Protein AF-A0A8H5TDK0-F1 (afdb_monomer)

Structure (mmCIF, N/CA/C/O backbone):
data_AF-A0A8H5TDK0-F1
#
_entry.id   AF-A0A8H5TDK0-F1
#
loop_
_atom_site.group_PDB
_atom_site.id
_atom_site.type_symbol
_atom_site.label_atom_id
_atom_site.label_alt_id
_atom_site.label_comp_id
_atom_site.label_asym_id
_atom_site.label_entity_id
_atom_site.label_seq_id
_atom_site.pdbx_PDB_ins_code
_atom_site.Cartn_x
_atom_site.Cartn_y
_atom_site.Cartn_z
_atom_site.occupancy
_atom_site.B_iso_or_equiv
_atom_site.auth_seq_id
_atom_site.auth_comp_id
_atom_site.auth_asym_id
_atom_site.auth_atom_id
_atom_site.pdbx_PDB_model_num
ATOM 1 N N . MET A 1 1 ? 32.872 -22.564 45.595 1.00 25.36 1 MET A N 1
ATOM 2 C CA . MET A 1 1 ? 33.708 -23.746 45.904 1.00 25.36 1 MET A CA 1
ATOM 3 C C . MET A 1 1 ? 34.749 -23.842 44.794 1.00 25.36 1 MET A C 1
ATOM 5 O O . MET A 1 1 ? 34.353 -24.053 43.664 1.00 25.36 1 MET A O 1
ATOM 9 N N . ALA A 1 2 ? 35.969 -23.329 44.945 1.00 22.48 2 ALA A N 1
ATOM 10 C CA . ALA A 1 2 ? 37.062 -23.723 45.845 1.00 22.48 2 ALA A CA 1
ATOM 11 C C . ALA A 1 2 ? 38.044 -24.704 45.162 1.00 22.48 2 ALA A C 1
ATOM 13 O O . ALA A 1 2 ? 37.730 -25.871 45.003 1.00 22.48 2 ALA A O 1
ATOM 14 N N . ILE A 1 3 ? 39.240 -24.165 44.868 1.00 23.58 3 ILE A N 1
ATOM 15 C CA . ILE A 1 3 ? 40.573 -24.790 44.992 1.00 23.58 3 ILE A CA 1
ATOM 16 C C . ILE A 1 3 ? 40.997 -25.818 43.913 1.00 23.58 3 ILE A C 1
ATOM 18 O O . ILE A 1 3 ? 40.433 -26.895 43.797 1.00 23.58 3 ILE A O 1
ATOM 22 N N . ARG A 1 4 ? 42.043 -25.412 43.156 1.00 25.09 4 ARG A N 1
ATOM 23 C CA . ARG A 1 4 ? 43.342 -26.087 42.866 1.00 25.09 4 ARG A CA 1
ATOM 24 C C . ARG A 1 4 ? 43.404 -27.603 43.117 1.00 25.09 4 ARG A C 1
ATOM 26 O O . ARG A 1 4 ? 42.925 -28.072 44.130 1.00 25.09 4 ARG A O 1
ATOM 33 N N . ALA A 1 5 ? 44.170 -28.420 42.419 1.00 25.48 5 ALA A N 1
ATOM 34 C CA . ALA A 1 5 ? 45.105 -28.375 41.300 1.00 25.48 5 ALA A CA 1
ATOM 35 C C . ALA A 1 5 ? 45.546 -29.849 41.155 1.00 25.48 5 ALA A C 1
ATOM 37 O O . ALA A 1 5 ? 45.438 -30.583 42.132 1.00 25.48 5 ALA A O 1
ATOM 38 N N . GLU A 1 6 ? 46.083 -30.270 40.008 1.00 26.83 6 GLU A N 1
ATOM 39 C CA . GLU A 1 6 ? 47.443 -30.832 39.977 1.00 26.83 6 GLU A CA 1
ATOM 40 C C . GLU A 1 6 ? 47.893 -31.287 38.577 1.00 26.83 6 GLU A C 1
ATOM 42 O O . GLU A 1 6 ? 47.201 -31.994 37.854 1.00 26.83 6 GLU A O 1
ATOM 47 N N . HIS A 1 7 ? 49.124 -30.860 38.288 1.00 28.44 7 HIS A N 1
ATOM 48 C CA . HIS A 1 7 ? 50.119 -31.356 37.338 1.00 28.44 7 HIS A CA 1
ATOM 49 C C . HIS A 1 7 ? 50.066 -30.978 35.841 1.00 28.44 7 HIS A C 1
ATOM 51 O O . HIS A 1 7 ? 49.405 -31.565 34.993 1.00 28.44 7 HIS A O 1
ATOM 57 N N . HIS A 1 8 ? 50.914 -29.978 35.571 1.00 30.31 8 HIS A N 1
ATOM 58 C CA . HIS A 1 8 ? 51.389 -29.404 34.319 1.00 30.31 8 HIS A CA 1
ATOM 59 C C . HIS A 1 8 ? 52.011 -30.386 33.317 1.00 30.31 8 HIS A C 1
ATOM 61 O O . HIS A 1 8 ? 52.833 -31.214 33.697 1.00 30.31 8 HIS A O 1
ATOM 67 N N . LEU A 1 9 ? 51.815 -30.084 32.027 1.00 25.36 9 LEU A N 1
ATOM 68 C CA . LEU A 1 9 ? 52.889 -29.999 31.031 1.00 25.36 9 LEU A CA 1
ATOM 69 C C . LEU A 1 9 ? 52.641 -28.769 30.140 1.00 25.36 9 LEU A C 1
ATOM 71 O O . LEU A 1 9 ? 51.503 -28.441 29.811 1.00 25.36 9 LEU A O 1
ATOM 75 N N . ALA A 1 10 ? 53.717 -28.044 29.843 1.00 35.12 10 ALA A N 1
ATOM 76 C CA . ALA A 1 10 ? 53.725 -26.752 29.168 1.00 35.12 10 ALA A CA 1
ATOM 77 C C . ALA A 1 10 ? 53.193 -26.831 27.726 1.00 35.12 10 ALA A C 1
ATOM 79 O O . ALA A 1 10 ? 53.657 -27.653 26.939 1.00 35.12 10 ALA A O 1
ATOM 80 N N . ILE A 1 11 ? 52.276 -25.927 27.373 1.00 29.33 11 ILE A N 1
ATOM 81 C CA . ILE A 1 11 ? 51.890 -25.640 25.986 1.00 29.33 11 ILE A CA 1
ATOM 82 C C . ILE A 1 11 ? 52.455 -24.249 25.646 1.00 29.33 11 ILE A C 1
ATOM 84 O O . ILE A 1 11 ? 52.418 -23.372 26.514 1.00 29.33 11 ILE A O 1
ATOM 88 N N . PRO A 1 12 ? 53.034 -24.041 24.448 1.00 31.66 12 PRO A N 1
ATOM 89 C CA . PRO A 1 12 ? 53.736 -22.809 24.099 1.00 31.66 12 PRO A CA 1
ATOM 90 C C . PRO A 1 12 ? 52.807 -21.599 24.177 1.00 31.66 12 PRO A C 1
ATOM 92 O O . PRO A 1 12 ? 51.602 -21.732 23.974 1.00 31.66 12 PRO A O 1
ATOM 95 N N . HIS A 1 13 ? 53.382 -20.418 24.413 1.00 35.81 13 HIS A N 1
ATOM 96 C CA . HIS A 1 13 ? 52.698 -19.143 24.221 1.00 35.81 13 HIS A CA 1
ATOM 97 C C . HIS A 1 13 ? 52.023 -19.116 22.841 1.00 35.81 13 HIS A C 1
ATOM 99 O O . HIS A 1 13 ? 52.691 -18.973 21.819 1.00 35.81 13 HIS A O 1
ATOM 105 N N . LEU A 1 14 ? 50.701 -19.285 22.828 1.00 36.31 14 LEU A N 1
ATOM 106 C CA . LEU A 1 14 ? 49.864 -18.997 21.677 1.00 36.31 14 LEU A CA 1
ATOM 107 C C . LEU A 1 14 ? 49.554 -17.506 21.714 1.00 36.31 14 LEU A C 1
ATOM 109 O O . LEU A 1 14 ? 48.989 -16.984 22.675 1.00 36.31 14 LEU A O 1
ATOM 113 N N . ASP A 1 15 ? 50.025 -16.856 20.663 1.00 39.12 15 ASP A N 1
ATOM 114 C CA . ASP A 1 15 ? 49.788 -15.478 20.279 1.00 39.12 15 ASP A CA 1
ATOM 115 C C . ASP A 1 15 ? 48.319 -15.066 20.507 1.00 39.12 15 ASP A C 1
ATOM 117 O O . ASP A 1 15 ? 47.389 -15.742 20.064 1.00 39.12 15 ASP A O 1
ATOM 121 N N . SER A 1 16 ? 48.099 -13.947 21.202 1.00 39.78 16 SER A N 1
ATOM 122 C CA . SER A 1 16 ? 46.770 -13.396 21.498 1.00 39.78 16 SER A CA 1
ATOM 123 C C . SER A 1 16 ? 46.096 -12.735 20.285 1.00 39.78 16 SER A C 1
ATOM 125 O O . SER A 1 16 ? 45.157 -11.962 20.459 1.00 39.78 16 SER A O 1
ATOM 127 N N . SER A 1 17 ? 46.566 -13.010 19.066 1.00 37.97 17 SER A N 1
ATOM 128 C CA . SER A 1 17 ? 46.072 -12.416 17.818 1.00 37.97 17 SER A CA 1
ATOM 129 C C . SER A 1 17 ? 45.252 -13.357 16.920 1.00 37.97 17 SER A C 1
ATOM 131 O O . SER A 1 17 ? 44.861 -12.958 15.825 1.00 37.97 17 SER A O 1
ATOM 133 N N . VAL A 1 18 ? 44.912 -14.576 17.358 1.00 39.34 18 VAL A N 1
ATOM 134 C CA . VAL A 1 18 ? 44.050 -15.470 16.561 1.00 39.34 18 VAL A CA 1
ATOM 135 C C . VAL A 1 18 ? 42.577 -15.294 16.943 1.00 39.34 18 VAL A C 1
ATOM 137 O O . VAL A 1 18 ? 42.081 -15.903 17.893 1.00 39.34 18 VAL A O 1
ATOM 140 N N . GLU A 1 19 ? 41.848 -14.484 16.173 1.00 44.25 19 GLU A N 1
ATOM 141 C CA . GLU A 1 19 ? 40.384 -14.521 16.173 1.00 44.25 19 GLU A CA 1
ATOM 142 C C . GLU A 1 19 ? 39.901 -15.878 15.648 1.00 44.25 19 GLU A C 1
ATOM 144 O O . GLU A 1 19 ? 40.136 -16.257 14.501 1.00 44.25 19 GLU A O 1
ATOM 149 N N . VAL A 1 20 ? 39.197 -16.626 16.498 1.00 43.12 20 VAL A N 1
ATOM 150 C CA . VAL A 1 20 ? 38.493 -17.842 16.084 1.00 43.12 20 VAL A CA 1
ATOM 151 C C . VAL A 1 20 ? 37.267 -17.423 15.263 1.00 43.12 20 VAL A C 1
ATOM 153 O O . VAL A 1 20 ? 36.401 -16.742 15.822 1.00 43.12 20 VAL A O 1
ATOM 156 N N . PRO A 1 21 ? 37.133 -17.844 13.988 1.00 45.12 21 PRO A N 1
ATOM 157 C CA . PRO A 1 21 ? 36.000 -17.468 13.149 1.00 45.12 21 PRO A CA 1
ATOM 158 C C . PRO A 1 21 ? 34.660 -17.834 13.813 1.00 45.12 21 PRO A C 1
ATOM 160 O O . PRO A 1 21 ? 34.551 -18.931 14.375 1.00 45.12 21 PRO A O 1
ATOM 163 N N . PRO A 1 22 ? 33.612 -16.992 13.718 1.00 46.34 22 PRO A N 1
ATOM 164 C CA . PRO A 1 22 ? 32.303 -17.255 14.331 1.00 46.34 22 PRO A CA 1
ATOM 165 C C . PRO A 1 22 ? 31.718 -18.627 13.957 1.00 46.34 22 PRO A C 1
ATOM 167 O O . PRO A 1 22 ? 31.136 -19.315 14.797 1.00 46.34 22 PRO A O 1
ATOM 170 N N . GLY A 1 23 ? 31.967 -19.078 12.722 1.00 40.06 23 GLY A N 1
ATOM 171 C CA . GLY A 1 23 ? 31.545 -20.391 12.232 1.00 40.06 23 GLY A CA 1
ATOM 172 C C . GLY A 1 23 ? 32.226 -21.574 12.927 1.00 40.06 23 GLY A C 1
ATOM 173 O O . GLY A 1 23 ? 31.613 -22.628 13.051 1.00 40.06 23 GLY A O 1
ATOM 174 N N . LEU A 1 24 ? 33.447 -21.410 13.450 1.00 40.94 24 LEU A N 1
ATOM 175 C CA . LEU A 1 24 ? 34.167 -22.488 14.134 1.00 40.94 24 LEU A CA 1
ATOM 176 C C . LEU A 1 24 ? 33.597 -22.746 15.535 1.00 40.94 24 LEU A C 1
ATOM 178 O O . LEU A 1 24 ? 33.548 -23.890 15.976 1.00 40.94 24 LEU A O 1
ATOM 182 N N . ARG A 1 25 ? 33.108 -21.702 16.221 1.00 46.25 25 ARG A N 1
ATOM 183 C CA . ARG A 1 25 ? 32.413 -21.842 17.514 1.00 46.25 25 ARG A CA 1
ATOM 184 C C . ARG A 1 25 ? 31.059 -22.524 17.348 1.00 46.25 25 ARG A C 1
ATOM 186 O O . ARG A 1 25 ? 30.717 -23.378 18.158 1.00 46.25 25 ARG A O 1
ATOM 193 N N . ILE A 1 26 ? 30.330 -22.190 16.281 1.00 46.06 26 ILE A N 1
ATOM 194 C CA . ILE A 1 26 ? 29.053 -22.830 15.933 1.00 46.06 26 ILE A CA 1
ATOM 195 C C . ILE A 1 26 ? 29.281 -24.290 15.532 1.00 46.06 26 ILE A C 1
ATOM 197 O O . ILE A 1 26 ? 28.613 -25.167 16.069 1.00 46.06 26 ILE A O 1
ATOM 201 N N . ALA A 1 27 ? 30.269 -24.570 14.678 1.00 46.38 27 ALA A N 1
ATOM 202 C CA . ALA A 1 27 ? 30.619 -25.934 14.282 1.00 46.38 27 ALA A CA 1
ATOM 203 C C . ALA A 1 27 ? 31.093 -26.777 15.477 1.00 46.38 27 ALA A C 1
ATOM 205 O O . ALA A 1 27 ? 30.743 -27.949 15.590 1.00 46.38 27 ALA A O 1
ATOM 206 N N . TYR A 1 28 ? 31.839 -26.180 16.411 1.00 47.44 28 TYR A N 1
ATOM 207 C CA . TYR A 1 28 ? 32.264 -26.848 17.640 1.00 47.44 28 TYR A CA 1
ATOM 208 C C . TYR A 1 28 ? 31.094 -27.091 18.605 1.00 47.44 28 TYR A C 1
ATOM 210 O O . TYR A 1 28 ? 30.983 -28.177 19.169 1.00 47.44 28 TYR A O 1
ATOM 218 N N . ALA A 1 29 ? 30.179 -26.129 18.752 1.00 49.91 29 ALA A N 1
ATOM 219 C CA . ALA A 1 29 ? 28.962 -26.296 19.545 1.00 49.91 29 ALA A CA 1
ATOM 220 C C . ALA A 1 29 ? 28.035 -27.370 18.951 1.00 49.91 29 ALA A C 1
ATOM 222 O O . ALA A 1 29 ? 27.535 -28.216 19.690 1.00 49.91 29 ALA A O 1
ATOM 223 N N . GLN A 1 30 ? 27.871 -27.396 17.624 1.00 47.91 30 GLN A N 1
ATOM 224 C CA . GLN A 1 30 ? 27.147 -28.447 16.903 1.00 47.91 30 GLN A CA 1
ATOM 225 C C . GLN A 1 30 ? 27.820 -29.809 17.078 1.00 47.91 30 GLN A C 1
ATOM 227 O O . GLN A 1 30 ? 27.143 -30.786 17.373 1.00 47.91 30 GLN A O 1
ATOM 232 N N . HIS A 1 31 ? 29.150 -29.876 17.002 1.00 55.44 31 HIS A N 1
ATOM 233 C CA . HIS A 1 31 ? 29.892 -31.113 17.237 1.00 55.44 31 HIS A CA 1
ATOM 234 C C . HIS A 1 31 ? 29.716 -31.643 18.671 1.00 55.44 31 HIS A C 1
ATOM 236 O O . HIS A 1 31 ? 29.522 -32.844 18.869 1.00 55.44 31 HIS A O 1
ATOM 242 N N . ILE A 1 32 ? 29.747 -30.763 19.680 1.00 55.72 32 ILE A N 1
ATOM 243 C CA . ILE A 1 32 ? 29.496 -31.143 21.079 1.00 55.72 32 ILE A CA 1
ATOM 244 C C . ILE A 1 32 ? 28.046 -31.594 21.273 1.00 55.72 32 ILE A C 1
ATOM 246 O O . ILE A 1 32 ? 27.816 -32.596 21.952 1.00 55.72 32 ILE A O 1
ATOM 250 N N . LEU A 1 33 ? 27.083 -30.897 20.666 1.00 53.75 33 LEU A N 1
ATOM 251 C CA . LEU A 1 33 ? 25.668 -31.255 20.730 1.00 53.75 33 LEU A CA 1
ATOM 252 C C . LEU A 1 33 ? 25.410 -32.616 20.073 1.00 53.75 33 LEU A C 1
ATOM 254 O O . LEU A 1 33 ? 24.791 -33.476 20.691 1.00 53.75 33 LEU A O 1
ATOM 258 N N . ASP A 1 34 ? 25.959 -32.861 18.885 1.00 55.16 34 ASP A N 1
ATOM 259 C CA . ASP A 1 34 ? 25.848 -34.147 18.192 1.00 55.16 34 ASP A CA 1
ATOM 260 C C . ASP A 1 34 ? 26.482 -35.280 19.002 1.00 55.16 34 ASP A C 1
ATOM 262 O O . ASP A 1 34 ? 25.917 -36.370 19.103 1.00 55.16 34 ASP A O 1
ATOM 266 N N . LYS A 1 35 ? 27.634 -35.029 19.635 1.00 61.34 35 LYS A N 1
ATOM 267 C CA . LYS A 1 35 ? 28.279 -35.996 20.532 1.00 61.34 35 LYS A CA 1
ATOM 268 C C . LYS A 1 35 ? 27.423 -36.280 21.770 1.00 61.34 35 LYS A C 1
ATOM 270 O O . LYS A 1 35 ? 27.313 -37.433 22.183 1.00 61.34 35 LYS A O 1
ATOM 275 N N . HIS A 1 36 ? 26.797 -35.2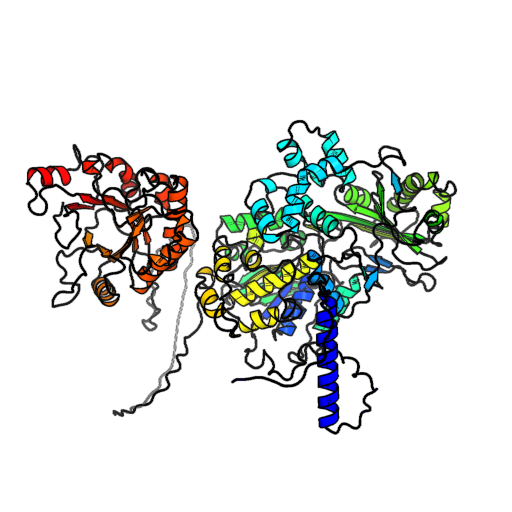55 22.347 1.00 59.97 36 HIS A N 1
ATOM 276 C CA . HIS A 1 36 ? 25.901 -35.397 23.494 1.00 59.97 36 HIS A CA 1
ATOM 277 C C . HIS A 1 36 ? 24.629 -36.176 23.135 1.00 59.97 36 HIS A C 1
ATOM 279 O O . HIS A 1 36 ? 24.257 -37.099 23.855 1.00 59.97 36 HIS A O 1
ATOM 285 N N . LEU A 1 37 ? 24.012 -35.874 21.991 1.00 55.34 37 LEU A N 1
ATOM 286 C CA . LEU A 1 37 ? 22.816 -36.559 21.496 1.00 55.34 37 LEU A CA 1
ATOM 287 C C . LEU A 1 37 ? 23.091 -38.028 21.140 1.00 55.34 37 LEU A C 1
ATOM 289 O O . LEU A 1 37 ? 22.251 -38.888 21.404 1.00 55.34 37 LEU A O 1
ATOM 293 N N . ARG A 1 38 ? 24.280 -38.344 20.608 1.00 61.41 38 ARG A N 1
ATOM 294 C CA . ARG A 1 38 ? 24.715 -39.735 20.382 1.00 61.41 38 ARG A CA 1
ATOM 295 C C . ARG A 1 38 ? 24.938 -40.492 21.691 1.00 61.41 38 ARG A C 1
ATOM 297 O O . ARG A 1 38 ? 24.483 -41.624 21.807 1.00 61.41 38 ARG A O 1
ATOM 304 N N . ASN A 1 39 ? 25.561 -39.860 22.690 1.00 59.44 39 ASN A N 1
ATOM 305 C CA . ASN A 1 39 ? 25.717 -40.456 24.021 1.00 59.44 39 ASN A CA 1
ATOM 306 C C . ASN A 1 39 ? 24.365 -40.685 24.710 1.00 59.44 39 ASN A C 1
ATOM 308 O O . ASN A 1 39 ? 24.170 -41.730 25.318 1.00 59.44 39 ASN A O 1
ATOM 312 N N . LEU A 1 40 ? 23.420 -39.747 24.592 1.00 56.62 40 LEU A N 1
ATOM 313 C CA . LEU A 1 40 ? 22.067 -39.914 25.128 1.00 56.62 40 LEU A CA 1
ATOM 314 C C . LEU A 1 40 ? 21.322 -41.069 24.452 1.00 56.62 40 LEU A C 1
ATOM 316 O O . LEU A 1 40 ? 20.687 -41.851 25.147 1.00 56.62 40 LEU A O 1
ATOM 320 N N . ARG A 1 41 ? 21.445 -41.232 23.129 1.00 57.41 41 ARG A N 1
ATOM 321 C CA . ARG A 1 41 ? 20.884 -42.397 22.421 1.00 57.41 41 ARG A CA 1
ATOM 322 C C . ARG A 1 41 ? 21.511 -43.718 22.862 1.00 57.41 41 ARG A C 1
ATOM 324 O O . ARG A 1 41 ? 20.782 -44.676 23.067 1.00 57.41 41 ARG A O 1
ATOM 331 N N . ALA A 1 42 ? 22.827 -43.748 23.079 1.00 55.25 42 ALA A N 1
ATOM 332 C CA . ALA A 1 42 ? 23.516 -44.932 23.596 1.00 55.25 42 ALA A CA 1
ATOM 333 C C . ALA A 1 42 ? 23.083 -45.303 25.029 1.00 55.25 42 ALA A C 1
ATOM 335 O O . ALA A 1 42 ? 23.098 -46.473 25.390 1.00 55.25 42 ALA A O 1
ATOM 336 N N . ILE A 1 43 ? 22.683 -44.317 25.841 1.00 59.84 43 ILE A N 1
ATOM 337 C CA . ILE A 1 43 ? 22.154 -44.519 27.202 1.00 59.84 43 ILE A CA 1
ATOM 338 C C . ILE A 1 43 ? 20.693 -45.010 27.185 1.00 59.84 43 ILE A C 1
ATOM 340 O O . ILE A 1 43 ? 20.246 -45.614 28.155 1.00 59.84 43 ILE A O 1
ATOM 344 N N . LEU A 1 44 ? 19.952 -44.769 26.100 1.00 56.12 44 LEU A N 1
ATOM 345 C CA . LEU A 1 44 ? 18.525 -45.089 25.976 1.00 56.12 44 LEU A CA 1
ATOM 346 C C . LEU A 1 44 ? 18.237 -46.476 25.358 1.00 56.12 44 LEU A C 1
ATOM 348 O O . LEU A 1 44 ? 17.082 -46.757 25.067 1.00 56.12 44 LEU A O 1
ATOM 352 N N . GLU A 1 45 ? 19.254 -47.334 25.188 1.00 50.88 45 GLU A N 1
ATOM 353 C CA . GLU A 1 45 ? 19.145 -48.715 24.662 1.00 50.88 45 GLU A CA 1
ATOM 354 C C . GLU A 1 45 ? 18.425 -48.859 23.300 1.00 50.88 45 GLU A C 1
ATOM 356 O O . GLU A 1 45 ? 17.917 -49.927 22.964 1.00 50.88 45 GLU A O 1
ATOM 361 N N . ASP A 1 46 ? 18.435 -47.818 22.463 1.00 49.16 46 ASP A N 1
ATOM 362 C CA . ASP A 1 46 ? 18.125 -47.977 21.041 1.00 49.16 46 ASP A CA 1
ATOM 363 C C . ASP A 1 46 ? 19.353 -48.607 20.359 1.00 49.16 46 ASP A C 1
ATOM 365 O O . ASP A 1 46 ? 20.434 -48.016 20.340 1.00 49.16 46 ASP A O 1
ATOM 369 N N . ASP A 1 47 ? 19.190 -49.813 19.814 1.00 50.59 47 ASP A N 1
ATOM 370 C CA . ASP A 1 47 ? 20.219 -50.641 19.163 1.00 50.59 47 ASP A CA 1
ATOM 371 C C . ASP A 1 47 ? 20.739 -49.991 17.857 1.00 50.59 47 ASP A C 1
ATOM 373 O O . ASP A 1 47 ? 20.405 -50.396 16.742 1.00 50.59 47 ASP A O 1
ATOM 377 N N . VAL A 1 48 ? 21.498 -48.897 17.984 1.00 54.47 48 VAL A N 1
ATOM 378 C CA . VAL A 1 48 ? 21.947 -48.048 16.869 1.00 54.47 48 VAL A CA 1
ATOM 379 C C . VAL A 1 48 ? 23.455 -47.817 16.968 1.00 54.47 48 VAL A C 1
ATOM 381 O O . VAL A 1 48 ? 23.979 -47.355 17.987 1.00 54.47 48 VAL A O 1
ATOM 384 N N . SER A 1 49 ? 24.178 -48.130 15.891 1.00 53.84 49 SER A N 1
ATOM 385 C CA . SER A 1 49 ? 25.634 -47.997 15.829 1.00 53.84 49 SER A CA 1
ATO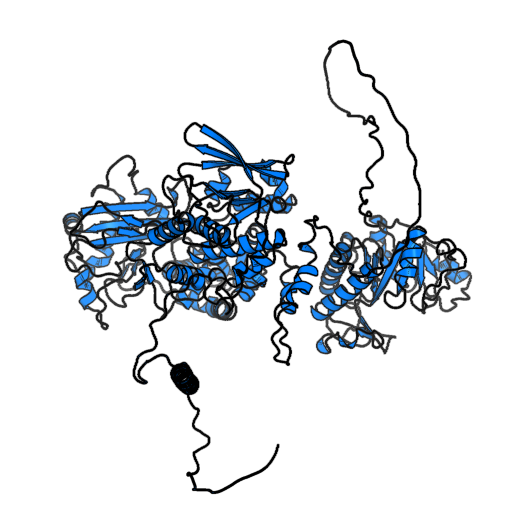M 386 C C . SER A 1 49 ? 26.058 -46.529 15.965 1.00 53.84 49 SER A C 1
ATOM 388 O O . SER A 1 49 ? 25.429 -45.625 15.415 1.00 53.84 49 SER A O 1
ATOM 390 N N . HIS A 1 50 ? 27.194 -46.265 16.627 1.00 49.16 50 HIS A N 1
ATOM 391 C CA . HIS A 1 50 ? 27.772 -44.914 16.767 1.00 49.16 50 HIS A CA 1
ATOM 392 C C . HIS A 1 50 ? 28.092 -44.222 15.421 1.00 49.16 50 HIS A C 1
ATOM 394 O O . HIS A 1 50 ? 28.365 -43.014 15.390 1.00 49.16 50 HIS A O 1
ATOM 400 N N . SER A 1 51 ? 28.072 -44.983 14.323 1.00 50.22 51 SER A N 1
ATOM 401 C CA . SER A 1 51 ? 28.307 -44.530 12.952 1.00 50.22 51 SER A CA 1
ATOM 402 C C . SER A 1 51 ? 27.043 -44.173 12.163 1.00 50.22 51 SER A C 1
ATOM 404 O O . SER A 1 51 ? 27.181 -43.655 11.056 1.00 50.22 51 SER A O 1
ATOM 406 N N . ASP A 1 52 ? 25.840 -44.440 12.678 1.00 49.44 52 ASP A N 1
ATOM 407 C CA . ASP A 1 52 ? 24.620 -44.262 11.887 1.00 49.44 52 ASP A CA 1
ATOM 408 C C . ASP A 1 52 ? 24.204 -42.780 11.802 1.00 49.44 52 ASP A C 1
ATOM 410 O O . ASP A 1 52 ? 24.239 -42.055 12.807 1.00 49.44 52 ASP A O 1
ATOM 414 N N . PRO A 1 53 ? 23.825 -42.282 10.608 1.00 48.62 53 PRO A N 1
ATOM 415 C CA . PRO A 1 53 ? 23.389 -40.903 10.435 1.00 48.62 53 PRO A CA 1
ATOM 416 C C . PRO A 1 53 ? 22.089 -40.643 11.205 1.00 48.62 53 PRO A C 1
ATOM 418 O O . PRO A 1 53 ? 21.183 -41.477 11.246 1.00 48.62 53 PRO A O 1
ATOM 421 N N . LEU A 1 54 ? 21.978 -39.450 11.800 1.00 44.81 54 LEU A N 1
ATOM 422 C CA . LEU A 1 54 ? 20.723 -38.995 12.398 1.00 44.81 54 LEU A CA 1
ATOM 423 C C . LEU A 1 54 ? 19.616 -39.046 11.326 1.00 44.81 54 LEU A C 1
ATOM 425 O O . LEU A 1 54 ? 19.866 -38.634 10.189 1.00 44.81 54 LEU A O 1
ATOM 429 N N . PRO A 1 55 ? 18.411 -39.556 11.647 1.00 39.34 55 PRO A N 1
ATOM 430 C CA . PRO A 1 55 ? 17.353 -39.699 10.657 1.00 39.34 55 PRO A CA 1
ATOM 431 C C . PRO A 1 55 ? 17.035 -38.342 10.008 1.00 39.34 55 PRO A C 1
ATOM 433 O O . PRO A 1 55 ? 16.988 -37.328 10.715 1.00 39.34 55 PRO A O 1
ATOM 436 N N . PRO A 1 56 ? 16.807 -38.301 8.681 1.00 34.56 56 PRO A N 1
ATOM 437 C CA . PRO A 1 56 ? 16.451 -37.072 7.991 1.00 34.56 56 PRO A CA 1
ATOM 438 C C . PRO A 1 56 ? 15.178 -36.492 8.609 1.00 34.56 56 PRO A C 1
ATOM 440 O O . PRO A 1 56 ? 14.205 -37.204 8.869 1.00 34.56 56 PRO A O 1
ATOM 443 N N . LYS A 1 57 ? 15.224 -35.186 8.875 1.00 32.47 57 LYS A N 1
ATOM 444 C CA . LYS A 1 57 ? 14.159 -34.405 9.504 1.00 32.47 57 LYS A CA 1
ATOM 445 C C . LYS A 1 57 ? 12.852 -34.629 8.726 1.00 32.47 57 LYS A C 1
ATOM 447 O O . LYS A 1 57 ? 12.711 -34.143 7.607 1.00 32.47 57 LYS A O 1
ATOM 452 N N . ARG A 1 58 ? 11.907 -35.392 9.292 1.00 29.77 58 ARG A N 1
ATOM 453 C CA . ARG A 1 58 ? 10.537 -35.473 8.760 1.00 29.77 58 ARG A CA 1
ATOM 454 C C . ARG A 1 58 ? 9.911 -34.081 8.857 1.00 29.77 58 ARG A C 1
ATOM 456 O O . ARG A 1 58 ? 9.999 -33.452 9.910 1.00 29.77 58 ARG A O 1
ATOM 463 N N . LEU A 1 59 ? 9.326 -33.617 7.751 1.00 31.97 59 LEU A N 1
ATOM 464 C CA . LEU A 1 59 ? 8.621 -32.340 7.648 1.00 31.97 59 LEU A CA 1
ATOM 465 C C . LEU A 1 59 ? 7.546 -32.238 8.736 1.00 31.97 59 LEU A C 1
ATOM 467 O O . LEU A 1 59 ? 6.686 -33.111 8.857 1.00 31.97 59 LEU A O 1
ATOM 471 N N . GLY A 1 60 ? 7.640 -31.187 9.547 1.00 30.11 60 GLY A N 1
ATOM 472 C CA . GLY A 1 60 ? 6.687 -30.902 10.607 1.00 30.11 60 GLY A CA 1
ATOM 473 C C . GLY A 1 60 ? 5.394 -30.318 10.045 1.00 30.11 60 GLY A C 1
ATOM 474 O O . GLY A 1 60 ? 5.416 -29.391 9.242 1.00 30.11 60 GLY A O 1
ATOM 475 N N . SER A 1 61 ? 4.274 -30.853 10.527 1.00 37.69 61 SER A N 1
ATOM 476 C CA . SER A 1 61 ? 3.020 -30.118 10.731 1.00 37.69 61 SER A CA 1
ATOM 477 C C . SER A 1 61 ? 3.298 -28.760 11.414 1.00 37.69 61 SER A C 1
ATOM 479 O O . SER A 1 61 ? 4.280 -28.676 12.157 1.00 37.69 61 SER A O 1
ATOM 481 N N . PRO A 1 62 ? 2.433 -27.728 11.284 1.00 43.00 62 PRO A N 1
ATOM 482 C CA . PRO A 1 62 ? 2.539 -26.478 12.055 1.00 43.00 62 PRO A CA 1
ATOM 483 C C . PRO A 1 62 ? 2.550 -26.668 13.585 1.00 43.00 62 PRO A C 1
ATOM 485 O O . PRO A 1 62 ? 2.730 -25.708 14.326 1.00 43.00 62 PRO A O 1
ATOM 488 N N . LEU A 1 63 ? 2.368 -27.900 14.063 1.00 44.22 63 LEU A N 1
ATOM 489 C CA . LEU A 1 63 ? 2.568 -28.326 15.439 1.00 44.22 63 LEU A CA 1
ATOM 490 C C . LEU A 1 63 ? 3.492 -29.552 15.423 1.00 44.22 63 LEU A C 1
ATOM 492 O O . LEU A 1 63 ? 3.066 -30.645 15.042 1.00 44.22 63 LEU A O 1
ATOM 496 N N . SER A 1 64 ? 4.768 -29.383 15.780 1.00 37.78 64 SER A N 1
ATOM 497 C CA . SER A 1 64 ? 5.703 -30.511 15.929 1.00 37.78 64 SER A CA 1
ATOM 498 C C . SER A 1 64 ? 6.621 -30.419 17.151 1.00 37.78 64 SER A C 1
ATOM 500 O O . SER A 1 64 ? 7.699 -31.014 17.160 1.00 37.78 64 SER A O 1
ATOM 502 N N . ASP A 1 65 ? 6.205 -29.722 18.200 1.00 32.66 65 ASP A N 1
ATOM 503 C CA . ASP A 1 65 ? 6.559 -30.122 19.557 1.00 32.66 65 ASP A CA 1
ATOM 504 C C . ASP A 1 65 ? 5.247 -30.471 20.267 1.00 32.66 65 ASP A C 1
ATOM 506 O O . ASP A 1 65 ? 4.195 -29.954 19.910 1.00 32.66 65 ASP A O 1
ATOM 510 N N . GLY A 1 66 ? 5.255 -31.423 21.195 1.00 37.59 66 GLY A N 1
ATOM 511 C CA . GLY A 1 66 ? 4.058 -31.829 21.938 1.00 37.59 66 GLY A CA 1
ATOM 512 C C . GLY A 1 66 ? 3.542 -30.758 22.908 1.00 37.59 66 GLY A C 1
ATOM 513 O O . GLY A 1 66 ? 3.126 -31.113 24.008 1.00 37.59 66 GLY A O 1
ATOM 514 N N . SER A 1 67 ? 3.621 -29.473 22.552 1.00 42.03 67 SER A N 1
ATOM 515 C CA . SER A 1 67 ? 2.912 -28.402 23.240 1.00 42.03 67 SER A CA 1
ATOM 516 C C . SER A 1 67 ? 1.414 -28.503 22.949 1.00 42.03 67 SER A C 1
ATOM 518 O O . SER A 1 67 ? 0.991 -28.936 21.875 1.00 42.03 67 SER A O 1
ATOM 520 N N . GLU A 1 68 ? 0.595 -28.171 23.947 1.00 46.34 68 GLU A N 1
ATOM 521 C CA . GLU A 1 68 ? -0.857 -28.078 23.797 1.00 46.34 68 GLU A CA 1
ATOM 522 C C . GLU A 1 68 ? -1.207 -27.231 22.561 1.00 46.34 68 GLU A C 1
ATOM 524 O O . GLU A 1 68 ? -0.575 -26.199 22.335 1.00 46.34 68 GLU A O 1
ATOM 529 N N . ASP A 1 69 ? -2.206 -27.654 21.768 1.00 56.91 69 ASP A N 1
ATOM 530 C CA . ASP A 1 69 ? -2.731 -26.862 20.643 1.00 56.91 69 ASP A CA 1
ATOM 531 C C . ASP A 1 69 ? -2.912 -25.407 21.124 1.00 56.91 69 ASP A C 1
ATOM 533 O O . ASP A 1 69 ? -3.700 -25.186 22.052 1.00 56.91 69 ASP A O 1
ATOM 537 N N . PRO A 1 70 ? -2.206 -24.408 20.552 1.00 55.47 70 PRO A N 1
ATOM 538 C CA . PRO A 1 70 ? -2.286 -23.016 21.002 1.00 55.47 70 PRO A CA 1
ATOM 539 C C . PRO A 1 70 ? -3.703 -22.450 20.849 1.00 55.47 70 PRO A C 1
ATOM 541 O O . PRO A 1 70 ? -4.042 -21.428 21.443 1.00 55.47 70 PRO A O 1
ATOM 544 N N . PHE A 1 71 ? -4.553 -23.140 20.086 1.00 64.25 71 PHE A N 1
ATOM 545 C CA . PHE A 1 71 ? -5.960 -22.840 19.902 1.00 64.25 71 PHE A CA 1
ATOM 546 C C . PHE A 1 71 ? -6.897 -23.742 20.721 1.00 64.25 71 PHE A C 1
ATOM 548 O O . PHE A 1 71 ? -8.104 -23.731 20.473 1.00 64.25 71 PHE A O 1
ATOM 555 N N . SER A 1 72 ? -6.395 -24.545 21.662 1.00 60.94 72 SER A N 1
ATOM 556 C CA . SER A 1 72 ? -7.220 -25.361 22.573 1.00 60.94 72 SER A CA 1
ATOM 557 C C . SER A 1 72 ? -8.053 -24.498 23.527 1.00 60.94 72 SER A C 1
ATOM 559 O O . SER A 1 72 ? -9.159 -24.885 23.899 1.00 60.94 72 SER A O 1
ATOM 561 N N . GLN A 1 73 ? -7.555 -23.303 23.864 1.00 56.56 73 GLN A N 1
ATOM 562 C CA . GLN A 1 73 ? -8.226 -22.316 24.720 1.00 56.56 73 GLN A CA 1
ATOM 563 C C . GLN A 1 73 ? -8.909 -21.181 23.935 1.00 56.56 73 GLN A C 1
ATOM 565 O O . GLN A 1 73 ? -9.567 -20.327 24.526 1.00 56.56 73 GLN A O 1
ATOM 570 N N . VAL A 1 74 ? -8.776 -21.156 22.604 1.00 66.88 74 VAL A N 1
ATOM 571 C CA . VAL A 1 74 ? -9.335 -20.096 21.755 1.00 66.88 74 VAL A CA 1
ATOM 572 C C . VAL A 1 74 ? -10.748 -20.479 21.329 1.00 66.88 74 VAL A C 1
ATOM 574 O O . VAL A 1 74 ? -10.945 -21.443 20.589 1.00 66.88 74 VAL A O 1
ATOM 577 N N . ALA A 1 75 ? -11.741 -19.714 21.786 1.00 70.69 75 ALA A N 1
ATOM 578 C CA . ALA A 1 75 ? -13.136 -19.931 21.416 1.00 70.69 75 ALA A CA 1
ATOM 579 C C . ALA A 1 75 ? -13.338 -19.838 19.893 1.00 70.69 75 ALA A C 1
ATOM 581 O O . ALA A 1 75 ? -12.708 -19.024 19.210 1.00 70.69 75 ALA A O 1
ATOM 582 N N . GLU A 1 76 ? -14.244 -20.658 19.359 1.00 78.56 76 GLU A N 1
ATOM 583 C CA . GLU A 1 76 ? -14.639 -20.613 17.949 1.00 78.56 76 GLU A CA 1
ATOM 584 C C . GLU A 1 76 ? -15.196 -19.227 17.585 1.00 78.56 76 GLU A C 1
ATOM 586 O O . GLU A 1 76 ? -1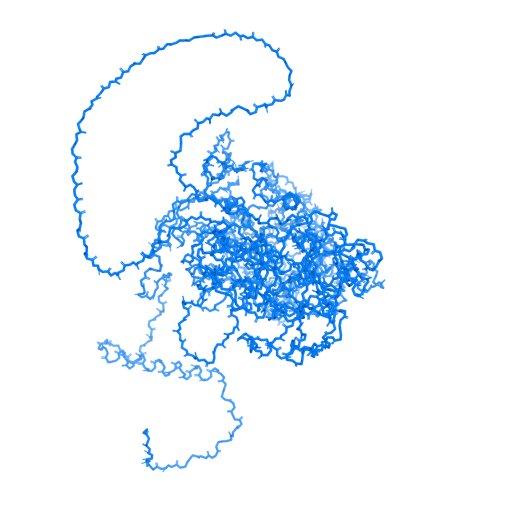6.073 -18.693 18.272 1.00 78.56 76 GLU A O 1
ATOM 591 N N . TYR A 1 77 ? -14.700 -18.645 16.490 1.00 87.81 77 TYR A N 1
ATOM 592 C CA . TYR A 1 77 ? -15.241 -17.397 15.962 1.00 87.81 77 TYR A CA 1
ATOM 593 C C . TYR A 1 77 ? -16.543 -17.681 15.206 1.00 87.81 77 TYR A C 1
ATOM 595 O O . TYR A 1 77 ? -16.543 -18.389 14.201 1.00 87.81 77 TYR A O 1
ATOM 603 N N . LYS A 1 78 ? -17.659 -17.123 15.685 1.00 87.75 78 LYS A N 1
ATOM 604 C CA . LYS A 1 78 ? -19.001 -17.386 15.132 1.00 87.75 78 LYS A CA 1
ATOM 605 C C . LYS A 1 78 ? -19.425 -16.430 14.015 1.00 87.75 78 LYS A C 1
ATOM 607 O O . LYS A 1 78 ? -20.438 -16.685 13.364 1.00 87.75 78 LYS A O 1
ATOM 612 N N . GLY A 1 79 ? -18.701 -15.327 13.829 1.00 94.62 79 GLY A N 1
ATOM 613 C CA . GLY A 1 79 ? -19.018 -14.339 12.802 1.00 94.62 79 GLY A CA 1
ATOM 614 C C . GLY A 1 79 ? -18.813 -14.895 11.394 1.00 94.62 79 GLY A C 1
ATOM 615 O O . GLY A 1 79 ? -18.032 -15.823 11.182 1.00 94.62 79 GLY A O 1
ATOM 616 N N . ARG A 1 80 ? -19.534 -14.326 10.431 1.00 97.69 80 ARG A N 1
ATOM 617 C CA . ARG A 1 80 ? -19.440 -14.660 9.012 1.00 97.69 80 ARG A CA 1
ATOM 618 C C . ARG A 1 80 ? -18.590 -13.629 8.287 1.00 97.69 80 ARG A C 1
ATOM 620 O O . ARG A 1 80 ? -18.814 -12.429 8.441 1.00 97.69 80 ARG A O 1
ATOM 627 N N . ILE A 1 81 ? -17.659 -14.097 7.467 1.00 98.69 81 ILE A N 1
ATOM 628 C CA . ILE A 1 81 ? -16.706 -13.254 6.744 1.00 98.69 81 ILE A CA 1
ATOM 629 C C . I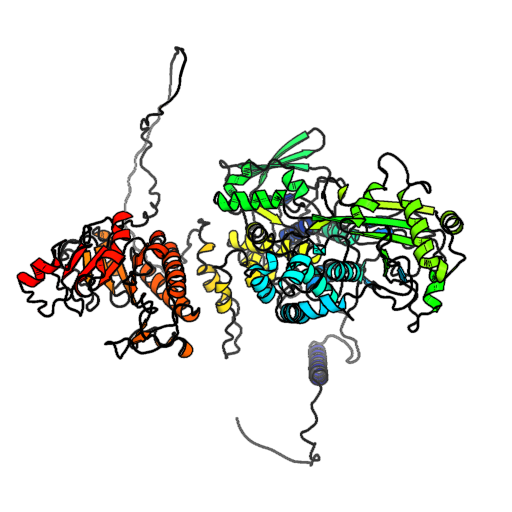LE A 1 81 ? -16.940 -13.377 5.242 1.00 98.69 81 ILE A C 1
ATOM 631 O O . ILE A 1 81 ? -17.121 -14.485 4.741 1.00 98.69 81 ILE A O 1
ATOM 635 N N . ALA A 1 82 ? -16.902 -12.254 4.527 1.00 98.88 82 ALA A N 1
ATOM 636 C CA . ALA A 1 82 ? -16.771 -12.245 3.075 1.00 98.88 82 ALA A CA 1
ATOM 637 C C . ALA A 1 82 ? -15.365 -11.794 2.672 1.00 98.88 82 ALA A C 1
ATOM 639 O O . ALA A 1 82 ? -14.848 -10.802 3.186 1.00 98.88 82 ALA A O 1
ATOM 640 N N . ILE A 1 83 ? -14.777 -12.492 1.708 1.00 98.94 83 ILE A N 1
ATOM 641 C CA . ILE A 1 83 ? -13.595 -12.056 0.970 1.00 98.94 83 ILE A CA 1
ATOM 642 C C . ILE A 1 83 ? -14.041 -11.775 -0.463 1.00 98.94 83 ILE A C 1
ATOM 644 O O . ILE A 1 83 ? -14.566 -12.656 -1.145 1.00 98.94 83 ILE A O 1
ATOM 648 N N . VAL A 1 84 ? -13.846 -10.540 -0.918 1.00 98.81 84 VAL A N 1
ATOM 649 C CA . VAL A 1 84 ? -14.177 -10.113 -2.282 1.00 98.81 84 VAL A CA 1
ATOM 650 C C . VAL A 1 84 ? -12.897 -10.097 -3.114 1.00 98.81 84 VAL A C 1
ATOM 652 O O . VAL A 1 84 ? -12.009 -9.277 -2.875 1.00 98.81 84 VAL A O 1
ATOM 655 N N . GLY A 1 85 ? -12.795 -11.015 -4.074 1.00 98.50 85 GLY A N 1
ATOM 656 C CA . GLY A 1 85 ? -11.619 -11.300 -4.899 1.00 98.50 85 GLY A CA 1
ATOM 657 C C . GLY A 1 85 ? -10.834 -12.529 -4.421 1.00 98.50 85 GLY A C 1
ATOM 658 O O . GLY A 1 85 ? -10.502 -12.649 -3.243 1.00 98.50 85 GLY A O 1
ATOM 659 N N . ALA A 1 86 ? -10.483 -13.423 -5.348 1.00 98.44 86 ALA A N 1
ATOM 660 C CA . ALA A 1 86 ? -9.664 -14.615 -5.105 1.00 98.44 86 ALA A CA 1
ATOM 661 C C . ALA A 1 86 ? -8.272 -14.506 -5.758 1.00 98.44 86 ALA A C 1
ATOM 663 O O . ALA A 1 86 ? -7.734 -15.469 -6.306 1.00 98.44 86 ALA A O 1
ATOM 664 N N . GLY A 1 87 ? -7.682 -13.307 -5.713 1.00 98.25 87 GLY A N 1
ATOM 665 C CA . GLY A 1 87 ? -6.263 -13.094 -6.008 1.00 98.25 87 GLY A CA 1
ATOM 666 C C . GLY A 1 87 ? -5.351 -13.532 -4.855 1.00 98.25 87 GLY A C 1
ATOM 667 O O . GLY A 1 87 ? -5.822 -14.053 -3.843 1.00 98.25 87 GLY A O 1
ATOM 668 N N . ALA A 1 88 ? -4.045 -13.265 -4.973 1.00 98.25 88 ALA A N 1
ATOM 669 C CA . ALA A 1 88 ? -3.056 -13.617 -3.946 1.00 98.25 88 ALA A CA 1
ATOM 670 C C . ALA A 1 88 ? -3.461 -13.145 -2.532 1.00 98.25 88 ALA A C 1
ATOM 672 O O . ALA A 1 88 ? -3.482 -13.954 -1.611 1.00 98.25 88 ALA A O 1
ATOM 673 N N . THR A 1 89 ? -3.879 -11.884 -2.358 1.00 98.38 89 THR A N 1
ATOM 674 C CA . THR A 1 89 ? -4.328 -11.360 -1.052 1.00 98.38 89 THR A CA 1
ATOM 675 C C . THR A 1 89 ? -5.545 -12.105 -0.498 1.00 98.38 89 THR A C 1
ATOM 677 O O . THR A 1 89 ? -5.538 -12.498 0.666 1.00 98.38 89 THR A O 1
ATOM 680 N N . GLY A 1 90 ? -6.583 -12.326 -1.312 1.00 98.75 90 GLY A N 1
ATOM 681 C CA . GLY A 1 90 ? -7.818 -12.985 -0.870 1.00 98.75 90 GLY A CA 1
ATOM 682 C C . GLY A 1 90 ? -7.601 -14.440 -0.462 1.00 98.75 90 GLY A C 1
ATOM 683 O O . GLY A 1 90 ? -8.079 -14.876 0.587 1.00 98.75 90 GLY A O 1
ATOM 684 N N . LEU A 1 91 ? -6.803 -15.179 -1.235 1.00 98.88 91 LEU A N 1
ATOM 685 C CA . LEU A 1 91 ? -6.432 -16.552 -0.891 1.00 98.88 91 LEU A CA 1
ATOM 686 C C . LEU A 1 91 ? -5.534 -16.602 0.353 1.00 98.88 91 LEU A C 1
ATOM 688 O O . LEU A 1 91 ? -5.696 -17.494 1.183 1.00 98.88 91 LEU A O 1
ATOM 692 N N . TYR A 1 92 ? -4.629 -15.634 0.525 1.00 98.56 92 TYR A N 1
ATOM 693 C CA . TYR A 1 92 ? -3.763 -15.567 1.705 1.00 98.56 92 TYR A CA 1
ATOM 694 C C . TYR A 1 92 ? -4.565 -15.273 2.977 1.00 98.56 92 TYR A C 1
ATOM 696 O O . TYR A 1 92 ? -4.364 -15.927 4.000 1.00 98.56 92 TYR A O 1
ATOM 704 N N . LEU A 1 93 ? -5.545 -14.364 2.902 1.00 98.69 93 LEU A N 1
ATOM 705 C CA . LEU A 1 93 ? -6.512 -14.129 3.976 1.00 98.69 93 LEU A CA 1
ATOM 706 C C . LEU A 1 93 ? -7.281 -15.409 4.322 1.00 98.69 93 LEU A C 1
ATOM 708 O O . LEU A 1 93 ? -7.351 -15.773 5.493 1.00 98.69 93 LEU A O 1
ATOM 712 N N . ALA A 1 94 ? -7.800 -16.134 3.329 1.00 98.75 94 ALA A N 1
ATOM 713 C CA . ALA A 1 94 ? -8.508 -17.395 3.559 1.00 98.75 94 ALA A CA 1
ATOM 714 C C . ALA A 1 94 ? -7.619 -18.459 4.233 1.00 98.75 94 ALA A C 1
ATOM 716 O O . ALA A 1 94 ? -8.064 -19.150 5.152 1.00 98.75 94 ALA A O 1
ATOM 717 N N . MET A 1 95 ? -6.349 -18.555 3.827 1.00 98.19 95 MET A N 1
ATOM 718 C CA . MET A 1 95 ? -5.352 -19.422 4.460 1.00 98.19 95 MET A CA 1
ATOM 719 C C . MET A 1 95 ? -5.137 -19.069 5.934 1.00 98.19 95 MET A C 1
ATOM 721 O O . MET A 1 95 ? -5.190 -19.958 6.789 1.00 98.19 95 MET A O 1
ATOM 725 N N . MET A 1 96 ? -4.938 -17.785 6.244 1.00 97.12 96 MET A N 1
ATOM 726 C CA . MET A 1 96 ? -4.743 -17.321 7.618 1.00 97.12 96 MET A CA 1
ATOM 727 C C . MET A 1 96 ? -6.006 -17.506 8.472 1.00 97.12 96 MET A C 1
ATOM 729 O O . MET A 1 96 ? -5.915 -18.008 9.589 1.00 97.12 96 MET A O 1
ATOM 733 N N . LEU A 1 97 ? -7.197 -17.186 7.955 1.00 97.19 97 LEU A N 1
ATOM 734 C CA . LEU A 1 97 ? -8.469 -17.400 8.661 1.00 97.19 97 LEU A CA 1
ATOM 735 C C . LEU A 1 97 ? -8.681 -18.883 8.995 1.00 97.19 97 LEU A C 1
ATOM 737 O O . LEU A 1 97 ? -8.985 -19.224 10.141 1.00 97.19 97 LEU A O 1
ATOM 741 N N . LYS A 1 98 ? -8.425 -19.781 8.033 1.00 94.81 98 LYS A N 1
ATOM 742 C CA . LYS A 1 98 ? -8.484 -21.230 8.260 1.00 94.81 98 LYS A CA 1
ATOM 743 C C . LYS A 1 98 ? -7.480 -21.674 9.325 1.00 94.81 98 LYS A C 1
ATOM 745 O O . LYS A 1 98 ? -7.863 -22.411 10.235 1.00 94.81 98 LYS A O 1
ATOM 750 N N . TYR A 1 99 ? -6.235 -21.198 9.263 1.00 92.62 99 TYR A N 1
ATOM 751 C CA . TYR A 1 99 ? -5.221 -21.459 10.291 1.00 92.62 99 TYR A CA 1
ATOM 752 C C . TYR A 1 99 ? -5.684 -21.010 11.690 1.00 92.62 99 TYR A C 1
ATOM 754 O O . TYR A 1 99 ? -5.473 -21.726 12.667 1.00 92.62 99 TYR A O 1
ATOM 762 N N . LEU A 1 100 ? -6.398 -19.888 11.786 1.00 92.12 100 LEU A N 1
ATOM 763 C CA . LEU A 1 100 ? -6.883 -19.299 13.039 1.00 92.12 100 LEU A CA 1
ATOM 764 C C . LEU A 1 100 ? -8.214 -19.874 13.563 1.00 92.12 100 LEU A C 1
ATOM 766 O O . LEU A 1 100 ? -8.841 -19.265 14.433 1.00 92.12 100 LEU A O 1
ATOM 770 N N . LYS A 1 101 ? -8.682 -21.027 13.067 1.00 91.50 101 LYS A N 1
ATOM 771 C CA . LYS A 1 101 ? -10.006 -21.593 13.415 1.00 91.50 101 LYS A CA 1
ATOM 772 C C . LYS A 1 101 ? -11.172 -20.631 13.121 1.00 91.50 101 LYS A C 1
ATOM 774 O O . LYS A 1 101 ? -12.108 -20.527 13.915 1.00 91.50 101 LYS A O 1
ATOM 779 N N . ILE A 1 102 ? -11.100 -19.893 12.011 1.00 93.88 102 ILE A N 1
ATOM 780 C CA . ILE A 1 102 ? -12.190 -19.053 11.502 1.00 93.88 102 ILE A CA 1
ATOM 781 C C . ILE A 1 102 ? -12.699 -19.664 10.196 1.00 93.88 102 ILE A C 1
ATOM 783 O O . ILE A 1 102 ? -12.012 -19.644 9.176 1.00 93.88 102 ILE A O 1
ATOM 787 N N . SER A 1 103 ? -13.901 -20.237 10.248 1.00 91.38 103 SER A N 1
ATOM 788 C CA . SER A 1 103 ? -14.358 -21.189 9.225 1.00 91.38 103 SER A CA 1
ATOM 789 C C . SER A 1 103 ? -15.586 -20.744 8.437 1.00 91.38 103 SER A C 1
ATOM 791 O O . SER A 1 103 ? -15.852 -21.286 7.368 1.00 91.38 103 SER A O 1
ATOM 793 N N . ASN A 1 104 ? -16.340 -19.761 8.931 1.00 96.50 104 ASN A N 1
ATOM 794 C CA . ASN A 1 104 ? -17.528 -19.248 8.253 1.00 96.50 104 ASN A CA 1
ATOM 795 C C . ASN A 1 104 ? -17.144 -18.132 7.268 1.00 96.50 104 ASN A C 1
ATOM 797 O O . ASN A 1 104 ? -17.374 -16.950 7.527 1.00 96.50 104 ASN A O 1
ATOM 801 N N . VAL A 1 105 ? -16.486 -18.521 6.173 1.00 98.38 105 VAL A N 1
ATOM 802 C CA . VAL A 1 105 ? -15.893 -17.606 5.188 1.00 98.38 105 VAL A CA 1
ATOM 803 C C . VAL A 1 105 ? -16.464 -17.888 3.800 1.00 98.38 105 VAL A C 1
ATOM 805 O O . VAL A 1 105 ? -16.353 -19.006 3.299 1.00 98.38 105 VAL A O 1
ATOM 808 N N . ASP A 1 106 ? -17.032 -16.868 3.160 1.00 98.69 106 ASP A N 1
ATOM 809 C CA . ASP A 1 106 ? -17.359 -16.887 1.735 1.00 98.69 106 ASP A CA 1
ATOM 810 C C . ASP A 1 106 ? -16.297 -16.132 0.939 1.00 98.69 106 ASP A C 1
ATOM 812 O O . ASP A 1 106 ? -15.905 -15.028 1.314 1.00 98.69 106 ASP A O 1
ATOM 816 N N . ILE A 1 107 ? -15.863 -16.704 -0.182 1.00 98.81 107 ILE A N 1
ATOM 817 C CA . ILE A 1 107 ? -14.874 -16.092 -1.073 1.00 98.81 107 ILE A CA 1
ATOM 818 C C . ILE A 1 107 ? -15.522 -15.920 -2.444 1.00 98.81 107 ILE A C 1
ATOM 820 O O . ILE A 1 107 ? -15.922 -16.905 -3.069 1.00 98.81 107 ILE A O 1
ATOM 824 N N . TYR A 1 108 ? -15.645 -14.674 -2.893 1.00 98.75 108 TYR A N 1
ATOM 825 C CA . TYR A 1 108 ? -16.312 -14.301 -4.139 1.00 98.75 108 TYR A CA 1
ATOM 826 C C . TYR A 1 108 ? -15.294 -13.879 -5.191 1.00 98.75 108 TYR A C 1
ATOM 828 O O . TYR A 1 108 ? -14.539 -12.939 -4.969 1.00 98.75 108 TYR A O 1
ATOM 836 N N . GLU A 1 109 ? -15.294 -14.543 -6.343 1.00 98.62 109 GLU A N 1
ATOM 837 C CA . GLU A 1 109 ? -14.468 -14.197 -7.497 1.00 98.62 109 GLU A CA 1
ATOM 838 C C . GLU A 1 109 ? -15.373 -13.862 -8.684 1.00 98.62 109 GLU A C 1
ATOM 840 O O . GLU A 1 109 ? -16.233 -14.652 -9.079 1.00 98.62 109 GLU A O 1
ATOM 845 N N . ALA A 1 110 ? -15.194 -12.663 -9.237 1.00 97.94 110 ALA A N 1
ATOM 846 C CA . ALA A 1 110 ? -16.019 -12.162 -10.329 1.00 97.94 110 ALA A CA 1
ATOM 847 C C . ALA A 1 110 ? -15.675 -12.849 -11.660 1.00 97.94 110 ALA A C 1
ATOM 849 O O . ALA A 1 110 ? -16.562 -13.080 -12.486 1.00 97.94 110 ALA A O 1
ATOM 850 N N . SER A 1 111 ? -14.401 -13.191 -11.851 1.00 96.75 111 SER A N 1
ATOM 851 C CA . SER A 1 111 ? -13.909 -13.960 -12.987 1.00 96.75 111 SER A CA 1
ATOM 852 C C . SER A 1 111 ? -14.296 -15.438 -12.879 1.00 96.75 111 SER A C 1
ATOM 854 O O . SER A 1 111 ? -14.720 -15.939 -11.835 1.00 96.75 111 SER A O 1
ATOM 856 N N . ASP A 1 112 ? -14.144 -16.169 -13.978 1.00 96.00 112 ASP A N 1
ATOM 857 C CA . ASP A 1 112 ? -14.180 -17.629 -13.977 1.00 96.00 112 ASP A CA 1
ATOM 858 C C . ASP A 1 112 ? -12.850 -18.266 -13.547 1.00 96.00 112 ASP A C 1
ATOM 860 O O . ASP A 1 112 ? -12.806 -19.470 -13.284 1.00 96.00 112 ASP A O 1
ATOM 864 N N . ARG A 1 113 ? -11.796 -17.452 -13.409 1.00 96.94 113 ARG A N 1
ATOM 865 C CA . ARG A 1 113 ? -10.446 -17.862 -13.024 1.00 96.94 113 ARG A CA 1
ATOM 866 C C . ARG A 1 113 ? -10.053 -17.328 -11.645 1.00 96.94 113 ARG A C 1
ATOM 868 O O . ARG A 1 113 ? -10.188 -16.143 -11.356 1.00 96.94 113 ARG A O 1
ATOM 875 N N . ILE A 1 114 ? -9.463 -18.202 -10.833 1.00 98.38 114 ILE A N 1
ATOM 876 C CA . ILE A 1 114 ? -8.831 -17.864 -9.550 1.00 98.38 114 ILE A CA 1
ATOM 877 C C . ILE A 1 114 ? -7.401 -17.348 -9.789 1.00 98.38 114 ILE A C 1
ATOM 879 O O . ILE A 1 114 ? -6.715 -17.774 -10.717 1.00 98.38 114 ILE A O 1
ATOM 883 N N . GLY A 1 115 ? -6.938 -16.426 -8.944 1.00 96.94 115 GLY A N 1
ATOM 884 C CA . GLY A 1 115 ? -5.532 -16.018 -8.875 1.00 96.94 115 GLY A CA 1
ATOM 885 C C . GLY A 1 115 ? -5.248 -14.575 -9.283 1.00 96.94 115 GLY A C 1
ATOM 886 O O . GLY A 1 115 ? -4.204 -14.024 -8.923 1.00 96.94 115 GLY A O 1
ATOM 887 N N . GLY A 1 116 ? -6.191 -13.907 -9.955 1.00 97.19 116 GLY A N 1
ATOM 888 C CA . GLY A 1 116 ? -6.067 -12.491 -10.310 1.00 97.19 116 GLY A CA 1
ATOM 889 C C . GLY A 1 116 ? -4.762 -12.205 -11.060 1.00 97.19 116 GLY A C 1
ATOM 890 O O . GLY A 1 116 ? -4.519 -12.757 -12.128 1.00 97.19 116 GLY A O 1
ATOM 891 N N . ARG A 1 117 ? -3.886 -11.369 -10.500 1.00 98.06 117 ARG A N 1
ATOM 892 C CA . ARG A 1 117 ? -2.618 -10.968 -11.141 1.00 98.06 117 ARG A CA 1
ATOM 893 C C . ARG A 1 117 ? -1.470 -11.978 -11.018 1.00 98.06 117 ARG A C 1
ATOM 895 O O . ARG A 1 117 ? -0.401 -11.744 -11.571 1.00 98.06 117 ARG A O 1
ATOM 902 N N . CYS A 1 118 ? -1.681 -13.121 -10.366 1.00 97.94 118 CYS A N 1
ATOM 903 C CA . CYS A 1 118 ? -0.877 -14.317 -10.622 1.00 97.94 118 CYS A CA 1
ATOM 904 C C . CYS A 1 118 ? -1.548 -15.058 -11.780 1.00 97.94 118 CYS A C 1
ATOM 906 O O . CYS A 1 118 ? -2.624 -15.636 -11.614 1.00 97.94 118 CYS A O 1
ATOM 908 N N . TYR A 1 119 ? -0.983 -14.923 -12.981 1.00 98.25 119 TYR A N 1
ATOM 909 C CA . TYR A 1 119 ? -1.595 -15.461 -14.190 1.00 98.25 119 TYR A CA 1
ATOM 910 C C . TYR A 1 119 ? -0.540 -15.896 -15.204 1.00 98.25 119 TYR A C 1
ATOM 912 O O . TYR A 1 119 ? 0.142 -15.067 -15.810 1.00 98.25 119 TYR A O 1
ATOM 920 N N . THR A 1 120 ? -0.457 -17.204 -15.392 1.00 98.31 120 THR A N 1
ATOM 921 C CA . THR A 1 120 ? 0.289 -17.890 -16.441 1.00 98.31 120 THR A CA 1
ATOM 922 C C . THR A 1 120 ? -0.636 -18.239 -17.597 1.00 98.31 120 THR A C 1
ATOM 924 O O . THR A 1 120 ? -1.685 -18.852 -17.394 1.00 98.31 120 THR A O 1
ATOM 927 N N . TYR A 1 121 ? -0.229 -17.886 -18.813 1.00 97.56 121 TYR A N 1
ATOM 928 C CA . TYR A 1 121 ? -0.857 -18.372 -20.033 1.00 97.56 121 TYR A CA 1
ATOM 929 C C . TYR A 1 121 ? -0.066 -19.554 -20.578 1.00 97.56 121 TYR A C 1
ATOM 931 O O . TYR A 1 121 ? 1.120 -19.420 -20.889 1.00 97.56 121 TYR A O 1
ATOM 939 N N . ASN A 1 122 ? -0.742 -20.690 -20.722 1.00 96.12 122 ASN A N 1
ATOM 940 C CA . ASN A 1 122 ? -0.218 -21.855 -21.419 1.00 96.12 122 ASN A CA 1
ATOM 941 C C . ASN A 1 122 ? -0.718 -21.811 -22.862 1.00 96.12 122 ASN A C 1
ATOM 943 O O . ASN A 1 122 ? -1.921 -21.694 -23.102 1.00 96.12 122 ASN A O 1
ATOM 947 N N . PHE A 1 123 ? 0.200 -21.904 -23.820 1.00 94.75 123 PHE A N 1
ATOM 948 C CA . PHE A 1 123 ? -0.177 -22.100 -25.215 1.00 94.75 123 PHE A CA 1
ATOM 949 C C . PHE A 1 123 ? -0.833 -23.482 -25.383 1.00 94.75 123 PHE A C 1
ATOM 951 O O . PHE A 1 123 ? -0.601 -24.362 -24.550 1.00 94.75 123 PHE A O 1
ATOM 958 N N . PRO A 1 124 ? -1.611 -23.709 -26.460 1.00 89.19 124 PRO A N 1
ATOM 959 C CA . PRO A 1 124 ? -2.168 -25.027 -26.751 1.00 89.19 124 PRO A CA 1
ATOM 960 C C . PRO A 1 124 ? -1.102 -26.126 -26.670 1.00 89.19 124 PRO A C 1
ATOM 962 O O . PRO A 1 124 ? 0.025 -25.910 -27.134 1.00 89.19 124 PRO A O 1
ATOM 965 N N . ASP A 1 125 ? -1.472 -27.259 -26.060 1.00 80.19 125 ASP A N 1
ATOM 966 C CA . ASP A 1 125 ? -0.568 -28.359 -25.713 1.00 80.19 125 ASP A CA 1
ATOM 967 C C . ASP A 1 125 ? 0.367 -28.727 -26.867 1.00 80.19 125 ASP A C 1
ATOM 969 O O . ASP A 1 125 ? -0.061 -29.019 -27.985 1.00 80.19 125 ASP A O 1
ATOM 973 N N . ASP A 1 126 ? 1.662 -28.741 -26.564 1.00 80.56 126 ASP A N 1
ATOM 974 C CA . ASP A 1 126 ? 2.711 -29.099 -27.504 1.00 80.56 126 ASP A CA 1
AT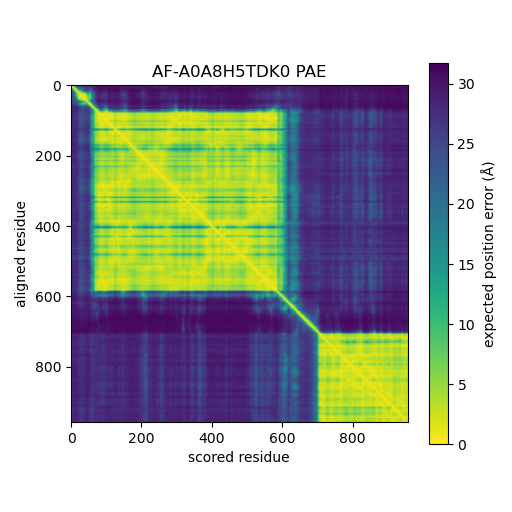OM 975 C C . ASP A 1 126 ? 3.807 -29.878 -26.777 1.00 80.56 126 ASP A C 1
ATOM 977 O O . ASP A 1 126 ? 4.573 -29.319 -25.993 1.00 80.56 126 ASP A O 1
ATOM 981 N N . GLN A 1 127 ? 3.893 -31.179 -27.059 1.00 78.00 127 GLN A N 1
ATOM 982 C CA . GLN A 1 127 ? 4.892 -32.066 -26.457 1.00 78.00 127 GLN A CA 1
ATOM 983 C C . GLN A 1 127 ? 6.326 -31.737 -26.899 1.00 78.00 127 GLN A C 1
ATOM 985 O O . GLN A 1 127 ? 7.286 -32.153 -26.245 1.00 78.00 127 GLN A O 1
ATOM 990 N N . GLU A 1 128 ? 6.490 -30.989 -27.992 1.00 84.56 128 GLU A N 1
ATOM 991 C CA . GLU A 1 128 ? 7.792 -30.550 -28.478 1.00 84.56 128 GLU A CA 1
ATOM 992 C C . GLU A 1 128 ? 8.283 -29.285 -27.767 1.00 84.56 128 GLU A C 1
ATOM 994 O O . GLU A 1 128 ? 9.473 -29.003 -27.844 1.00 84.56 128 GLU A O 1
ATOM 999 N N . CYS A 1 129 ? 7.432 -28.563 -27.025 1.00 87.44 129 CYS A N 1
ATOM 1000 C CA . CYS A 1 129 ? 7.786 -27.350 -26.282 1.00 87.44 129 CYS A CA 1
ATOM 1001 C C . CYS A 1 129 ? 7.644 -27.588 -24.763 1.00 87.44 129 CYS A C 1
ATOM 1003 O O . CYS A 1 129 ? 6.540 -27.482 -24.235 1.00 87.44 129 CYS A O 1
ATOM 1005 N N . PRO A 1 130 ? 8.725 -27.924 -24.030 1.00 85.81 130 PRO A N 1
ATOM 1006 C CA . PRO A 1 130 ? 8.636 -28.252 -22.605 1.00 85.81 130 PRO A CA 1
ATOM 1007 C C . PRO A 1 130 ? 8.090 -27.098 -21.756 1.00 85.81 130 PRO A C 1
ATOM 1009 O O . PRO A 1 130 ? 7.191 -27.309 -20.946 1.00 85.81 130 PRO A O 1
ATOM 1012 N N . HIS A 1 131 ? 8.576 -25.875 -21.982 1.00 94.19 131 HIS A N 1
ATOM 1013 C CA . HIS A 1 131 ? 8.076 -24.668 -21.321 1.00 94.19 131 HIS A CA 1
ATOM 1014 C C . HIS A 1 131 ? 7.190 -23.854 -22.277 1.00 94.19 131 HIS A C 1
ATOM 1016 O O . HIS A 1 131 ? 7.550 -22.774 -22.752 1.00 94.19 131 HIS A O 1
ATOM 1022 N N . ASN A 1 132 ? 6.007 -24.393 -22.576 1.00 95.69 132 ASN A N 1
ATOM 1023 C CA . ASN A 1 132 ? 5.032 -23.826 -23.514 1.00 95.69 132 ASN A CA 1
ATOM 1024 C C . ASN A 1 132 ? 4.135 -22.745 -22.877 1.00 95.69 132 ASN A C 1
ATOM 1026 O O . ASN A 1 132 ? 2.912 -22.770 -23.032 1.00 95.69 132 ASN A O 1
ATOM 1030 N N . TYR A 1 133 ? 4.721 -21.809 -22.130 1.00 97.06 133 TYR A N 1
ATOM 1031 C CA . TYR A 1 133 ? 3.966 -20.812 -21.370 1.00 97.06 133 TYR A CA 1
ATOM 1032 C C . TYR A 1 133 ? 4.717 -19.489 -21.205 1.00 97.06 133 TYR A C 1
ATOM 1034 O O . TYR A 1 133 ? 5.924 -19.394 -21.435 1.00 97.06 133 TYR A O 1
ATOM 1042 N N . TYR A 1 134 ? 3.992 -18.460 -20.767 1.00 98.12 134 TYR A N 1
ATOM 1043 C CA . TYR A 1 134 ? 4.586 -17.262 -20.179 1.00 98.12 134 TYR A CA 1
ATOM 1044 C C . TYR A 1 134 ? 3.680 -16.682 -19.088 1.00 98.12 134 TYR A C 1
ATOM 1046 O O . TYR A 1 134 ? 2.469 -16.907 -19.071 1.00 98.12 134 TYR A O 1
ATOM 1054 N N . ASP A 1 135 ? 4.264 -15.903 -18.183 1.00 98.50 135 ASP A N 1
ATOM 1055 C CA . ASP A 1 135 ? 3.512 -15.208 -17.143 1.00 98.50 135 ASP A CA 1
ATOM 1056 C C . ASP A 1 135 ? 3.010 -13.844 -17.633 1.00 98.50 135 ASP A C 1
ATOM 1058 O O . ASP A 1 135 ? 3.791 -12.917 -17.873 1.00 98.50 135 ASP A O 1
ATOM 1062 N N . ILE A 1 136 ? 1.685 -13.699 -17.723 1.00 98.31 136 ILE A N 1
ATOM 1063 C CA . ILE A 1 136 ? 0.990 -12.429 -17.984 1.00 98.31 136 ILE A CA 1
ATOM 1064 C C . ILE A 1 136 ? 1.185 -11.467 -16.801 1.00 98.31 136 ILE A C 1
ATOM 1066 O O . ILE A 1 136 ? 1.375 -10.262 -16.973 1.00 98.31 136 ILE A O 1
ATOM 1070 N N . GLY A 1 137 ? 1.131 -12.003 -15.584 1.00 97.81 137 GLY A N 1
ATOM 1071 C CA . GLY A 1 137 ? 1.227 -11.243 -14.342 1.00 97.81 137 GLY A CA 1
ATOM 1072 C C . GLY A 1 137 ? 2.624 -11.242 -13.730 1.00 97.81 137 GLY A C 1
ATOM 1073 O O . GLY A 1 137 ? 3.617 -10.992 -14.419 1.00 97.81 137 GLY A O 1
ATOM 1074 N N . ALA A 1 138 ? 2.691 -11.520 -12.427 1.00 98.00 138 ALA A N 1
ATOM 1075 C CA . ALA A 1 138 ? 3.949 -11.721 -11.707 1.00 98.00 138 ALA A CA 1
ATOM 1076 C C . ALA A 1 138 ? 4.770 -12.869 -12.326 1.00 98.00 138 ALA A C 1
ATOM 1078 O O . ALA A 1 138 ? 4.199 -13.868 -12.744 1.00 98.00 138 ALA A O 1
ATOM 1079 N N . MET A 1 139 ? 6.099 -12.723 -12.402 1.00 97.69 139 MET A N 1
ATOM 1080 C CA . MET A 1 139 ? 6.965 -13.675 -13.133 1.00 97.69 139 MET A CA 1
ATOM 1081 C C . MET A 1 139 ? 8.366 -13.888 -12.534 1.00 97.69 139 MET A C 1
ATOM 1083 O O . MET A 1 139 ? 9.062 -14.832 -12.899 1.00 97.69 139 MET A O 1
ATOM 1087 N N . ARG A 1 140 ? 8.814 -12.992 -11.647 1.00 96.62 140 ARG A N 1
ATOM 1088 C CA . ARG A 1 140 ? 10.183 -12.968 -11.113 1.00 96.62 140 ARG A CA 1
ATOM 1089 C C . ARG A 1 140 ? 10.190 -12.472 -9.675 1.00 96.62 140 ARG A C 1
ATOM 1091 O O . ARG A 1 140 ? 9.386 -11.609 -9.334 1.00 96.62 140 ARG A O 1
ATOM 1098 N N . ILE A 1 141 ? 11.073 -13.029 -8.850 1.00 97.69 141 ILE A N 1
ATOM 1099 C CA . ILE A 1 141 ? 11.094 -12.807 -7.399 1.00 97.69 141 ILE A CA 1
ATOM 1100 C C . ILE A 1 141 ? 12.551 -12.659 -6.934 1.00 97.69 141 ILE A C 1
ATOM 1102 O O . ILE A 1 141 ? 13.284 -13.652 -6.947 1.00 97.69 141 ILE A O 1
ATOM 1106 N N . PRO A 1 142 ? 13.007 -11.459 -6.539 1.00 96.81 142 PRO A N 1
ATOM 1107 C CA . PRO A 1 142 ? 14.364 -11.272 -6.036 1.00 96.81 142 PRO A CA 1
ATOM 1108 C C . PRO A 1 142 ? 14.544 -11.822 -4.613 1.00 96.81 142 PRO A C 1
ATOM 1110 O O . PRO A 1 142 ? 13.643 -11.758 -3.777 1.00 96.81 142 PRO A O 1
ATOM 1113 N N . GLN A 1 143 ? 15.737 -12.333 -4.303 1.00 95.06 143 GLN A N 1
ATOM 1114 C CA . GLN A 1 143 ? 16.126 -12.789 -2.964 1.00 95.06 143 GLN A CA 1
ATOM 1115 C C . GLN A 1 143 ? 16.520 -11.600 -2.068 1.00 95.06 143 GLN A C 1
ATOM 1117 O O . GLN A 1 143 ? 17.695 -11.413 -1.740 1.00 95.06 143 GLN A O 1
ATOM 1122 N N . ILE A 1 144 ? 15.534 -10.799 -1.663 1.00 89.50 144 ILE A N 1
ATOM 1123 C CA . ILE A 1 144 ? 15.712 -9.602 -0.822 1.00 89.50 144 ILE A CA 1
ATOM 1124 C C . ILE A 1 144 ? 14.751 -9.597 0.376 1.00 89.50 144 ILE A C 1
ATOM 1126 O O . ILE A 1 144 ? 13.733 -10.292 0.332 1.00 89.50 144 ILE A O 1
ATOM 1130 N N . PRO A 1 145 ? 15.036 -8.818 1.441 1.00 84.69 145 PRO A N 1
ATOM 1131 C CA . PRO A 1 145 ? 14.158 -8.723 2.607 1.00 84.69 145 PRO A CA 1
ATOM 1132 C C . PRO A 1 145 ? 12.712 -8.346 2.264 1.00 84.69 145 PRO A C 1
ATOM 1134 O O . PRO A 1 145 ? 11.808 -9.043 2.714 1.00 84.69 145 PRO A O 1
ATOM 1137 N N . ALA A 1 146 ? 12.490 -7.346 1.402 1.00 83.38 146 ALA A N 1
ATOM 1138 C CA . ALA A 1 146 ? 11.153 -6.929 0.954 1.00 83.38 146 ALA A CA 1
ATOM 1139 C C . ALA A 1 146 ? 10.331 -8.074 0.323 1.00 83.38 146 ALA A C 1
ATOM 1141 O O . ALA A 1 146 ? 9.105 -8.090 0.357 1.00 83.38 146 ALA A O 1
ATOM 1142 N N . MET A 1 147 ? 10.995 -9.113 -0.199 1.00 90.88 147 MET A N 1
ATOM 1143 C CA . MET A 1 147 ? 10.335 -10.272 -0.805 1.00 90.88 147 MET A CA 1
ATOM 1144 C C . MET A 1 147 ? 10.149 -11.461 0.152 1.00 90.88 147 MET A C 1
ATOM 1146 O O . MET A 1 147 ? 9.690 -12.526 -0.270 1.00 90.88 147 MET A O 1
ATOM 1150 N N . LYS A 1 148 ? 10.484 -11.308 1.442 1.00 87.56 148 LYS A N 1
ATOM 1151 C CA . LYS A 1 148 ? 10.502 -12.397 2.439 1.00 87.56 148 LYS A CA 1
ATOM 1152 C C . LYS A 1 148 ? 9.159 -13.120 2.549 1.00 87.56 148 LYS A C 1
ATOM 1154 O O . LYS A 1 148 ? 9.165 -14.346 2.609 1.00 87.56 148 LYS A O 1
ATOM 1159 N N . SER A 1 149 ? 8.030 -12.415 2.502 1.00 88.31 149 SER A N 1
ATOM 1160 C CA . SER A 1 149 ? 6.696 -13.031 2.592 1.00 88.31 149 SER A CA 1
ATOM 1161 C C . SER A 1 149 ? 6.398 -13.955 1.414 1.00 88.31 149 SER A C 1
ATOM 1163 O O . SER A 1 149 ? 5.988 -15.098 1.613 1.00 88.31 149 SER A O 1
ATOM 1165 N N . THR A 1 150 ? 6.714 -13.527 0.189 1.00 94.00 150 THR A N 1
ATOM 1166 C CA . THR A 1 150 ? 6.593 -14.381 -1.004 1.00 94.00 150 THR A CA 1
ATOM 1167 C C . THR A 1 150 ? 7.562 -15.566 -0.954 1.00 94.00 150 THR A C 1
ATOM 1169 O O . THR A 1 150 ? 7.184 -16.695 -1.264 1.00 94.00 150 THR A O 1
ATOM 1172 N N . LEU A 1 151 ? 8.810 -15.344 -0.535 1.00 93.88 151 LEU A N 1
ATOM 1173 C CA . LEU A 1 151 ? 9.826 -16.401 -0.434 1.00 93.88 151 LEU A CA 1
ATOM 1174 C C . LEU A 1 151 ? 9.473 -17.446 0.636 1.00 93.88 151 LEU A C 1
ATOM 1176 O O . LEU A 1 151 ? 9.690 -18.640 0.423 1.00 93.88 151 LEU A O 1
ATOM 1180 N N . ASN A 1 152 ? 8.898 -17.010 1.758 1.00 90.62 152 ASN A N 1
ATOM 1181 C CA . ASN A 1 152 ? 8.362 -17.890 2.789 1.00 90.62 152 ASN A CA 1
ATOM 1182 C C . ASN A 1 152 ? 7.180 -18.689 2.245 1.00 90.62 152 ASN A C 1
ATOM 1184 O O . ASN A 1 152 ? 7.188 -19.905 2.373 1.00 90.62 152 ASN A O 1
ATOM 1188 N N . LEU A 1 153 ? 6.221 -18.047 1.571 1.00 93.56 153 LEU A N 1
ATOM 1189 C CA . LEU A 1 153 ? 5.093 -18.745 0.948 1.00 93.56 153 LEU A CA 1
ATOM 1190 C C . LEU A 1 153 ? 5.569 -19.839 -0.021 1.00 93.56 153 LEU A C 1
ATOM 1192 O O . LEU A 1 153 ? 5.101 -20.971 0.055 1.00 93.56 153 LEU A O 1
ATOM 1196 N N . ILE A 1 154 ? 6.543 -19.527 -0.883 1.00 95.06 154 ILE A N 1
ATOM 1197 C CA . ILE A 1 154 ? 7.158 -20.493 -1.809 1.00 95.06 154 ILE A CA 1
ATOM 1198 C C . ILE A 1 154 ? 7.755 -21.679 -1.060 1.00 95.06 154 ILE A C 1
ATOM 1200 O O . ILE A 1 154 ? 7.543 -22.822 -1.455 1.00 95.06 154 ILE A O 1
ATOM 1204 N N . LYS A 1 155 ? 8.496 -21.413 0.017 1.00 93.75 155 LYS A N 1
ATOM 1205 C CA . LYS A 1 155 ? 9.132 -22.449 0.831 1.00 93.75 155 LYS A CA 1
ATOM 1206 C C . LYS A 1 155 ? 8.107 -23.315 1.565 1.00 93.75 155 LYS A C 1
ATOM 1208 O O . LYS A 1 155 ? 8.227 -24.533 1.541 1.00 93.75 155 LYS A O 1
ATOM 1213 N N . GLU A 1 156 ? 7.127 -22.706 2.223 1.00 91.88 156 GLU A N 1
ATOM 1214 C CA . GLU A 1 156 ? 6.146 -23.410 3.058 1.00 91.88 156 GLU A CA 1
ATOM 1215 C C . GLU A 1 156 ? 5.119 -24.193 2.229 1.00 91.88 156 GLU A C 1
ATOM 1217 O O . GLU A 1 156 ? 4.596 -25.207 2.688 1.00 91.88 156 GLU A O 1
ATOM 1222 N N . LEU A 1 157 ? 4.859 -23.766 0.991 1.00 93.69 157 LEU A N 1
ATOM 1223 C CA . LEU A 1 157 ? 4.000 -24.486 0.048 1.00 93.69 157 LEU A CA 1
ATOM 1224 C C . LEU A 1 157 ? 4.761 -25.439 -0.887 1.00 93.69 157 LEU A C 1
ATOM 1226 O O . LEU A 1 157 ? 4.125 -26.061 -1.741 1.00 93.69 157 LEU A O 1
ATOM 1230 N N . ASP A 1 158 ? 6.081 -25.562 -0.709 1.00 95.19 158 ASP A N 1
ATOM 1231 C CA . ASP A 1 158 ? 6.982 -26.389 -1.523 1.00 95.19 158 ASP A CA 1
ATOM 1232 C C . ASP A 1 158 ? 6.820 -26.123 -3.032 1.00 95.19 158 ASP A C 1
ATOM 1234 O O . ASP A 1 158 ? 6.662 -27.030 -3.850 1.00 95.19 158 ASP A O 1
ATOM 1238 N N . LEU A 1 159 ? 6.784 -24.839 -3.406 1.00 96.62 159 LEU A N 1
ATOM 1239 C CA . LEU A 1 159 ? 6.611 -24.441 -4.800 1.00 96.62 159 LEU A CA 1
ATOM 1240 C C . LEU A 1 159 ? 7.919 -24.654 -5.586 1.00 96.62 159 LEU A C 1
ATOM 1242 O O . LEU A 1 159 ? 9.001 -24.313 -5.091 1.00 96.62 159 LEU A O 1
ATOM 1246 N N . PRO A 1 160 ? 7.846 -25.165 -6.829 1.00 96.38 160 PRO A N 1
ATOM 1247 C CA . PRO A 1 160 ? 9.013 -25.535 -7.622 1.00 96.38 160 PRO A CA 1
ATOM 1248 C C . PRO A 1 160 ? 9.761 -24.297 -8.133 1.00 96.38 160 PRO A C 1
ATOM 1250 O O . PRO A 1 160 ? 9.549 -23.821 -9.246 1.00 96.38 160 PRO A O 1
ATOM 1253 N N . ARG A 1 161 ? 10.653 -23.743 -7.309 1.00 95.69 161 ARG A N 1
ATOM 1254 C CA . ARG A 1 161 ? 11.469 -22.581 -7.683 1.00 95.69 161 ARG A CA 1
ATOM 1255 C C . ARG A 1 161 ? 12.646 -22.963 -8.585 1.00 95.69 161 ARG A C 1
ATOM 1257 O O . ARG A 1 161 ? 13.348 -23.940 -8.330 1.00 95.69 161 ARG A O 1
ATOM 1264 N N . ALA A 1 162 ? 12.928 -22.117 -9.568 1.00 96.12 162 ALA A N 1
ATOM 1265 C CA . ALA A 1 162 ? 14.099 -22.188 -10.438 1.00 96.12 162 ALA A CA 1
ATOM 1266 C C . ALA A 1 162 ? 14.755 -20.804 -10.557 1.00 96.12 162 ALA A C 1
ATOM 1268 O O . ALA A 1 162 ? 14.132 -19.788 -10.240 1.00 96.12 162 ALA A O 1
ATOM 1269 N N . LYS A 1 163 ? 16.019 -20.733 -10.997 1.00 96.06 163 LYS A N 1
ATOM 1270 C CA . LYS A 1 163 ? 16.691 -19.437 -11.177 1.00 96.06 163 LYS A CA 1
ATOM 1271 C C . LYS A 1 163 ? 16.050 -18.634 -12.312 1.00 96.06 163 LYS A C 1
ATOM 1273 O O . LYS A 1 163 ? 15.758 -19.167 -13.379 1.00 96.06 163 LYS A O 1
ATOM 1278 N N . TYR A 1 164 ? 15.873 -17.342 -12.065 1.00 96.88 164 TYR A N 1
ATOM 1279 C CA . TYR A 1 164 ? 15.568 -16.328 -13.067 1.00 96.88 164 TYR A CA 1
ATOM 1280 C C . TYR A 1 164 ? 16.851 -15.540 -13.350 1.00 96.88 164 TYR A C 1
ATOM 1282 O O . TYR A 1 164 ? 17.529 -15.102 -12.423 1.00 96.88 164 TYR A O 1
ATOM 1290 N N . VAL A 1 165 ? 17.201 -15.367 -14.619 1.00 95.00 165 VAL A N 1
ATOM 1291 C CA . VAL A 1 165 ? 18.404 -14.649 -15.051 1.00 95.00 165 VAL A CA 1
ATOM 1292 C C . VAL A 1 165 ? 17.966 -13.296 -15.601 1.00 95.00 165 VAL A C 1
ATOM 1294 O O . VAL A 1 165 ? 17.499 -13.194 -16.735 1.00 95.00 165 VAL A O 1
ATOM 1297 N N . LEU A 1 166 ? 18.068 -12.268 -14.753 1.00 92.56 166 LEU A N 1
ATOM 1298 C CA . LEU A 1 166 ? 17.706 -10.893 -15.101 1.00 92.56 166 LEU A CA 1
ATOM 1299 C C . LEU A 1 166 ? 18.748 -10.243 -16.012 1.00 92.56 166 LEU A C 1
ATOM 1301 O O . LEU A 1 166 ? 18.379 -9.649 -17.017 1.00 92.56 166 LEU A O 1
ATOM 1305 N N . ASP A 1 167 ? 20.022 -10.385 -15.651 1.00 90.75 167 ASP A N 1
ATOM 1306 C CA . ASP A 1 167 ? 21.163 -9.861 -16.395 1.00 90.75 167 ASP A CA 1
ATOM 1307 C C . ASP A 1 167 ? 22.014 -11.037 -16.874 1.00 90.75 167 ASP A C 1
ATOM 1309 O O . ASP A 1 167 ? 22.564 -11.788 -16.065 1.00 90.75 167 ASP A O 1
ATOM 1313 N N . ALA A 1 168 ? 22.074 -11.225 -18.192 1.00 88.69 168 ALA A N 1
ATOM 1314 C CA . ALA A 1 168 ? 22.891 -12.275 -18.797 1.00 88.69 168 ALA A CA 1
ATOM 1315 C C . ALA A 1 168 ? 24.359 -11.848 -18.972 1.00 88.69 168 ALA A C 1
ATOM 1317 O O . ALA A 1 168 ? 25.207 -12.694 -19.261 1.00 88.69 168 ALA A O 1
ATOM 1318 N N . GLY A 1 169 ? 24.667 -10.549 -18.848 1.00 87.69 169 GLY A N 1
ATOM 1319 C CA . GLY A 1 169 ? 26.010 -9.992 -19.035 1.00 87.69 169 GLY A CA 1
ATOM 1320 C C . GLY A 1 169 ? 26.588 -10.143 -20.451 1.00 87.69 169 GLY A C 1
ATOM 1321 O O . GLY A 1 169 ? 27.779 -9.908 -20.658 1.00 87.69 169 GLY A O 1
ATOM 1322 N N . CYS A 1 170 ? 25.778 -10.568 -21.422 1.00 87.69 170 CYS A N 1
ATOM 1323 C CA . CYS A 1 170 ? 26.168 -10.824 -22.807 1.00 87.69 170 CYS A CA 1
ATOM 1324 C C . CYS A 1 170 ? 24.956 -10.730 -23.744 1.00 87.69 170 CYS A C 1
ATOM 1326 O O . CYS A 1 170 ? 23.812 -10.650 -23.288 1.00 87.69 170 CYS A O 1
ATOM 1328 N N . GLU A 1 171 ? 25.195 -10.764 -25.057 1.00 86.62 171 GLU A N 1
ATOM 1329 C CA . GLU A 1 171 ? 24.098 -10.910 -26.017 1.00 86.62 171 GLU A CA 1
ATOM 1330 C C . GLU A 1 171 ? 23.299 -12.193 -25.693 1.00 86.62 171 GLU A C 1
ATOM 1332 O O . GLU A 1 171 ? 23.895 -13.210 -25.329 1.00 86.62 171 GLU A O 1
ATOM 1337 N N . PRO A 1 172 ? 21.957 -12.177 -25.775 1.00 86.56 172 PRO A N 1
ATOM 1338 C CA . PRO A 1 172 ? 21.110 -11.280 -26.561 1.00 86.56 172 PRO A CA 1
ATOM 1339 C C . PRO A 1 172 ? 20.633 -10.014 -25.827 1.00 86.56 172 PRO A C 1
ATOM 1341 O O . PRO A 1 172 ? 19.800 -9.286 -26.363 1.00 86.56 172 PRO A O 1
ATOM 1344 N N . GLN A 1 173 ? 21.138 -9.718 -24.627 1.00 87.56 173 GLN A N 1
ATOM 1345 C CA . GLN A 1 173 ? 20.856 -8.454 -23.943 1.00 87.56 173 GLN A CA 1
ATOM 1346 C C . GLN A 1 173 ? 21.464 -7.283 -24.726 1.00 87.56 173 GLN A C 1
ATOM 1348 O O . GLN A 1 173 ? 22.680 -7.146 -24.827 1.00 87.56 173 GLN A O 1
ATOM 1353 N N . MET A 1 174 ? 20.591 -6.469 -25.316 1.00 88.62 174 MET A N 1
ATOM 1354 C CA . MET A 1 174 ? 20.928 -5.433 -26.297 1.00 88.62 174 MET A CA 1
ATOM 1355 C C . MET A 1 174 ? 20.177 -4.141 -25.994 1.00 88.62 174 MET A C 1
ATOM 1357 O O . MET A 1 174 ? 19.125 -4.163 -25.351 1.00 88.62 174 MET A O 1
ATOM 1361 N N . HIS A 1 175 ? 20.684 -3.036 -26.537 1.00 91.12 175 HIS A N 1
ATOM 1362 C CA . HIS A 1 175 ? 20.046 -1.728 -26.461 1.00 91.12 175 HIS A CA 1
ATOM 1363 C C . HIS A 1 175 ? 19.826 -1.138 -27.852 1.00 91.12 175 HIS A C 1
ATOM 1365 O O . HIS A 1 175 ? 20.628 -1.357 -28.762 1.00 91.12 175 HIS A O 1
ATOM 1371 N N . TYR A 1 176 ? 18.743 -0.378 -28.003 1.00 92.19 176 TYR A N 1
ATOM 1372 C CA . TYR A 1 176 ? 18.489 0.446 -29.182 1.00 92.19 176 TYR A CA 1
ATOM 1373 C C . TYR A 1 176 ? 17.796 1.732 -28.738 1.00 92.19 176 TYR A C 1
ATOM 1375 O O . TYR A 1 176 ? 16.647 1.677 -28.304 1.00 92.19 176 TYR A O 1
ATOM 1383 N N . TYR A 1 177 ? 18.505 2.855 -28.821 1.00 90.88 177 TYR A N 1
ATOM 1384 C CA . TYR A 1 177 ? 18.012 4.172 -28.424 1.00 90.88 177 TYR A CA 1
ATOM 1385 C C . TYR A 1 177 ? 18.446 5.223 -29.438 1.00 90.88 177 TYR A C 1
ATOM 1387 O O . TYR A 1 177 ? 19.568 5.179 -29.944 1.00 90.88 177 TYR A O 1
ATOM 1395 N N . SER A 1 178 ? 17.565 6.170 -29.759 1.00 88.50 178 SER A N 1
ATOM 1396 C CA . SER A 1 178 ? 17.842 7.278 -30.682 1.00 88.50 178 SER A CA 1
ATOM 1397 C C . SER A 1 178 ? 18.448 6.812 -32.013 1.00 88.50 178 SER A C 1
ATOM 1399 O O . SER A 1 178 ? 19.386 7.408 -32.543 1.00 88.50 178 SER A O 1
ATOM 1401 N N . ASN A 1 179 ? 17.905 5.717 -32.561 1.00 85.62 179 ASN A N 1
ATOM 1402 C CA . ASN A 1 179 ? 18.374 5.089 -33.802 1.00 85.62 179 ASN A CA 1
ATOM 1403 C C . ASN A 1 179 ? 19.825 4.556 -33.735 1.00 85.62 179 ASN A C 1
ATOM 1405 O O . ASN A 1 179 ? 20.517 4.487 -34.753 1.00 85.62 179 ASN A O 1
ATOM 1409 N N . SER A 1 180 ? 20.287 4.181 -32.541 1.00 83.38 180 SER A N 1
ATOM 1410 C CA . SER A 1 180 ? 21.633 3.674 -32.282 1.00 83.38 180 SER A CA 1
ATOM 1411 C C . SER A 1 180 ? 21.617 2.441 -31.382 1.00 83.38 180 SER A C 1
ATOM 1413 O O . SER A 1 180 ? 20.893 2.372 -30.398 1.00 83.38 180 SER A O 1
ATOM 1415 N N . THR A 1 181 ? 22.477 1.473 -31.699 1.00 81.00 181 THR A N 1
ATOM 1416 C CA . THR A 1 181 ? 22.719 0.265 -30.885 1.00 81.00 181 THR A CA 1
ATOM 1417 C C . THR A 1 181 ? 23.898 0.409 -29.913 1.00 81.00 181 THR A C 1
ATOM 1419 O O . THR A 1 181 ? 24.230 -0.538 -29.211 1.00 81.00 181 THR A O 1
ATOM 1422 N N . SER A 1 182 ? 24.663 1.507 -29.996 1.00 75.44 182 SER A N 1
ATOM 1423 C CA . SER A 1 182 ? 25.951 1.641 -29.288 1.00 75.44 182 SER A CA 1
ATOM 1424 C C . SER A 1 182 ? 25.876 2.451 -28.001 1.00 75.44 182 SER A C 1
ATOM 1426 O O . SER A 1 182 ? 26.796 2.371 -27.193 1.00 75.44 182 SER A O 1
ATOM 1428 N N . GLU A 1 183 ? 24.822 3.239 -27.825 1.00 77.81 183 GLU A N 1
ATOM 1429 C CA . GLU A 1 183 ? 24.656 4.141 -26.691 1.00 77.81 183 GLU A CA 1
ATOM 1430 C C . GLU A 1 183 ? 23.288 3.877 -26.063 1.00 77.81 183 GLU A C 1
ATOM 1432 O O . GLU A 1 183 ? 22.275 3.858 -26.758 1.00 77.81 183 GLU A O 1
ATOM 1437 N N . ALA A 1 184 ? 23.281 3.621 -24.757 1.00 85.62 184 ALA A N 1
ATOM 1438 C CA . ALA A 1 184 ? 22.077 3.578 -23.939 1.00 85.62 184 ALA A CA 1
ATOM 1439 C C . ALA A 1 184 ? 22.051 4.841 -23.064 1.00 85.62 184 ALA A C 1
ATOM 1441 O O . ALA A 1 184 ? 23.127 5.310 -22.665 1.00 85.62 184 ALA A O 1
ATOM 1442 N N . PRO A 1 185 ? 20.865 5.394 -22.763 1.00 89.19 185 PRO A N 1
ATOM 1443 C CA . PRO A 1 185 ? 20.744 6.544 -21.878 1.00 89.19 185 PRO A CA 1
ATOM 1444 C C . PRO A 1 185 ? 21.348 6.230 -20.503 1.00 89.19 185 PRO A C 1
ATOM 1446 O O . PRO A 1 185 ? 21.335 5.088 -20.035 1.00 89.19 185 PRO A O 1
ATOM 1449 N N . SER A 1 186 ? 21.932 7.241 -19.857 1.00 87.19 186 SER A N 1
ATOM 1450 C CA . SER A 1 186 ? 22.636 7.063 -18.584 1.00 87.19 186 SER A CA 1
ATOM 1451 C C . SER A 1 186 ? 21.834 7.631 -17.417 1.00 87.19 186 SER A C 1
ATOM 1453 O O . SER A 1 186 ? 21.819 8.842 -17.210 1.00 87.19 186 SER A O 1
ATOM 1455 N N . GLY A 1 187 ? 21.338 6.766 -16.536 1.00 86.69 187 GLY A N 1
ATOM 1456 C CA . GLY A 1 187 ? 20.616 7.176 -15.327 1.00 86.69 187 GLY A CA 1
ATOM 1457 C C . GLY A 1 187 ? 21.487 7.694 -14.171 1.00 86.69 187 GLY A C 1
ATOM 1458 O O . GLY A 1 187 ? 20.983 8.276 -13.211 1.00 86.69 187 GLY A O 1
ATOM 1459 N N . LYS A 1 188 ? 22.824 7.625 -14.280 1.00 88.19 188 LYS A N 1
ATOM 1460 C CA . LYS A 1 188 ? 23.781 8.090 -13.245 1.00 88.19 188 LYS A CA 1
ATOM 1461 C C . LYS A 1 188 ? 23.488 9.472 -12.632 1.00 88.19 188 LYS A C 1
ATOM 1463 O O . LYS A 1 188 ? 23.710 9.631 -11.426 1.00 88.19 188 LYS A O 1
ATOM 1468 N N . PRO A 1 189 ? 23.062 10.509 -13.389 1.00 85.75 189 PRO A N 1
ATOM 1469 C CA . PRO A 1 189 ? 22.711 11.799 -12.800 1.00 85.75 189 PRO A CA 1
ATOM 1470 C C . PRO A 1 189 ? 21.544 11.710 -11.810 1.00 85.75 189 PRO A C 1
ATOM 1472 O O . PRO A 1 189 ? 21.577 12.399 -10.789 1.00 85.75 189 PRO A O 1
ATOM 1475 N N . TYR A 1 190 ? 20.549 10.865 -12.092 1.00 90.62 190 TYR A N 1
ATOM 1476 C CA . TYR A 1 190 ? 19.443 10.565 -11.187 1.00 90.62 190 TYR A CA 1
ATOM 1477 C C . TYR A 1 190 ? 19.931 9.761 -9.981 1.00 90.62 190 TYR A C 1
ATOM 1479 O O . TYR A 1 190 ? 19.789 10.236 -8.851 1.00 90.62 190 TYR A O 1
ATOM 1487 N N . GLU A 1 191 ? 20.623 8.636 -10.213 1.00 90.94 191 GLU A N 1
ATOM 1488 C CA . GLU A 1 191 ? 21.163 7.774 -9.149 1.00 90.94 191 GLU A CA 1
ATOM 1489 C C . GLU A 1 191 ? 21.970 8.583 -8.121 1.00 90.94 191 GLU A C 1
ATOM 1491 O O . GLU A 1 191 ? 21.806 8.437 -6.908 1.00 90.94 191 GLU A O 1
ATOM 1496 N N . LYS A 1 192 ? 22.830 9.497 -8.594 1.00 90.56 192 LYS A N 1
ATOM 1497 C CA . LYS A 1 192 ? 23.673 10.344 -7.739 1.00 90.56 192 LYS A CA 1
ATOM 1498 C C . LYS A 1 192 ? 22.857 11.231 -6.793 1.00 90.56 192 LYS A C 1
ATOM 1500 O O . LYS A 1 192 ? 23.332 11.513 -5.696 1.00 90.56 192 LYS A O 1
ATOM 1505 N N . ARG A 1 193 ? 21.676 11.692 -7.209 1.00 91.19 193 ARG A N 1
ATOM 1506 C CA . ARG A 1 193 ? 20.826 12.611 -6.429 1.00 91.19 193 ARG A CA 1
ATOM 1507 C C . ARG A 1 193 ? 19.988 11.893 -5.385 1.00 91.19 193 ARG A C 1
ATOM 1509 O O . ARG A 1 193 ? 19.744 12.466 -4.329 1.00 91.19 193 ARG A O 1
ATOM 1516 N N . ILE A 1 194 ? 19.573 10.661 -5.667 1.00 93.69 194 ILE A N 1
ATOM 1517 C CA . ILE A 1 194 ? 18.772 9.858 -4.734 1.00 93.69 194 ILE A CA 1
ATOM 1518 C C . ILE A 1 194 ? 19.622 8.947 -3.844 1.00 93.69 194 ILE A C 1
ATOM 1520 O O . ILE A 1 194 ? 19.106 8.389 -2.882 1.00 93.69 194 ILE A O 1
ATOM 1524 N N . LYS A 1 195 ? 20.926 8.811 -4.125 1.00 92.81 195 LYS A N 1
ATOM 1525 C CA . LYS A 1 195 ? 21.842 7.887 -3.441 1.00 92.81 195 LYS A CA 1
ATOM 1526 C C . LYS A 1 195 ? 21.727 7.915 -1.917 1.00 92.81 195 LYS A C 1
ATOM 1528 O O . LYS A 1 195 ? 21.663 6.857 -1.300 1.00 92.81 195 LYS A O 1
ATOM 1533 N N . ASP A 1 196 ? 21.717 9.099 -1.310 1.00 93.69 196 ASP A N 1
ATOM 1534 C CA . ASP A 1 196 ? 21.675 9.215 0.151 1.00 93.69 196 ASP A CA 1
ATOM 1535 C C . ASP A 1 196 ? 20.311 8.809 0.723 1.00 93.69 196 ASP A C 1
ATOM 1537 O O . ASP A 1 196 ? 20.269 8.162 1.767 1.00 93.69 196 ASP A O 1
ATOM 1541 N N . ILE A 1 197 ? 19.222 9.085 -0.004 1.00 94.00 197 ILE A N 1
ATOM 1542 C CA . ILE A 1 197 ? 17.862 8.660 0.357 1.00 94.00 197 ILE A CA 1
ATOM 1543 C C . ILE A 1 197 ? 17.762 7.132 0.294 1.00 94.00 197 ILE A C 1
ATOM 1545 O O . ILE A 1 197 ? 17.332 6.497 1.252 1.00 94.00 197 ILE A O 1
ATOM 1549 N N . ILE A 1 198 ? 18.247 6.523 -0.791 1.00 92.56 198 ILE A N 1
ATOM 1550 C CA . ILE A 1 198 ? 18.263 5.062 -0.958 1.00 92.56 198 ILE A CA 1
ATOM 1551 C C . ILE A 1 198 ? 19.140 4.388 0.105 1.00 92.56 198 ILE A C 1
ATOM 1553 O O . ILE A 1 198 ? 18.762 3.360 0.662 1.00 92.56 198 ILE A O 1
ATOM 1557 N N . ASN A 1 199 ? 20.286 4.982 0.450 1.00 89.81 199 ASN A N 1
ATOM 1558 C CA . ASN A 1 199 ? 21.117 4.494 1.552 1.00 89.81 199 ASN A CA 1
ATOM 1559 C C . ASN A 1 199 ? 20.399 4.587 2.910 1.00 89.81 199 ASN A C 1
ATOM 1561 O O . ASN A 1 199 ? 20.647 3.746 3.775 1.00 89.81 199 ASN A O 1
ATOM 1565 N N . GLY A 1 200 ? 19.558 5.605 3.122 1.00 87.56 200 GLY A N 1
ATOM 1566 C CA . GLY A 1 200 ? 18.703 5.742 4.305 1.00 87.56 200 GLY A CA 1
ATOM 1567 C C . GLY A 1 200 ? 17.637 4.649 4.364 1.00 87.56 200 GLY A C 1
ATOM 1568 O O . GLY A 1 200 ? 17.581 3.898 5.340 1.00 87.56 200 GLY A O 1
ATOM 1569 N N . LEU A 1 201 ? 16.890 4.480 3.269 1.00 83.88 201 LEU A N 1
ATOM 1570 C CA . LEU A 1 201 ? 15.879 3.432 3.101 1.00 83.88 201 LEU A CA 1
ATOM 1571 C C . LEU A 1 201 ? 16.466 2.029 3.321 1.00 83.88 201 LEU A C 1
ATOM 1573 O O . LEU A 1 201 ? 15.872 1.206 4.009 1.00 83.88 201 LEU A O 1
ATOM 1577 N N . GLY A 1 202 ? 17.679 1.769 2.825 1.00 81.75 202 GLY A N 1
ATOM 1578 C CA . GLY A 1 202 ? 18.373 0.495 3.037 1.00 81.75 202 GLY A CA 1
ATOM 1579 C C . GLY A 1 202 ? 18.816 0.229 4.484 1.00 81.75 202 GLY A C 1
ATOM 1580 O O . GLY A 1 202 ? 19.101 -0.919 4.824 1.00 81.75 202 GLY A O 1
ATOM 1581 N N . LYS A 1 203 ? 18.894 1.257 5.343 1.00 81.62 203 LYS A N 1
ATOM 1582 C CA . LYS A 1 203 ? 19.232 1.113 6.773 1.00 81.62 203 LYS A CA 1
ATOM 1583 C C . LYS A 1 203 ? 17.997 0.919 7.643 1.00 81.62 203 LYS A C 1
ATOM 1585 O O . LYS A 1 203 ? 18.027 0.083 8.541 1.00 81.62 203 LYS A O 1
ATOM 1590 N N . ASN A 1 204 ? 16.955 1.717 7.418 1.00 77.38 204 ASN A N 1
ATOM 1591 C CA . ASN A 1 204 ? 15.688 1.625 8.137 1.00 77.38 204 ASN A CA 1
ATOM 1592 C C . ASN A 1 204 ? 14.542 2.062 7.219 1.00 77.38 204 ASN A C 1
ATOM 1594 O O . ASN A 1 204 ? 14.170 3.235 7.187 1.00 77.38 204 ASN A O 1
ATOM 1598 N N . TRP A 1 205 ? 14.009 1.091 6.476 1.00 81.31 205 TRP A N 1
ATOM 1599 C CA . TRP A 1 205 ? 12.965 1.294 5.478 1.00 81.31 205 TRP A CA 1
ATOM 1600 C C . TRP A 1 205 ? 11.766 2.055 6.038 1.00 81.31 205 TRP A C 1
ATOM 1602 O O . TRP A 1 205 ? 11.424 3.126 5.543 1.00 81.31 205 TRP A O 1
ATOM 1612 N N . ASN A 1 206 ? 11.172 1.531 7.111 1.00 73.25 206 ASN A N 1
ATOM 1613 C CA . ASN A 1 206 ? 9.910 2.032 7.647 1.00 73.25 206 ASN A CA 1
ATOM 1614 C C . ASN A 1 206 ? 10.046 3.465 8.149 1.00 73.25 206 ASN A C 1
ATOM 1616 O O . ASN A 1 206 ? 9.242 4.320 7.789 1.00 73.25 206 ASN A O 1
ATOM 1620 N N . GLN A 1 207 ? 11.087 3.746 8.937 1.00 75.69 207 GLN A N 1
ATOM 1621 C CA . GLN A 1 207 ? 11.306 5.080 9.493 1.00 75.69 207 GLN A CA 1
ATOM 1622 C C . GLN A 1 207 ? 11.606 6.116 8.403 1.00 75.69 207 GLN A C 1
ATOM 1624 O O . GLN A 1 207 ? 11.091 7.237 8.451 1.00 75.69 207 GLN A O 1
ATOM 1629 N N . GLU A 1 208 ? 12.443 5.765 7.425 1.00 82.00 208 GLU A N 1
ATOM 1630 C CA . GLU A 1 208 ? 12.815 6.687 6.352 1.00 82.00 208 GLU A CA 1
ATOM 1631 C C . GLU A 1 208 ? 11.627 6.938 5.419 1.00 82.00 208 GLU A C 1
ATOM 1633 O O . GLU A 1 208 ? 11.300 8.090 5.135 1.00 82.00 208 GLU A O 1
ATOM 1638 N N . PHE A 1 209 ? 10.902 5.885 5.028 1.00 83.31 209 PHE A N 1
ATOM 1639 C CA . PHE A 1 209 ? 9.668 6.015 4.256 1.00 83.31 209 PHE A CA 1
ATOM 1640 C C . PHE A 1 209 ? 8.640 6.892 4.992 1.00 83.31 209 PHE A C 1
ATOM 1642 O O . PHE A 1 209 ? 8.028 7.764 4.378 1.00 83.31 209 PHE A O 1
ATOM 1649 N N . ALA A 1 210 ? 8.524 6.768 6.322 1.00 78.62 210 ALA A N 1
ATOM 1650 C CA . ALA A 1 210 ? 7.615 7.588 7.139 1.00 78.62 210 ALA A CA 1
ATOM 1651 C C . ALA A 1 210 ? 7.965 9.057 7.048 1.00 78.62 210 ALA A C 1
ATOM 1653 O O . ALA A 1 210 ? 7.106 9.918 6.862 1.00 78.62 210 ALA A O 1
ATOM 1654 N N . THR A 1 211 ? 9.260 9.322 7.165 1.00 84.19 211 THR A N 1
ATOM 1655 C CA . THR A 1 211 ? 9.823 10.662 7.125 1.00 84.19 211 THR A CA 1
ATOM 1656 C C . THR A 1 211 ? 9.587 11.295 5.754 1.00 84.19 211 THR A C 1
ATOM 1658 O O . THR A 1 211 ? 9.188 12.457 5.670 1.00 84.19 211 THR A O 1
ATOM 1661 N N . LEU A 1 212 ? 9.749 10.523 4.676 1.00 86.56 212 LEU A N 1
ATOM 1662 C CA . LEU A 1 212 ? 9.493 10.968 3.305 1.00 86.56 212 LEU A CA 1
ATOM 1663 C C . LEU A 1 212 ? 8.010 11.268 3.047 1.00 86.56 212 LEU A C 1
ATOM 1665 O O . LEU A 1 212 ? 7.709 12.289 2.425 1.00 86.56 212 LEU A O 1
ATOM 1669 N N . VAL A 1 213 ? 7.102 10.421 3.545 1.00 84.62 213 VAL A N 1
ATOM 1670 C CA . VAL A 1 213 ? 5.645 10.613 3.437 1.00 84.62 213 VAL A CA 1
ATOM 1671 C C . VAL A 1 213 ? 5.178 11.818 4.263 1.00 84.62 213 VAL A C 1
ATOM 1673 O O . VAL A 1 213 ? 4.356 12.609 3.801 1.00 84.62 213 VAL A O 1
ATOM 1676 N N . ALA A 1 214 ? 5.701 11.992 5.480 1.00 80.75 214 ALA A N 1
ATOM 1677 C CA . ALA A 1 214 ? 5.357 13.117 6.351 1.00 80.75 214 ALA A CA 1
ATOM 1678 C C . ALA A 1 214 ? 5.901 14.455 5.819 1.00 80.75 214 ALA A C 1
ATOM 1680 O O . ALA A 1 214 ? 5.233 15.491 5.930 1.00 80.75 214 ALA A O 1
ATOM 1681 N N . GLY A 1 215 ? 7.092 14.428 5.215 1.00 87.06 215 GLY A N 1
ATOM 1682 C CA . GLY A 1 215 ? 7.722 15.568 4.558 1.00 87.06 215 GLY A CA 1
ATOM 1683 C C . GLY A 1 215 ? 7.050 15.965 3.241 1.00 87.06 215 GLY A C 1
ATOM 1684 O O . GLY A 1 215 ? 5.960 15.511 2.899 1.00 87.06 215 GLY A O 1
ATOM 1685 N N . ASP A 1 216 ? 7.696 16.844 2.481 1.00 91.94 216 ASP A N 1
ATOM 1686 C CA . ASP A 1 216 ? 7.130 17.364 1.227 1.00 91.94 216 ASP A CA 1
ATOM 1687 C C . ASP A 1 216 ? 7.513 16.553 -0.014 1.00 91.94 216 ASP A C 1
ATOM 1689 O O . ASP A 1 216 ? 7.062 16.879 -1.107 1.00 91.94 216 ASP A O 1
ATOM 1693 N N . SER A 1 217 ? 8.329 15.505 0.127 1.00 91.00 217 SER A N 1
ATOM 1694 C CA . SER A 1 217 ? 8.827 14.713 -1.005 1.00 91.00 217 SER A CA 1
ATOM 1695 C C . SER A 1 217 ? 7.701 14.073 -1.818 1.00 91.00 217 SER A C 1
ATOM 1697 O O . SER A 1 217 ? 7.780 14.073 -3.043 1.00 91.00 217 SER A O 1
ATOM 1699 N N . ASP A 1 218 ? 6.635 13.604 -1.163 1.00 93.56 218 ASP A N 1
ATOM 1700 C CA . ASP A 1 218 ? 5.490 12.995 -1.851 1.00 93.56 218 ASP A CA 1
ATOM 1701 C C . ASP A 1 218 ? 4.671 13.997 -2.671 1.00 93.56 218 ASP A C 1
ATOM 1703 O O . ASP A 1 218 ? 4.009 13.613 -3.626 1.00 93.56 218 ASP A O 1
ATOM 1707 N N . ASN A 1 219 ? 4.748 15.299 -2.376 1.00 95.31 219 ASN A N 1
ATOM 1708 C CA . ASN A 1 219 ? 3.990 16.318 -3.111 1.00 95.31 219 ASN A CA 1
ATOM 1709 C C . ASN A 1 219 ? 4.473 16.506 -4.561 1.00 95.31 219 ASN A C 1
ATOM 1711 O O . ASN A 1 219 ? 3.833 17.223 -5.331 1.00 95.31 219 ASN A O 1
ATOM 1715 N N . TYR A 1 220 ? 5.604 15.902 -4.928 1.00 97.44 220 TYR A N 1
ATOM 1716 C CA . TYR A 1 220 ? 6.236 16.061 -6.229 1.00 97.44 220 TYR A CA 1
ATOM 1717 C C . TYR A 1 220 ? 6.185 14.767 -7.033 1.00 97.44 220 TYR A C 1
ATOM 1719 O O . TYR A 1 220 ? 6.292 13.665 -6.491 1.00 97.44 220 TYR A O 1
ATOM 1727 N N . SER A 1 221 ? 6.110 14.914 -8.355 1.00 98.19 221 SER A N 1
ATOM 1728 C CA . SER A 1 221 ? 6.554 13.839 -9.232 1.00 98.19 221 SER A CA 1
ATOM 1729 C C . SER A 1 221 ? 8.075 13.708 -9.202 1.00 98.19 221 SER A C 1
ATOM 1731 O O . SER A 1 221 ? 8.760 14.660 -8.819 1.00 98.19 221 SER A O 1
ATOM 1733 N N . THR A 1 222 ? 8.634 12.580 -9.642 1.00 97.62 222 THR A N 1
ATOM 1734 C CA . THR A 1 222 ? 10.097 12.403 -9.730 1.00 97.62 222 THR A CA 1
ATOM 1735 C C . THR A 1 222 ? 10.757 13.522 -10.532 1.00 97.62 222 THR A C 1
ATOM 1737 O O . THR A 1 222 ? 11.717 14.141 -10.067 1.00 97.62 222 THR A O 1
ATOM 1740 N N . ARG A 1 223 ? 10.200 13.863 -11.699 1.00 96.31 223 ARG A N 1
ATOM 1741 C CA . ARG A 1 223 ? 10.687 14.955 -12.550 1.00 96.31 223 ARG A CA 1
ATOM 1742 C C . ARG A 1 223 ? 10.624 16.301 -11.836 1.00 96.31 223 ARG A C 1
ATOM 1744 O O . ARG A 1 223 ? 11.619 17.027 -11.798 1.00 96.31 223 ARG A O 1
ATOM 1751 N N . ALA A 1 224 ? 9.473 16.619 -11.240 1.00 97.06 224 ALA A N 1
ATOM 1752 C CA . ALA A 1 224 ? 9.280 17.877 -10.529 1.00 97.06 224 ALA A CA 1
ATOM 1753 C C . ALA A 1 224 ? 10.221 17.989 -9.324 1.00 97.06 224 ALA A C 1
ATOM 1755 O O . ALA A 1 224 ? 10.791 19.053 -9.091 1.00 97.06 224 ALA A O 1
ATOM 1756 N N . TRP A 1 225 ? 10.441 16.893 -8.596 1.00 97.06 225 TRP A N 1
ATOM 1757 C CA . TRP A 1 225 ? 11.356 16.847 -7.462 1.00 97.06 225 TRP A CA 1
ATOM 1758 C C . TRP A 1 225 ? 12.801 17.098 -7.899 1.00 97.06 225 TRP A C 1
ATOM 1760 O O . TRP A 1 225 ? 13.485 17.930 -7.301 1.00 97.06 225 TRP A O 1
ATOM 1770 N N . LEU A 1 226 ? 13.258 16.445 -8.975 1.00 94.94 226 LEU A N 1
ATOM 1771 C CA . LEU A 1 226 ? 14.611 16.630 -9.509 1.00 94.94 226 LEU A CA 1
ATOM 1772 C C . LEU A 1 226 ? 14.863 18.086 -9.908 1.00 94.94 226 LEU A C 1
ATOM 1774 O O . LEU A 1 226 ? 15.864 18.667 -9.487 1.00 94.94 226 LEU A O 1
ATOM 1778 N N . MET A 1 227 ? 13.940 18.685 -10.662 1.00 94.69 227 MET A N 1
ATOM 1779 C CA . MET A 1 227 ? 14.048 20.080 -11.105 1.00 94.69 227 MET A CA 1
ATOM 1780 C C . MET A 1 227 ? 13.872 21.076 -9.951 1.00 94.69 227 MET A C 1
ATOM 1782 O O . MET A 1 227 ? 14.468 22.148 -9.967 1.00 94.69 227 MET A O 1
ATOM 1786 N N . HIS A 1 228 ? 13.096 20.733 -8.920 1.00 94.00 228 HIS A N 1
ATOM 1787 C CA . HIS A 1 228 ? 12.978 21.553 -7.715 1.00 94.00 228 HIS A CA 1
ATOM 1788 C C . HIS A 1 228 ? 14.273 21.538 -6.887 1.00 94.00 228 HIS A C 1
ATOM 1790 O O . HIS A 1 228 ? 14.720 22.583 -6.414 1.00 94.00 228 HIS A O 1
ATOM 1796 N N . LYS A 1 229 ? 14.901 20.365 -6.725 1.00 91.69 229 LYS A N 1
ATOM 1797 C CA . LYS A 1 229 ? 16.165 20.213 -5.984 1.00 91.69 229 LYS A CA 1
ATOM 1798 C C . LYS A 1 229 ? 17.369 20.760 -6.738 1.00 91.69 229 LYS A C 1
ATOM 1800 O O . LYS A 1 229 ? 18.319 21.217 -6.106 1.00 91.69 229 LYS A O 1
ATOM 1805 N N . ASP A 1 230 ? 17.339 20.727 -8.064 1.00 91.94 230 ASP A N 1
ATOM 1806 C CA . ASP A 1 230 ? 18.344 21.364 -8.906 1.00 91.94 230 ASP A CA 1
ATOM 1807 C C . ASP A 1 230 ? 17.690 22.086 -10.088 1.00 91.94 230 ASP A C 1
ATOM 1809 O O . ASP A 1 230 ? 17.504 21.492 -11.154 1.00 91.94 230 ASP A O 1
ATOM 1813 N N . PRO A 1 231 ? 17.397 23.389 -9.925 1.00 91.94 231 PRO A N 1
ATOM 1814 C CA . PRO A 1 231 ? 16.755 24.206 -10.955 1.00 91.94 231 PRO A CA 1
ATOM 1815 C C . PRO A 1 231 ? 17.540 24.346 -12.265 1.00 91.94 231 PRO A C 1
ATOM 1817 O O . PRO A 1 231 ? 17.046 24.969 -13.200 1.00 91.94 231 PRO A O 1
ATOM 1820 N N . LYS A 1 232 ? 18.774 23.826 -12.343 1.00 92.88 232 LYS A N 1
ATOM 1821 C CA . LYS A 1 232 ? 19.573 23.816 -13.576 1.00 92.88 232 LYS A CA 1
ATOM 1822 C C . LYS A 1 232 ? 19.276 22.617 -14.474 1.00 92.88 232 LYS A C 1
ATOM 1824 O O . LYS A 1 232 ? 19.721 22.631 -15.619 1.00 92.88 232 LYS A O 1
ATOM 1829 N N . LEU A 1 233 ? 18.595 21.585 -13.968 1.00 92.19 233 LEU A N 1
ATOM 1830 C CA . LEU A 1 233 ? 18.218 20.429 -14.777 1.00 92.19 233 LEU A CA 1
ATOM 1831 C C . LEU A 1 233 ? 17.205 20.831 -15.849 1.00 92.19 233 LEU A C 1
ATOM 1833 O O . LEU A 1 233 ? 16.209 21.494 -15.554 1.00 92.19 233 LEU A O 1
ATOM 1837 N N . THR A 1 234 ? 17.450 20.403 -17.085 1.00 93.88 234 THR A N 1
ATOM 1838 C CA . THR A 1 234 ? 16.503 20.592 -18.189 1.00 93.88 234 THR A CA 1
ATOM 1839 C C . THR A 1 234 ? 15.528 19.422 -18.288 1.00 93.88 234 THR A C 1
ATOM 1841 O O . THR A 1 234 ? 15.750 18.354 -17.711 1.00 93.88 234 THR A O 1
ATOM 1844 N N . TYR A 1 235 ? 14.446 19.611 -19.047 1.00 94.31 235 TYR A N 1
ATOM 1845 C CA . TYR A 1 235 ? 13.500 18.534 -19.331 1.00 94.31 235 TYR A CA 1
ATOM 1846 C C . TYR A 1 235 ? 14.208 17.343 -19.988 1.00 94.31 235 TYR A C 1
ATOM 1848 O O . TYR A 1 235 ? 14.061 16.222 -19.512 1.00 94.31 235 TYR A O 1
ATOM 1856 N N . GLU A 1 236 ? 15.052 17.597 -20.988 1.00 93.44 236 GLU A N 1
ATOM 1857 C CA . GLU A 1 236 ? 15.791 16.577 -21.741 1.00 93.44 236 GLU A CA 1
ATOM 1858 C C . GLU A 1 236 ? 16.686 15.736 -20.824 1.00 93.44 236 GLU A C 1
ATOM 1860 O O . GLU A 1 236 ? 16.725 14.522 -20.949 1.00 93.44 236 GLU A O 1
ATOM 1865 N N . GLN A 1 237 ? 17.342 16.351 -19.835 1.00 92.81 237 GLN A N 1
ATOM 1866 C CA . GLN A 1 237 ? 18.164 15.611 -18.870 1.00 92.81 237 GLN A CA 1
ATOM 1867 C C . GLN A 1 237 ? 17.329 14.725 -17.940 1.00 92.81 237 GLN A C 1
ATOM 1869 O O . GLN A 1 237 ? 17.779 13.661 -17.519 1.00 92.81 237 GLN A O 1
ATOM 1874 N N . THR A 1 238 ? 16.126 15.171 -17.573 1.00 93.94 238 THR A N 1
ATOM 1875 C CA . THR A 1 238 ? 15.209 14.350 -16.768 1.00 93.94 238 THR A CA 1
ATOM 1876 C C . THR A 1 238 ? 14.516 13.265 -17.589 1.00 93.94 238 THR A C 1
ATOM 1878 O O . THR A 1 238 ? 14.162 12.235 -17.033 1.00 93.94 238 THR A O 1
ATOM 1881 N N . GLU A 1 239 ? 14.313 13.484 -18.888 1.00 93.44 239 GLU A N 1
ATOM 1882 C CA . GLU A 1 239 ? 13.804 12.483 -19.828 1.00 93.44 239 GLU A CA 1
ATOM 1883 C C . GLU A 1 239 ? 14.867 11.417 -20.105 1.00 93.44 239 GLU A C 1
ATOM 1885 O O . GLU A 1 239 ? 14.572 10.239 -19.962 1.00 93.44 239 GLU A O 1
ATOM 1890 N N . GLU A 1 240 ? 16.124 11.798 -20.339 1.00 92.06 240 GLU A N 1
ATOM 1891 C CA . GLU A 1 240 ? 17.221 10.834 -20.485 1.00 92.06 240 GLU A CA 1
ATOM 1892 C C . GLU A 1 240 ? 17.353 9.938 -19.240 1.00 92.06 240 GLU A C 1
ATOM 1894 O O . GLU A 1 240 ? 17.565 8.731 -19.352 1.00 92.06 240 GLU A O 1
ATOM 1899 N N . ALA A 1 241 ? 17.183 10.510 -18.043 1.00 93.00 241 ALA A N 1
ATOM 1900 C CA . ALA A 1 241 ? 17.159 9.742 -16.802 1.00 93.00 241 ALA A CA 1
ATOM 1901 C C . ALA A 1 241 ? 15.949 8.798 -16.710 1.00 93.00 241 ALA A C 1
ATOM 1903 O O . ALA A 1 241 ? 16.109 7.658 -16.289 1.00 93.00 241 ALA A O 1
ATOM 1904 N N . GLU A 1 242 ? 14.760 9.245 -17.115 1.00 94.94 242 GLU A N 1
ATOM 1905 C CA . GLU A 1 242 ? 13.569 8.393 -17.181 1.00 94.94 242 GLU A CA 1
ATOM 1906 C C . GLU A 1 242 ? 13.788 7.217 -18.140 1.00 94.94 242 GLU A C 1
ATOM 1908 O O . GLU A 1 242 ? 13.611 6.074 -17.735 1.00 94.94 242 GLU A O 1
ATOM 1913 N N . SER A 1 243 ? 14.262 7.484 -19.359 1.00 92.00 243 SER A N 1
ATOM 1914 C CA . SER A 1 243 ? 14.542 6.480 -20.393 1.00 92.00 243 SER A CA 1
ATOM 1915 C C . SER A 1 243 ? 15.616 5.456 -19.997 1.00 92.00 243 SER A C 1
ATOM 1917 O O . SER A 1 243 ? 15.645 4.349 -20.540 1.00 92.00 243 SER A O 1
ATOM 1919 N N . ALA A 1 244 ? 16.510 5.808 -19.067 1.00 89.94 244 ALA A N 1
ATOM 1920 C CA . ALA A 1 244 ? 17.514 4.895 -18.525 1.00 89.94 244 ALA A CA 1
ATOM 1921 C C . ALA A 1 244 ? 16.985 3.997 -17.399 1.00 89.94 244 ALA A C 1
ATOM 1923 O O . ALA A 1 244 ? 17.471 2.880 -17.234 1.00 89.94 244 ALA A O 1
ATOM 1924 N N . GLU A 1 245 ? 16.035 4.496 -16.609 1.00 89.81 245 GLU A N 1
ATOM 1925 C CA . GLU A 1 245 ? 15.634 3.875 -15.343 1.00 89.81 245 GLU A CA 1
ATOM 1926 C C . GLU A 1 245 ? 14.262 3.195 -15.421 1.00 89.81 245 GLU A C 1
ATOM 1928 O O . GLU A 1 245 ? 14.013 2.225 -14.708 1.00 89.81 245 GLU A O 1
ATOM 1933 N N . THR A 1 246 ? 13.342 3.690 -16.254 1.00 92.44 246 THR A N 1
ATOM 1934 C CA . THR A 1 246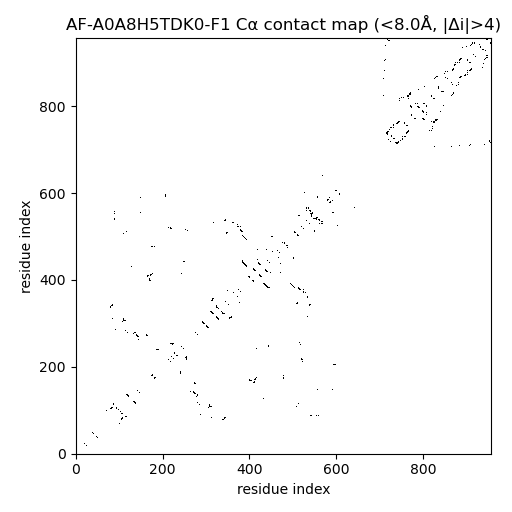 ? 11.939 3.261 -16.239 1.00 92.44 246 THR A CA 1
ATOM 1935 C C . THR A 1 246 ? 11.218 3.498 -17.578 1.00 92.44 246 THR A C 1
ATOM 1937 O O . THR A 1 246 ? 11.843 3.716 -18.612 1.00 92.44 246 THR A O 1
ATOM 1940 N N . SER A 1 247 ? 9.888 3.364 -17.596 1.00 93.69 247 SER A N 1
ATOM 1941 C CA . SER A 1 247 ? 9.051 3.520 -18.797 1.00 93.69 247 SER A CA 1
ATOM 1942 C C . SER A 1 247 ? 8.502 4.935 -18.978 1.00 93.69 247 SER A C 1
ATOM 1944 O O . SER A 1 247 ? 8.375 5.708 -18.027 1.00 93.69 247 SER A O 1
ATOM 1946 N N . THR A 1 248 ? 8.111 5.246 -20.214 1.00 96.06 248 THR A N 1
ATOM 1947 C CA . THR A 1 248 ? 7.673 6.581 -20.636 1.00 96.06 248 THR A CA 1
ATOM 1948 C C . THR A 1 248 ? 6.526 7.129 -19.778 1.00 96.06 248 THR A C 1
ATOM 1950 O O . THR A 1 248 ? 5.409 6.593 -19.792 1.00 96.06 248 THR A O 1
ATOM 1953 N N . GLY A 1 249 ? 6.773 8.254 -19.102 1.00 95.06 249 GLY A N 1
ATOM 1954 C CA . GLY A 1 249 ? 5.803 9.000 -18.297 1.00 95.06 249 GLY A CA 1
ATOM 1955 C C . GLY A 1 249 ? 5.770 8.623 -16.813 1.00 95.06 249 GLY A C 1
ATOM 1956 O O . GLY A 1 249 ? 4.973 9.197 -16.066 1.00 95.06 249 GLY A O 1
ATOM 1957 N N . LEU A 1 250 ? 6.600 7.679 -16.357 1.00 96.12 250 LEU A N 1
ATOM 1958 C CA . LEU A 1 250 ? 6.648 7.288 -14.946 1.00 96.12 250 LEU A CA 1
ATOM 1959 C C . LEU A 1 250 ? 7.401 8.287 -14.065 1.00 96.12 250 LEU A C 1
ATOM 1961 O O . LEU A 1 250 ? 7.104 8.374 -12.876 1.00 96.12 250 LEU A O 1
ATOM 1965 N N . PHE A 1 251 ? 8.274 9.134 -14.619 1.00 96.88 251 PHE A N 1
ATOM 1966 C CA . PHE A 1 251 ? 8.859 10.239 -13.847 1.00 96.88 251 PHE A CA 1
ATOM 1967 C C . PHE A 1 251 ? 7.853 11.357 -13.536 1.00 96.88 251 PHE A C 1
ATOM 1969 O O . PHE A 1 251 ? 8.140 12.227 -12.711 1.00 96.88 251 PHE A O 1
ATOM 1976 N N . ASP A 1 252 ? 6.665 11.332 -14.142 1.00 97.31 252 ASP A N 1
ATOM 1977 C CA . ASP A 1 252 ? 5.572 12.255 -13.825 1.00 97.31 252 ASP A CA 1
ATOM 1978 C C . ASP A 1 252 ? 4.629 11.711 -12.729 1.00 97.31 252 ASP A C 1
ATOM 1980 O O . ASP A 1 252 ? 3.684 12.392 -12.324 1.00 97.31 252 ASP A O 1
ATOM 1984 N N . GLN A 1 253 ? 4.924 10.523 -12.195 1.00 97.31 253 GLN A N 1
ATOM 1985 C CA . GLN A 1 253 ? 4.263 9.916 -11.035 1.00 97.31 253 GLN A CA 1
ATOM 1986 C C . GLN A 1 253 ? 5.015 10.248 -9.742 1.00 97.31 253 GLN A C 1
ATOM 1988 O O . GLN A 1 253 ? 6.057 10.906 -9.793 1.00 97.31 253 GLN A O 1
ATOM 1993 N N . ALA A 1 254 ? 4.470 9.865 -8.581 1.00 96.81 254 ALA A N 1
ATOM 1994 C CA . ALA A 1 254 ? 5.012 10.256 -7.279 1.00 96.81 254 ALA A CA 1
ATOM 1995 C C . ALA A 1 254 ? 6.501 9.919 -7.153 1.00 96.81 254 ALA A C 1
ATOM 1997 O O . ALA A 1 254 ? 6.929 8.805 -7.447 1.00 96.81 254 ALA A O 1
ATOM 1998 N N . PHE A 1 255 ? 7.284 10.864 -6.631 1.00 97.31 255 PHE A N 1
ATOM 1999 C CA . PHE A 1 255 ? 8.707 10.636 -6.388 1.00 97.31 255 PHE A CA 1
ATOM 2000 C C . PHE A 1 255 ? 8.967 9.434 -5.470 1.00 97.31 255 PHE A C 1
ATOM 2002 O O . PHE A 1 255 ? 9.920 8.683 -5.680 1.00 97.31 255 PHE A O 1
ATOM 2009 N N . LEU A 1 256 ? 8.095 9.225 -4.481 1.00 95.00 256 LEU A N 1
ATOM 2010 C CA . LEU A 1 256 ? 8.192 8.094 -3.562 1.00 95.00 256 LEU A CA 1
ATOM 2011 C C . LEU A 1 256 ? 8.022 6.742 -4.263 1.00 95.00 256 LEU A C 1
ATOM 2013 O O . LEU A 1 256 ? 8.691 5.801 -3.857 1.00 95.00 256 LEU A O 1
ATOM 2017 N N . GLU A 1 257 ? 7.230 6.644 -5.335 1.00 94.44 257 GLU A N 1
ATOM 2018 C CA . GLU A 1 257 ? 7.129 5.400 -6.115 1.00 94.44 257 GLU A CA 1
ATOM 2019 C C . GLU A 1 257 ? 8.461 5.045 -6.770 1.00 94.44 257 GLU A C 1
ATOM 2021 O O . GLU A 1 257 ? 8.922 3.910 -6.672 1.00 94.44 257 GLU A O 1
ATOM 2026 N N . SER A 1 258 ? 9.134 6.025 -7.384 1.00 94.31 258 SER A N 1
ATOM 2027 C CA . SER A 1 258 ? 10.454 5.783 -7.974 1.00 94.31 258 SER A CA 1
ATOM 2028 C C . SER A 1 258 ? 11.488 5.387 -6.919 1.00 94.31 258 SER A C 1
ATOM 2030 O O . SER A 1 258 ? 12.352 4.565 -7.203 1.00 94.31 258 SER A O 1
ATOM 2032 N N . LEU A 1 259 ? 11.400 5.928 -5.697 1.00 94.12 259 LEU A N 1
ATOM 2033 C CA . LEU A 1 259 ? 12.254 5.485 -4.592 1.00 94.12 259 LEU A CA 1
ATOM 2034 C C . LEU A 1 259 ? 11.944 4.045 -4.172 1.00 94.12 259 LEU A C 1
ATOM 2036 O O . LEU A 1 259 ? 12.887 3.287 -3.937 1.00 94.12 259 LEU A O 1
ATOM 2040 N N . CYS A 1 260 ? 10.661 3.670 -4.104 1.00 90.25 260 CYS A N 1
ATOM 2041 C CA . CYS A 1 260 ? 10.242 2.308 -3.796 1.00 90.25 260 CYS A CA 1
ATOM 2042 C C . CYS A 1 260 ? 10.809 1.308 -4.803 1.00 90.25 260 CYS A C 1
ATOM 2044 O O . CYS A 1 260 ? 11.583 0.427 -4.425 1.00 90.25 260 CYS A O 1
ATOM 2046 N N . ASP A 1 261 ? 10.528 1.518 -6.087 1.00 88.69 261 ASP A N 1
ATOM 2047 C CA . ASP A 1 261 ? 10.988 0.643 -7.166 1.00 88.69 261 ASP A CA 1
ATOM 2048 C C . ASP A 1 261 ? 12.524 0.555 -7.210 1.00 88.69 261 ASP A C 1
ATOM 2050 O O . ASP A 1 261 ? 13.117 -0.527 -7.145 1.00 88.69 261 ASP A O 1
ATOM 2054 N N . TYR A 1 262 ? 13.201 1.707 -7.196 1.00 90.25 262 TYR A N 1
ATOM 2055 C CA . TYR A 1 262 ? 14.661 1.757 -7.260 1.00 90.25 262 TYR A CA 1
ATOM 2056 C C . TYR A 1 262 ? 15.323 1.050 -6.071 1.00 90.25 262 TYR A C 1
ATOM 2058 O O . TYR A 1 262 ? 16.354 0.389 -6.226 1.00 90.25 262 TYR A O 1
ATOM 2066 N N . SER A 1 263 ? 14.750 1.165 -4.873 1.00 88.62 263 SER A N 1
ATOM 2067 C CA . SER A 1 263 ? 15.298 0.517 -3.684 1.00 88.62 263 SER A CA 1
ATOM 2068 C C . SER A 1 263 ? 15.236 -1.013 -3.746 1.00 88.62 263 SER A C 1
ATOM 2070 O O . SER A 1 263 ? 16.210 -1.666 -3.358 1.00 88.62 263 SER A O 1
ATOM 2072 N N . ASP A 1 264 ? 14.159 -1.583 -4.296 1.00 87.38 264 ASP A N 1
ATOM 2073 C CA . ASP A 1 264 ? 13.985 -3.028 -4.441 1.00 87.38 264 ASP A CA 1
ATOM 2074 C C . ASP A 1 264 ? 15.009 -3.581 -5.442 1.00 87.38 264 ASP A C 1
ATOM 2076 O O . ASP A 1 264 ? 15.718 -4.556 -5.157 1.00 87.38 264 ASP A O 1
ATOM 2080 N N . PHE A 1 265 ? 15.169 -2.912 -6.589 1.00 87.44 265 PHE A N 1
ATOM 2081 C CA . PHE A 1 265 ? 16.161 -3.289 -7.599 1.00 87.44 265 PHE A CA 1
ATOM 2082 C C . PHE A 1 265 ? 17.607 -3.104 -7.116 1.00 87.44 265 PHE A C 1
ATOM 2084 O O . PHE A 1 265 ? 18.455 -3.964 -7.381 1.00 87.44 265 PHE A O 1
ATOM 2091 N N . GLN A 1 266 ? 17.904 -2.047 -6.353 1.00 88.44 266 GLN A N 1
ATOM 2092 C CA . GLN A 1 266 ? 19.218 -1.878 -5.724 1.00 88.44 266 GLN A CA 1
ATOM 2093 C C . GLN A 1 266 ? 19.507 -2.965 -4.691 1.00 88.44 266 GLN A C 1
ATOM 2095 O O . GLN A 1 266 ? 20.591 -3.553 -4.710 1.00 88.44 266 GLN A O 1
ATOM 2100 N N . ALA A 1 267 ? 18.550 -3.279 -3.815 1.00 87.38 267 ALA A N 1
ATOM 2101 C CA . ALA A 1 267 ? 18.699 -4.348 -2.830 1.00 87.38 267 ALA A CA 1
ATOM 2102 C C . ALA A 1 267 ? 18.916 -5.718 -3.499 1.00 87.38 267 ALA A C 1
ATOM 2104 O O . ALA A 1 267 ? 19.614 -6.578 -2.950 1.00 87.38 267 ALA A O 1
ATOM 2105 N N . ALA A 1 268 ? 18.353 -5.912 -4.696 1.00 91.69 268 ALA A N 1
ATOM 2106 C CA . ALA A 1 268 ? 18.483 -7.130 -5.486 1.00 91.69 268 ALA A CA 1
ATOM 2107 C C . ALA A 1 268 ? 19.804 -7.234 -6.267 1.00 91.69 268 ALA A C 1
ATOM 2109 O O . ALA A 1 268 ? 20.103 -8.292 -6.834 1.00 91.69 268 ALA A O 1
ATOM 2110 N N . LYS A 1 269 ? 20.628 -6.179 -6.299 1.00 90.44 269 LYS A N 1
ATOM 2111 C CA . LYS A 1 269 ? 21.902 -6.186 -7.024 1.00 90.44 269 LYS A CA 1
ATOM 2112 C C . LYS A 1 269 ? 22.850 -7.250 -6.464 1.00 90.44 269 LYS A C 1
ATOM 2114 O O . LYS A 1 269 ? 23.185 -7.264 -5.280 1.00 90.44 269 LYS A O 1
ATOM 2119 N N . GLY A 1 270 ? 23.296 -8.157 -7.335 1.00 90.19 270 GLY A N 1
ATOM 2120 C CA . GLY A 1 270 ? 24.152 -9.287 -6.956 1.00 90.19 270 GLY A CA 1
ATOM 2121 C C . GLY A 1 270 ? 23.452 -10.353 -6.103 1.00 90.19 270 GLY A C 1
ATOM 2122 O O . GLY A 1 270 ? 24.128 -11.182 -5.493 1.00 90.19 270 GLY A O 1
ATOM 2123 N N . LYS A 1 271 ? 22.116 -10.329 -6.023 1.00 94.25 271 LYS A N 1
ATOM 2124 C CA . LYS A 1 271 ? 21.304 -11.364 -5.376 1.00 94.25 271 LYS A CA 1
ATOM 2125 C C . LYS A 1 271 ? 20.707 -12.301 -6.416 1.00 94.25 271 LYS A C 1
ATOM 2127 O O . LYS A 1 271 ? 20.558 -11.953 -7.585 1.00 94.25 271 LYS A O 1
ATOM 2132 N N . ASP A 1 272 ? 20.344 -13.492 -5.959 1.00 95.56 272 ASP A N 1
ATOM 2133 C CA . ASP A 1 272 ? 19.621 -14.446 -6.788 1.00 95.56 272 ASP A CA 1
ATOM 2134 C C . ASP A 1 272 ? 18.200 -13.952 -7.076 1.00 95.56 272 ASP A C 1
ATOM 2136 O O . ASP A 1 272 ? 17.542 -13.359 -6.220 1.00 95.56 272 ASP A O 1
ATOM 2140 N N . TRP A 1 273 ? 17.723 -14.245 -8.281 1.00 97.50 273 TRP A N 1
ATOM 2141 C CA . TRP A 1 273 ? 16.335 -14.066 -8.684 1.00 97.50 273 TRP A CA 1
ATOM 2142 C C . TRP A 1 273 ? 15.714 -15.428 -8.967 1.00 97.50 273 TRP A C 1
ATOM 2144 O O . TRP A 1 273 ? 16.379 -16.348 -9.453 1.00 97.50 273 TRP A O 1
ATOM 2154 N N . TRP A 1 274 ? 14.422 -15.547 -8.690 1.00 97.94 274 TRP A N 1
ATOM 2155 C CA . TRP A 1 274 ? 13.678 -16.790 -8.817 1.00 97.94 274 TRP A CA 1
ATOM 2156 C C . TRP A 1 274 ? 12.493 -16.637 -9.762 1.00 97.94 274 TRP A C 1
ATOM 2158 O O . TRP A 1 274 ? 11.837 -15.596 -9.802 1.00 97.94 274 TRP A O 1
ATOM 2168 N N . ARG A 1 275 ? 12.208 -17.714 -10.486 1.00 96.75 275 ARG A N 1
ATOM 2169 C CA . ARG A 1 275 ? 10.943 -17.985 -11.172 1.00 96.75 275 ARG A CA 1
ATOM 2170 C C . ARG A 1 275 ? 10.328 -19.249 -10.584 1.00 96.75 275 ARG A C 1
ATOM 2172 O O . ARG A 1 275 ? 11.000 -19.987 -9.858 1.00 96.75 275 ARG A O 1
ATOM 2179 N N . LEU A 1 276 ? 9.084 -19.523 -10.948 1.00 97.12 276 LEU A N 1
ATOM 2180 C CA . LEU A 1 276 ? 8.434 -20.787 -10.635 1.00 97.12 276 LEU A CA 1
ATOM 2181 C C . LEU A 1 276 ? 8.293 -21.650 -11.891 1.00 97.12 276 LEU A C 1
ATOM 2183 O O . LEU A 1 276 ? 7.921 -21.164 -12.962 1.00 97.12 276 LEU A O 1
ATOM 2187 N N . GLU A 1 277 ? 8.642 -22.923 -11.755 1.00 95.31 277 GLU A N 1
ATOM 2188 C CA . GLU A 1 277 ? 8.514 -23.921 -12.810 1.00 95.31 277 GLU A CA 1
ATOM 2189 C C . GLU A 1 277 ? 7.034 -24.227 -13.058 1.00 95.31 277 GLU A C 1
ATOM 2191 O O . GLU A 1 277 ? 6.286 -24.476 -12.113 1.00 95.31 277 GLU A O 1
ATOM 2196 N N . GLY A 1 278 ? 6.596 -24.156 -14.316 1.00 92.12 278 GLY A N 1
ATOM 2197 C CA . GLY A 1 278 ? 5.172 -24.193 -14.682 1.00 92.12 278 GLY A CA 1
ATOM 2198 C C . GLY A 1 278 ? 4.421 -22.855 -14.554 1.00 92.12 278 GLY A C 1
ATOM 2199 O O . GLY A 1 278 ? 3.235 -22.799 -14.871 1.00 92.12 278 GLY A O 1
ATOM 2200 N N . GLY A 1 279 ? 5.098 -21.776 -14.140 1.00 96.62 279 GLY A N 1
ATOM 2201 C CA . GLY A 1 279 ? 4.564 -20.408 -14.120 1.00 96.62 279 GLY A CA 1
ATOM 2202 C C . GLY A 1 279 ? 3.954 -19.971 -12.787 1.00 96.62 279 GLY A C 1
ATOM 2203 O O . GLY A 1 279 ? 3.791 -20.749 -11.853 1.00 96.62 279 GLY A O 1
ATOM 2204 N N . MET A 1 280 ? 3.646 -18.683 -12.665 1.00 97.06 280 MET A N 1
ATOM 2205 C CA . MET A 1 280 ? 3.227 -18.049 -11.415 1.00 97.06 280 MET A CA 1
ATOM 2206 C C . MET A 1 280 ? 1.784 -18.355 -10.975 1.00 97.06 280 MET A C 1
ATOM 2208 O O . MET A 1 280 ? 1.463 -18.150 -9.803 1.00 97.06 280 MET A O 1
ATOM 2212 N N . SER A 1 281 ? 0.914 -18.882 -11.847 1.00 97.94 281 SER A N 1
ATOM 2213 C CA . SER A 1 281 ? -0.429 -19.355 -11.445 1.00 97.94 281 SER A CA 1
ATOM 2214 C C . SER A 1 281 ? -0.365 -20.402 -10.328 1.00 97.94 281 SER A C 1
ATOM 2216 O O . SER A 1 281 ? -1.246 -20.436 -9.467 1.00 97.94 281 SER A O 1
ATOM 2218 N N . ILE A 1 282 ? 0.718 -21.191 -10.272 1.00 97.69 282 ILE A N 1
ATOM 2219 C CA . ILE A 1 282 ? 0.871 -22.261 -9.281 1.00 97.69 282 ILE A CA 1
ATOM 2220 C C . ILE A 1 282 ? 0.850 -21.745 -7.840 1.00 97.69 282 ILE A C 1
ATOM 2222 O O . ILE A 1 282 ? 0.482 -22.494 -6.936 1.00 97.69 282 ILE A O 1
ATOM 2226 N N . VAL A 1 283 ? 1.222 -20.476 -7.613 1.00 97.81 283 VAL A N 1
ATOM 2227 C CA . VAL A 1 283 ? 1.142 -19.844 -6.290 1.00 97.81 283 VAL A CA 1
ATOM 2228 C C . VAL A 1 283 ? -0.301 -19.888 -5.809 1.00 97.81 283 VAL A C 1
ATOM 2230 O O . VAL A 1 283 ? -0.605 -20.477 -4.775 1.00 97.81 283 VAL A O 1
ATOM 2233 N N . THR A 1 284 ? -1.210 -19.312 -6.592 1.00 98.31 284 THR A N 1
ATOM 2234 C CA . THR A 1 284 ? -2.619 -19.189 -6.222 1.00 98.31 284 THR A CA 1
ATOM 2235 C C . THR A 1 284 ? -3.364 -20.513 -6.333 1.00 98.31 284 THR A C 1
ATOM 2237 O O . THR A 1 284 ? -4.235 -20.779 -5.506 1.00 98.31 284 THR A O 1
ATOM 2240 N N . ASP A 1 285 ? -2.974 -21.391 -7.259 1.00 98.31 285 ASP A N 1
ATOM 2241 C CA . ASP A 1 285 ? -3.536 -22.742 -7.347 1.00 98.31 285 ASP A CA 1
ATOM 2242 C C . ASP A 1 285 ? -3.231 -23.543 -6.080 1.00 98.31 285 ASP A C 1
ATOM 2244 O O . ASP A 1 285 ? -4.122 -24.170 -5.499 1.00 98.31 285 ASP A O 1
ATOM 2248 N N . LYS A 1 286 ? -1.983 -23.482 -5.596 1.00 98.38 286 LYS A N 1
ATOM 2249 C CA . LYS A 1 286 ? -1.581 -24.185 -4.377 1.00 98.38 286 LYS A CA 1
ATOM 2250 C C . LYS A 1 286 ? -2.244 -23.600 -3.133 1.00 98.38 286 LYS A C 1
ATOM 2252 O O . LYS A 1 286 ? -2.687 -24.360 -2.273 1.00 98.38 286 LYS A O 1
ATOM 2257 N N . MET A 1 287 ? -2.377 -22.276 -3.053 1.00 98.69 287 MET A N 1
ATOM 2258 C CA . MET A 1 287 ? -3.124 -21.623 -1.973 1.00 98.69 287 MET A CA 1
ATOM 2259 C C . MET A 1 287 ? -4.598 -22.055 -1.966 1.00 98.69 287 MET A C 1
ATOM 2261 O O . MET A 1 287 ? -5.124 -22.387 -0.903 1.00 98.69 287 MET A O 1
ATOM 2265 N N . ASN A 1 288 ? -5.248 -22.123 -3.137 1.00 98.69 288 ASN A N 1
ATOM 2266 C CA . ASN A 1 288 ? -6.627 -22.605 -3.251 1.00 98.69 288 ASN A CA 1
ATOM 2267 C C . ASN A 1 288 ? -6.755 -24.072 -2.798 1.00 98.69 288 ASN A C 1
ATOM 2269 O O . ASN A 1 288 ? -7.630 -24.410 -2.003 1.00 98.69 288 ASN A O 1
ATOM 2273 N N . GLN A 1 289 ? -5.829 -24.938 -3.223 1.00 98.44 289 GLN A N 1
ATOM 2274 C CA . GLN A 1 289 ? -5.783 -26.335 -2.770 1.00 98.44 289 GLN A CA 1
ATOM 2275 C C . GLN A 1 289 ? -5.662 -26.440 -1.242 1.00 98.44 289 GLN A C 1
ATOM 2277 O O . GLN A 1 289 ? -6.358 -27.242 -0.624 1.00 98.44 289 GLN A O 1
ATOM 2282 N N . CYS A 1 290 ? -4.817 -25.617 -0.615 1.00 98.12 290 CYS A N 1
ATOM 2283 C CA . CYS A 1 290 ? -4.649 -25.586 0.839 1.00 98.12 290 CYS A CA 1
ATOM 2284 C C . CYS A 1 290 ? -5.947 -25.212 1.579 1.00 98.12 290 CYS A C 1
ATOM 2286 O O . CYS A 1 290 ? -6.333 -25.869 2.554 1.00 98.12 290 CYS A O 1
ATOM 2288 N N . ILE A 1 291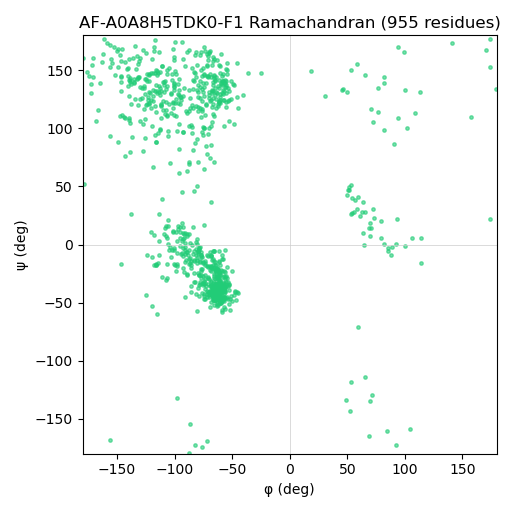 ? -6.657 -24.173 1.130 1.00 98.25 291 ILE A N 1
ATOM 2289 C CA . ILE A 1 291 ? -7.903 -23.748 1.791 1.00 98.25 291 ILE A CA 1
ATOM 2290 C C . ILE A 1 291 ? -9.049 -24.745 1.576 1.00 98.25 291 ILE A C 1
ATOM 2292 O O . ILE A 1 291 ? -9.872 -24.925 2.481 1.00 98.25 291 ILE A O 1
ATOM 2296 N N . GLU A 1 292 ? -9.047 -25.481 0.465 1.00 98.25 292 GLU A N 1
ATOM 2297 C CA . GLU A 1 292 ? -10.022 -26.538 0.203 1.00 98.25 292 GLU A CA 1
ATOM 2298 C C . GLU A 1 292 ? -9.716 -27.839 0.956 1.00 98.25 292 GLU A C 1
ATOM 2300 O O . GLU A 1 292 ? -10.662 -28.503 1.384 1.00 98.25 292 GLU A O 1
ATOM 2305 N N . ASP A 1 293 ? -8.440 -28.191 1.162 1.00 97.38 293 ASP A N 1
ATOM 2306 C CA . ASP A 1 293 ? -8.022 -29.455 1.784 1.00 97.38 293 ASP A CA 1
ATOM 2307 C C . ASP A 1 293 ? -8.274 -29.466 3.307 1.00 97.38 293 ASP A C 1
ATOM 2309 O O . ASP A 1 293 ? -7.578 -28.769 4.056 1.00 97.38 293 ASP A O 1
ATOM 2313 N N . PRO A 1 294 ? -9.212 -30.281 3.827 1.00 94.62 294 PRO A N 1
ATOM 2314 C CA . PRO A 1 294 ? -9.463 -30.396 5.265 1.00 94.62 294 PRO A CA 1
ATOM 2315 C C . PRO A 1 294 ? -8.253 -30.889 6.073 1.00 94.62 294 PRO A C 1
ATOM 2317 O O . PRO A 1 294 ? -8.235 -30.747 7.291 1.00 94.62 294 PRO A O 1
ATOM 2320 N N . LYS A 1 295 ? -7.247 -31.494 5.429 1.00 94.00 295 LYS A N 1
ATOM 2321 C CA . LYS A 1 295 ? -6.054 -32.029 6.099 1.00 94.00 295 LYS A CA 1
ATOM 2322 C C . LYS A 1 295 ? -4.914 -31.023 6.206 1.00 94.00 295 LYS A C 1
ATOM 2324 O O . LYS A 1 295 ? -4.003 -31.259 6.995 1.00 94.00 295 LYS A O 1
ATOM 2329 N N . TRP A 1 296 ? -4.956 -29.920 5.453 1.00 93.31 296 TRP A N 1
ATOM 2330 C CA . TRP A 1 296 ? -3.882 -28.924 5.464 1.00 93.31 296 TRP A CA 1
ATOM 2331 C C . TRP A 1 296 ? -3.703 -28.284 6.850 1.00 93.31 296 TRP A C 1
ATOM 2333 O O . TRP A 1 296 ? -2.575 -28.139 7.313 1.00 93.31 296 TRP A O 1
ATOM 2343 N N . ILE A 1 297 ? -4.810 -27.981 7.541 1.00 91.25 297 ILE A N 1
ATOM 2344 C CA . ILE A 1 297 ? -4.826 -27.505 8.933 1.00 91.25 297 ILE A CA 1
ATOM 2345 C C . ILE A 1 297 ? -5.570 -28.535 9.795 1.00 91.25 297 ILE A C 1
ATOM 2347 O O . ILE A 1 297 ? -6.796 -28.469 9.896 1.00 91.25 297 ILE A O 1
ATOM 2351 N N . PRO A 1 298 ? -4.865 -29.490 10.434 1.00 86.25 298 PRO A N 1
ATOM 2352 C CA . PRO A 1 298 ? -5.504 -30.582 11.171 1.00 86.25 298 PRO A CA 1
ATOM 2353 C C . PRO A 1 298 ? -6.449 -30.123 12.291 1.00 86.25 298 PRO A C 1
ATOM 2355 O O . PRO A 1 298 ? -7.459 -30.773 12.549 1.00 86.25 298 PRO A O 1
ATOM 2358 N N . HIS A 1 299 ? -6.149 -28.992 12.941 1.00 85.69 299 HIS A N 1
ATOM 2359 C CA . HIS A 1 299 ? -6.972 -28.425 14.017 1.00 85.69 299 HIS A CA 1
ATOM 2360 C C . HIS A 1 299 ? -8.177 -27.607 13.527 1.00 85.69 299 HIS A C 1
ATOM 2362 O O . HIS A 1 299 ? -8.970 -27.152 14.349 1.00 85.69 299 HIS A O 1
ATOM 2368 N N . ASN A 1 300 ? -8.329 -27.413 12.214 1.00 90.12 300 ASN A N 1
ATOM 2369 C CA . ASN A 1 300 ? -9.499 -26.788 11.601 1.00 90.12 300 ASN A CA 1
ATOM 2370 C C . ASN A 1 300 ? -9.847 -27.468 10.260 1.00 90.12 300 ASN A C 1
ATOM 2372 O O . ASN A 1 300 ? -9.556 -26.918 9.191 1.00 90.12 300 ASN A O 1
ATOM 2376 N N . PRO A 1 301 ? -10.466 -28.664 10.291 1.00 92.25 301 PRO A N 1
ATOM 2377 C CA . PRO A 1 301 ? -10.669 -29.501 9.112 1.00 92.25 301 PRO A CA 1
ATOM 2378 C C . PRO A 1 301 ? -11.873 -29.059 8.262 1.00 92.25 301 PRO A C 1
ATOM 2380 O O . PRO A 1 301 ? -12.740 -29.859 7.910 1.00 92.25 301 PRO A O 1
ATOM 2383 N N . VAL A 1 302 ? -11.943 -27.768 7.936 1.00 93.00 302 VAL A N 1
ATOM 2384 C CA . VAL A 1 302 ? -12.971 -27.183 7.068 1.00 93.00 302 VAL A CA 1
ATOM 2385 C C . VAL A 1 302 ? -12.446 -26.988 5.651 1.00 93.00 302 VAL A C 1
ATOM 2387 O O . VAL A 1 302 ? -11.260 -26.741 5.432 1.00 93.00 302 VAL A O 1
ATOM 2390 N N . SER A 1 303 ? -13.347 -27.089 4.679 1.00 97.31 303 SER A N 1
ATOM 2391 C CA . SER A 1 303 ? -13.064 -26.795 3.276 1.00 97.31 303 SER A CA 1
ATOM 2392 C C . SER A 1 303 ? -13.647 -25.425 2.943 1.00 97.31 303 SER A C 1
ATOM 2394 O O . SER A 1 303 ? -14.867 -25.259 2.977 1.00 97.31 303 SER A O 1
ATOM 2396 N N . LEU A 1 304 ? -12.787 -24.447 2.657 1.00 98.19 304 LEU A N 1
ATOM 2397 C CA . LEU A 1 304 ? -13.204 -23.132 2.173 1.00 98.19 304 LEU A CA 1
ATOM 2398 C C . LEU A 1 304 ? -13.146 -23.148 0.648 1.00 98.19 304 LEU A C 1
ATOM 2400 O O . LEU A 1 304 ? -12.102 -23.465 0.086 1.00 98.19 304 LEU A O 1
ATOM 2404 N N . LYS A 1 305 ? -14.261 -22.825 -0.009 1.00 98.06 305 LYS A N 1
ATOM 2405 C CA . LYS A 1 305 ? -14.380 -22.874 -1.471 1.00 98.06 305 LYS A CA 1
ATOM 2406 C C . LYS A 1 305 ? -14.566 -21.485 -2.051 1.00 98.06 305 LYS A C 1
ATOM 2408 O O . LYS A 1 305 ? -15.387 -20.710 -1.558 1.00 98.06 305 LYS A O 1
ATOM 2413 N N . VAL A 1 306 ? -13.859 -21.214 -3.141 1.00 98.62 306 VAL A N 1
ATOM 2414 C CA . VAL A 1 306 ? -14.053 -20.000 -3.935 1.00 98.62 306 VAL A CA 1
ATOM 2415 C C . VAL A 1 306 ? -15.272 -20.160 -4.840 1.00 98.62 306 VAL A C 1
ATOM 2417 O O . VAL A 1 306 ? -15.420 -21.162 -5.539 1.00 98.62 306 VAL A O 1
ATOM 2420 N N . LYS A 1 307 ? -16.151 -19.156 -4.839 1.00 98.00 307 LYS A N 1
ATOM 2421 C CA . LYS A 1 307 ? -17.285 -19.050 -5.761 1.00 98.00 307 LYS A CA 1
ATOM 2422 C C . LYS A 1 307 ? -16.869 -18.158 -6.929 1.00 98.00 307 LYS A C 1
ATOM 2424 O O . LYS A 1 307 ? -16.785 -16.945 -6.765 1.00 98.00 307 LYS A O 1
ATOM 2429 N N . THR A 1 308 ? -16.574 -18.758 -8.079 1.00 98.00 308 THR A N 1
ATOM 2430 C CA . THR A 1 308 ? -16.250 -18.034 -9.320 1.00 98.00 308 THR A CA 1
ATOM 2431 C C . THR A 1 308 ? -17.516 -17.586 -10.050 1.00 98.00 308 THR A C 1
ATOM 2433 O O . THR A 1 308 ? -18.610 -18.082 -9.771 1.00 98.00 308 THR A O 1
ATOM 2436 N N . LYS A 1 309 ? -17.385 -16.636 -10.986 1.00 97.00 309 LYS A N 1
ATOM 2437 C CA . LYS A 1 309 ? -18.513 -15.977 -11.677 1.00 97.00 309 LYS A CA 1
ATOM 2438 C C . LYS A 1 309 ? -19.538 -15.365 -10.707 1.00 97.00 309 LYS A C 1
ATOM 2440 O O . LYS A 1 309 ? -20.716 -15.235 -11.045 1.00 97.00 309 LYS A O 1
ATOM 2445 N N . ALA A 1 310 ? -19.084 -14.990 -9.513 1.00 97.44 310 ALA A N 1
ATOM 2446 C CA . ALA A 1 310 ? -19.887 -14.431 -8.437 1.00 97.44 310 ALA A CA 1
ATOM 2447 C C . ALA A 1 310 ? -19.422 -12.995 -8.175 1.00 97.44 310 ALA A C 1
ATOM 2449 O O . ALA A 1 310 ? -18.526 -12.731 -7.373 1.00 97.44 310 ALA A O 1
ATOM 2450 N N . THR A 1 311 ? -20.015 -12.048 -8.899 1.00 97.94 311 THR A N 1
ATOM 2451 C CA . THR A 1 311 ? -19.593 -10.644 -8.873 1.00 97.94 311 THR A CA 1
ATOM 2452 C C . THR A 1 311 ? -20.281 -9.911 -7.732 1.00 97.94 311 THR A C 1
ATOM 2454 O O . THR A 1 311 ? -21.500 -9.770 -7.740 1.00 97.94 311 THR A O 1
ATOM 2457 N N . VAL A 1 312 ? -19.526 -9.395 -6.765 1.00 98.56 312 VAL A N 1
ATOM 2458 C CA . VAL A 1 312 ? -20.074 -8.435 -5.796 1.00 98.56 312 VAL A CA 1
ATOM 2459 C C . VAL A 1 312 ? -20.358 -7.122 -6.521 1.00 98.56 312 VAL A C 1
ATOM 2461 O O . VAL A 1 312 ? -19.461 -6.556 -7.140 1.00 98.56 312 VAL A O 1
ATOM 2464 N N . VAL A 1 313 ? -21.601 -6.645 -6.460 1.00 98.06 313 VAL A N 1
ATOM 2465 C CA . VAL A 1 313 ? -22.029 -5.414 -7.151 1.00 98.06 313 VAL A CA 1
ATOM 2466 C C . VAL A 1 313 ? -22.461 -4.303 -6.203 1.00 98.06 313 VAL A C 1
ATOM 2468 O O . VAL A 1 313 ? -22.538 -3.154 -6.622 1.00 98.06 313 VAL A O 1
ATOM 2471 N N . SER A 1 314 ? -22.756 -4.621 -4.940 1.00 98.50 314 SER A N 1
ATOM 2472 C CA . SER A 1 314 ? -23.120 -3.622 -3.937 1.00 98.50 314 SER A CA 1
ATOM 2473 C C . SER A 1 314 ? -22.744 -4.076 -2.533 1.00 98.50 314 SER A C 1
ATOM 2475 O O . SER A 1 314 ? -22.820 -5.270 -2.224 1.00 98.50 314 SER A O 1
ATOM 2477 N N . MET A 1 315 ? -22.353 -3.113 -1.698 1.00 98.62 315 MET A N 1
ATOM 2478 C CA . MET A 1 315 ? -22.089 -3.301 -0.276 1.00 98.62 315 MET A CA 1
ATOM 2479 C C . MET A 1 315 ? -22.652 -2.129 0.541 1.00 98.62 315 MET A C 1
ATOM 2481 O O . MET A 1 315 ? -22.571 -0.975 0.117 1.00 98.62 315 MET A O 1
ATOM 2485 N N . GLY A 1 316 ? -23.183 -2.399 1.735 1.00 98.19 316 GLY A N 1
ATOM 2486 C CA . GLY A 1 316 ? -23.697 -1.350 2.623 1.00 98.19 316 GLY A CA 1
ATOM 2487 C C . GLY A 1 316 ? -23.884 -1.791 4.072 1.00 98.19 316 GLY A C 1
ATOM 2488 O O . GLY A 1 316 ? -24.020 -2.978 4.349 1.00 98.19 316 GLY A O 1
ATOM 2489 N N . GLU A 1 317 ? -23.887 -0.849 5.016 1.00 96.50 317 GLU A N 1
ATOM 2490 C CA . GLU A 1 317 ? -24.150 -1.159 6.426 1.00 96.50 317 GLU A CA 1
ATOM 2491 C C . GLU A 1 317 ? -25.638 -1.486 6.660 1.00 96.50 317 GLU A C 1
ATOM 2493 O O . GLU A 1 317 ? -26.515 -0.632 6.501 1.00 96.50 317 GLU A O 1
ATOM 2498 N N . ASN A 1 318 ? -25.929 -2.695 7.144 1.00 91.69 318 ASN A N 1
ATOM 2499 C CA . ASN A 1 318 ? -27.218 -3.039 7.736 1.00 91.69 318 ASN A CA 1
ATOM 2500 C C . ASN A 1 318 ? -27.216 -2.643 9.212 1.00 91.69 318 ASN A C 1
ATOM 2502 O O . ASN A 1 318 ? -26.712 -3.356 10.081 1.00 91.69 318 ASN A O 1
ATOM 2506 N N . LYS A 1 319 ? -27.845 -1.502 9.497 1.00 85.38 319 LYS A N 1
ATOM 2507 C CA . LYS A 1 319 ? -27.959 -0.949 10.855 1.00 85.38 319 LYS A CA 1
ATOM 2508 C C . LYS A 1 319 ? -28.851 -1.765 11.790 1.00 85.38 319 LYS A C 1
ATOM 2510 O O . LYS A 1 319 ? -28.782 -1.565 12.998 1.00 85.38 319 LYS A O 1
ATOM 2515 N N . LYS A 1 320 ? -29.725 -2.624 11.259 1.00 87.44 320 LYS A N 1
ATOM 2516 C CA . LYS A 1 320 ? -30.631 -3.446 12.070 1.00 87.44 320 LYS A CA 1
ATOM 2517 C C . LYS A 1 320 ? -29.882 -4.613 12.708 1.00 87.44 320 LYS A C 1
ATOM 2519 O O . LYS A 1 320 ? -30.110 -4.896 13.879 1.00 87.44 320 LYS A O 1
ATOM 2524 N N . ASP A 1 321 ? -29.002 -5.246 11.937 1.00 88.19 321 ASP A N 1
ATOM 2525 C CA . ASP A 1 321 ? -28.282 -6.457 12.342 1.00 88.19 321 ASP A CA 1
ATOM 2526 C C . ASP A 1 321 ? -26.799 -6.192 12.672 1.00 88.19 321 ASP A C 1
ATOM 2528 O O . ASP A 1 321 ? -26.089 -7.126 13.029 1.00 88.19 321 ASP A O 1
ATOM 2532 N N . ASP A 1 322 ? -26.352 -4.931 12.569 1.00 92.81 322 ASP A N 1
ATOM 2533 C CA . ASP A 1 322 ? -24.966 -4.463 12.754 1.00 92.81 322 ASP A CA 1
ATOM 2534 C C . ASP A 1 322 ? -23.948 -5.254 11.914 1.00 92.81 322 ASP A C 1
ATOM 2536 O O . ASP A 1 322 ? -22.933 -5.751 12.395 1.00 92.81 322 ASP A O 1
ATOM 2540 N N . LYS A 1 323 ? -24.254 -5.394 10.621 1.00 97.50 323 LYS A N 1
ATOM 2541 C CA . LYS A 1 323 ? -23.488 -6.177 9.637 1.00 97.50 323 LYS A CA 1
ATOM 2542 C C . LYS A 1 323 ? -23.307 -5.399 8.340 1.00 97.50 323 LYS A C 1
ATOM 2544 O O . LYS A 1 323 ? -23.941 -4.366 8.138 1.00 97.50 323 LYS A O 1
ATOM 2549 N N . ILE A 1 324 ? -22.473 -5.905 7.441 1.00 98.62 324 ILE A N 1
ATOM 2550 C CA . ILE A 1 324 ? -22.417 -5.441 6.052 1.00 98.62 324 ILE A CA 1
ATOM 2551 C C . ILE A 1 324 ? -23.297 -6.339 5.190 1.00 98.62 324 ILE A C 1
ATOM 2553 O O . ILE A 1 324 ? -23.135 -7.558 5.201 1.00 98.62 324 ILE A O 1
ATOM 2557 N N . GLU A 1 325 ? -24.217 -5.751 4.433 1.00 98.38 325 GLU A N 1
ATOM 2558 C CA . GLU A 1 325 ? -24.908 -6.438 3.343 1.00 98.38 325 GLU A CA 1
ATOM 2559 C C . GLU A 1 325 ? -24.009 -6.446 2.118 1.00 98.38 325 GLU A C 1
ATOM 2561 O O . GLU A 1 325 ? -23.456 -5.415 1.742 1.00 98.38 325 GLU A O 1
ATOM 2566 N N . VAL A 1 326 ? -23.883 -7.605 1.487 1.00 98.69 326 VAL A N 1
ATOM 2567 C CA . VAL A 1 326 ? -23.132 -7.809 0.254 1.00 98.69 326 VAL A CA 1
ATOM 2568 C C . VAL A 1 326 ? -24.088 -8.409 -0.761 1.00 98.69 326 VAL A C 1
ATOM 2570 O O . VAL A 1 326 ? -24.653 -9.483 -0.538 1.00 98.69 326 VAL A O 1
ATOM 2573 N N . THR A 1 327 ? -24.273 -7.713 -1.878 1.00 98.56 327 THR A N 1
ATOM 2574 C CA . THR A 1 327 ? -25.096 -8.191 -2.987 1.00 98.56 327 THR A CA 1
ATOM 2575 C C . THR A 1 327 ? -24.209 -8.772 -4.079 1.00 98.56 327 THR A C 1
ATOM 2577 O O . THR A 1 327 ? -23.351 -8.083 -4.634 1.00 98.56 327 THR A O 1
ATOM 2580 N N . VAL A 1 328 ? -24.444 -10.043 -4.394 1.00 98.25 328 VAL A N 1
ATOM 2581 C CA . VAL A 1 328 ? -23.684 -10.839 -5.357 1.00 98.25 328 VAL A CA 1
ATOM 2582 C C . VAL A 1 328 ? -24.556 -11.154 -6.569 1.00 98.25 328 VAL A C 1
ATOM 2584 O O . VAL A 1 328 ? -25.700 -11.591 -6.430 1.00 98.25 328 VAL A O 1
ATOM 2587 N N . SER A 1 329 ? -23.992 -10.939 -7.750 1.00 97.06 329 SER A N 1
ATOM 2588 C CA . SER A 1 329 ? -24.544 -11.266 -9.057 1.00 97.06 329 SER A CA 1
ATOM 2589 C C . SER A 1 329 ? -23.911 -12.550 -9.590 1.00 97.06 329 SER A C 1
ATOM 2591 O O . SER A 1 329 ? -22.690 -12.633 -9.735 1.00 97.06 329 SER A O 1
ATOM 2593 N N . GLU A 1 330 ? -24.741 -13.544 -9.894 1.00 93.00 330 GLU A N 1
ATOM 2594 C CA . GLU A 1 330 ? -24.357 -14.810 -10.524 1.00 93.00 330 GLU A CA 1
ATOM 2595 C C . GLU A 1 330 ? -25.222 -15.013 -11.776 1.00 93.00 330 GLU A C 1
ATOM 2597 O O . GLU A 1 330 ? -26.347 -15.527 -11.728 1.00 93.00 330 GLU A O 1
ATOM 2602 N N . GLY A 1 331 ? -24.720 -14.538 -12.918 1.00 87.06 331 GLY A N 1
ATOM 2603 C CA . GLY A 1 331 ? -25.473 -14.512 -14.171 1.00 87.06 331 GLY A CA 1
ATOM 2604 C C . GLY A 1 331 ? -26.681 -13.576 -14.080 1.00 87.06 331 GLY A C 1
ATOM 2605 O O . GLY A 1 331 ? -26.528 -12.367 -13.952 1.00 87.06 331 GLY A O 1
ATOM 2606 N N . THR A 1 332 ? -27.893 -14.127 -14.156 1.00 85.38 332 THR A N 1
ATOM 2607 C CA . THR A 1 332 ? -29.146 -13.357 -14.042 1.00 85.38 332 THR A CA 1
ATOM 2608 C C . THR A 1 332 ? -29.696 -13.302 -12.616 1.00 85.38 332 THR A C 1
ATOM 2610 O O . THR A 1 332 ? -30.737 -12.688 -12.390 1.00 85.38 332 THR A O 1
ATOM 2613 N N . THR A 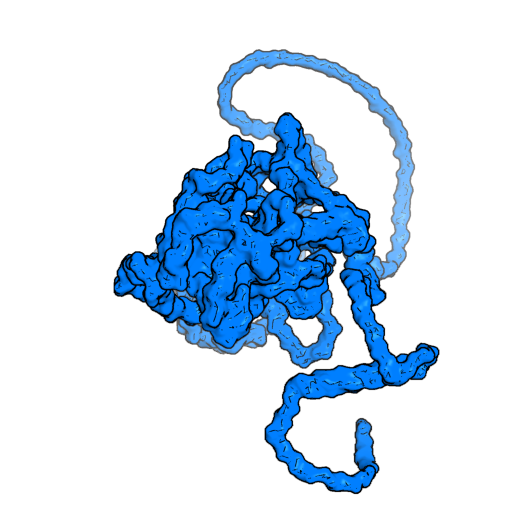1 333 ? -29.049 -13.981 -11.665 1.00 92.50 333 THR A N 1
ATOM 2614 C CA . THR A 1 333 ? -29.525 -14.087 -10.283 1.00 92.50 333 THR A CA 1
ATOM 2615 C C . THR A 1 333 ? -28.771 -13.111 -9.394 1.00 92.50 333 THR A C 1
ATOM 2617 O O . THR A 1 333 ? -27.551 -12.999 -9.477 1.00 92.50 333 THR A O 1
ATOM 2620 N N . MET A 1 334 ? -29.508 -12.433 -8.520 1.00 95.00 334 MET A N 1
ATOM 2621 C CA . MET A 1 334 ? -28.974 -11.533 -7.505 1.00 95.00 334 MET A CA 1
ATOM 2622 C C . MET A 1 334 ? -29.325 -12.079 -6.128 1.00 95.00 334 MET A C 1
ATOM 2624 O O . MET A 1 334 ? -30.484 -12.422 -5.883 1.00 95.00 334 MET A O 1
ATOM 2628 N N . ARG A 1 335 ? -28.350 -12.135 -5.222 1.00 96.69 335 ARG A N 1
ATOM 2629 C CA . ARG A 1 335 ? -28.592 -12.453 -3.810 1.00 96.69 335 ARG A CA 1
ATOM 2630 C C . ARG A 1 335 ? -27.899 -11.450 -2.907 1.00 96.69 335 ARG A C 1
ATOM 2632 O O . ARG A 1 335 ? -26.794 -11.017 -3.215 1.00 96.69 335 ARG A O 1
ATOM 2639 N N . THR A 1 336 ? -28.531 -11.130 -1.788 1.00 97.12 336 THR A N 1
ATOM 2640 C CA . THR A 1 336 ? -27.963 -10.270 -0.749 1.00 97.12 336 THR A CA 1
ATOM 2641 C C . THR A 1 336 ? -27.775 -11.090 0.514 1.00 97.12 336 THR A C 1
ATOM 2643 O O . THR A 1 336 ? -28.687 -11.793 0.947 1.00 97.12 336 THR A O 1
ATOM 2646 N N . GLU A 1 337 ? -26.583 -11.012 1.091 1.00 97.06 337 GLU A N 1
ATOM 2647 C CA . GLU A 1 337 ? -26.209 -11.727 2.307 1.00 97.06 337 GLU A CA 1
ATOM 2648 C C . GLU A 1 337 ? -25.538 -10.772 3.297 1.00 97.06 337 GLU A C 1
ATOM 2650 O O . GLU A 1 337 ? -24.976 -9.758 2.895 1.00 97.06 337 GLU A O 1
ATOM 2655 N N . THR A 1 338 ? -25.591 -11.081 4.593 1.00 98.06 338 THR A N 1
ATOM 2656 C CA . THR A 1 338 ? -25.020 -10.230 5.649 1.00 98.06 338 THR A CA 1
ATOM 2657 C C . THR A 1 338 ? -23.764 -10.842 6.260 1.00 98.06 338 THR A C 1
ATOM 2659 O O . THR A 1 338 ? -23.748 -12.044 6.553 1.00 98.06 338 THR A O 1
ATOM 2662 N N . TYR A 1 339 ? -22.771 -10.005 6.548 1.00 98.62 339 TYR A N 1
ATOM 2663 C CA . TYR A 1 339 ? -21.456 -10.394 7.052 1.00 98.62 339 TYR A CA 1
ATOM 2664 C C . TYR A 1 339 ? -21.027 -9.548 8.248 1.00 98.62 339 TYR A C 1
ATOM 2666 O O . TYR A 1 339 ? -21.279 -8.347 8.292 1.00 98.62 339 TYR A O 1
ATOM 2674 N N . ASP A 1 340 ? -20.359 -10.181 9.208 1.00 98.19 340 ASP A N 1
ATOM 2675 C CA . ASP A 1 340 ? -19.755 -9.512 10.364 1.00 98.19 340 ASP A CA 1
ATOM 2676 C C . ASP A 1 340 ? -18.446 -8.805 9.972 1.00 98.19 340 ASP A C 1
ATOM 2678 O O . ASP A 1 340 ? -18.073 -7.808 10.583 1.00 98.19 340 ASP A O 1
ATOM 2682 N N . MET A 1 341 ? -17.770 -9.294 8.926 1.00 98.12 341 MET A N 1
ATOM 2683 C CA . MET A 1 341 ? -16.594 -8.657 8.336 1.00 98.12 341 MET A CA 1
ATOM 2684 C C . MET A 1 341 ? -16.534 -8.882 6.824 1.00 98.12 341 MET A C 1
ATOM 2686 O O . MET A 1 341 ? -16.789 -9.985 6.341 1.00 98.12 341 MET A O 1
ATOM 2690 N N . VAL A 1 342 ? -16.142 -7.852 6.077 1.00 98.88 342 VAL A N 1
ATOM 2691 C CA . VAL A 1 342 ? -15.889 -7.919 4.635 1.00 98.88 342 VAL A CA 1
ATOM 2692 C C . VAL A 1 342 ? -14.478 -7.416 4.338 1.00 98.88 342 VAL A C 1
ATOM 2694 O O . VAL A 1 342 ? -14.156 -6.259 4.603 1.00 98.88 342 VAL A O 1
ATOM 2697 N N . PHE A 1 343 ? -13.647 -8.276 3.751 1.00 98.81 343 PHE A N 1
ATOM 2698 C CA . PHE A 1 343 ? -12.343 -7.908 3.201 1.00 98.81 343 PHE A CA 1
ATOM 2699 C C . PHE A 1 343 ? -12.470 -7.722 1.689 1.00 98.81 343 PHE A C 1
ATOM 2701 O O . PHE A 1 343 ? -12.667 -8.691 0.950 1.00 98.81 343 PHE A O 1
ATOM 2708 N N . ASN A 1 344 ? -12.351 -6.486 1.210 1.00 98.75 344 ASN A N 1
ATOM 2709 C CA . ASN A 1 344 ? -12.309 -6.203 -0.217 1.00 98.75 344 ASN A CA 1
ATOM 2710 C C . ASN A 1 344 ? -10.866 -6.242 -0.727 1.00 98.75 344 ASN A C 1
ATOM 2712 O O . ASN A 1 344 ? -10.073 -5.368 -0.387 1.00 98.75 344 ASN A O 1
ATOM 2716 N N . THR A 1 345 ? -10.541 -7.219 -1.576 1.00 98.44 345 THR A N 1
ATOM 2717 C CA . THR A 1 345 ? -9.180 -7.433 -2.106 1.00 98.44 345 THR A CA 1
ATOM 2718 C C . THR A 1 345 ? -9.023 -7.038 -3.576 1.00 98.44 345 THR A C 1
ATOM 2720 O O . THR A 1 345 ? -7.988 -7.284 -4.201 1.00 98.44 345 THR A O 1
ATOM 2723 N N . THR A 1 346 ? -10.069 -6.450 -4.160 1.00 97.94 346 THR A N 1
ATOM 2724 C CA . THR A 1 346 ? -10.063 -6.002 -5.553 1.00 97.94 346 THR A CA 1
ATOM 2725 C C . THR A 1 346 ? -9.175 -4.774 -5.738 1.00 97.94 346 THR A C 1
ATOM 2727 O O . THR A 1 346 ? -8.972 -3.989 -4.814 1.00 97.94 346 THR A O 1
ATOM 2730 N N . ALA A 1 347 ? -8.729 -4.533 -6.973 1.00 96.19 347 ALA A N 1
ATOM 2731 C CA . ALA A 1 347 ? -8.193 -3.225 -7.345 1.00 96.19 347 ALA A CA 1
ATOM 2732 C C . ALA A 1 347 ? -9.250 -2.111 -7.162 1.00 96.19 347 ALA A C 1
ATOM 2734 O O . ALA A 1 347 ? -10.456 -2.388 -7.075 1.00 96.19 347 ALA A O 1
ATOM 2735 N N . MET A 1 348 ? -8.804 -0.849 -7.146 1.00 94.69 348 MET A N 1
ATOM 2736 C CA . MET A 1 348 ? -9.702 0.297 -6.944 1.00 94.69 348 MET A CA 1
ATOM 2737 C C . MET A 1 348 ? -10.715 0.475 -8.074 1.00 94.69 348 MET A C 1
ATOM 2739 O O . MET A 1 348 ? -11.863 0.810 -7.807 1.00 94.69 348 MET A O 1
ATOM 2743 N N . GLY A 1 349 ? -10.344 0.161 -9.320 1.00 94.31 349 GLY A N 1
ATOM 2744 C CA . GLY A 1 349 ? -11.260 0.228 -10.462 1.00 94.31 349 GLY A CA 1
ATOM 2745 C C . GLY A 1 349 ? -12.533 -0.617 -10.273 1.00 94.31 349 GLY A C 1
ATOM 2746 O O . GLY A 1 349 ? -13.634 -0.078 -10.383 1.00 94.31 349 GLY A O 1
ATOM 2747 N N . PRO A 1 350 ? -12.429 -1.930 -9.989 1.00 96.31 350 PRO A N 1
ATOM 2748 C CA . PRO A 1 350 ? -13.580 -2.757 -9.632 1.00 96.31 350 PRO A CA 1
ATOM 2749 C C . PRO A 1 350 ? -14.359 -2.245 -8.419 1.00 96.31 350 PRO A C 1
ATOM 2751 O O . PRO A 1 350 ? -15.581 -2.169 -8.498 1.00 96.31 350 PRO A O 1
ATOM 2754 N N . LEU A 1 351 ? -13.678 -1.843 -7.338 1.00 97.19 351 LEU A N 1
ATOM 2755 C CA . LEU A 1 351 ? -14.341 -1.320 -6.137 1.00 97.19 351 LEU A CA 1
ATOM 2756 C C . LEU A 1 351 ? -15.165 -0.061 -6.448 1.00 97.19 351 LEU A C 1
ATOM 2758 O O . LEU A 1 351 ? -16.290 0.072 -5.979 1.00 97.19 351 LEU A O 1
ATOM 2762 N N . GLN A 1 352 ? -14.648 0.829 -7.299 1.00 96.56 352 GLN A N 1
ATOM 2763 C CA . GLN A 1 352 ? -15.348 2.031 -7.752 1.00 96.56 352 GLN A CA 1
ATOM 2764 C C . GLN A 1 352 ? -16.637 1.715 -8.530 1.00 96.56 352 GLN A C 1
ATOM 2766 O O . GLN A 1 352 ? -17.562 2.526 -8.538 1.00 96.56 352 GLN A O 1
ATOM 2771 N N . ARG A 1 353 ? -16.701 0.566 -9.216 1.00 96.88 353 ARG A N 1
ATOM 2772 C CA . ARG A 1 353 ? -17.883 0.146 -9.989 1.00 96.88 353 ARG A CA 1
ATOM 2773 C C . ARG A 1 353 ? -18.979 -0.483 -9.130 1.00 96.88 353 ARG A C 1
ATOM 2775 O O . ARG A 1 353 ? -20.101 -0.610 -9.613 1.00 96.88 353 ARG A O 1
ATOM 2782 N N . MET A 1 354 ? -18.666 -0.889 -7.902 1.00 98.12 354 MET A N 1
ATOM 2783 C CA . MET A 1 354 ? -19.659 -1.398 -6.959 1.00 98.12 354 MET A CA 1
ATOM 2784 C C . MET A 1 354 ? -20.473 -0.236 -6.377 1.00 98.12 354 MET A C 1
ATOM 2786 O O . MET A 1 354 ? -19.933 0.837 -6.107 1.00 98.12 354 MET A O 1
ATOM 2790 N N . ASP A 1 355 ? -21.763 -0.451 -6.119 1.00 98.38 355 ASP A N 1
ATOM 2791 C CA . ASP A 1 355 ? -22.546 0.488 -5.314 1.00 98.38 355 ASP A CA 1
ATOM 2792 C C . ASP A 1 355 ? -22.169 0.342 -3.835 1.00 98.38 355 ASP A C 1
ATOM 2794 O O . ASP A 1 355 ? -22.615 -0.577 -3.143 1.00 98.38 355 ASP A O 1
ATOM 2798 N N . ILE A 1 356 ? -21.326 1.264 -3.373 1.00 98.19 356 ILE A N 1
ATOM 2799 C CA . ILE A 1 356 ? -20.831 1.347 -1.996 1.00 98.19 356 ILE A CA 1
ATOM 2800 C C . ILE A 1 356 ? -21.435 2.522 -1.220 1.00 98.19 356 ILE A C 1
ATOM 2802 O O . ILE A 1 356 ? -20.915 2.885 -0.162 1.00 98.19 356 ILE A O 1
ATOM 2806 N N . GLN A 1 357 ? -22.513 3.150 -1.713 1.00 97.19 357 GLN A N 1
ATOM 2807 C CA . GLN A 1 357 ? -23.111 4.312 -1.043 1.00 97.19 357 GLN A CA 1
ATOM 2808 C C . GLN A 1 357 ? -23.490 3.988 0.411 1.00 97.19 357 GLN A C 1
ATOM 2810 O O . GLN A 1 357 ? -23.311 4.819 1.304 1.00 97.19 357 GLN A O 1
ATOM 2815 N N . GLY A 1 358 ? -23.952 2.758 0.654 1.00 96.56 358 GLY A N 1
ATOM 2816 C CA . GLY A 1 358 ? -24.311 2.265 1.980 1.00 96.56 358 GLY A CA 1
ATOM 2817 C C . GLY A 1 358 ? -23.139 2.093 2.954 1.00 96.56 358 GLY A C 1
ATOM 2818 O O . GLY A 1 358 ? -23.393 1.924 4.142 1.00 96.56 358 GLY A O 1
ATOM 2819 N N . LEU A 1 359 ? -21.881 2.133 2.497 1.00 97.56 359 LEU A N 1
ATOM 2820 C CA . LEU A 1 359 ? -20.689 2.060 3.358 1.00 97.56 359 LEU A CA 1
ATOM 2821 C C . LEU A 1 359 ? -20.157 3.437 3.769 1.00 97.56 359 LEU A C 1
ATOM 2823 O O . LEU A 1 359 ? -19.427 3.547 4.751 1.00 97.56 359 LEU A O 1
ATOM 2827 N N . VAL A 1 360 ? -20.508 4.500 3.035 1.00 96.25 360 VAL A N 1
ATOM 2828 C CA . VAL A 1 360 ? -19.843 5.810 3.151 1.00 96.25 360 VAL A CA 1
ATOM 2829 C C . VAL A 1 360 ? -19.943 6.396 4.556 1.00 96.25 360 VAL A C 1
ATOM 2831 O O . VAL A 1 360 ? -18.975 6.974 5.045 1.00 96.25 360 VAL A O 1
ATOM 2834 N N . SER A 1 361 ? -21.073 6.220 5.248 1.00 91.25 361 SER A N 1
ATOM 2835 C CA . SER A 1 361 ? -21.206 6.674 6.639 1.00 91.25 361 SER A CA 1
ATOM 2836 C C . SER A 1 361 ? -20.221 5.995 7.589 1.00 91.25 361 SER A C 1
ATOM 2838 O O . SER A 1 361 ? -19.775 6.620 8.549 1.00 91.25 361 SER A O 1
ATOM 2840 N N . GLY A 1 362 ? -19.865 4.742 7.305 1.00 89.94 362 GLY A N 1
ATOM 2841 C CA . GLY A 1 362 ? -18.927 3.939 8.077 1.00 89.94 362 GLY A CA 1
ATOM 2842 C C . GLY A 1 362 ? -17.457 4.252 7.793 1.00 89.94 362 GLY A C 1
ATOM 2843 O O . GLY A 1 362 ? -16.585 3.755 8.502 1.00 89.94 362 GLY A O 1
ATOM 2844 N N . PHE A 1 363 ? -17.149 5.097 6.804 1.00 89.62 363 PHE A N 1
ATOM 2845 C CA . PHE A 1 363 ? -15.775 5.517 6.494 1.00 89.62 363 PHE A CA 1
ATOM 2846 C C . PHE A 1 363 ? -15.228 6.593 7.450 1.00 89.62 363 PHE A C 1
ATOM 2848 O O . PHE A 1 363 ? -14.078 6.998 7.320 1.00 89.62 363 PHE A O 1
ATOM 2855 N N . GLY A 1 364 ? -16.029 7.069 8.408 1.00 84.56 364 GLY A N 1
ATOM 2856 C CA . GLY A 1 364 ? -15.625 8.078 9.392 1.00 84.56 364 GLY A CA 1
ATOM 2857 C C . GLY A 1 364 ? -16.197 9.472 9.100 1.00 84.56 364 GLY A C 1
ATOM 2858 O O . GLY A 1 364 ? -17.220 9.584 8.424 1.00 84.56 364 GLY A O 1
ATOM 2859 N N . PRO A 1 365 ? -15.596 10.555 9.629 1.00 83.00 365 PRO A N 1
ATOM 2860 C CA . PRO A 1 365 ? -16.076 11.923 9.422 1.00 83.00 365 PRO A CA 1
ATOM 2861 C C . PRO A 1 365 ? -16.035 12.360 7.945 1.00 83.00 365 PRO A C 1
ATOM 2863 O O . PRO A 1 365 ? -15.217 11.844 7.182 1.00 83.00 365 PRO A O 1
ATOM 2866 N N . PRO A 1 366 ? -16.818 13.377 7.528 1.00 85.75 366 PRO A N 1
ATOM 2867 C CA . PRO A 1 366 ? -16.921 13.792 6.121 1.00 85.75 366 PRO A CA 1
ATOM 2868 C C . PRO A 1 366 ? -15.587 14.079 5.413 1.00 85.75 366 PRO A C 1
ATOM 2870 O O . PRO A 1 366 ? -15.439 13.802 4.223 1.00 85.75 366 PRO A O 1
ATOM 2873 N N . ALA A 1 367 ? -14.593 14.610 6.133 1.00 80.44 367 ALA A N 1
ATOM 2874 C CA . ALA A 1 367 ? -13.259 14.852 5.581 1.00 80.44 367 ALA A CA 1
ATOM 2875 C C . ALA A 1 367 ? -12.541 13.546 5.187 1.00 80.44 367 ALA A C 1
ATOM 2877 O O . ALA A 1 367 ? -11.923 13.487 4.125 1.00 80.44 367 ALA A O 1
ATOM 2878 N N . ILE A 1 368 ? -12.671 12.499 6.006 1.00 84.25 368 ILE A N 1
ATOM 2879 C CA . ILE A 1 368 ? -12.084 11.175 5.766 1.00 84.25 368 ILE A CA 1
ATOM 2880 C C . ILE A 1 368 ? -12.864 10.434 4.679 1.00 84.25 368 ILE A C 1
ATOM 2882 O O . ILE A 1 368 ? -12.262 9.918 3.740 1.00 84.25 368 ILE A O 1
ATOM 2886 N N . GLN A 1 369 ? -14.201 10.501 4.710 1.00 89.56 369 GLN A N 1
ATOM 2887 C CA . GLN A 1 369 ? -15.059 9.973 3.639 1.00 89.56 369 GLN A CA 1
ATOM 2888 C C . GLN A 1 369 ? -14.628 10.511 2.271 1.00 89.56 369 GLN A C 1
ATOM 2890 O O . GLN A 1 369 ? -14.462 9.751 1.318 1.00 89.56 369 GLN A O 1
ATOM 2895 N N . LYS A 1 370 ? -14.393 11.828 2.176 1.00 90.94 370 LYS A N 1
ATOM 2896 C CA . LYS A 1 370 ? -13.939 12.471 0.940 1.00 90.94 370 LYS A CA 1
ATOM 2897 C C . LYS A 1 370 ? -12.585 11.933 0.476 1.00 90.94 370 LYS A C 1
ATOM 2899 O O . LYS A 1 370 ? -12.423 11.720 -0.725 1.00 90.94 370 LYS A O 1
ATOM 2904 N N . LYS A 1 371 ? -11.627 11.724 1.385 1.00 90.69 371 LYS A N 1
ATOM 2905 C CA . LYS A 1 371 ? -10.313 11.153 1.050 1.00 90.69 371 LYS A CA 1
ATOM 2906 C C . LYS A 1 371 ? -10.437 9.714 0.556 1.00 90.69 371 LYS A C 1
ATOM 2908 O O . LYS A 1 371 ? -9.912 9.419 -0.511 1.00 90.69 371 LYS A O 1
ATOM 2913 N N . ILE A 1 372 ? -11.196 8.867 1.255 1.00 92.94 372 ILE A N 1
ATOM 2914 C CA . ILE A 1 372 ? -11.415 7.464 0.869 1.00 92.94 372 ILE A CA 1
ATOM 2915 C C . ILE A 1 372 ? -12.087 7.374 -0.503 1.00 92.94 372 ILE A C 1
ATOM 2917 O O . ILE A 1 372 ? -11.567 6.728 -1.409 1.00 92.94 372 ILE A O 1
ATOM 2921 N N . LEU A 1 373 ? -13.184 8.106 -0.714 1.00 96.00 373 LEU A N 1
ATOM 2922 C CA . LEU A 1 373 ? -13.874 8.144 -2.008 1.00 96.00 373 LEU A CA 1
ATOM 2923 C C . LEU A 1 373 ? -13.000 8.732 -3.125 1.00 96.00 373 LEU A C 1
ATOM 2925 O O . LEU A 1 373 ? -13.072 8.290 -4.272 1.00 96.00 373 LEU A O 1
ATOM 2929 N N . THR A 1 374 ? -12.159 9.720 -2.806 1.00 94.38 374 THR A N 1
ATOM 2930 C CA . THR A 1 374 ? -11.175 10.245 -3.760 1.00 94.38 374 THR A CA 1
ATOM 2931 C C . THR A 1 374 ? -10.149 9.181 -4.106 1.00 94.38 374 THR A C 1
ATOM 2933 O O . THR A 1 374 ? -9.875 9.005 -5.286 1.00 94.38 374 THR A O 1
ATOM 2936 N N . GLY A 1 375 ? -9.637 8.441 -3.126 1.00 94.25 375 GLY A N 1
ATOM 2937 C CA . GLY A 1 375 ? -8.680 7.370 -3.358 1.00 94.25 375 GLY A CA 1
ATOM 2938 C C . GLY A 1 375 ? -9.245 6.238 -4.209 1.00 94.25 375 GLY A C 1
ATOM 2939 O O . GLY A 1 375 ? -8.617 5.856 -5.188 1.00 94.25 375 GLY A O 1
ATOM 2940 N N . ILE A 1 376 ? -10.471 5.781 -3.930 1.00 96.00 376 ILE A N 1
ATOM 2941 C CA . ILE A 1 376 ? -11.127 4.713 -4.706 1.00 96.00 376 ILE A CA 1
ATOM 2942 C C . ILE A 1 376 ? -11.244 5.112 -6.184 1.00 96.00 376 ILE A C 1
ATOM 2944 O O . ILE A 1 376 ? -11.119 4.278 -7.073 1.00 96.00 376 ILE A O 1
ATOM 2948 N N . ARG A 1 377 ? -11.466 6.398 -6.464 1.00 95.81 377 ARG A N 1
ATOM 2949 C CA . ARG A 1 377 ? -11.578 6.914 -7.832 1.00 95.81 377 ARG A CA 1
ATOM 2950 C C . ARG A 1 377 ? -10.234 7.263 -8.477 1.00 95.81 377 ARG A C 1
ATOM 2952 O O . ARG A 1 377 ? -10.133 7.201 -9.697 1.00 95.81 377 ARG A O 1
ATOM 2959 N N . ALA A 1 378 ? -9.277 7.772 -7.705 1.00 93.94 378 ALA A N 1
ATOM 2960 C CA . ALA A 1 378 ? -8.154 8.545 -8.236 1.00 93.94 378 ALA A CA 1
ATOM 2961 C C . ALA A 1 378 ? -6.774 8.008 -7.861 1.00 93.94 378 ALA A C 1
ATOM 2963 O O . ALA A 1 378 ? -5.807 8.529 -8.415 1.00 93.94 378 ALA A O 1
ATOM 2964 N N . LEU A 1 379 ? -6.659 7.018 -6.961 1.00 92.44 379 LEU A N 1
ATOM 2965 C CA . LEU A 1 379 ? -5.388 6.320 -6.758 1.00 92.44 379 LEU A CA 1
ATOM 2966 C C . LEU A 1 379 ? -4.891 5.831 -8.112 1.00 92.44 379 LEU A C 1
ATOM 2968 O O . LEU A 1 379 ? -5.625 5.171 -8.851 1.00 92.44 379 LEU A O 1
ATOM 2972 N N . SER A 1 380 ? -3.674 6.236 -8.452 1.00 93.81 380 SER A N 1
ATOM 2973 C CA . SER A 1 380 ? -3.130 5.979 -9.773 1.00 93.81 380 SER A CA 1
ATOM 2974 C C . SER A 1 380 ? -2.734 4.507 -9.895 1.00 93.81 380 SER A C 1
ATOM 2976 O O . SER A 1 380 ? -2.170 3.909 -8.977 1.00 93.81 380 SER A O 1
ATOM 2978 N N . TYR A 1 381 ? -3.095 3.920 -11.033 1.00 94.62 381 TYR A N 1
ATOM 2979 C CA . TYR A 1 381 ? -2.742 2.564 -11.427 1.00 94.62 381 TYR A CA 1
ATOM 2980 C C . TYR A 1 381 ? -2.006 2.643 -12.751 1.00 94.62 381 TYR A C 1
ATOM 2982 O O . TYR A 1 381 ? -2.501 3.260 -13.701 1.00 94.62 381 TYR A O 1
ATOM 2990 N N . ASP A 1 382 ? -0.864 1.973 -12.835 1.00 96.25 382 ASP A N 1
ATOM 2991 C CA . ASP A 1 382 ? -0.154 1.875 -14.094 1.00 96.25 382 ASP A CA 1
ATOM 2992 C C . ASP A 1 382 ? -0.800 0.839 -15.027 1.00 96.25 382 ASP A C 1
ATOM 2994 O O . ASP A 1 382 ? -1.594 -0.024 -14.623 1.00 96.25 382 ASP A O 1
ATOM 2998 N N . ARG A 1 383 ? -0.456 0.914 -16.312 1.00 95.62 383 ARG A N 1
ATOM 2999 C CA . ARG A 1 383 ? -0.764 -0.120 -17.297 1.00 95.62 383 ARG A CA 1
ATOM 3000 C C . ARG A 1 383 ? 0.480 -0.943 -17.570 1.00 95.62 383 ARG A C 1
ATOM 3002 O O . ARG A 1 383 ? 1.577 -0.418 -17.659 1.00 95.62 383 ARG A O 1
ATOM 3009 N N . ALA A 1 384 ? 0.267 -2.222 -17.842 1.00 97.88 384 ALA A N 1
ATOM 3010 C CA . ALA A 1 384 ? 1.294 -3.105 -18.359 1.00 97.88 384 ALA A CA 1
ATOM 3011 C C . ALA A 1 384 ? 0.724 -3.940 -19.503 1.00 97.88 384 ALA A C 1
ATOM 3013 O O . ALA A 1 384 ? -0.433 -4.376 -19.460 1.00 97.88 384 ALA A O 1
ATOM 3014 N N . CYS A 1 385 ? 1.554 -4.160 -20.514 1.00 98.38 385 CYS A N 1
ATOM 3015 C CA . CYS A 1 385 ? 1.251 -4.973 -21.677 1.00 98.38 385 CYS A CA 1
ATOM 3016 C C . CYS A 1 385 ? 2.387 -5.970 -21.905 1.00 98.38 385 CYS A C 1
ATOM 3018 O O . CYS A 1 385 ? 3.566 -5.610 -21.849 1.00 98.38 385 CYS A O 1
ATOM 3020 N N . LYS A 1 386 ? 2.029 -7.227 -22.176 1.00 98.75 386 LYS A N 1
ATOM 3021 C CA . LYS A 1 386 ? 2.981 -8.283 -22.524 1.00 98.75 386 LYS A CA 1
ATOM 3022 C C . LYS A 1 386 ? 2.564 -8.980 -23.804 1.00 98.75 386 LYS A C 1
ATOM 3024 O O . LYS A 1 386 ? 1.404 -9.367 -23.945 1.00 98.75 386 LYS A O 1
ATOM 3029 N N . VAL A 1 387 ? 3.532 -9.196 -24.685 1.00 98.75 387 VAL A N 1
ATOM 3030 C CA . VAL A 1 387 ? 3.376 -9.945 -25.934 1.00 98.75 387 VAL A CA 1
ATOM 3031 C C . VAL A 1 387 ? 4.367 -11.098 -25.914 1.00 98.75 387 VAL A C 1
ATOM 3033 O O . VAL A 1 387 ? 5.573 -10.880 -25.797 1.00 98.75 387 VAL A O 1
ATOM 3036 N N . ALA A 1 388 ? 3.863 -12.322 -26.030 1.00 98.62 388 ALA A N 1
ATOM 3037 C CA . ALA A 1 388 ? 4.668 -13.529 -26.109 1.00 98.62 388 ALA A CA 1
ATOM 3038 C C . ALA A 1 388 ? 4.419 -14.240 -27.437 1.00 98.62 388 ALA A C 1
ATOM 3040 O O . ALA A 1 388 ? 3.277 -14.525 -27.791 1.00 98.62 388 ALA A O 1
ATOM 3041 N N . ILE A 1 389 ? 5.492 -14.541 -28.164 1.00 98.50 389 ILE A N 1
ATOM 3042 C CA . ILE A 1 389 ? 5.439 -15.268 -29.432 1.00 98.50 389 ILE A CA 1
ATOM 3043 C C . ILE A 1 389 ? 6.119 -16.615 -29.244 1.00 98.50 389 ILE A C 1
ATOM 3045 O O . ILE A 1 389 ? 7.239 -16.699 -28.736 1.00 98.50 389 ILE A O 1
ATOM 3049 N N . LYS A 1 390 ? 5.445 -17.670 -29.692 1.00 97.44 390 LYS A N 1
ATOM 3050 C CA . LYS A 1 390 ? 6.029 -18.996 -29.825 1.00 97.44 390 LYS A CA 1
ATOM 3051 C C . LYS A 1 390 ? 6.705 -19.115 -31.185 1.00 97.44 390 LYS A C 1
ATOM 3053 O O . LYS A 1 390 ? 6.079 -18.905 -32.227 1.00 97.44 390 LYS A O 1
ATOM 3058 N N . PHE A 1 391 ? 7.975 -19.493 -31.164 1.00 97.00 391 PHE A N 1
ATOM 3059 C CA . PHE A 1 391 ? 8.788 -19.736 -32.346 1.00 97.00 391 PHE A CA 1
ATOM 3060 C C . PHE A 1 391 ? 9.118 -21.224 -32.488 1.00 97.00 391 PHE A C 1
ATOM 3062 O O . PHE A 1 391 ? 9.196 -21.947 -31.499 1.00 97.00 391 PHE A O 1
ATOM 3069 N N . LYS A 1 392 ? 9.354 -21.680 -33.723 1.00 95.44 392 LYS A N 1
ATOM 3070 C CA . LYS A 1 392 ? 9.734 -23.066 -34.057 1.00 95.44 392 LYS A CA 1
ATOM 3071 C C . LYS A 1 392 ? 11.074 -23.478 -33.466 1.00 95.44 392 LYS A C 1
ATOM 3073 O O . LYS A 1 392 ? 11.304 -24.660 -33.256 1.00 95.44 392 LYS A O 1
ATOM 3078 N N . THR A 1 393 ? 11.959 -22.513 -33.243 1.00 93.69 393 THR A N 1
ATOM 3079 C CA . THR A 1 393 ? 13.275 -22.735 -32.653 1.00 93.69 393 THR A CA 1
ATOM 3080 C C . THR A 1 393 ? 13.636 -21.580 -31.732 1.00 93.69 393 THR A C 1
ATOM 3082 O O . THR A 1 393 ? 13.168 -20.450 -31.910 1.00 93.69 393 THR A O 1
ATOM 3085 N N . ARG A 1 394 ? 14.541 -21.848 -30.793 1.00 93.19 394 ARG A N 1
ATOM 3086 C CA . ARG A 1 394 ? 15.238 -20.839 -29.993 1.00 93.19 394 ARG A CA 1
ATOM 3087 C C . ARG A 1 394 ? 16.306 -20.119 -30.825 1.00 93.19 394 ARG A C 1
ATOM 3089 O O . ARG A 1 394 ? 17.507 -20.254 -30.590 1.00 93.19 394 ARG A O 1
ATOM 3096 N N . TRP A 1 395 ? 15.880 -19.386 -31.849 1.00 92.62 395 TRP A N 1
ATOM 3097 C CA . TRP A 1 395 ? 16.782 -18.842 -32.869 1.00 92.62 395 TRP A CA 1
ATOM 3098 C C . TRP A 1 395 ? 17.809 -17.827 -32.317 1.00 92.62 395 TRP A C 1
ATOM 3100 O O . TRP A 1 395 ? 18.875 -17.675 -32.903 1.00 92.62 395 TRP A O 1
ATOM 3110 N N . TRP A 1 396 ? 17.564 -17.217 -31.150 1.00 92.19 396 TRP A N 1
ATOM 3111 C CA . TRP A 1 396 ? 18.512 -16.323 -30.462 1.00 92.19 396 TRP A CA 1
ATOM 3112 C C . TRP A 1 396 ? 19.627 -17.048 -29.686 1.00 92.19 396 TRP A C 1
ATOM 3114 O O . TRP A 1 396 ? 20.534 -16.399 -29.172 1.00 92.19 396 TRP A O 1
ATOM 3124 N N . LYS A 1 397 ? 19.616 -18.389 -29.591 1.00 90.25 397 LYS A N 1
ATOM 3125 C CA . LYS A 1 397 ? 20.594 -19.159 -28.790 1.00 90.25 397 LYS A CA 1
ATOM 3126 C C . LYS A 1 397 ? 22.059 -18.875 -29.159 1.00 90.25 397 LYS A C 1
ATOM 3128 O O . LYS A 1 397 ? 22.933 -18.946 -28.303 1.00 90.25 397 LYS A O 1
ATOM 3133 N N . GLY A 1 398 ? 22.330 -18.570 -30.432 1.00 87.31 398 GLY A N 1
ATOM 3134 C CA . GLY A 1 398 ? 23.682 -18.314 -30.933 1.00 87.31 398 GLY A CA 1
ATOM 3135 C C . GLY A 1 398 ? 24.303 -17.030 -30.381 1.00 87.31 398 GLY A C 1
ATOM 3136 O O . GLY A 1 398 ? 25.520 -16.912 -30.356 1.00 87.31 398 GLY A O 1
ATOM 3137 N N . MET A 1 399 ? 23.489 -16.101 -29.882 1.00 88.38 399 MET A N 1
ATOM 3138 C CA . MET A 1 399 ? 23.956 -14.803 -29.388 1.00 88.38 399 MET A CA 1
ATOM 3139 C C . MET A 1 399 ? 24.724 -14.924 -28.063 1.00 88.38 399 MET A C 1
ATOM 3141 O O . MET A 1 399 ? 25.695 -14.207 -27.829 1.00 88.38 399 MET A O 1
ATOM 3145 N N . TYR A 1 400 ? 24.410 -15.939 -27.255 1.00 90.12 400 TYR A N 1
ATOM 3146 C CA . TYR A 1 400 ? 25.131 -16.228 -26.011 1.00 90.12 400 TYR A CA 1
ATOM 3147 C C . TYR A 1 400 ? 26.593 -16.661 -26.218 1.00 90.12 400 TYR A C 1
ATOM 3149 O O . TYR A 1 400 ? 27.332 -16.808 -25.248 1.00 90.12 400 TYR A O 1
ATOM 3157 N N . GLN A 1 401 ? 27.058 -16.858 -27.458 1.00 83.31 401 GLN A N 1
ATOM 3158 C CA . GLN A 1 401 ? 28.446 -17.244 -27.755 1.00 83.31 401 GLN A CA 1
ATOM 3159 C C . GLN A 1 401 ? 29.486 -16.235 -27.244 1.00 83.31 401 GLN A C 1
ATOM 3161 O O . GLN A 1 401 ? 30.637 -16.606 -27.019 1.00 83.31 401 GLN A O 1
ATOM 3166 N N . SER A 1 402 ? 29.092 -14.975 -27.041 1.00 78.81 402 SER A N 1
ATOM 3167 C CA . SER A 1 402 ? 29.945 -13.936 -26.449 1.00 78.81 402 SER A CA 1
ATOM 3168 C C . SER A 1 402 ? 30.041 -14.010 -24.916 1.00 78.81 402 SER A C 1
ATOM 3170 O O . SER A 1 402 ? 30.817 -13.263 -24.313 1.00 78.81 402 SER A O 1
ATOM 3172 N N . SER A 1 403 ? 29.279 -14.906 -24.277 1.00 81.62 403 SER A N 1
ATOM 3173 C CA . SER A 1 403 ? 29.261 -15.069 -22.825 1.00 81.62 403 SER A CA 1
ATOM 3174 C C . SER A 1 403 ? 30.612 -15.537 -22.293 1.00 81.62 403 SER A C 1
ATOM 3176 O O . SER A 1 403 ? 31.137 -16.578 -22.691 1.00 81.62 403 SER A O 1
ATOM 3178 N N . LYS A 1 404 ? 31.159 -14.785 -21.335 1.00 75.56 404 LYS A N 1
ATOM 3179 C CA . LYS A 1 404 ? 32.407 -15.137 -20.638 1.00 75.56 404 LYS A CA 1
ATOM 3180 C C . LYS A 1 404 ? 32.196 -16.174 -19.536 1.00 75.56 404 LYS A C 1
ATOM 3182 O O . LYS A 1 404 ? 33.119 -16.920 -19.232 1.00 75.56 404 LYS A O 1
ATOM 3187 N N . ASP A 1 405 ? 30.980 -16.243 -19.002 1.00 78.25 405 ASP A N 1
ATOM 3188 C CA . ASP A 1 405 ? 30.614 -17.086 -17.859 1.00 78.25 405 ASP A CA 1
ATOM 3189 C C . ASP A 1 405 ? 29.783 -18.311 -18.282 1.00 78.25 405 ASP A C 1
ATOM 3191 O O . ASP A 1 405 ? 29.141 -18.954 -17.454 1.00 78.25 405 ASP A O 1
ATOM 3195 N N . HIS A 1 406 ? 29.781 -18.635 -19.583 1.00 76.31 406 HIS A N 1
ATOM 3196 C CA . HIS A 1 406 ? 28.996 -19.722 -20.180 1.00 76.31 406 HIS A CA 1
ATOM 3197 C C . HIS A 1 406 ? 27.482 -19.625 -19.912 1.00 76.31 406 HIS A C 1
ATOM 3199 O O . HIS A 1 406 ? 26.784 -20.639 -19.896 1.00 76.31 406 HIS A O 1
ATOM 3205 N N . VAL A 1 407 ? 26.957 -18.411 -19.716 1.00 80.19 407 VAL A N 1
ATOM 3206 C CA . VAL A 1 407 ? 25.514 -18.163 -19.606 1.00 80.19 407 VAL A CA 1
ATOM 3207 C C . VAL A 1 407 ? 24.871 -18.464 -20.952 1.00 80.19 407 VAL A C 1
ATOM 3209 O O . VAL A 1 407 ? 25.278 -17.908 -21.966 1.00 80.19 407 VAL A O 1
ATOM 3212 N N . THR A 1 408 ? 23.853 -19.322 -20.960 1.00 88.56 408 THR A N 1
ATOM 3213 C CA . THR A 1 408 ? 23.135 -19.710 -22.181 1.00 88.56 408 THR A CA 1
ATOM 3214 C C . THR A 1 408 ? 21.661 -19.332 -22.159 1.00 88.56 408 THR A C 1
ATOM 3216 O O . THR A 1 408 ? 20.945 -19.776 -23.048 1.00 88.56 408 THR A O 1
ATOM 3219 N N . ILE A 1 409 ? 21.171 -18.570 -21.171 1.00 93.56 409 ILE A N 1
ATOM 3220 C CA . ILE A 1 409 ? 19.742 -18.271 -20.933 1.00 93.56 409 ILE A CA 1
ATOM 3221 C C . ILE A 1 409 ? 19.534 -16.871 -20.335 1.00 93.56 409 ILE A C 1
ATOM 3223 O O . ILE A 1 409 ? 20.461 -16.292 -19.778 1.00 93.56 409 ILE A O 1
ATOM 3227 N N . GLY A 1 410 ? 18.299 -16.365 -20.396 1.00 94.94 410 GLY A N 1
ATOM 3228 C CA . GLY A 1 410 ? 17.869 -15.124 -19.746 1.00 94.94 410 GLY A CA 1
ATOM 3229 C C . GLY A 1 410 ? 18.448 -13.832 -20.315 1.00 94.94 410 GLY A C 1
ATOM 3230 O O . GLY A 1 410 ? 18.969 -13.808 -21.432 1.00 94.94 410 GLY A O 1
ATOM 3231 N N . GLY A 1 411 ? 18.319 -12.759 -19.534 1.00 94.88 411 GLY A N 1
ATOM 3232 C CA . GLY A 1 411 ? 18.624 -11.385 -19.932 1.00 94.88 411 GLY A CA 1
ATOM 3233 C C . GLY A 1 411 ? 17.377 -10.590 -20.328 1.00 94.88 411 GLY A C 1
ATOM 3234 O O . GLY A 1 411 ? 16.301 -11.150 -20.579 1.00 94.88 411 GLY A O 1
ATOM 3235 N N . VAL A 1 412 ? 17.536 -9.270 -20.412 1.00 95.25 412 VAL A N 1
ATOM 3236 C CA . VAL A 1 412 ? 16.494 -8.344 -20.876 1.00 95.25 412 VAL A CA 1
ATOM 3237 C C . VAL A 1 412 ? 17.114 -7.306 -21.797 1.00 95.25 412 VAL A C 1
ATOM 3239 O O . VAL A 1 412 ? 18.001 -6.575 -21.377 1.00 95.25 412 VAL A O 1
ATOM 3242 N N . SER A 1 413 ? 16.644 -7.214 -23.038 1.00 94.88 413 SER A N 1
ATOM 3243 C CA . SER A 1 413 ? 16.970 -6.068 -23.894 1.00 94.88 413 SER A CA 1
ATOM 3244 C C . SER A 1 413 ? 16.030 -4.909 -23.601 1.00 94.88 413 SER A C 1
ATOM 3246 O O . SER A 1 413 ? 14.831 -5.145 -23.459 1.00 94.88 413 SER A O 1
ATOM 3248 N N . SER A 1 414 ? 16.549 -3.682 -23.606 1.00 93.38 414 SER A N 1
ATOM 3249 C CA . SER A 1 414 ? 15.779 -2.452 -23.359 1.00 93.38 414 SER A CA 1
ATOM 3250 C C . SER A 1 414 ? 15.983 -1.452 -24.495 1.00 93.38 414 SER A C 1
ATOM 3252 O O . SER A 1 414 ? 17.102 -1.293 -24.987 1.00 93.38 414 SER A O 1
ATOM 3254 N N . THR A 1 415 ? 14.907 -0.813 -24.950 1.00 94.56 415 THR A N 1
ATOM 3255 C CA . THR A 1 415 ? 14.891 0.048 -26.140 1.00 94.56 415 THR A CA 1
ATOM 3256 C C . THR A 1 415 ? 13.777 1.098 -26.075 1.00 94.56 415 THR A C 1
ATOM 3258 O O . THR A 1 415 ? 12.762 0.884 -25.418 1.00 94.56 415 THR A O 1
ATOM 3261 N N . ASP A 1 416 ? 13.941 2.206 -26.805 1.00 93.62 416 ASP A N 1
ATOM 3262 C CA . ASP A 1 416 ? 12.892 3.210 -27.058 1.00 93.62 416 ASP A CA 1
ATOM 3263 C C . ASP A 1 416 ? 11.916 2.835 -28.200 1.00 93.62 416 ASP A C 1
ATOM 3265 O O . ASP A 1 416 ? 11.007 3.596 -28.540 1.00 93.62 416 ASP A O 1
ATOM 3269 N N . LEU A 1 417 ? 12.079 1.653 -28.805 1.00 95.50 417 LEU A N 1
ATOM 3270 C CA . LEU A 1 417 ? 11.127 1.082 -29.760 1.00 95.50 417 LEU A CA 1
ATOM 3271 C C . LEU A 1 417 ? 9.826 0.646 -29.061 1.00 95.50 417 LEU A C 1
ATOM 3273 O O . LEU A 1 417 ? 9.782 0.463 -27.846 1.00 95.50 417 LEU A O 1
ATOM 3277 N N . CYS A 1 418 ? 8.756 0.398 -29.829 1.00 95.38 418 CYS A N 1
ATOM 3278 C CA . CYS A 1 418 ? 7.431 0.108 -29.258 1.00 95.38 418 CYS A CA 1
ATOM 3279 C C . CYS A 1 418 ? 7.423 -1.144 -28.368 1.00 95.38 418 CYS A C 1
ATOM 3281 O O . CYS A 1 418 ? 6.691 -1.194 -27.382 1.00 95.38 418 CYS A O 1
ATOM 3283 N N . VAL A 1 419 ? 8.255 -2.142 -28.682 1.00 96.25 419 VAL A N 1
ATOM 3284 C CA . VAL A 1 419 ? 8.396 -3.355 -27.859 1.00 96.25 419 VAL A CA 1
ATOM 3285 C C . VAL A 1 419 ? 8.919 -3.084 -26.441 1.00 96.25 419 VAL A C 1
ATOM 3287 O O . VAL A 1 419 ? 8.630 -3.893 -25.555 1.00 96.25 419 VAL A O 1
ATOM 3290 N N . SER A 1 420 ? 9.594 -1.950 -26.210 1.00 96.06 420 SER A N 1
ATOM 3291 C CA . SER A 1 420 ? 10.174 -1.483 -24.941 1.00 96.06 420 SER A CA 1
ATOM 3292 C C . SER A 1 420 ? 11.212 -2.436 -24.339 1.00 96.06 420 SER A C 1
ATOM 3294 O O . SER A 1 420 ? 12.408 -2.159 -24.388 1.00 96.06 420 SER A O 1
ATOM 3296 N N . ASN A 1 421 ? 10.787 -3.595 -23.832 1.00 97.00 421 ASN A N 1
ATOM 3297 C CA . ASN A 1 421 ? 11.682 -4.621 -23.310 1.00 97.00 421 ASN A CA 1
ATOM 3298 C C . ASN A 1 421 ? 11.422 -5.985 -23.952 1.00 97.00 421 ASN A C 1
ATOM 3300 O O . ASN A 1 421 ? 10.279 -6.439 -24.007 1.00 97.00 421 ASN A O 1
ATOM 3304 N N . VAL A 1 422 ? 12.490 -6.676 -24.354 1.00 98.00 422 VAL A N 1
ATOM 3305 C CA . VAL A 1 422 ? 12.446 -8.087 -24.771 1.00 98.00 422 VAL A CA 1
ATOM 3306 C C . VAL A 1 422 ? 13.033 -8.933 -23.652 1.00 98.00 422 VAL A C 1
ATOM 3308 O O . VAL A 1 422 ? 14.185 -8.738 -23.272 1.00 98.00 422 VAL A O 1
ATOM 3311 N N . VAL A 1 423 ? 12.255 -9.874 -23.119 1.00 98.12 423 VAL A N 1
ATOM 3312 C CA . VAL A 1 423 ? 12.668 -10.696 -21.973 1.00 98.12 423 VAL A CA 1
ATOM 3313 C C . VAL A 1 423 ? 12.908 -12.123 -22.434 1.00 98.12 423 VAL A C 1
ATOM 3315 O O . VAL A 1 423 ? 11.981 -12.821 -22.858 1.00 98.12 423 VAL A O 1
ATOM 3318 N N . TYR A 1 424 ? 14.159 -12.566 -22.330 1.00 97.12 424 TYR A N 1
ATOM 3319 C CA . TYR A 1 424 ? 14.544 -13.904 -22.752 1.00 97.12 424 TYR A CA 1
ATOM 3320 C C . TYR A 1 424 ? 14.236 -14.928 -21.650 1.00 97.12 424 TYR A C 1
ATOM 3322 O O . TYR A 1 424 ? 14.451 -14.656 -20.464 1.00 97.12 424 TYR A O 1
ATOM 3330 N N . PRO A 1 425 ? 13.761 -16.131 -22.010 1.00 94.62 425 PRO A N 1
ATOM 3331 C CA . PRO A 1 425 ? 13.465 -17.170 -21.033 1.00 94.62 425 PRO A CA 1
ATOM 3332 C C . PRO A 1 425 ? 14.677 -17.570 -20.192 1.00 94.62 425 PRO A C 1
ATOM 3334 O O . PRO A 1 425 ? 15.790 -17.708 -20.702 1.00 94.62 425 PRO A O 1
ATOM 3337 N N . SER A 1 426 ? 14.446 -17.814 -18.902 1.00 95.75 426 SER A N 1
ATOM 3338 C CA . SER A 1 426 ? 15.463 -18.278 -17.945 1.00 95.75 426 SER A CA 1
ATOM 3339 C C . SER A 1 426 ? 15.486 -19.808 -17.825 1.00 95.75 426 SER A C 1
ATOM 3341 O O . SER A 1 426 ? 15.496 -20.366 -16.726 1.00 95.75 426 SER A O 1
ATOM 3343 N N . TRP A 1 427 ? 15.437 -20.488 -18.967 1.00 93.44 427 TRP A N 1
ATOM 3344 C CA . TRP A 1 427 ? 15.528 -21.941 -19.109 1.00 93.44 427 TRP A CA 1
ATOM 3345 C C . TRP A 1 427 ? 16.037 -22.293 -20.508 1.00 93.44 427 TRP A C 1
ATOM 3347 O O . TRP A 1 427 ? 15.982 -21.466 -21.422 1.00 93.44 427 TRP A O 1
ATOM 3357 N N . ASP A 1 428 ? 16.561 -23.510 -20.657 1.00 90.31 428 ASP A N 1
ATOM 3358 C CA . ASP A 1 428 ? 17.098 -24.011 -21.919 1.00 90.31 428 ASP A CA 1
ATOM 3359 C C . ASP A 1 428 ? 16.438 -25.340 -22.290 1.00 90.31 428 ASP A C 1
ATOM 3361 O O . ASP A 1 428 ? 16.712 -26.374 -21.684 1.00 90.31 428 ASP A O 1
ATOM 3365 N N . ASP A 1 429 ? 15.582 -25.298 -23.308 1.00 89.12 429 ASP A N 1
ATOM 3366 C CA . ASP A 1 429 ? 14.940 -26.482 -23.886 1.00 89.12 429 ASP A CA 1
ATOM 3367 C C . ASP A 1 429 ? 15.705 -27.020 -25.111 1.00 89.12 429 ASP A C 1
ATOM 3369 O O . ASP A 1 429 ? 15.211 -27.889 -25.838 1.00 89.12 429 ASP A O 1
ATOM 3373 N N . GLY A 1 430 ? 16.918 -26.510 -25.358 1.00 87.31 430 GLY A N 1
ATOM 3374 C CA . GLY A 1 430 ? 17.721 -26.834 -26.530 1.00 87.31 430 GLY A CA 1
ATOM 3375 C C . GLY A 1 430 ? 17.124 -26.259 -27.816 1.00 87.31 430 GLY A C 1
ATOM 3376 O O . GLY A 1 430 ? 16.710 -25.102 -27.873 1.00 87.31 430 GLY A O 1
ATOM 3377 N N . ASP A 1 431 ? 17.076 -27.079 -28.868 1.00 86.56 431 ASP A N 1
ATOM 3378 C CA . ASP A 1 431 ? 16.691 -26.657 -30.228 1.00 86.56 431 ASP A CA 1
ATOM 3379 C C . ASP A 1 431 ? 15.185 -26.749 -30.508 1.00 86.56 431 ASP A C 1
ATOM 3381 O O . ASP A 1 431 ? 14.740 -26.594 -31.646 1.00 86.56 431 ASP A O 1
ATOM 3385 N N . LYS A 1 432 ? 14.407 -27.004 -29.460 1.00 89.75 432 LYS A N 1
ATOM 3386 C CA . LYS A 1 432 ? 12.955 -27.138 -29.497 1.00 89.75 432 LYS A CA 1
ATOM 3387 C C . LYS A 1 432 ? 12.253 -25.795 -29.771 1.00 89.75 432 LYS A C 1
ATOM 3389 O O . LYS A 1 432 ? 12.875 -24.731 -29.643 1.00 89.75 432 LYS A O 1
ATOM 3394 N N . PRO A 1 433 ? 10.954 -25.818 -30.128 1.00 94.62 433 PRO A N 1
ATOM 3395 C CA . PRO A 1 433 ? 10.120 -24.627 -30.100 1.00 94.62 433 PRO A CA 1
ATOM 3396 C C . PRO A 1 433 ? 10.214 -23.903 -28.756 1.00 94.62 433 PRO A C 1
ATOM 3398 O O . PRO A 1 433 ? 10.263 -24.535 -27.701 1.00 94.62 433 PRO A O 1
ATOM 3401 N N . ALA A 1 434 ? 10.232 -22.573 -28.798 1.00 95.25 434 ALA A N 1
ATOM 3402 C CA . ALA A 1 434 ? 10.461 -21.737 -27.627 1.00 95.25 434 ALA A CA 1
ATOM 3403 C C . ALA A 1 434 ? 9.532 -20.522 -27.623 1.00 95.25 434 ALA A C 1
ATOM 3405 O O . ALA A 1 434 ? 9.280 -19.905 -28.661 1.00 95.25 434 ALA A O 1
ATOM 3406 N N . VAL A 1 435 ? 9.052 -20.161 -26.437 1.00 97.25 435 VAL A N 1
ATOM 3407 C CA . VAL A 1 435 ? 8.291 -18.932 -26.201 1.00 97.25 435 VAL A CA 1
ATOM 3408 C C . VAL A 1 435 ? 9.262 -17.800 -25.891 1.00 97.25 435 VAL A C 1
ATOM 3410 O O . VAL A 1 435 ? 10.151 -17.958 -25.061 1.00 97.25 435 VAL A O 1
ATOM 3413 N N . LEU A 1 436 ? 9.087 -16.647 -26.531 1.00 97.94 436 LEU A N 1
ATOM 3414 C CA . LEU A 1 436 ? 9.810 -15.418 -26.217 1.00 97.94 436 LEU A CA 1
ATOM 3415 C C . LEU A 1 436 ? 8.818 -14.320 -25.862 1.00 97.94 436 LEU A C 1
ATOM 3417 O O . LEU A 1 436 ? 7.890 -14.058 -26.630 1.00 97.94 436 LEU A O 1
ATOM 3421 N N . MET A 1 437 ? 9.042 -13.636 -24.741 1.00 98.56 437 MET A N 1
ATOM 3422 C CA . MET A 1 437 ? 8.306 -12.414 -24.434 1.00 98.56 437 MET A CA 1
ATOM 3423 C C . MET A 1 437 ? 8.936 -11.256 -25.209 1.00 98.56 437 MET A C 1
ATOM 3425 O O . MET A 1 437 ? 9.895 -10.629 -24.763 1.00 98.56 437 MET A O 1
ATOM 3429 N N . VAL A 1 438 ? 8.408 -11.029 -26.411 1.00 98.38 438 VAL A N 1
ATOM 3430 C CA . VAL A 1 438 ? 8.921 -10.053 -27.383 1.00 98.38 438 VAL A CA 1
ATOM 3431 C C . VAL A 1 438 ? 8.621 -8.611 -27.002 1.00 98.38 438 VAL A C 1
ATOM 3433 O O . VAL A 1 438 ? 9.245 -7.710 -27.542 1.00 98.38 438 VAL A O 1
ATOM 3436 N N . SER A 1 439 ? 7.669 -8.385 -26.098 1.00 98.56 439 SER A N 1
ATOM 3437 C CA . SER A 1 439 ? 7.435 -7.077 -25.502 1.00 98.56 439 SER A CA 1
ATOM 3438 C C . SER A 1 439 ? 6.961 -7.228 -24.066 1.00 98.56 439 SER A C 1
ATOM 3440 O O . SER A 1 439 ? 6.025 -7.985 -23.789 1.00 98.56 439 SER A O 1
ATOM 3442 N N . TYR A 1 440 ? 7.582 -6.466 -23.174 1.00 98.50 440 TYR A N 1
ATOM 3443 C CA . TYR A 1 440 ? 7.068 -6.129 -21.860 1.00 98.50 440 TYR A CA 1
ATOM 3444 C C . TYR A 1 440 ? 7.175 -4.616 -21.665 1.00 98.50 440 TYR A C 1
ATOM 3446 O O . TYR A 1 440 ? 8.266 -4.077 -21.492 1.00 98.50 440 TYR A O 1
ATOM 3454 N N . SER A 1 441 ? 6.034 -3.935 -21.737 1.00 97.75 441 SER A N 1
ATOM 3455 C CA . SER A 1 441 ? 5.937 -2.473 -21.672 1.00 97.75 441 SER A CA 1
ATOM 3456 C C . SER A 1 441 ? 5.032 -2.033 -20.529 1.00 97.75 441 SER A C 1
ATOM 3458 O O . SER A 1 441 ? 4.044 -2.714 -20.228 1.00 97.75 441 SER A O 1
ATOM 3460 N N . TRP A 1 442 ? 5.360 -0.892 -19.921 1.00 97.56 442 TRP A N 1
ATOM 3461 C CA . TRP A 1 442 ? 4.583 -0.214 -18.876 1.00 97.56 442 TRP A CA 1
ATOM 3462 C C . TRP A 1 442 ? 4.105 1.169 -19.340 1.00 97.56 442 TRP A C 1
ATOM 3464 O O . TRP A 1 442 ? 4.418 1.592 -20.457 1.00 97.56 442 TRP A O 1
ATOM 3474 N N . ALA A 1 443 ? 3.321 1.865 -18.514 1.00 96.50 443 ALA A N 1
ATOM 3475 C CA . ALA A 1 443 ? 2.952 3.262 -18.713 1.00 96.50 443 ALA A CA 1
ATOM 3476 C C . ALA A 1 443 ? 2.451 3.578 -20.123 1.00 96.50 443 ALA A C 1
ATOM 3478 O O . ALA A 1 443 ? 1.559 2.888 -20.638 1.00 96.50 443 ALA A O 1
ATOM 3479 N N . GLN A 1 444 ? 2.929 4.661 -20.743 1.00 97.25 444 GLN A N 1
ATOM 3480 C CA . GLN A 1 444 ? 2.488 5.080 -22.073 1.00 97.25 444 GLN A CA 1
ATOM 3481 C C . GLN A 1 444 ? 2.731 4.000 -23.136 1.00 97.25 444 GLN A C 1
ATOM 3483 O O . GLN A 1 444 ? 1.846 3.746 -23.966 1.00 97.25 444 GLN A O 1
ATOM 3488 N N . ASP A 1 445 ? 3.863 3.312 -23.040 1.00 97.56 445 ASP A N 1
ATOM 3489 C CA . ASP A 1 445 ? 4.290 2.269 -23.971 1.00 97.56 445 ASP A CA 1
ATOM 3490 C C . ASP A 1 445 ? 3.318 1.083 -23.945 1.00 97.56 445 ASP A C 1
ATOM 3492 O O . ASP A 1 445 ? 2.854 0.634 -24.997 1.00 97.56 445 ASP A O 1
ATOM 3496 N N . ALA A 1 446 ? 2.860 0.690 -22.751 1.00 98.06 446 ALA A N 1
ATOM 3497 C CA . ALA A 1 446 ? 1.858 -0.359 -22.575 1.00 98.06 446 ALA A CA 1
ATOM 3498 C C . ALA A 1 446 ? 0.533 -0.061 -23.279 1.00 98.06 446 ALA A C 1
ATOM 3500 O O . ALA A 1 446 ? -0.084 -0.972 -23.822 1.00 98.06 446 ALA A O 1
ATOM 3501 N N . THR A 1 447 ? 0.063 1.192 -23.291 1.00 97.50 447 THR A N 1
ATOM 3502 C CA . THR A 1 447 ? -1.186 1.508 -24.017 1.00 97.50 447 THR A CA 1
ATOM 3503 C C . THR A 1 447 ? -0.999 1.549 -25.515 1.00 97.50 447 THR A C 1
ATOM 3505 O O . THR A 1 447 ? -1.905 1.138 -26.234 1.00 97.50 447 THR A O 1
ATOM 3508 N N . ARG A 1 448 ? 0.161 2.010 -25.995 1.00 97.94 448 ARG A N 1
ATOM 3509 C CA . ARG A 1 448 ? 0.454 2.004 -27.428 1.00 97.94 448 ARG A CA 1
ATOM 3510 C C . ARG A 1 448 ? 0.489 0.566 -27.929 1.00 97.94 448 ARG A C 1
ATOM 3512 O O . ARG A 1 448 ? -0.255 0.247 -28.850 1.00 97.94 448 ARG A O 1
ATOM 3519 N N . MET A 1 449 ? 1.229 -0.312 -27.251 1.00 97.75 449 MET A N 1
ATOM 3520 C CA . MET A 1 449 ? 1.255 -1.742 -27.569 1.00 97.75 449 MET A CA 1
ATOM 3521 C C . MET A 1 449 ? -0.106 -2.413 -27.369 1.00 97.75 449 MET A C 1
ATOM 3523 O O . MET A 1 449 ? -0.572 -3.129 -28.252 1.00 97.75 449 MET A O 1
ATOM 3527 N N . GLY A 1 450 ? -0.782 -2.131 -26.255 1.00 97.25 450 GLY A N 1
ATOM 3528 C CA . GLY A 1 450 ? -2.102 -2.676 -25.944 1.00 97.25 450 GLY A CA 1
ATOM 3529 C C . GLY A 1 450 ? -3.155 -2.334 -26.997 1.00 97.25 450 GLY A C 1
ATOM 3530 O O . GLY A 1 450 ? -3.969 -3.185 -27.336 1.00 97.25 450 GLY A O 1
ATOM 3531 N N . SER A 1 451 ? -3.099 -1.136 -27.589 1.00 97.69 451 SER A N 1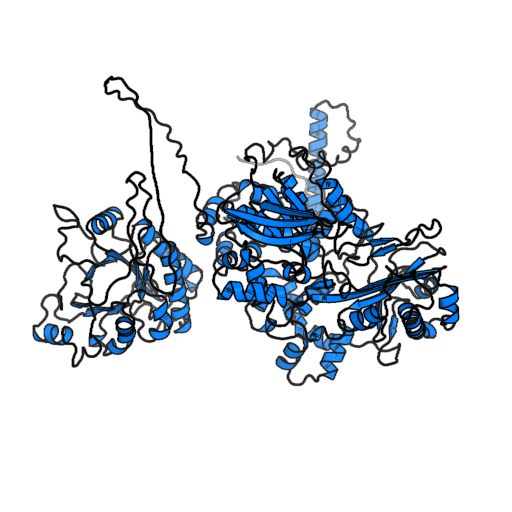
ATOM 3532 C CA . SER A 1 451 ? -4.031 -0.711 -28.646 1.00 97.69 451 SER A CA 1
ATOM 3533 C C . SER A 1 451 ? -3.934 -1.524 -29.942 1.00 97.69 451 SER A C 1
ATOM 3535 O O . SER A 1 451 ? -4.858 -1.493 -30.752 1.00 97.69 451 SER A O 1
ATOM 3537 N N . LEU A 1 452 ? -2.832 -2.257 -30.137 1.00 98.06 452 LEU A N 1
ATOM 3538 C CA . LEU A 1 452 ? -2.614 -3.125 -31.295 1.00 98.06 452 LEU A CA 1
ATOM 3539 C C . LEU A 1 452 ? -3.157 -4.544 -31.080 1.00 98.06 452 LEU A C 1
ATOM 3541 O O . LEU A 1 452 ? -3.150 -5.335 -32.023 1.00 98.06 452 LEU A O 1
ATOM 3545 N N . ILE A 1 453 ? -3.574 -4.878 -29.854 1.00 97.44 453 ILE A N 1
ATOM 3546 C CA . ILE A 1 453 ? -4.067 -6.206 -29.495 1.00 97.44 453 ILE A CA 1
ATOM 3547 C C . ILE A 1 453 ? -5.526 -6.333 -29.952 1.00 97.44 453 ILE A C 1
ATOM 3549 O O . ILE A 1 453 ? -6.379 -5.583 -29.463 1.00 97.44 453 ILE A O 1
ATOM 3553 N N . PRO A 1 454 ? -5.846 -7.268 -30.861 1.00 95.25 454 PRO A N 1
ATOM 3554 C CA . PRO A 1 454 ? -7.227 -7.547 -31.217 1.00 95.25 454 PRO A CA 1
ATOM 3555 C C . PRO A 1 454 ? -7.961 -8.268 -30.079 1.00 95.25 454 PRO A C 1
ATOM 3557 O O . PRO A 1 454 ? -7.368 -8.821 -29.154 1.00 95.25 454 PRO A O 1
ATOM 3560 N N . ASP A 1 455 ? -9.288 -8.284 -30.154 1.00 92.94 455 ASP A N 1
ATOM 3561 C CA . ASP A 1 455 ? -10.111 -9.008 -29.191 1.00 92.94 455 ASP A CA 1
ATOM 3562 C C . ASP A 1 455 ? -10.053 -10.519 -29.465 1.00 92.94 455 ASP A C 1
ATOM 3564 O O . ASP A 1 455 ? -10.829 -11.047 -30.267 1.00 92.94 455 ASP A O 1
ATOM 3568 N N . TYR A 1 456 ? -9.147 -11.222 -28.779 1.00 92.88 456 TYR A N 1
ATOM 3569 C CA . TYR A 1 456 ? -8.988 -12.674 -28.920 1.00 92.88 456 TYR A CA 1
ATOM 3570 C C . TYR A 1 456 ? -10.196 -13.491 -28.432 1.00 92.88 456 TYR A C 1
ATOM 3572 O O . TYR A 1 456 ? -10.237 -14.699 -28.635 1.00 92.88 456 TYR A O 1
ATOM 3580 N N . SER A 1 457 ? -11.218 -12.867 -27.828 1.00 88.81 457 SER A N 1
ATOM 3581 C CA . SER A 1 457 ? -12.498 -13.555 -27.592 1.00 88.81 457 SER A CA 1
ATOM 3582 C C . SER A 1 457 ? -13.346 -13.689 -28.864 1.00 88.81 457 SER A C 1
ATOM 3584 O O . SER A 1 457 ? -14.309 -14.455 -28.892 1.00 88.81 457 SER A O 1
ATOM 3586 N N . LYS A 1 458 ? -13.003 -12.940 -29.919 1.00 94.19 458 LYS A N 1
ATOM 3587 C CA . LYS A 1 458 ? -13.734 -12.884 -31.194 1.00 94.19 458 LYS A CA 1
ATOM 3588 C C . LYS A 1 458 ? -12.947 -13.443 -32.373 1.00 94.19 458 LYS A C 1
ATOM 3590 O O . LYS A 1 458 ? -13.547 -13.691 -33.417 1.00 94.19 458 LYS A O 1
ATOM 3595 N N . GLN A 1 459 ? -11.637 -13.607 -32.230 1.00 94.62 459 GLN A N 1
ATOM 3596 C CA . GLN A 1 459 ? -10.771 -14.150 -33.270 1.00 94.62 459 GLN A CA 1
ATOM 3597 C C . GLN A 1 459 ? -9.590 -14.912 -32.675 1.00 94.62 459 GLN A C 1
ATOM 3599 O O . GLN A 1 459 ? -9.119 -14.589 -31.587 1.00 94.62 459 GLN A O 1
ATOM 3604 N N . ASP A 1 460 ? -9.079 -15.876 -33.431 1.00 94.00 460 ASP A N 1
ATOM 3605 C CA . ASP A 1 460 ? -7.841 -16.569 -33.089 1.00 94.00 460 ASP A CA 1
ATOM 3606 C C . ASP A 1 460 ? -6.613 -15.683 -33.381 1.00 94.00 460 ASP A C 1
ATOM 3608 O O . ASP A 1 460 ? -6.664 -14.842 -34.287 1.00 94.00 460 ASP A O 1
ATOM 3612 N N . PRO A 1 461 ? -5.494 -15.869 -32.654 1.00 95.81 461 PRO A N 1
ATOM 3613 C CA . PRO A 1 461 ? -4.251 -15.154 -32.919 1.00 95.81 461 PRO A CA 1
ATOM 3614 C C . PRO A 1 461 ? -3.718 -15.452 -34.325 1.00 95.81 461 PRO A C 1
ATOM 3616 O O . PRO A 1 461 ? -3.536 -16.609 -34.715 1.00 95.81 461 PRO A O 1
ATOM 3619 N N . SER A 1 462 ? -3.400 -14.397 -35.070 1.00 96.56 462 SER A N 1
ATOM 3620 C CA . SER A 1 462 ? -2.900 -14.470 -36.442 1.00 96.56 462 SER A CA 1
ATOM 3621 C C . SER A 1 462 ? -1.508 -13.857 -36.570 1.00 96.56 462 SER A C 1
ATOM 3623 O O . SER A 1 462 ? -1.168 -12.878 -35.914 1.00 96.56 462 SER A O 1
ATOM 3625 N N . ILE A 1 463 ? -0.691 -14.397 -37.477 1.00 97.69 463 ILE A N 1
ATOM 3626 C CA . ILE A 1 463 ? 0.604 -13.790 -37.825 1.00 97.69 463 ILE A CA 1
ATOM 3627 C C . ILE A 1 463 ? 0.452 -12.377 -38.415 1.00 97.69 463 ILE A C 1
ATOM 3629 O O . ILE A 1 463 ? 1.391 -11.583 -38.370 1.00 97.69 463 ILE A O 1
ATOM 3633 N N . ASP A 1 464 ? -0.723 -12.081 -38.971 1.00 96.81 464 ASP A N 1
ATOM 3634 C CA . ASP A 1 464 ? -1.055 -10.789 -39.567 1.00 96.81 464 ASP A CA 1
ATOM 3635 C C . ASP A 1 464 ? -1.560 -9.769 -38.532 1.00 96.81 464 ASP A C 1
ATOM 3637 O O . ASP A 1 464 ? -1.838 -8.625 -38.895 1.00 96.81 464 ASP A O 1
ATOM 3641 N N . ASP A 1 465 ? -1.659 -10.147 -37.250 1.00 98.25 465 ASP A N 1
ATOM 3642 C CA . ASP A 1 465 ? -2.051 -9.220 -36.192 1.00 98.25 465 ASP A CA 1
ATOM 3643 C C . ASP A 1 465 ? -1.039 -8.072 -36.082 1.00 98.25 465 ASP A C 1
ATOM 3645 O O . ASP A 1 465 ? 0.182 -8.265 -36.069 1.00 98.25 465 ASP A O 1
ATOM 3649 N N . THR A 1 466 ? -1.550 -6.844 -35.969 1.00 98.25 466 THR A N 1
ATOM 3650 C CA . THR A 1 466 ? -0.726 -5.626 -35.975 1.00 98.25 466 THR A CA 1
ATOM 3651 C C . THR A 1 466 ? 0.331 -5.639 -34.870 1.00 98.25 466 THR A C 1
ATOM 3653 O O . THR A 1 466 ? 1.456 -5.189 -35.087 1.00 98.25 466 THR A O 1
ATOM 3656 N N . VAL A 1 467 ? 0.007 -6.207 -33.703 1.00 98.38 467 VAL A N 1
ATOM 3657 C CA . VAL A 1 467 ? 0.949 -6.367 -32.587 1.00 98.38 467 VAL A CA 1
ATOM 3658 C C . VAL A 1 467 ? 2.141 -7.269 -32.947 1.00 98.38 467 VAL A C 1
ATOM 3660 O O . VAL A 1 467 ? 3.271 -6.981 -32.547 1.00 98.38 467 VAL A O 1
ATOM 3663 N N . VAL A 1 468 ? 1.934 -8.314 -33.757 1.00 98.62 468 VAL A N 1
ATOM 3664 C CA . VAL A 1 468 ? 3.000 -9.208 -34.245 1.00 98.62 468 VAL A CA 1
ATOM 3665 C C . VAL A 1 468 ? 3.841 -8.504 -35.300 1.00 98.62 468 VAL A C 1
ATOM 3667 O O . VAL A 1 468 ? 5.070 -8.519 -35.215 1.00 98.62 468 VAL A O 1
ATOM 3670 N N . ALA A 1 469 ? 3.193 -7.845 -36.265 1.00 98.19 469 ALA A N 1
ATOM 3671 C CA . ALA A 1 469 ? 3.882 -7.100 -37.313 1.00 98.19 469 ALA A CA 1
ATOM 3672 C C . ALA A 1 469 ? 4.792 -6.006 -36.728 1.00 98.19 469 ALA A C 1
ATOM 3674 O O . ALA A 1 469 ? 5.960 -5.920 -37.112 1.00 98.19 469 ALA A O 1
ATOM 3675 N N . GLN A 1 470 ? 4.289 -5.228 -35.762 1.00 98.50 470 GLN A N 1
ATOM 3676 C CA . GLN A 1 470 ? 5.074 -4.222 -35.044 1.00 98.50 470 GLN A CA 1
ATOM 3677 C C . GLN A 1 470 ? 6.240 -4.860 -34.279 1.00 98.50 470 GLN A C 1
ATOM 3679 O O . GLN A 1 470 ? 7.377 -4.407 -34.412 1.00 98.50 470 GLN A O 1
ATOM 3684 N N . SER A 1 471 ? 5.984 -5.953 -33.549 1.00 98.38 471 SER A N 1
ATOM 3685 C CA . SER A 1 471 ? 7.033 -6.670 -32.815 1.00 98.38 471 SER A CA 1
ATOM 3686 C C . SER A 1 471 ? 8.153 -7.130 -33.753 1.00 98.38 471 SER A C 1
ATOM 3688 O O . SER A 1 471 ? 9.319 -6.877 -33.482 1.00 98.38 471 SER A O 1
ATOM 3690 N N . PHE A 1 472 ? 7.838 -7.735 -34.902 1.00 98.44 472 PHE A N 1
ATOM 3691 C CA . PHE A 1 472 ? 8.862 -8.185 -35.853 1.00 98.44 472 PHE A CA 1
ATOM 3692 C C . PHE A 1 472 ? 9.716 -7.048 -36.415 1.00 98.44 472 PHE A C 1
ATOM 3694 O O . PHE A 1 472 ? 10.923 -7.229 -36.562 1.00 98.44 472 PHE A O 1
ATOM 3701 N N . GLN A 1 473 ? 9.125 -5.888 -36.708 1.00 97.56 473 GLN A N 1
ATOM 3702 C CA . GLN A 1 473 ? 9.885 -4.726 -37.182 1.00 97.56 473 GLN A CA 1
ATOM 3703 C C . GLN A 1 473 ? 10.898 -4.251 -36.136 1.00 97.56 473 GLN A C 1
ATOM 3705 O O . GLN A 1 473 ? 12.052 -3.976 -36.469 1.00 97.56 473 GLN A O 1
ATOM 3710 N N . ASP A 1 474 ? 10.488 -4.187 -34.872 1.00 97.31 474 ASP A N 1
ATOM 3711 C CA . ASP A 1 474 ? 11.354 -3.707 -33.797 1.00 97.31 474 ASP A CA 1
ATOM 3712 C C . ASP A 1 474 ? 12.437 -4.727 -33.425 1.00 97.31 474 ASP A C 1
ATOM 3714 O O . ASP A 1 474 ? 13.596 -4.355 -33.246 1.00 97.31 474 ASP A O 1
ATOM 3718 N N . LEU A 1 475 ? 12.107 -6.022 -33.421 1.00 95.94 475 LEU A N 1
ATOM 3719 C CA . LEU A 1 475 ? 13.080 -7.099 -33.216 1.00 95.94 475 LEU A CA 1
ATOM 3720 C C . LEU A 1 475 ? 14.182 -7.103 -34.290 1.00 95.94 475 LEU A C 1
ATOM 3722 O O . LEU A 1 475 ? 15.357 -7.291 -33.976 1.00 95.94 475 LEU A O 1
ATOM 3726 N N . VAL A 1 476 ? 13.833 -6.846 -35.556 1.00 95.50 476 VAL A N 1
ATOM 3727 C CA . VAL A 1 476 ? 14.824 -6.718 -36.638 1.00 95.50 476 VAL A CA 1
ATOM 3728 C C . VAL A 1 476 ? 15.750 -5.526 -36.396 1.00 95.50 476 VAL A C 1
ATOM 3730 O O . VAL A 1 476 ? 16.962 -5.662 -36.556 1.00 95.50 476 VAL A O 1
ATOM 3733 N N . LYS A 1 477 ? 15.233 -4.367 -35.969 1.00 93.56 477 LYS A N 1
ATOM 3734 C CA . LYS A 1 477 ? 16.085 -3.205 -35.646 1.00 93.56 477 LYS A CA 1
ATOM 3735 C C . LYS A 1 477 ? 17.037 -3.494 -34.488 1.00 93.56 477 LYS A C 1
ATOM 3737 O O . LYS A 1 477 ? 18.202 -3.114 -34.554 1.00 93.56 477 LYS A O 1
ATOM 3742 N N . LEU A 1 478 ? 16.548 -4.190 -33.464 1.00 91.31 478 LEU A N 1
ATOM 3743 C CA . LEU A 1 478 ? 17.326 -4.524 -32.277 1.00 91.31 478 LEU A CA 1
ATOM 3744 C C . LEU A 1 478 ? 18.463 -5.514 -32.580 1.00 91.31 478 LEU A C 1
ATOM 3746 O O . LEU A 1 478 ? 19.548 -5.379 -32.020 1.00 91.31 478 LEU A O 1
ATOM 3750 N N . TRP A 1 479 ? 18.239 -6.489 -33.471 1.00 88.19 479 TRP A N 1
ATOM 3751 C CA . TRP A 1 479 ? 19.157 -7.627 -33.632 1.00 88.19 479 TRP A CA 1
ATOM 3752 C C . TRP A 1 479 ? 19.859 -7.755 -34.982 1.00 88.19 479 TRP A C 1
ATOM 3754 O O . TRP A 1 479 ? 20.874 -8.445 -35.050 1.00 88.19 479 TRP A O 1
ATOM 3764 N N . SER A 1 480 ? 19.395 -7.091 -36.045 1.00 81.75 480 SER A N 1
ATOM 3765 C CA . SER A 1 480 ? 19.984 -7.238 -37.393 1.00 81.75 480 SER A CA 1
ATOM 3766 C C . SER A 1 480 ? 21.464 -6.854 -37.474 1.00 81.75 480 SER A C 1
ATOM 3768 O O . SER A 1 480 ? 22.172 -7.305 -38.374 1.00 81.75 480 SER A O 1
ATOM 3770 N N . LYS A 1 481 ? 21.957 -6.041 -36.530 1.00 82.50 481 LYS A N 1
ATOM 3771 C CA . LYS A 1 481 ? 23.382 -5.716 -36.419 1.00 82.50 481 LYS A CA 1
ATOM 3772 C C . LYS A 1 481 ? 24.218 -6.893 -35.901 1.00 82.50 481 LYS A C 1
ATOM 3774 O O . LYS A 1 481 ? 25.329 -7.081 -36.392 1.00 82.50 481 LYS A O 1
ATOM 3779 N N . SER A 1 482 ? 23.706 -7.647 -34.928 1.00 83.38 482 SER A N 1
ATOM 3780 C CA . SER A 1 482 ? 24.395 -8.820 -34.368 1.00 83.38 482 SER A CA 1
ATOM 3781 C C . SER A 1 482 ? 24.235 -10.040 -35.275 1.00 83.38 482 SER A C 1
ATOM 3783 O O . SER A 1 482 ? 25.192 -10.784 -35.470 1.00 83.38 482 SER A O 1
ATOM 3785 N N . ASP A 1 483 ? 23.062 -10.209 -35.894 1.00 88.50 483 ASP A N 1
ATOM 3786 C CA . ASP A 1 483 ? 22.825 -11.241 -36.904 1.00 88.50 483 ASP A CA 1
ATOM 3787 C C . ASP A 1 483 ? 21.982 -10.701 -38.080 1.00 88.50 483 ASP A C 1
ATOM 3789 O O . ASP A 1 483 ? 20.757 -10.573 -37.965 1.00 88.50 483 ASP A O 1
ATOM 3793 N N . PRO A 1 484 ? 22.600 -10.423 -39.247 1.00 90.12 484 PRO A N 1
ATOM 3794 C CA . PRO A 1 484 ? 21.894 -9.897 -40.414 1.00 90.12 484 PRO A CA 1
ATOM 3795 C C . PRO A 1 484 ? 20.931 -10.907 -41.058 1.00 90.12 484 PRO A C 1
ATOM 3797 O O . PRO A 1 484 ? 20.147 -10.523 -41.928 1.00 90.12 484 PRO A O 1
ATOM 3800 N N . ALA A 1 485 ? 20.958 -12.188 -40.667 1.00 92.62 485 ALA A N 1
ATOM 3801 C CA . ALA A 1 485 ? 19.978 -13.171 -41.127 1.00 92.62 485 ALA A CA 1
ATOM 3802 C C . ALA A 1 485 ? 18.586 -12.949 -40.505 1.00 92.62 485 ALA A C 1
ATOM 3804 O O . ALA A 1 485 ? 17.580 -13.422 -41.052 1.00 92.62 485 ALA A O 1
ATOM 3805 N N . ILE A 1 486 ? 18.505 -12.207 -39.394 1.00 93.44 486 ILE A N 1
ATOM 3806 C CA . ILE A 1 486 ? 17.249 -11.872 -38.722 1.00 93.44 486 ILE A CA 1
ATOM 3807 C C . ILE A 1 486 ? 16.528 -10.779 -39.515 1.00 93.44 486 ILE A C 1
ATOM 3809 O O . ILE A 1 486 ? 16.780 -9.584 -39.387 1.00 93.44 486 ILE A O 1
ATOM 3813 N N . THR A 1 487 ? 15.590 -11.227 -40.342 1.00 97.31 487 THR A N 1
ATOM 3814 C CA . THR A 1 487 ? 14.684 -10.411 -41.163 1.00 97.31 487 THR A CA 1
ATOM 3815 C C . THR A 1 487 ? 13.232 -10.656 -40.756 1.00 97.31 487 THR A C 1
ATOM 3817 O O . THR A 1 487 ? 12.921 -11.642 -40.083 1.00 97.31 487 THR A O 1
ATOM 3820 N N . VAL A 1 488 ? 12.305 -9.804 -41.202 1.00 97.75 488 VAL A N 1
ATOM 3821 C CA . VAL A 1 488 ? 10.867 -10.033 -40.975 1.00 97.75 488 VAL A CA 1
ATOM 3822 C C . VAL A 1 488 ? 10.433 -11.359 -41.606 1.00 97.75 488 VAL A C 1
ATOM 3824 O O . VAL A 1 488 ? 9.694 -12.123 -40.992 1.00 97.75 488 VAL A O 1
ATOM 3827 N N . GLU A 1 489 ? 10.932 -11.687 -42.798 1.00 97.94 489 GLU A N 1
ATOM 3828 C CA . GLU A 1 489 ? 10.669 -12.957 -43.481 1.00 97.94 489 GLU A CA 1
ATOM 3829 C C . GLU A 1 489 ? 11.202 -14.153 -42.689 1.00 97.94 489 GLU A C 1
ATOM 3831 O O . GLU A 1 489 ? 10.551 -15.200 -42.639 1.00 97.94 489 GLU A O 1
ATOM 3836 N N . PHE A 1 490 ? 12.371 -14.015 -42.061 1.00 97.81 490 PHE A N 1
ATOM 3837 C CA . PHE A 1 490 ? 12.906 -15.029 -41.159 1.00 97.81 490 PHE A CA 1
ATOM 3838 C C . PHE A 1 490 ? 11.996 -15.226 -39.940 1.00 97.81 490 PHE A C 1
ATOM 3840 O O . PHE A 1 490 ? 11.574 -16.353 -39.678 1.00 97.81 490 PHE A O 1
ATOM 3847 N N . LEU A 1 491 ? 11.628 -14.147 -39.242 1.00 98.06 491 LEU A N 1
ATOM 3848 C CA . LEU A 1 491 ? 10.752 -14.213 -38.067 1.00 98.06 491 LEU A CA 1
ATOM 3849 C C . LEU A 1 491 ? 9.375 -14.791 -38.420 1.00 98.06 491 LEU A C 1
ATOM 3851 O O . LEU A 1 491 ? 8.871 -15.653 -37.702 1.00 98.06 491 LEU A O 1
ATOM 3855 N N . LYS A 1 492 ? 8.816 -14.428 -39.582 1.00 98.25 492 LYS A N 1
ATOM 3856 C CA . LYS A 1 492 ? 7.576 -15.021 -40.103 1.00 98.25 492 LYS A CA 1
ATOM 3857 C C . LYS A 1 492 ? 7.695 -16.526 -40.338 1.00 98.25 492 LYS A C 1
ATOM 3859 O O . LYS A 1 492 ? 6.762 -17.267 -40.048 1.00 98.25 492 LYS A O 1
ATOM 3864 N N . LYS A 1 493 ? 8.839 -17.009 -40.835 1.00 98.00 493 LYS A N 1
ATOM 3865 C CA . LYS A 1 493 ? 9.089 -18.454 -40.994 1.00 98.00 493 LYS A CA 1
ATOM 3866 C C . LYS A 1 493 ? 9.227 -19.173 -39.653 1.00 98.00 493 LYS A C 1
ATOM 3868 O O . LYS A 1 493 ? 8.866 -20.351 -39.581 1.00 98.00 493 LYS A O 1
ATOM 3873 N N . GLN A 1 494 ? 9.753 -18.493 -38.633 1.00 97.62 494 GLN A N 1
ATOM 3874 C CA . GLN A 1 494 ? 9.898 -19.022 -37.275 1.00 97.62 494 GLN A CA 1
ATOM 3875 C C . GLN A 1 494 ? 8.592 -18.987 -36.476 1.00 97.62 494 GLN A C 1
ATOM 3877 O O . GLN A 1 494 ? 8.444 -19.794 -35.569 1.00 97.62 494 GLN A O 1
ATOM 3882 N N . TYR A 1 495 ? 7.662 -18.085 -36.786 1.00 98.19 495 TYR A N 1
ATOM 3883 C CA . TYR A 1 495 ? 6.394 -17.937 -36.074 1.00 98.19 495 TYR A CA 1
ATOM 3884 C C . TYR A 1 495 ? 5.584 -19.243 -36.031 1.00 98.19 495 TYR A C 1
ATOM 3886 O O . TYR A 1 495 ? 5.471 -19.958 -37.033 1.00 98.19 495 TYR A O 1
ATOM 3894 N N . VAL A 1 496 ? 5.003 -19.529 -34.864 1.00 96.38 496 VAL A N 1
ATOM 3895 C CA . VAL A 1 496 ? 4.024 -20.605 -34.653 1.00 96.38 496 VAL A CA 1
ATOM 3896 C C . VAL A 1 496 ? 2.680 -20.006 -34.256 1.00 96.38 496 VAL A C 1
ATOM 3898 O O . VAL A 1 496 ? 1.685 -20.202 -34.944 1.00 96.38 496 VAL A O 1
ATOM 3901 N N . THR A 1 497 ? 2.660 -19.275 -33.144 1.00 97.12 497 THR A N 1
ATOM 3902 C CA . THR A 1 497 ? 1.482 -18.592 -32.601 1.00 97.12 497 THR A CA 1
ATOM 3903 C C . THR A 1 497 ? 1.941 -17.515 -31.615 1.00 97.12 497 THR A C 1
ATOM 3905 O O . THR A 1 497 ? 3.139 -17.395 -31.337 1.00 97.12 497 THR A O 1
ATOM 3908 N N . HIS A 1 498 ? 1.018 -16.741 -31.061 1.00 98.19 498 HIS A N 1
ATOM 3909 C CA . HIS A 1 498 ? 1.317 -15.763 -30.028 1.00 98.19 498 HIS A CA 1
ATOM 3910 C C . HIS A 1 498 ? 0.139 -15.566 -29.073 1.00 98.19 498 HIS A C 1
ATOM 3912 O O . HIS A 1 498 ? -0.975 -16.019 -29.320 1.00 98.19 498 HIS A O 1
ATOM 3918 N N . HIS A 1 499 ? 0.419 -14.882 -27.971 1.00 98.25 499 HIS A N 1
ATOM 3919 C CA . HIS A 1 499 ? -0.580 -14.347 -27.065 1.00 98.25 499 HIS A CA 1
ATOM 3920 C C . HIS A 1 499 ? -0.132 -12.956 -26.615 1.00 98.25 499 HIS A C 1
ATOM 3922 O O . HIS A 1 499 ? 1.057 -12.713 -26.387 1.00 98.25 499 HIS A O 1
ATOM 3928 N N . ALA A 1 500 ? -1.080 -12.032 -26.498 1.00 98.38 500 ALA A N 1
ATOM 3929 C CA . ALA A 1 500 ? -0.825 -10.681 -26.028 1.00 98.38 500 ALA A CA 1
ATOM 3930 C C . ALA A 1 500 ? -1.891 -10.276 -25.015 1.00 98.38 500 ALA A C 1
ATOM 3932 O O . ALA A 1 500 ? -3.072 -10.556 -25.206 1.00 98.38 500 ALA A O 1
ATOM 3933 N N . TYR A 1 501 ? -1.475 -9.605 -23.944 1.00 98.19 501 TYR A N 1
ATOM 3934 C CA . TYR A 1 501 ? -2.372 -9.186 -22.874 1.00 98.19 501 TYR A CA 1
ATOM 3935 C C . TYR A 1 501 ? -2.015 -7.788 -22.388 1.00 98.19 501 TYR A C 1
ATOM 3937 O O . TYR A 1 501 ? -0.869 -7.535 -22.009 1.00 98.19 501 TYR A O 1
ATOM 3945 N N . ALA A 1 502 ? -3.008 -6.902 -22.355 1.00 98.00 502 ALA A N 1
ATOM 3946 C CA . ALA A 1 502 ? -2.912 -5.592 -21.729 1.00 98.00 502 ALA A CA 1
ATOM 3947 C C . ALA A 1 502 ? -3.814 -5.564 -20.494 1.00 98.00 502 ALA A C 1
ATOM 3949 O O . ALA A 1 502 ? -5.032 -5.694 -20.606 1.00 98.00 502 ALA A O 1
ATOM 3950 N N . TRP A 1 503 ? -3.232 -5.347 -19.314 1.00 97.81 503 TRP A N 1
ATOM 3951 C CA . TRP A 1 503 ? -3.980 -5.327 -18.050 1.00 97.81 503 TRP A CA 1
ATOM 3952 C C . TRP A 1 503 ? -5.040 -4.218 -17.983 1.00 97.81 503 TRP A C 1
ATOM 3954 O O . TRP A 1 503 ? -5.998 -4.321 -17.226 1.00 97.81 503 TRP A O 1
ATOM 3964 N N . SER A 1 504 ? -4.914 -3.173 -18.803 1.00 94.25 504 SER A N 1
ATOM 3965 C CA . SER A 1 504 ? -5.939 -2.133 -18.950 1.00 94.25 504 SER A CA 1
ATOM 3966 C C . SER A 1 504 ? -7.210 -2.606 -19.662 1.00 94.25 504 SER A C 1
ATOM 3968 O O . SER A 1 504 ? -8.231 -1.934 -19.565 1.00 94.25 504 SER A O 1
ATOM 3970 N N . HIS A 1 505 ? -7.162 -3.723 -20.396 1.00 95.00 505 HIS A N 1
ATOM 3971 C CA . HIS A 1 505 ? -8.338 -4.319 -21.042 1.00 95.00 505 HIS A CA 1
ATOM 3972 C C . HIS A 1 505 ? -9.084 -5.289 -20.115 1.00 95.00 505 HIS A C 1
ATOM 3974 O O . HIS A 1 505 ? -10.209 -5.675 -20.422 1.00 95.00 505 HIS A O 1
ATOM 3980 N N . ASP A 1 506 ? -8.480 -5.677 -18.988 1.00 95.31 506 ASP A N 1
ATOM 3981 C CA . ASP A 1 506 ? -9.075 -6.609 -18.035 1.00 95.31 506 ASP A CA 1
ATOM 3982 C C . ASP A 1 506 ? -10.159 -5.907 -17.190 1.00 95.31 506 ASP A C 1
ATOM 3984 O O . ASP A 1 506 ? -9.844 -5.012 -16.392 1.00 95.31 506 ASP A O 1
ATOM 3988 N N . PRO A 1 507 ? -11.444 -6.299 -17.306 1.00 94.25 507 PRO A N 1
ATOM 3989 C CA . PRO A 1 507 ? -12.529 -5.673 -16.559 1.00 94.25 507 PRO A CA 1
ATOM 3990 C C . PRO A 1 507 ? -12.508 -6.014 -15.062 1.00 94.25 507 PRO A C 1
ATOM 3992 O O . PRO A 1 507 ? -13.271 -5.416 -14.303 1.00 94.25 507 PRO A O 1
ATOM 3995 N N . TYR A 1 508 ? -11.668 -6.944 -14.608 1.00 95.38 508 TYR A N 1
ATOM 3996 C CA . TYR A 1 508 ? -11.565 -7.357 -13.207 1.00 95.38 508 TYR A CA 1
ATOM 3997 C C . TYR A 1 508 ? -10.411 -6.681 -12.461 1.00 95.38 508 TYR A C 1
ATOM 3999 O O . TYR A 1 508 ? -10.339 -6.776 -11.236 1.00 95.38 508 TYR A O 1
ATOM 4007 N N . THR A 1 509 ? -9.554 -5.931 -13.159 1.00 92.50 509 THR A N 1
ATOM 4008 C CA . THR A 1 509 ? -8.517 -5.094 -12.533 1.00 92.50 509 THR A CA 1
ATOM 4009 C C . THR A 1 509 ? -8.606 -3.634 -12.974 1.00 92.50 509 THR A C 1
ATOM 4011 O O . THR A 1 509 ? -8.548 -2.746 -12.125 1.00 92.50 509 THR A O 1
ATOM 4014 N N . GLY A 1 510 ? -8.823 -3.366 -14.268 1.00 89.06 510 GLY A N 1
ATOM 4015 C CA . GLY A 1 510 ? -8.848 -2.014 -14.844 1.00 89.06 510 GLY A CA 1
ATOM 4016 C C . GLY A 1 510 ? -7.477 -1.325 -14.914 1.00 89.06 510 GLY A C 1
ATOM 4017 O O . GLY A 1 510 ? -7.415 -0.114 -15.097 1.00 89.06 510 GLY A O 1
ATOM 4018 N N . GLY A 1 511 ? -6.395 -2.085 -14.745 1.00 93.56 511 GLY A N 1
ATOM 4019 C CA . GLY A 1 511 ? -5.013 -1.620 -14.619 1.00 93.56 511 GLY A CA 1
ATOM 4020 C C . GLY A 1 511 ? -4.094 -2.771 -14.199 1.00 93.56 511 GLY A C 1
ATOM 4021 O O . GLY A 1 511 ? -4.573 -3.845 -13.821 1.00 93.56 511 GLY A O 1
ATOM 4022 N N . ALA A 1 512 ? -2.779 -2.574 -14.286 1.00 96.56 512 ALA A N 1
ATOM 4023 C CA . ALA A 1 512 ? -1.801 -3.593 -13.903 1.00 96.56 512 ALA A CA 1
ATOM 4024 C C . ALA A 1 512 ? -1.586 -3.623 -12.387 1.00 96.56 512 ALA A C 1
ATOM 4026 O O . ALA A 1 512 ? -1.801 -4.653 -11.749 1.00 96.56 512 ALA A O 1
ATOM 4027 N N . PHE A 1 513 ? -1.199 -2.499 -11.795 1.00 96.81 513 PHE A N 1
ATOM 4028 C CA . PHE A 1 513 ? -0.899 -2.370 -10.367 1.00 96.81 513 PHE A CA 1
ATOM 4029 C C . PHE A 1 513 ? -0.905 -0.907 -9.944 1.00 96.81 513 PHE A C 1
ATOM 4031 O O . PHE A 1 513 ? -0.912 -0.025 -10.805 1.00 96.81 513 PHE A O 1
ATOM 4038 N N . ALA A 1 514 ? -0.975 -0.664 -8.636 1.00 95.06 514 ALA A N 1
ATOM 4039 C CA . ALA A 1 514 ? -0.844 0.679 -8.099 1.00 95.06 514 ALA A CA 1
ATOM 4040 C C . ALA A 1 514 ? 0.506 1.280 -8.495 1.00 95.06 514 ALA A C 1
ATOM 4042 O O . ALA A 1 514 ? 1.530 0.603 -8.486 1.00 95.06 514 ALA A O 1
ATOM 4043 N N . LEU A 1 515 ? 0.469 2.546 -8.888 1.00 95.31 515 LEU A N 1
ATOM 4044 C CA . LEU A 1 515 ? 1.645 3.378 -9.087 1.00 95.31 515 LEU A CA 1
ATOM 4045 C C . LEU A 1 515 ? 1.162 4.813 -8.923 1.00 95.31 515 LEU A C 1
ATOM 4047 O O . LEU A 1 515 ? 0.579 5.413 -9.829 1.00 95.31 515 LEU A O 1
ATOM 4051 N N . PHE A 1 516 ? 1.286 5.293 -7.698 1.00 95.81 516 PHE A N 1
ATOM 4052 C CA . PHE A 1 516 ? 0.657 6.481 -7.171 1.00 95.81 516 PHE A CA 1
ATOM 4053 C C . PHE A 1 516 ? 1.150 7.765 -7.827 1.00 95.81 516 PHE A C 1
ATOM 4055 O O . PHE A 1 516 ? 2.320 7.949 -8.160 1.00 95.81 516 PHE A O 1
ATOM 4062 N N . GLY A 1 517 ? 0.212 8.697 -7.961 1.00 96.56 517 GLY A N 1
ATOM 4063 C CA . GLY A 1 517 ? 0.504 10.068 -8.341 1.00 96.56 517 GLY A CA 1
ATOM 4064 C C . GLY A 1 517 ? 0.977 10.897 -7.141 1.00 96.56 517 GLY A C 1
ATOM 4065 O O . GLY A 1 517 ? 0.768 10.496 -5.991 1.00 96.56 517 GLY A O 1
ATOM 4066 N N . PRO A 1 518 ? 1.565 12.081 -7.381 1.00 97.12 518 PRO A N 1
ATOM 4067 C CA . PRO A 1 518 ? 2.061 12.949 -6.315 1.00 97.12 518 PRO A CA 1
ATOM 4068 C C . PRO A 1 518 ? 1.004 13.239 -5.235 1.00 97.12 518 PRO A C 1
ATOM 4070 O O . PRO A 1 518 ? -0.139 13.598 -5.534 1.00 97.12 518 PRO A O 1
ATOM 4073 N N . GLY A 1 519 ? 1.393 13.086 -3.971 1.00 93.94 519 GLY A N 1
ATOM 4074 C CA . GLY A 1 519 ? 0.598 13.342 -2.772 1.00 93.94 519 GLY A CA 1
ATOM 4075 C C . GLY A 1 519 ? -0.282 12.168 -2.333 1.00 93.94 519 GLY A C 1
ATOM 4076 O O . GLY A 1 519 ? -0.951 12.252 -1.300 1.00 93.94 519 GLY A O 1
ATOM 4077 N N . GLN A 1 520 ? -0.355 11.081 -3.103 1.00 94.56 520 GLN A N 1
ATOM 4078 C CA . GLN A 1 520 ? -1.270 9.984 -2.787 1.00 94.56 520 GLN A CA 1
ATOM 4079 C C . GLN A 1 520 ? -0.780 9.118 -1.622 1.00 94.56 520 GLN A C 1
ATOM 4081 O O . GLN A 1 520 ? -1.619 8.705 -0.814 1.00 94.56 520 GLN A O 1
ATOM 4086 N N . PHE A 1 521 ? 0.534 8.922 -1.448 1.00 89.62 521 PHE A N 1
ATOM 4087 C CA . PHE A 1 521 ? 1.058 8.264 -0.246 1.00 89.62 521 PHE A CA 1
ATOM 4088 C C . PHE A 1 521 ? 0.820 9.100 1.016 1.00 89.62 521 PHE A C 1
ATOM 4090 O O . PHE A 1 521 ? 0.550 8.549 2.079 1.00 89.62 521 PHE A O 1
ATOM 4097 N N . LYS A 1 522 ? 0.869 10.430 0.916 1.00 88.25 522 LYS A N 1
ATOM 4098 C CA . LYS A 1 522 ? 0.676 11.340 2.052 1.00 88.25 522 LYS A CA 1
ATOM 4099 C C . LYS A 1 522 ? -0.786 11.526 2.437 1.00 88.25 522 LYS A C 1
ATOM 4101 O O . LYS A 1 522 ? -1.122 11.524 3.620 1.00 88.25 522 LYS A O 1
ATOM 4106 N N . TYR A 1 523 ? -1.667 11.719 1.458 1.00 85.69 523 TYR A N 1
ATOM 4107 C CA . TYR A 1 523 ? -3.031 12.194 1.720 1.00 85.69 523 TYR A CA 1
ATOM 4108 C C . TYR A 1 523 ? -4.122 11.130 1.578 1.00 85.69 523 TYR A C 1
ATOM 4110 O O . TYR A 1 523 ? -5.236 11.362 2.056 1.00 85.69 523 TYR A O 1
ATOM 4118 N N . VAL A 1 524 ? -3.836 10.003 0.918 1.00 87.75 524 VAL A N 1
ATOM 4119 C CA . VAL A 1 524 ? -4.831 8.961 0.616 1.00 87.75 524 VAL A CA 1
ATOM 4120 C C . VAL A 1 524 ? -4.460 7.629 1.254 1.00 87.75 524 VAL A C 1
ATOM 4122 O O . VAL A 1 524 ? -5.270 7.077 1.994 1.00 87.75 524 VAL A O 1
ATOM 4125 N N . TYR A 1 525 ? -3.243 7.142 1.010 1.00 85.88 525 TYR A N 1
ATOM 4126 C CA . TYR A 1 525 ? -2.759 5.846 1.490 1.00 85.88 525 TYR A CA 1
ATOM 4127 C C . TYR A 1 525 ? -3.009 5.582 2.984 1.00 85.88 525 TYR A C 1
ATOM 4129 O O . TYR A 1 525 ? -3.495 4.492 3.285 1.00 85.88 525 TYR A O 1
ATOM 4137 N N . PRO A 1 526 ? -2.786 6.528 3.926 1.00 83.94 526 PRO A N 1
ATOM 4138 C CA . PRO A 1 526 ? -2.998 6.257 5.347 1.00 83.94 526 PRO A CA 1
ATOM 4139 C C . PRO A 1 526 ? -4.461 5.922 5.658 1.00 83.94 526 PRO A C 1
ATOM 4141 O O . PRO A 1 526 ? -4.741 5.003 6.419 1.00 83.94 526 PRO A O 1
ATOM 4144 N N . GLU A 1 527 ? -5.414 6.577 4.993 1.00 83.81 527 GLU A N 1
ATOM 4145 C CA . GLU A 1 527 ? -6.841 6.354 5.254 1.00 83.81 527 GLU A CA 1
ATOM 4146 C C . GLU A 1 527 ? -7.290 4.932 4.863 1.00 83.81 527 GLU A C 1
ATOM 4148 O O . GLU A 1 527 ? -8.248 4.393 5.414 1.00 83.81 527 GLU A O 1
ATOM 4153 N N . PHE A 1 528 ? -6.583 4.306 3.916 1.00 85.81 528 PHE A N 1
ATOM 4154 C CA . PHE A 1 528 ? -6.885 2.969 3.396 1.00 85.81 528 PHE A CA 1
ATOM 4155 C C . PHE A 1 528 ? -6.367 1.860 4.314 1.00 85.81 528 PHE A C 1
ATOM 4157 O O . PHE A 1 528 ? -6.771 0.709 4.176 1.00 85.81 528 PHE A O 1
ATOM 4164 N N . GLN A 1 529 ? -5.499 2.203 5.268 1.00 83.19 529 GLN A N 1
ATOM 4165 C CA . GLN A 1 529 ? -4.905 1.266 6.218 1.00 83.19 529 GLN A CA 1
ATOM 4166 C C . GLN A 1 529 ? -5.849 0.928 7.392 1.00 83.19 529 GLN A C 1
ATOM 4168 O O . GLN A 1 529 ? -5.571 -0.005 8.153 1.00 83.19 529 GLN A O 1
ATOM 4173 N N . HIS A 1 530 ? -6.953 1.667 7.562 1.00 81.56 530 HIS A N 1
ATOM 4174 C CA . HIS A 1 530 ? -7.898 1.493 8.669 1.00 81.56 530 HIS A CA 1
ATOM 4175 C C . HIS A 1 530 ? -8.900 0.347 8.461 1.00 81.56 530 HIS A C 1
ATOM 4177 O O . HIS A 1 530 ? -9.295 0.025 7.341 1.00 81.56 530 HIS A O 1
ATOM 4183 N N . ILE A 1 531 ? -9.400 -0.198 9.578 1.00 86.75 531 ILE A N 1
ATOM 4184 C CA . ILE A 1 531 ? -10.622 -1.009 9.583 1.00 86.75 531 ILE A CA 1
ATOM 4185 C C . ILE A 1 531 ? -11.825 -0.064 9.686 1.00 86.75 531 ILE A C 1
ATOM 4187 O O . ILE A 1 531 ? -11.962 0.699 10.641 1.00 86.75 531 ILE A O 1
ATOM 4191 N N . LEU A 1 532 ? -12.694 -0.107 8.684 1.00 90.12 532 LEU A N 1
ATOM 4192 C CA . LEU A 1 532 ? -13.808 0.811 8.478 1.00 90.12 532 LEU A CA 1
ATOM 4193 C C . LEU A 1 532 ? -15.133 0.201 8.964 1.00 90.12 532 LEU A C 1
ATOM 4195 O O . LEU A 1 532 ? -15.220 -0.968 9.355 1.00 90.12 532 LEU A O 1
ATOM 4199 N N . CYS A 1 533 ? -16.194 1.010 8.936 1.00 92.56 533 CYS A N 1
ATOM 4200 C CA . CYS A 1 533 ? -17.562 0.621 9.299 1.00 92.56 533 CYS A CA 1
ATOM 4201 C C . CYS A 1 533 ? -17.651 0.002 10.705 1.00 92.56 533 CYS A C 1
ATOM 4203 O O . CYS A 1 533 ? -18.338 -0.995 10.926 1.00 92.56 533 CYS A O 1
ATOM 4205 N N . GLY A 1 534 ? -16.897 0.563 11.657 1.00 83.94 534 GLY A N 1
ATOM 4206 C CA . GLY A 1 534 ? -16.853 0.088 13.042 1.00 83.94 534 GLY A CA 1
ATOM 4207 C C . GLY A 1 534 ? -16.253 -1.312 13.214 1.00 83.94 534 GLY A C 1
ATOM 4208 O O . GLY A 1 534 ? -16.637 -2.014 14.145 1.00 83.94 534 GLY A O 1
ATOM 4209 N N . GLY A 1 535 ? -15.349 -1.739 12.326 1.00 89.25 535 GLY A N 1
ATOM 4210 C CA . GLY A 1 535 ? -14.724 -3.065 12.408 1.00 89.25 535 GLY A CA 1
ATOM 4211 C C . GLY A 1 535 ? -15.209 -4.091 11.392 1.00 89.25 535 GLY A C 1
ATOM 4212 O O . GLY A 1 535 ? -14.850 -5.260 11.517 1.00 89.25 535 GLY A O 1
ATOM 4213 N N . LYS A 1 536 ? -16.060 -3.681 10.445 1.00 97.19 536 LYS A N 1
ATOM 4214 C CA . LYS A 1 536 ? -16.840 -4.597 9.596 1.00 97.19 536 LYS A CA 1
ATOM 4215 C C . LYS A 1 536 ? -16.448 -4.570 8.119 1.00 97.19 536 LYS A C 1
ATOM 4217 O O . LYS A 1 536 ? -16.921 -5.402 7.348 1.00 97.19 536 LYS A O 1
ATOM 4222 N N . PHE A 1 537 ? -15.605 -3.627 7.706 1.00 98.25 537 PHE A N 1
ATOM 4223 C CA . PHE A 1 537 ? -15.127 -3.519 6.329 1.00 98.25 537 PHE A CA 1
ATOM 4224 C C . PHE A 1 537 ? -13.647 -3.142 6.304 1.00 98.25 537 PHE A C 1
ATOM 4226 O O . PHE A 1 537 ? -13.229 -2.243 7.029 1.00 98.25 537 PHE A O 1
ATOM 4233 N N . ALA A 1 538 ? -12.859 -3.782 5.449 1.00 97.00 538 ALA A N 1
ATOM 4234 C CA . ALA A 1 538 ? -11.492 -3.364 5.171 1.00 97.00 538 ALA A CA 1
ATOM 4235 C C . ALA A 1 538 ? -11.162 -3.517 3.689 1.00 97.00 538 ALA A C 1
ATOM 4237 O O . ALA A 1 538 ? -11.708 -4.375 2.993 1.00 97.00 538 ALA A O 1
ATOM 4238 N N . ILE A 1 539 ? -10.239 -2.681 3.228 1.00 95.81 539 ILE A N 1
ATOM 4239 C CA . ILE A 1 539 ? -9.642 -2.765 1.900 1.00 95.81 539 ILE A CA 1
ATOM 4240 C C . ILE A 1 539 ? -8.275 -3.435 2.072 1.00 95.81 539 ILE A C 1
ATOM 4242 O O . ILE A 1 539 ? -7.572 -3.159 3.040 1.00 95.81 539 ILE A O 1
ATOM 4246 N N . CYS A 1 540 ? -7.908 -4.337 1.164 1.00 91.88 540 CYS A N 1
ATOM 4247 C CA . CYS A 1 540 ? -6.615 -5.022 1.158 1.00 91.88 540 CYS A CA 1
ATOM 4248 C C . CYS A 1 540 ? -6.089 -5.139 -0.274 1.00 91.88 540 CYS A C 1
ATOM 4250 O O . CYS A 1 540 ? -6.861 -5.137 -1.233 1.00 91.88 540 CYS A O 1
ATOM 4252 N N . GLY A 1 541 ? -4.784 -5.339 -0.424 1.00 93.69 541 GLY A N 1
ATOM 4253 C CA . GLY A 1 541 ? -4.159 -5.623 -1.714 1.00 93.69 541 GLY A CA 1
ATOM 4254 C C . GLY A 1 541 ? -2.825 -4.913 -1.857 1.00 93.69 541 GLY A C 1
ATOM 4255 O O . GLY A 1 541 ? -2.469 -4.096 -1.020 1.00 93.69 541 GLY A O 1
ATOM 4256 N N . GLU A 1 542 ? -2.095 -5.201 -2.934 1.00 93.75 542 GLU A N 1
ATOM 4257 C CA . GLU A 1 542 ? -0.758 -4.616 -3.141 1.00 93.75 542 GLU A CA 1
ATOM 4258 C C . GLU A 1 542 ? -0.739 -3.088 -3.065 1.00 93.75 542 GLU A C 1
ATOM 4260 O O . GLU A 1 542 ? 0.160 -2.561 -2.439 1.00 93.75 542 GLU A O 1
ATOM 4265 N N . ALA A 1 543 ? -1.791 -2.402 -3.531 1.00 93.06 543 ALA A N 1
ATOM 4266 C CA . ALA A 1 543 ? -1.950 -0.944 -3.434 1.00 93.06 543 ALA A CA 1
ATOM 4267 C C . ALA A 1 543 ? -1.946 -0.377 -1.995 1.00 93.06 543 ALA A C 1
ATOM 4269 O O . ALA A 1 543 ? -2.030 0.832 -1.794 1.00 93.06 543 ALA A O 1
ATOM 4270 N N . LEU A 1 544 ? -1.987 -1.246 -0.985 1.00 90.19 544 LEU A N 1
ATOM 4271 C CA . LEU A 1 544 ? -1.997 -0.909 0.436 1.00 90.19 544 LEU A CA 1
ATOM 4272 C C . LEU A 1 544 ? -0.702 -1.384 1.127 1.00 90.19 544 LEU A C 1
ATOM 4274 O O . LEU A 1 544 ? -0.710 -1.632 2.333 1.00 90.19 544 LEU A O 1
ATOM 4278 N N . SER A 1 545 ? 0.387 -1.496 0.367 1.00 86.31 545 SER A N 1
ATOM 4279 C CA . SER A 1 545 ? 1.768 -1.712 0.815 1.00 86.31 545 SER A CA 1
ATOM 4280 C C . SER A 1 545 ? 2.691 -0.736 0.064 1.00 86.31 545 SER A C 1
ATOM 4282 O O . SER A 1 545 ? 2.378 -0.381 -1.065 1.00 86.31 545 SER A O 1
ATOM 4284 N N . PRO A 1 546 ? 3.828 -0.289 0.629 1.00 79.31 546 PRO A N 1
ATOM 4285 C CA . PRO A 1 546 ? 4.839 0.475 -0.111 1.00 79.31 546 PRO A CA 1
ATOM 4286 C C . PRO A 1 546 ? 5.528 -0.320 -1.238 1.00 79.31 546 PRO A C 1
ATOM 4288 O O . PRO A 1 546 ? 6.164 0.288 -2.095 1.00 79.31 546 PRO A O 1
ATOM 4291 N N . HIS A 1 547 ? 5.409 -1.652 -1.256 1.00 85.06 547 HIS A N 1
ATOM 4292 C CA . HIS A 1 547 ? 5.937 -2.534 -2.301 1.00 85.06 547 HIS A CA 1
ATOM 4293 C C . HIS A 1 547 ? 4.853 -2.863 -3.339 1.00 85.06 547 HIS A C 1
ATOM 4295 O O . HIS A 1 547 ? 4.463 -4.025 -3.530 1.00 85.06 547 HIS A O 1
ATOM 4301 N N . HIS A 1 548 ? 4.362 -1.822 -4.015 1.00 93.12 548 HIS A N 1
ATOM 4302 C CA . HIS A 1 548 ? 3.450 -1.947 -5.150 1.00 93.12 548 HIS A CA 1
ATOM 4303 C C . HIS A 1 548 ? 4.012 -2.870 -6.242 1.00 93.12 548 HIS A C 1
ATOM 4305 O O . HIS A 1 548 ? 5.217 -3.088 -6.348 1.00 93.12 548 HIS A O 1
ATOM 4311 N N . ALA A 1 549 ? 3.127 -3.441 -7.063 1.00 95.06 549 ALA A N 1
ATOM 4312 C CA . ALA A 1 549 ? 3.466 -4.348 -8.172 1.00 95.06 549 ALA A CA 1
ATOM 4313 C C . ALA A 1 549 ? 4.119 -5.700 -7.789 1.00 95.06 549 ALA A C 1
ATOM 4315 O O . ALA A 1 549 ? 4.348 -6.537 -8.670 1.00 95.06 549 ALA A O 1
ATOM 4316 N N . TRP A 1 550 ? 4.341 -5.977 -6.499 1.00 95.62 550 TRP A N 1
ATOM 4317 C CA . TRP A 1 550 ? 4.910 -7.238 -6.011 1.00 95.62 550 TRP A CA 1
ATOM 4318 C C . TRP A 1 550 ? 3.875 -8.145 -5.333 1.00 95.62 550 TRP A C 1
ATOM 4320 O O . TRP A 1 550 ? 2.930 -7.690 -4.687 1.00 95.62 550 TRP A O 1
ATOM 4330 N N . ILE A 1 551 ? 4.088 -9.469 -5.414 1.00 97.00 551 ILE A N 1
ATOM 4331 C CA . ILE A 1 551 ? 3.291 -10.440 -4.639 1.00 97.00 551 ILE A CA 1
ATOM 4332 C C . ILE A 1 551 ? 3.449 -10.160 -3.140 1.00 97.00 551 ILE A C 1
ATOM 4334 O O . ILE A 1 551 ? 2.459 -10.216 -2.418 1.00 97.00 551 ILE A O 1
ATOM 4338 N N . SER A 1 552 ? 4.649 -9.802 -2.672 1.00 92.88 552 SER A N 1
ATOM 4339 C CA . SER A 1 552 ? 4.866 -9.521 -1.249 1.00 92.88 552 SER A CA 1
ATOM 4340 C C . SER A 1 552 ? 3.998 -8.382 -0.744 1.00 92.88 552 SER A C 1
ATOM 4342 O O . SER A 1 552 ? 3.318 -8.599 0.248 1.00 92.88 552 SER A O 1
ATOM 4344 N N . GLY A 1 553 ? 3.881 -7.262 -1.466 1.00 89.75 553 GLY A N 1
ATOM 4345 C CA . GLY A 1 553 ? 2.986 -6.181 -1.046 1.00 89.75 553 GLY A CA 1
ATOM 4346 C C . GLY A 1 553 ? 1.524 -6.631 -0.923 1.00 89.75 553 GLY A C 1
ATOM 4347 O O . GLY A 1 553 ? 0.812 -6.245 0.004 1.00 89.75 553 GLY A O 1
ATOM 4348 N N . ALA A 1 554 ? 1.073 -7.542 -1.795 1.00 95.62 554 ALA A N 1
ATOM 4349 C CA . ALA A 1 554 ? -0.249 -8.161 -1.686 1.00 95.62 554 ALA A CA 1
ATOM 4350 C C . ALA A 1 554 ? -0.406 -9.062 -0.442 1.00 95.62 554 ALA A C 1
ATOM 4352 O O . ALA A 1 554 ? -1.489 -9.081 0.156 1.00 95.62 554 ALA A O 1
ATOM 4353 N N . LEU A 1 555 ? 0.629 -9.824 -0.073 1.00 94.81 555 LEU A N 1
ATOM 4354 C CA . LEU A 1 555 ? 0.625 -10.705 1.102 1.00 94.81 555 LEU A CA 1
ATOM 4355 C C . LEU A 1 555 ? 0.752 -9.907 2.406 1.00 94.81 555 LEU A C 1
ATOM 4357 O O . LEU A 1 555 ? -0.004 -10.162 3.344 1.00 94.81 555 LEU A O 1
ATOM 4361 N N . ASP A 1 556 ? 1.651 -8.925 2.438 1.00 89.19 556 ASP A N 1
ATOM 4362 C CA . ASP A 1 556 ? 1.945 -8.076 3.593 1.00 89.19 556 ASP A CA 1
ATOM 4363 C C . ASP A 1 556 ? 0.742 -7.196 3.942 1.00 89.19 556 ASP A C 1
ATOM 4365 O O . ASP A 1 556 ? 0.295 -7.197 5.091 1.00 89.19 556 ASP A O 1
ATOM 4369 N N . SER A 1 557 ? 0.097 -6.581 2.941 1.00 90.19 557 SER A N 1
ATOM 4370 C CA . SER A 1 557 ? -1.176 -5.872 3.129 1.00 90.19 557 SER A CA 1
ATOM 4371 C C . SER A 1 557 ? -2.266 -6.777 3.722 1.00 90.19 557 SER A C 1
ATOM 4373 O O . SER A 1 557 ? -2.967 -6.386 4.662 1.00 90.19 557 SER A O 1
ATOM 4375 N N . GLY A 1 558 ? -2.407 -8.009 3.215 1.00 93.31 558 GLY A N 1
ATOM 4376 C CA . GLY A 1 558 ? -3.386 -8.972 3.729 1.00 93.31 558 GLY A CA 1
ATOM 4377 C C . GLY A 1 558 ? -3.101 -9.382 5.175 1.00 93.31 558 GLY A C 1
ATOM 4378 O O . GLY A 1 558 ? -4.009 -9.411 6.007 1.00 93.31 558 GLY A O 1
ATOM 4379 N N . TYR A 1 559 ? -1.835 -9.656 5.488 1.00 91.75 559 TYR A N 1
ATOM 4380 C CA . TYR A 1 559 ? -1.381 -10.004 6.831 1.00 91.75 559 TYR A CA 1
ATOM 4381 C C . TYR A 1 559 ? -1.620 -8.860 7.824 1.00 91.75 559 TYR A C 1
ATOM 4383 O O . TYR A 1 559 ? -2.276 -9.063 8.848 1.00 91.75 559 TYR A O 1
ATOM 4391 N N . LEU A 1 560 ? -1.159 -7.646 7.504 1.00 85.19 560 LEU A N 1
ATOM 4392 C CA . LEU A 1 560 ? -1.311 -6.470 8.364 1.00 85.19 560 LEU A CA 1
ATOM 4393 C C . LEU A 1 560 ? -2.782 -6.131 8.600 1.00 85.19 560 LEU A C 1
ATOM 4395 O O . LEU A 1 560 ? -3.176 -5.857 9.735 1.00 85.19 560 LEU A O 1
ATOM 4399 N N . THR A 1 561 ? -3.617 -6.212 7.562 1.00 90.19 561 THR A N 1
ATOM 4400 C CA . THR A 1 561 ? -5.055 -5.956 7.707 1.00 90.19 561 THR A CA 1
ATOM 4401 C C . THR A 1 561 ? -5.725 -6.982 8.619 1.00 90.19 561 THR A C 1
ATOM 4403 O O . THR A 1 561 ? -6.530 -6.610 9.475 1.00 90.19 561 THR A O 1
ATOM 4406 N N . LEU A 1 562 ? -5.373 -8.267 8.492 1.00 93.25 562 LEU A N 1
ATOM 4407 C CA . LEU A 1 562 ? -5.910 -9.304 9.369 1.00 93.25 562 LEU A CA 1
ATOM 4408 C C . LEU A 1 562 ? -5.474 -9.094 10.823 1.00 93.25 562 LEU A C 1
ATOM 4410 O O . LEU A 1 562 ? -6.302 -9.199 11.726 1.00 93.25 562 LEU A O 1
ATOM 4414 N N . VAL A 1 563 ? -4.206 -8.742 11.057 1.00 86.00 563 VAL A N 1
ATOM 4415 C CA . VAL A 1 563 ? -3.708 -8.407 12.400 1.00 86.00 563 VAL A CA 1
ATOM 4416 C C . VAL A 1 563 ? -4.479 -7.221 12.984 1.00 86.00 563 VAL A C 1
ATOM 4418 O O . VAL A 1 563 ? -4.982 -7.329 14.101 1.00 86.00 563 VAL A O 1
ATOM 4421 N N . ARG A 1 564 ? -4.642 -6.119 12.238 1.00 81.81 564 ARG A N 1
ATOM 4422 C CA . ARG A 1 564 ? -5.407 -4.940 12.690 1.00 81.81 564 ARG A CA 1
ATOM 4423 C C . ARG A 1 564 ? -6.856 -5.287 13.024 1.00 81.81 564 ARG A C 1
ATOM 4425 O O . ARG A 1 564 ? -7.375 -4.824 14.036 1.00 81.81 564 ARG A O 1
ATOM 4432 N N . TRP A 1 565 ? -7.498 -6.128 12.219 1.00 92.06 565 TRP A N 1
ATOM 4433 C CA . TRP A 1 565 ? -8.862 -6.578 12.486 1.00 92.06 565 TRP A CA 1
ATOM 4434 C C . TRP A 1 565 ? -8.961 -7.452 13.744 1.00 92.06 565 TRP A C 1
ATOM 4436 O O . TRP A 1 565 ? -9.835 -7.229 14.576 1.00 92.06 565 TRP A O 1
ATOM 4446 N N . LEU A 1 566 ? -8.041 -8.399 13.948 1.00 86.25 566 LEU A N 1
ATOM 4447 C CA . LEU A 1 566 ? -8.013 -9.211 15.171 1.00 86.25 566 LEU A CA 1
ATOM 4448 C C . LEU A 1 566 ? -7.747 -8.358 16.422 1.00 86.25 566 LEU A C 1
ATOM 4450 O O . LEU A 1 566 ? -8.352 -8.598 17.466 1.00 86.25 566 LEU A O 1
ATOM 4454 N N . VAL A 1 567 ? -6.894 -7.333 16.311 1.00 80.44 567 VAL A N 1
ATOM 4455 C CA . VAL A 1 567 ? -6.679 -6.335 17.373 1.00 80.44 567 VAL A CA 1
ATOM 4456 C C . VAL A 1 567 ? -7.957 -5.542 17.645 1.00 80.44 567 VAL A C 1
ATOM 4458 O O . VAL A 1 567 ? -8.316 -5.373 18.808 1.00 80.44 567 VAL A O 1
ATOM 4461 N N . HIS A 1 568 ? -8.682 -5.120 16.603 1.00 80.00 568 HIS A N 1
ATOM 4462 C CA . HIS A 1 568 ? -9.986 -4.454 16.737 1.00 80.00 568 HIS A CA 1
ATOM 4463 C C . HIS A 1 568 ? -11.016 -5.326 17.472 1.00 80.00 568 HIS A C 1
ATOM 4465 O O . HIS A 1 568 ? -11.814 -4.818 18.255 1.00 80.00 568 HIS A O 1
ATOM 4471 N N . LEU A 1 569 ? -10.975 -6.646 17.273 1.00 83.12 569 LEU A N 1
ATOM 4472 C CA . LEU A 1 569 ? -11.818 -7.603 17.999 1.00 83.12 569 LEU A CA 1
ATOM 4473 C C . LEU A 1 569 ? -11.361 -7.872 19.445 1.00 83.12 569 LEU A C 1
ATOM 4475 O O . LEU A 1 569 ? -12.081 -8.540 20.188 1.00 83.12 569 LEU A O 1
ATOM 4479 N N . GLY A 1 570 ? -10.171 -7.412 19.845 1.00 76.75 570 GLY A N 1
ATOM 4480 C CA . GLY A 1 570 ? -9.544 -7.782 21.117 1.00 76.75 570 GLY A CA 1
ATOM 4481 C C . GLY A 1 570 ? -9.074 -9.244 21.179 1.00 76.75 570 GLY A C 1
ATOM 4482 O O . GLY A 1 570 ? -8.858 -9.777 22.268 1.00 76.75 570 GLY A O 1
ATOM 4483 N N . ASP A 1 571 ? -8.915 -9.920 20.034 1.00 82.69 571 ASP A N 1
ATOM 4484 C CA . ASP A 1 571 ? -8.544 -11.340 19.963 1.00 82.69 571 ASP A CA 1
ATOM 4485 C C . ASP A 1 571 ? -7.021 -11.537 19.973 1.00 82.69 571 ASP A C 1
ATOM 4487 O O . ASP A 1 571 ? -6.382 -11.937 18.993 1.00 82.69 571 ASP A O 1
ATOM 4491 N N . HIS A 1 572 ? -6.417 -11.240 21.122 1.00 80.25 572 HIS A N 1
ATOM 4492 C CA . HIS A 1 572 ? -4.967 -11.308 21.302 1.00 80.25 572 HIS A CA 1
ATOM 4493 C C . HIS A 1 572 ? -4.395 -12.718 21.112 1.00 80.25 572 HIS A C 1
ATOM 4495 O O . HIS A 1 572 ? -3.256 -12.862 20.672 1.00 80.25 572 HIS A O 1
ATOM 4501 N N . HIS A 1 573 ? -5.172 -13.767 21.394 1.00 82.69 573 HIS A N 1
ATOM 4502 C CA . HIS A 1 573 ? -4.712 -15.140 21.199 1.00 82.69 573 HIS A CA 1
ATOM 4503 C C . HIS A 1 573 ? -4.503 -15.456 19.717 1.00 82.69 573 HIS A C 1
ATOM 4505 O O . HIS A 1 573 ? -3.465 -16.013 19.352 1.00 82.69 573 HIS A O 1
ATOM 4511 N N . ARG A 1 574 ? -5.450 -15.067 18.850 1.00 86.56 574 ARG A N 1
ATOM 4512 C CA . ARG A 1 574 ? -5.292 -15.233 17.400 1.00 86.56 574 ARG A CA 1
ATOM 4513 C C . ARG A 1 574 ? -4.201 -14.334 16.828 1.00 86.56 574 ARG A C 1
ATOM 4515 O O . ARG A 1 574 ? -3.475 -14.795 15.952 1.00 86.56 574 ARG A O 1
ATOM 4522 N N . VAL A 1 575 ? -4.033 -13.111 17.343 1.00 80.94 575 VAL A N 1
ATOM 4523 C CA . VAL A 1 575 ? -2.902 -12.239 16.968 1.00 80.94 575 VAL A CA 1
ATOM 4524 C C . VAL A 1 575 ? -1.572 -12.936 17.250 1.00 80.94 575 VAL A C 1
ATOM 4526 O O . VAL A 1 575 ? -0.761 -13.097 16.342 1.00 80.94 575 VAL A O 1
ATOM 4529 N N . GLU A 1 576 ? -1.359 -13.413 18.476 1.00 78.50 576 GLU A N 1
ATOM 4530 C CA . GLU A 1 576 ? -0.111 -14.078 18.865 1.00 78.50 576 GLU A CA 1
ATOM 4531 C C . GLU A 1 576 ? 0.128 -15.381 18.098 1.00 78.50 576 GLU A C 1
ATOM 4533 O O . GLU A 1 576 ? 1.257 -15.679 17.700 1.00 78.50 576 GLU A O 1
ATOM 4538 N N . ALA A 1 577 ? -0.930 -16.154 17.850 1.00 82.38 577 ALA A N 1
ATOM 4539 C CA . ALA A 1 577 ? -0.833 -17.376 17.066 1.00 82.38 577 ALA A CA 1
ATOM 4540 C C . ALA A 1 577 ? -0.481 -17.098 15.598 1.00 82.38 577 ALA A C 1
ATOM 4542 O O . ALA A 1 577 ? 0.304 -17.846 15.009 1.00 82.38 577 ALA A O 1
ATOM 4543 N N . LEU A 1 578 ? -1.026 -16.024 15.013 1.00 83.75 578 LEU A N 1
ATOM 4544 C CA . LEU A 1 578 ? -0.677 -15.582 13.666 1.00 83.75 578 LEU A CA 1
ATOM 4545 C C . LEU A 1 578 ? 0.770 -15.081 13.617 1.00 83.75 578 LEU A C 1
ATOM 4547 O O . LEU A 1 578 ? 1.515 -15.487 12.724 1.00 83.75 578 LEU A O 1
ATOM 4551 N N . LYS A 1 579 ? 1.204 -14.289 14.606 1.00 78.38 579 LYS A N 1
ATOM 4552 C CA . LYS A 1 579 ? 2.572 -13.761 14.651 1.00 78.38 579 LYS A CA 1
ATOM 4553 C C . LYS A 1 579 ? 3.632 -14.860 14.733 1.00 78.38 579 LYS A C 1
ATOM 4555 O O . LYS A 1 579 ? 4.606 -14.838 13.990 1.00 78.38 579 LYS A O 1
ATOM 4560 N N . LYS A 1 580 ? 3.406 -15.856 15.597 1.00 77.69 580 LYS A N 1
ATOM 4561 C CA . LYS A 1 580 ? 4.313 -17.003 15.797 1.00 77.69 580 LYS A CA 1
ATOM 4562 C C . LYS A 1 580 ? 4.288 -18.009 14.649 1.00 77.69 580 LYS A C 1
ATOM 4564 O O . LYS A 1 580 ? 5.159 -18.875 14.584 1.00 77.69 580 LYS A O 1
ATOM 4569 N N . SER A 1 581 ? 3.290 -17.930 13.772 1.00 82.62 581 SER A N 1
ATOM 4570 C CA . SER A 1 581 ? 3.206 -18.787 12.594 1.00 82.62 581 SER A CA 1
ATOM 4571 C C . SER A 1 581 ? 4.207 -18.362 11.516 1.00 82.62 581 SER A C 1
ATOM 4573 O O . SER A 1 581 ? 4.798 -17.281 11.562 1.00 82.62 581 SER A O 1
ATOM 4575 N N . TRP A 1 582 ? 4.359 -19.191 10.486 1.00 83.94 582 TRP A N 1
ATOM 4576 C CA . TRP A 1 582 ? 5.174 -18.847 9.323 1.00 83.94 582 TRP A CA 1
ATOM 4577 C C . TRP A 1 582 ? 4.605 -17.667 8.514 1.00 83.94 582 TRP A C 1
ATOM 4579 O O . TRP A 1 582 ? 5.376 -17.010 7.818 1.00 83.94 582 TRP A O 1
ATOM 4589 N N . PHE A 1 583 ? 3.307 -17.347 8.654 1.00 85.31 583 PHE A N 1
ATOM 4590 C CA . PHE A 1 583 ? 2.709 -16.138 8.073 1.00 85.31 583 PHE A CA 1
ATOM 4591 C C . PHE A 1 583 ? 3.339 -14.868 8.659 1.00 85.31 583 PHE A C 1
ATOM 4593 O O . PHE A 1 583 ? 3.585 -13.914 7.930 1.00 85.31 583 PHE A O 1
ATOM 4600 N N . GLY A 1 584 ? 3.627 -14.872 9.967 1.00 71.06 584 GLY A N 1
ATOM 4601 C CA . GLY A 1 584 ? 4.335 -13.791 10.649 1.00 71.06 584 GLY A CA 1
ATOM 4602 C C . GLY A 1 584 ? 5.859 -13.889 10.528 1.00 71.06 584 GLY A C 1
ATOM 4603 O O . GLY A 1 584 ? 6.536 -12.871 10.568 1.00 71.06 584 GLY A O 1
ATOM 4604 N N . GLY A 1 585 ? 6.423 -15.077 10.305 1.00 63.88 585 GLY A N 1
ATOM 4605 C CA . GLY A 1 585 ? 7.874 -15.282 10.189 1.00 63.88 585 GLY A CA 1
ATOM 4606 C C . GLY A 1 585 ? 8.494 -16.131 11.305 1.00 63.88 585 GLY A C 1
ATOM 4607 O O . GLY A 1 585 ? 9.709 -16.318 11.306 1.00 63.88 585 GLY A O 1
ATOM 4608 N N . GLY A 1 586 ? 7.684 -16.704 12.204 1.00 55.78 586 GLY A N 1
ATOM 4609 C CA . GLY A 1 586 ? 8.140 -17.609 13.265 1.00 55.78 586 GLY A CA 1
ATOM 4610 C C . GLY A 1 586 ? 8.643 -16.900 14.532 1.00 55.78 586 GLY A C 1
ATOM 4611 O O . GLY A 1 586 ? 8.325 -15.743 14.779 1.00 55.78 586 GLY A O 1
ATOM 4612 N N . LYS A 1 587 ? 9.431 -17.607 15.362 1.00 40.62 587 LYS A N 1
ATOM 4613 C CA . LYS A 1 587 ? 10.019 -17.081 16.618 1.00 40.62 587 LYS A CA 1
ATOM 4614 C C . LYS A 1 587 ? 11.108 -16.008 16.411 1.00 40.62 587 LYS A C 1
ATOM 4616 O O . LYS A 1 587 ? 11.548 -15.436 17.400 1.00 40.62 587 LYS A O 1
ATOM 4621 N N . ASP A 1 588 ? 11.519 -15.746 15.171 1.00 41.31 588 ASP A N 1
ATOM 4622 C CA . ASP A 1 588 ? 12.699 -14.933 14.835 1.00 41.31 588 ASP A CA 1
ATOM 4623 C C . ASP A 1 588 ? 12.368 -13.521 14.297 1.00 41.31 588 ASP A C 1
ATOM 4625 O O . ASP A 1 588 ? 13.212 -12.908 13.649 1.00 41.31 588 ASP A O 1
ATOM 4629 N N . GLU A 1 589 ? 11.168 -12.995 14.578 1.00 43.50 589 GLU A N 1
ATOM 4630 C CA . GLU A 1 589 ? 10.699 -11.648 14.190 1.00 43.50 589 GLU A CA 1
ATOM 4631 C C . GLU A 1 589 ? 10.709 -11.358 12.656 1.00 43.50 589 GLU A C 1
ATOM 4633 O O . GLU A 1 589 ? 11.303 -12.036 11.811 1.00 43.50 589 GLU A O 1
ATOM 4638 N N . HIS A 1 590 ? 9.855 -10.425 12.247 1.00 47.94 590 HIS A N 1
ATOM 4639 C CA . HIS A 1 590 ? 8.895 -10.651 11.166 1.00 47.94 590 HIS A CA 1
ATOM 4640 C C . HIS A 1 590 ? 9.342 -10.378 9.699 1.00 47.94 590 HIS A C 1
ATOM 4642 O O . HIS A 1 590 ? 10.499 -10.087 9.381 1.00 47.94 590 HIS A O 1
ATOM 4648 N N . ALA A 1 591 ? 8.392 -10.598 8.772 1.00 46.59 591 ALA A N 1
ATOM 4649 C CA . ALA A 1 591 ? 8.301 -10.045 7.413 1.00 46.59 591 ALA A CA 1
ATOM 4650 C C . ALA A 1 591 ? 8.795 -8.587 7.324 1.00 46.59 591 ALA A C 1
ATOM 4652 O O . ALA A 1 591 ? 8.646 -7.836 8.281 1.00 46.59 591 ALA A O 1
ATOM 4653 N N . ALA A 1 592 ? 9.373 -8.182 6.189 1.00 39.56 592 ALA A N 1
ATOM 4654 C CA . ALA A 1 592 ? 10.058 -6.890 6.052 1.00 39.56 592 ALA A CA 1
ATOM 4655 C C . ALA A 1 592 ? 9.204 -5.647 6.383 1.00 39.56 592 ALA A C 1
ATOM 4657 O O . ALA A 1 592 ? 9.774 -4.627 6.755 1.00 39.56 592 ALA A O 1
ATOM 4658 N N . GLU A 1 593 ? 7.872 -5.748 6.317 1.00 46.59 593 GLU A N 1
ATOM 4659 C CA . GLU A 1 593 ? 6.933 -4.671 6.672 1.00 46.59 593 GLU A CA 1
ATOM 4660 C C . GLU A 1 593 ? 6.263 -4.820 8.043 1.00 46.59 593 GLU A C 1
ATOM 4662 O O . GLU A 1 593 ? 5.508 -3.944 8.469 1.00 46.59 593 GLU A O 1
ATOM 4667 N N . PHE A 1 594 ? 6.486 -5.916 8.766 1.00 45.03 594 PHE A N 1
ATOM 4668 C CA . PHE A 1 594 ? 5.990 -5.980 10.132 1.00 45.03 594 PHE A CA 1
ATOM 4669 C C . PHE A 1 594 ? 6.976 -5.253 11.031 1.00 45.03 594 PHE A C 1
ATOM 4671 O O . PHE A 1 594 ? 7.902 -5.803 11.625 1.00 45.03 594 PHE A O 1
ATOM 4678 N N . ASP A 1 595 ? 6.724 -3.968 11.103 1.00 50.72 595 ASP A N 1
ATOM 4679 C CA . ASP A 1 595 ? 7.092 -3.142 12.216 1.00 50.72 595 ASP A CA 1
ATOM 4680 C C . ASP A 1 595 ? 5.788 -2.803 12.924 1.00 50.72 595 ASP A C 1
ATOM 4682 O O . ASP A 1 595 ? 4.762 -2.536 12.284 1.00 50.72 595 ASP A O 1
ATOM 4686 N N . GLU A 1 596 ? 5.807 -2.803 14.252 1.00 44.09 596 GLU A N 1
ATOM 4687 C CA . GLU A 1 596 ? 4.681 -2.266 15.005 1.00 44.09 596 GLU A CA 1
ATOM 4688 C C . GLU A 1 596 ? 4.376 -0.810 14.548 1.00 44.09 596 GLU A C 1
ATOM 4690 O O . GLU A 1 596 ? 3.236 -0.376 14.676 1.00 44.09 596 GLU A O 1
ATOM 4695 N N . VAL A 1 597 ? 5.329 -0.113 13.887 1.00 39.81 597 VAL A N 1
ATOM 4696 C CA . VAL A 1 597 ? 5.214 1.267 13.365 1.00 39.81 597 VAL A CA 1
ATOM 4697 C C . VAL A 1 597 ? 4.259 1.261 12.202 1.00 39.81 597 VAL A C 1
ATOM 4699 O O . VAL A 1 597 ? 3.366 2.101 12.126 1.00 39.81 597 VAL A O 1
ATOM 4702 N N . LEU A 1 598 ? 4.387 0.273 11.319 1.00 40.44 598 LEU A N 1
ATOM 4703 C CA . LEU A 1 598 ? 3.515 0.141 10.166 1.00 40.44 598 LEU A CA 1
ATOM 4704 C C . LEU A 1 598 ? 2.120 -0.348 10.555 1.00 40.44 598 LEU A C 1
ATOM 4706 O O . LEU A 1 598 ? 1.128 0.107 9.984 1.00 40.44 598 LEU A O 1
ATOM 4710 N N . MET A 1 599 ? 2.004 -1.195 11.583 1.00 41.69 599 MET A N 1
ATOM 4711 C CA . MET A 1 599 ? 0.706 -1.578 12.161 1.00 41.69 599 MET A CA 1
ATOM 4712 C C . MET A 1 599 ? -0.134 -0.357 12.565 1.00 41.69 599 MET A C 1
ATOM 4714 O O . MET A 1 599 ? -1.361 -0.384 12.438 1.00 41.69 599 MET A O 1
ATOM 4718 N N . TYR A 1 600 ? 0.543 0.711 12.978 1.00 43.56 600 TYR A N 1
ATOM 4719 C CA . TYR A 1 600 ? -0.019 1.929 13.541 1.00 43.56 600 TYR A CA 1
ATOM 4720 C C . TYR A 1 600 ? 0.166 3.176 12.671 1.00 43.56 600 TYR A C 1
ATOM 4722 O O . TYR A 1 600 ? -0.288 4.253 13.042 1.00 43.56 600 TYR A O 1
ATOM 4730 N N . TRP A 1 601 ? 0.750 3.011 11.485 1.00 38.94 601 TRP A N 1
ATOM 4731 C CA . TRP A 1 601 ? 1.088 4.063 10.529 1.00 38.94 601 TRP A CA 1
ATOM 4732 C C . TRP A 1 601 ? 0.023 5.131 10.269 1.00 38.94 601 TRP A C 1
ATOM 4734 O O . TRP A 1 601 ? 0.387 6.301 10.158 1.00 38.94 601 TRP A O 1
ATOM 4744 N N . PRO A 1 602 ? -1.279 4.801 10.145 1.00 40.69 602 PRO A N 1
ATOM 4745 C CA . PRO A 1 602 ? -2.269 5.831 9.862 1.00 40.69 602 PRO A CA 1
ATOM 4746 C C . PRO A 1 602 ? -2.744 6.576 11.117 1.00 40.69 602 PRO A C 1
ATOM 4748 O O . PRO A 1 602 ? -3.486 7.549 11.005 1.00 40.69 602 PRO A O 1
ATOM 4751 N N . ASP A 1 603 ? -2.318 6.149 12.308 1.00 38.81 603 ASP A N 1
ATOM 4752 C CA . ASP A 1 603 ? -2.582 6.840 13.561 1.00 38.81 603 ASP A CA 1
ATOM 4753 C C . ASP A 1 603 ? -1.263 7.396 14.128 1.00 38.81 603 ASP A C 1
ATOM 4755 O O . ASP A 1 603 ? -0.509 6.677 14.793 1.00 38.81 603 ASP A O 1
ATOM 4759 N N . PRO A 1 604 ? -0.967 8.692 13.920 1.00 36.06 604 PRO A N 1
ATOM 4760 C CA . PRO A 1 604 ? 0.225 9.320 14.487 1.00 36.06 604 PRO A CA 1
ATOM 4761 C C . PRO A 1 604 ? 0.290 9.224 16.025 1.00 36.06 604 PRO A C 1
ATOM 4763 O O . PRO A 1 604 ? 1.351 9.460 16.601 1.00 36.06 604 PRO A O 1
ATOM 4766 N N . ASN A 1 605 ? -0.802 8.837 16.702 1.00 34.84 605 ASN A N 1
ATOM 4767 C CA . ASN A 1 605 ? -0.825 8.578 18.141 1.00 34.84 605 ASN A CA 1
ATOM 4768 C C . ASN A 1 605 ? -0.428 7.144 18.541 1.00 34.84 605 ASN A C 1
ATOM 4770 O O . ASN A 1 605 ? -0.161 6.915 19.719 1.00 34.84 605 ASN A O 1
ATOM 4774 N N . LEU A 1 606 ? -0.403 6.180 17.614 1.00 35.84 606 LEU A N 1
ATOM 4775 C CA . LEU A 1 606 ? -0.040 4.785 17.894 1.00 35.84 606 LEU A CA 1
ATOM 4776 C C . LEU A 1 606 ? 1.423 4.463 17.522 1.00 35.84 606 LEU A C 1
ATOM 4778 O O . LEU A 1 606 ? 2.020 3.590 18.149 1.00 35.84 606 LEU A O 1
ATOM 4782 N N . ALA A 1 607 ? 2.052 5.225 16.619 1.00 35.16 607 ALA A N 1
ATOM 4783 C CA . ALA A 1 607 ? 3.507 5.169 16.394 1.00 35.16 607 ALA A CA 1
ATOM 4784 C C . ALA A 1 607 ? 4.323 5.531 17.663 1.00 35.16 607 ALA A C 1
ATOM 4786 O O . ALA A 1 607 ? 5.446 5.072 17.851 1.00 35.16 607 ALA A O 1
ATOM 4787 N N . GLN A 1 608 ? 3.736 6.290 18.600 1.00 35.97 608 GLN A N 1
ATOM 4788 C CA . GLN A 1 608 ? 4.329 6.575 19.917 1.00 35.97 608 GLN A CA 1
ATOM 4789 C C . GLN A 1 608 ? 4.300 5.386 20.892 1.00 35.97 608 GLN A C 1
ATOM 4791 O O . GLN A 1 608 ? 5.025 5.395 21.886 1.00 35.97 608 GLN A O 1
ATOM 4796 N N . CYS A 1 609 ? 3.494 4.350 20.641 1.00 32.50 609 CYS A N 1
ATOM 4797 C CA . CYS A 1 609 ? 3.393 3.198 21.541 1.00 32.50 609 CYS A CA 1
ATOM 4798 C C . CYS A 1 609 ? 4.578 2.227 21.421 1.00 32.50 609 CYS A C 1
ATOM 4800 O O . CYS A 1 609 ? 4.745 1.362 22.278 1.00 32.50 609 CYS A O 1
ATOM 4802 N N . GLN A 1 610 ? 5.428 2.383 20.408 1.00 34.38 610 GLN A N 1
ATOM 4803 C CA . GLN A 1 610 ? 6.525 1.457 20.137 1.00 34.38 610 GLN A CA 1
ATOM 4804 C C . GLN A 1 610 ? 7.853 1.795 20.789 1.00 34.38 610 GLN A C 1
ATOM 4806 O O . GLN A 1 610 ? 8.638 0.887 21.063 1.00 34.38 610 GLN A O 1
ATOM 4811 N N . GLU A 1 611 ? 8.103 3.059 21.134 1.00 33.78 611 GLU A N 1
ATOM 4812 C CA . GLU A 1 611 ? 9.272 3.378 21.961 1.00 33.78 611 GLU A CA 1
ATOM 4813 C C . GLU A 1 611 ? 9.164 2.734 23.360 1.00 33.78 611 GLU A C 1
ATOM 4815 O O . GLU A 1 611 ? 10.174 2.536 24.035 1.00 33.78 611 GLU A O 1
ATOM 4820 N N . TRP A 1 612 ? 7.963 2.311 23.786 1.00 31.86 612 TRP A N 1
ATOM 4821 C CA . TRP A 1 612 ? 7.758 1.538 25.018 1.00 31.86 612 TRP A CA 1
ATOM 4822 C C . TRP A 1 612 ? 8.162 0.060 24.913 1.00 31.86 612 TRP A C 1
ATOM 4824 O O . TRP A 1 612 ? 8.435 -0.554 25.947 1.00 31.86 612 TRP A O 1
ATOM 4834 N N . ALA A 1 613 ? 8.247 -0.513 23.709 1.00 34.34 613 ALA A N 1
ATOM 4835 C CA . ALA A 1 613 ? 8.616 -1.918 23.513 1.00 34.34 613 ALA A CA 1
ATOM 4836 C C . ALA A 1 613 ? 10.143 -2.143 23.450 1.00 34.34 613 ALA A C 1
ATOM 4838 O O . ALA A 1 613 ? 10.618 -3.245 23.720 1.00 34.34 613 ALA A O 1
ATOM 4839 N N . GLY A 1 614 ? 10.926 -1.095 23.158 1.00 29.52 614 GLY A N 1
ATOM 4840 C CA . GLY A 1 614 ? 12.356 -1.187 22.830 1.00 29.52 614 GLY A CA 1
ATOM 4841 C C . GLY A 1 614 ? 13.371 -1.083 23.978 1.00 29.52 614 GLY A C 1
ATOM 4842 O O . GLY A 1 614 ? 14.563 -0.963 23.701 1.00 29.52 614 GLY A O 1
ATOM 4843 N N . THR A 1 615 ? 12.978 -1.116 25.259 1.00 31.33 615 THR A N 1
ATOM 4844 C CA . THR A 1 615 ? 13.959 -1.094 26.369 1.00 31.33 615 THR A CA 1
ATOM 4845 C C . THR A 1 615 ? 14.241 -2.496 26.911 1.00 31.33 615 THR A C 1
ATOM 4847 O O . THR A 1 615 ? 13.519 -3.047 27.746 1.00 31.33 615 THR A O 1
ATOM 4850 N N . SER A 1 616 ? 15.342 -3.084 26.440 1.00 28.25 616 SER A N 1
ATOM 4851 C CA . SER A 1 616 ? 15.946 -4.285 27.017 1.00 28.25 616 SER A CA 1
ATOM 4852 C C . SER A 1 616 ? 16.401 -4.020 28.459 1.00 28.25 616 SER A C 1
ATOM 4854 O O . SER A 1 616 ? 17.234 -3.147 28.703 1.00 28.25 616 SER A O 1
ATOM 4856 N N . SER A 1 617 ? 15.864 -4.790 29.409 1.00 28.97 617 SER A N 1
ATOM 4857 C CA . SER A 1 617 ? 16.375 -4.880 30.785 1.00 28.97 617 SER A CA 1
ATOM 4858 C C . SER A 1 617 ? 17.722 -5.628 30.805 1.00 28.97 617 SER A C 1
ATOM 4860 O O . SER A 1 617 ? 17.857 -6.589 30.046 1.00 28.97 617 SER A O 1
ATOM 4862 N N . PRO A 1 618 ? 18.687 -5.275 31.679 1.00 29.88 618 PRO A N 1
ATOM 4863 C CA . PRO A 1 618 ? 19.976 -5.971 31.806 1.00 29.88 618 PRO A CA 1
ATOM 4864 C C . PRO A 1 618 ? 19.895 -7.414 32.336 1.00 29.88 618 PRO A C 1
ATOM 4866 O O . PRO A 1 618 ? 20.909 -8.109 32.366 1.00 29.88 618 PRO A O 1
ATOM 4869 N N . ASP A 1 619 ? 18.715 -7.885 32.738 1.00 28.86 619 ASP A N 1
ATOM 4870 C CA . ASP A 1 619 ? 18.585 -9.118 33.511 1.00 28.86 619 ASP A CA 1
ATOM 4871 C C . ASP A 1 619 ? 17.884 -10.201 32.679 1.00 28.86 619 ASP A C 1
ATOM 4873 O O . ASP A 1 619 ? 16.661 -10.218 32.527 1.00 28.86 619 ASP A O 1
ATOM 4877 N N . GLY A 1 620 ? 18.687 -11.099 32.103 1.00 32.12 620 GLY A N 1
ATOM 4878 C CA . GLY A 1 620 ? 18.262 -12.185 31.218 1.00 32.12 620 GLY A CA 1
ATOM 4879 C C . GLY A 1 620 ? 17.467 -13.299 31.905 1.00 32.12 620 GLY A C 1
ATOM 4880 O O . GLY A 1 620 ? 17.978 -14.404 32.062 1.00 32.12 620 GLY A O 1
ATOM 4881 N N . ASN A 1 621 ? 16.201 -13.038 32.241 1.00 27.58 621 ASN A N 1
ATOM 4882 C CA . ASN A 1 621 ? 15.218 -14.074 32.558 1.00 27.58 621 ASN A CA 1
ATOM 4883 C C . ASN A 1 621 ? 13.984 -13.967 31.649 1.00 27.58 621 ASN A C 1
ATOM 4885 O O . ASN A 1 621 ? 13.359 -12.916 31.515 1.00 27.58 621 ASN A O 1
ATOM 4889 N N . GLN A 1 622 ? 13.654 -15.093 31.014 1.00 34.06 622 GLN A N 1
ATOM 4890 C CA . GLN A 1 622 ? 12.517 -15.284 30.118 1.00 34.06 622 GLN A CA 1
ATOM 4891 C C . GLN A 1 622 ? 11.183 -15.266 30.887 1.00 34.06 622 GLN A C 1
ATOM 4893 O O . GLN A 1 622 ? 10.766 -16.284 31.423 1.00 34.06 622 GLN A O 1
ATOM 4898 N N . GLU A 1 623 ? 10.471 -14.141 30.858 1.00 28.14 623 GLU A N 1
ATOM 4899 C CA . GLU A 1 623 ? 9.005 -14.087 30.998 1.00 28.14 623 GLU A CA 1
ATOM 4900 C C . GLU A 1 623 ? 8.454 -13.068 29.986 1.00 28.14 623 GLU A C 1
ATOM 4902 O O . GLU A 1 623 ? 8.186 -11.906 30.286 1.00 28.14 623 GLU A O 1
ATOM 4907 N N . PHE A 1 624 ? 8.333 -13.501 28.729 1.00 29.73 624 PHE A N 1
ATOM 4908 C CA . PHE A 1 624 ? 7.931 -12.653 27.599 1.00 29.73 624 PHE A CA 1
ATOM 4909 C C . PHE A 1 624 ? 6.404 -12.561 27.389 1.00 29.73 624 PHE A C 1
ATOM 4911 O O . PHE A 1 624 ? 5.955 -12.010 26.390 1.00 29.73 624 PHE A O 1
ATOM 4918 N N . SER A 1 625 ? 5.579 -13.070 28.313 1.00 31.12 625 SER A N 1
ATOM 4919 C CA . SER A 1 625 ? 4.117 -13.142 28.139 1.00 31.12 625 SER A CA 1
ATOM 4920 C C . SER A 1 625 ? 3.303 -12.101 28.916 1.00 31.12 625 SER A C 1
ATOM 4922 O O . SER A 1 625 ? 2.094 -12.075 28.747 1.00 31.12 625 SER A O 1
ATOM 4924 N N . LEU A 1 626 ? 3.900 -11.218 29.730 1.00 29.92 626 LEU A N 1
ATOM 4925 C CA . LEU A 1 626 ? 3.139 -10.282 30.589 1.00 29.92 626 LEU A CA 1
ATOM 4926 C C . LEU A 1 626 ? 3.329 -8.786 30.271 1.00 29.92 626 LEU A C 1
ATOM 4928 O O . LEU A 1 626 ? 2.473 -7.982 30.635 1.00 29.92 626 LEU A O 1
ATOM 4932 N N . ARG A 1 627 ? 4.382 -8.389 29.540 1.00 31.77 627 ARG A N 1
ATOM 4933 C CA . ARG A 1 627 ? 4.638 -6.968 29.203 1.00 31.77 627 ARG A CA 1
ATOM 4934 C C . ARG A 1 627 ? 3.781 -6.425 28.053 1.00 31.77 627 ARG A C 1
ATOM 4936 O O . ARG A 1 627 ? 3.457 -5.242 28.056 1.00 31.77 627 ARG A O 1
ATOM 4943 N N . PHE A 1 628 ? 3.320 -7.282 27.142 1.00 33.00 628 PHE A N 1
ATOM 4944 C CA . PHE A 1 628 ? 2.390 -6.892 26.072 1.00 33.00 628 PHE A CA 1
ATOM 4945 C C . PHE A 1 628 ? 0.993 -6.517 26.590 1.00 33.00 628 PHE A C 1
ATOM 4947 O O . PHE A 1 628 ? 0.333 -5.635 26.040 1.00 33.00 628 PHE A O 1
ATOM 4954 N N . PHE A 1 629 ? 0.558 -7.137 27.691 1.00 34.62 629 PHE A N 1
ATOM 4955 C CA . PHE A 1 629 ? -0.783 -6.937 28.247 1.00 34.62 629 PHE A CA 1
ATOM 4956 C C . PHE A 1 629 ? -0.987 -5.563 28.894 1.00 34.62 629 PHE A C 1
ATOM 4958 O O . PHE A 1 629 ? -2.126 -5.125 29.031 1.00 34.62 629 PHE A O 1
ATOM 4965 N N . GLN A 1 630 ? 0.082 -4.846 29.252 1.00 31.94 630 GLN A N 1
ATOM 4966 C CA . GLN A 1 630 ? -0.036 -3.486 29.786 1.00 31.94 630 GLN A CA 1
ATOM 4967 C C . GLN A 1 630 ? -0.004 -2.407 28.698 1.00 31.94 630 GLN A C 1
ATOM 4969 O O . GLN A 1 630 ? -0.608 -1.360 28.899 1.00 31.94 630 GLN A O 1
ATOM 4974 N N . VAL A 1 631 ? 0.619 -2.664 27.542 1.00 33.34 631 VAL A N 1
ATOM 4975 C CA . VAL A 1 631 ? 0.685 -1.699 26.429 1.00 33.34 631 VAL A CA 1
ATOM 4976 C C . VAL A 1 631 ? -0.600 -1.734 25.596 1.00 33.34 631 VAL A C 1
ATOM 4978 O O . VAL A 1 631 ? -1.181 -0.684 25.337 1.00 33.34 631 VAL A O 1
ATOM 4981 N N . ALA A 1 632 ? -1.140 -2.923 25.294 1.00 31.92 632 ALA A N 1
ATOM 4982 C CA . ALA A 1 632 ? -2.416 -3.049 24.578 1.00 31.92 632 ALA A CA 1
ATOM 4983 C C . ALA A 1 632 ? -3.620 -2.546 25.404 1.00 31.92 632 ALA A C 1
ATOM 4985 O O . ALA A 1 632 ? -4.541 -1.951 24.852 1.00 31.92 632 ALA A O 1
ATOM 4986 N N . ALA A 1 633 ? -3.586 -2.703 26.734 1.00 32.06 633 ALA A N 1
ATOM 4987 C CA . ALA A 1 633 ? -4.600 -2.145 27.635 1.00 32.06 633 ALA A CA 1
ATOM 4988 C C . ALA A 1 633 ? -4.423 -0.634 27.911 1.00 32.06 633 ALA A C 1
ATOM 4990 O O . ALA A 1 633 ? -5.344 0.002 28.427 1.00 32.06 633 ALA A O 1
ATOM 4991 N N . ALA A 1 634 ? -3.261 -0.056 27.581 1.00 30.78 634 ALA A N 1
ATOM 4992 C CA . ALA A 1 634 ? -2.956 1.369 27.741 1.00 30.78 634 ALA A CA 1
ATOM 4993 C C . ALA A 1 634 ? -3.079 2.178 26.435 1.00 30.78 634 ALA A C 1
ATOM 4995 O O . ALA A 1 634 ? -2.984 3.402 26.489 1.00 30.78 634 ALA A O 1
ATOM 4996 N N . CYS A 1 635 ? -3.340 1.529 25.291 1.00 30.89 635 CYS A N 1
ATOM 4997 C CA . CYS A 1 635 ? -3.686 2.174 24.022 1.00 30.89 635 CYS A CA 1
ATOM 4998 C C . CYS A 1 635 ? -5.156 2.640 24.033 1.00 30.89 635 CYS A C 1
ATOM 5000 O O . CYS A 1 635 ? -6.071 1.819 23.950 1.00 30.89 635 CYS A O 1
ATOM 5002 N N . PRO A 1 636 ? -5.434 3.952 24.087 1.00 31.81 636 PRO A N 1
ATOM 5003 C CA . PRO A 1 636 ? -6.791 4.466 24.262 1.00 31.81 636 PRO A CA 1
ATOM 5004 C C . PRO A 1 636 ? -7.647 4.403 22.983 1.00 31.81 636 PRO A C 1
ATOM 5006 O O . PRO A 1 636 ? -8.855 4.596 23.067 1.00 31.81 636 PRO A O 1
ATOM 5009 N N . TYR A 1 637 ? -7.063 4.074 21.825 1.00 32.12 637 TYR A N 1
ATOM 5010 C CA . TYR A 1 637 ? -7.761 4.032 20.531 1.00 32.12 637 TYR A CA 1
ATOM 5011 C C . TYR A 1 637 ? -8.364 2.663 20.170 1.00 32.12 637 TYR A C 1
ATOM 5013 O O . TYR A 1 637 ? -9.152 2.577 19.235 1.00 32.12 637 TYR A O 1
ATOM 5021 N N . ILE A 1 638 ? -8.079 1.609 20.946 1.00 32.75 638 ILE A N 1
ATOM 5022 C CA . ILE A 1 638 ? -8.730 0.288 20.803 1.00 32.75 638 ILE A CA 1
ATOM 5023 C C . ILE A 1 638 ? -10.053 0.226 21.607 1.00 32.75 638 ILE A C 1
ATOM 5025 O O . ILE A 1 638 ? -10.879 -0.662 21.419 1.00 32.75 638 ILE A O 1
ATOM 5029 N N . ASN A 1 639 ? -10.324 1.207 22.478 1.00 28.12 639 ASN A N 1
ATOM 5030 C CA . ASN A 1 639 ? -11.395 1.121 23.479 1.00 28.12 639 ASN A CA 1
ATOM 5031 C C . ASN A 1 639 ? -12.794 1.611 23.052 1.00 28.12 639 ASN A C 1
ATOM 5033 O O . ASN A 1 639 ? -13.689 1.639 23.904 1.00 28.12 639 ASN A O 1
ATOM 5037 N N . ASP A 1 640 ? -13.035 1.954 21.781 1.00 26.31 640 ASP A N 1
ATOM 5038 C CA . ASP A 1 640 ? -14.396 2.316 21.335 1.00 26.31 640 ASP A CA 1
ATOM 5039 C C . ASP A 1 640 ? -15.257 1.107 20.901 1.00 26.31 640 ASP A C 1
ATOM 5041 O O . ASP A 1 640 ? -16.443 1.252 20.608 1.00 26.31 640 ASP A O 1
ATOM 5045 N N . ALA A 1 641 ? -14.723 -0.118 20.986 1.00 28.97 641 ALA A N 1
ATOM 5046 C CA . ALA A 1 641 ? -15.496 -1.359 20.900 1.00 28.97 641 ALA A CA 1
ATOM 5047 C C . ALA A 1 641 ? -15.845 -1.881 22.311 1.00 28.97 641 ALA A C 1
ATOM 5049 O O . ALA A 1 641 ? -15.170 -2.738 22.878 1.00 28.97 641 ALA A O 1
ATOM 5050 N N . ARG A 1 642 ? -16.903 -1.351 22.944 1.00 28.97 642 ARG A N 1
ATOM 5051 C CA . ARG A 1 642 ? -17.354 -1.859 24.255 1.00 28.97 642 ARG A CA 1
ATOM 5052 C C . ARG A 1 642 ? -18.223 -3.104 24.126 1.00 28.97 642 ARG A C 1
ATOM 5054 O O . ARG A 1 642 ? -19.360 -3.021 23.673 1.00 28.97 642 ARG A O 1
ATOM 5061 N N . GLY A 1 643 ? -17.748 -4.197 24.722 1.00 26.98 643 GLY A N 1
ATOM 5062 C CA . GLY A 1 643 ? -18.584 -5.349 25.043 1.00 26.98 643 GLY A CA 1
ATOM 5063 C C . GLY A 1 643 ? -17.876 -6.506 25.746 1.00 26.98 643 GLY A C 1
ATOM 5064 O O . GLY A 1 643 ? -18.027 -7.629 25.290 1.00 26.98 643 GLY A O 1
ATOM 5065 N N . MET A 1 644 ? -17.150 -6.296 26.855 1.00 24.52 644 MET A N 1
ATOM 5066 C CA . MET A 1 644 ? -16.766 -7.426 27.717 1.00 24.52 644 MET A CA 1
ATOM 5067 C C . MET A 1 644 ? -16.979 -7.177 29.211 1.00 24.52 644 MET A C 1
ATOM 5069 O O . MET A 1 644 ? -16.511 -6.214 29.815 1.00 24.52 644 MET A O 1
ATOM 5073 N N . ILE A 1 645 ? -17.734 -8.118 29.770 1.00 24.52 645 ILE A N 1
ATOM 5074 C CA . ILE A 1 645 ? -18.036 -8.356 31.173 1.00 24.52 645 ILE A CA 1
ATOM 5075 C C . ILE A 1 645 ? -16.739 -8.776 31.874 1.00 24.52 645 ILE A C 1
ATOM 5077 O O . ILE A 1 645 ? -16.134 -9.785 31.519 1.00 24.52 645 ILE A O 1
ATOM 5081 N N . LEU A 1 646 ? -16.329 -8.022 32.893 1.00 23.83 646 LEU A N 1
ATOM 5082 C CA . LEU A 1 646 ? -15.306 -8.453 33.844 1.00 23.83 646 LEU A CA 1
ATOM 5083 C C . LEU A 1 646 ? -15.872 -9.600 34.693 1.00 23.83 646 LEU A C 1
ATOM 5085 O O . LEU A 1 646 ? -16.619 -9.365 35.643 1.00 23.83 646 LEU A O 1
ATOM 5089 N N . ILE A 1 647 ? -15.493 -10.839 34.378 1.00 22.58 647 ILE A N 1
ATOM 5090 C CA . ILE A 1 647 ? -15.538 -11.938 35.347 1.00 22.58 647 ILE A CA 1
ATOM 5091 C C . ILE A 1 647 ? -14.364 -11.708 36.302 1.00 22.58 647 ILE A C 1
ATOM 5093 O O . ILE A 1 647 ? -13.213 -11.989 35.976 1.00 22.58 647 ILE A O 1
ATOM 5097 N N . ARG A 1 648 ? -14.647 -11.154 37.484 1.00 23.61 648 ARG A N 1
ATOM 5098 C CA . ARG A 1 648 ? -13.725 -11.237 38.619 1.00 23.61 648 ARG A CA 1
ATOM 5099 C C . ARG A 1 648 ? -13.826 -12.636 39.214 1.00 23.61 648 ARG A C 1
ATOM 5101 O O . ARG A 1 648 ? -14.901 -13.050 39.638 1.00 23.61 648 ARG A O 1
ATOM 5108 N N . SER A 1 649 ? -12.696 -13.330 39.287 1.00 24.56 649 SER A N 1
ATOM 5109 C CA . SER A 1 649 ? -12.512 -14.447 40.205 1.00 24.56 649 SER A CA 1
ATOM 5110 C C . SER A 1 649 ? -12.505 -13.906 41.639 1.00 24.56 649 SER A C 1
ATOM 5112 O O . SER A 1 649 ? -11.527 -13.294 42.070 1.00 24.56 649 SER A O 1
ATOM 5114 N N . GLU A 1 650 ? -13.586 -14.119 42.381 1.00 24.39 650 GLU A N 1
ATOM 5115 C CA . GLU A 1 650 ? -13.580 -14.020 43.840 1.00 24.39 650 GLU A CA 1
ATOM 5116 C C . GLU A 1 650 ? -13.622 -15.436 44.414 1.00 24.39 650 GLU A C 1
ATOM 5118 O O . GLU A 1 650 ? -14.673 -16.043 44.597 1.00 24.39 650 GLU A O 1
ATOM 5123 N N . THR A 1 651 ? -12.440 -15.982 44.691 1.00 28.06 651 THR A N 1
ATOM 5124 C CA . THR A 1 651 ? -12.277 -17.003 45.722 1.00 28.06 651 THR A CA 1
ATOM 5125 C C . THR A 1 651 ? -12.091 -16.285 47.053 1.00 28.06 651 THR A C 1
ATOM 5127 O O . THR A 1 651 ? -11.015 -15.749 47.308 1.00 28.06 651 THR A O 1
ATOM 5130 N N . ASN A 1 652 ? -13.135 -16.241 47.882 1.00 25.84 652 ASN A N 1
ATOM 5131 C CA . ASN A 1 652 ? -13.040 -16.598 49.300 1.00 25.84 652 ASN A CA 1
ATOM 5132 C C . ASN A 1 652 ? -14.423 -16.627 49.964 1.00 25.84 652 ASN A C 1
ATOM 5134 O O . ASN A 1 652 ? -15.226 -15.707 49.847 1.00 25.84 652 ASN A O 1
ATOM 5138 N N . GLN A 1 653 ? -14.660 -17.737 50.656 1.00 25.91 653 GLN A N 1
ATOM 5139 C CA . GLN A 1 653 ? -15.832 -18.060 51.458 1.00 25.91 653 GLN A CA 1
ATOM 5140 C C . GLN A 1 653 ? -16.018 -17.078 52.626 1.00 25.91 653 GLN A C 1
ATOM 5142 O O . GLN A 1 653 ? -15.050 -16.756 53.309 1.00 25.91 653 GLN A O 1
ATOM 5147 N N . HIS A 1 654 ? -17.266 -16.711 52.926 1.00 25.91 654 HIS A N 1
ATOM 5148 C CA . HIS A 1 654 ? -17.868 -16.981 54.237 1.00 25.91 654 HIS A CA 1
ATOM 5149 C C . HIS A 1 654 ? -19.394 -16.806 54.204 1.00 25.91 654 HIS A C 1
ATOM 5151 O O . HIS A 1 654 ? -19.928 -15.907 53.560 1.00 25.91 654 HIS A O 1
ATOM 5157 N N . GLU A 1 655 ? -20.060 -17.735 54.887 1.00 24.53 655 GLU A N 1
ATOM 5158 C CA . GLU A 1 655 ? -21.498 -17.836 55.131 1.00 24.53 655 GLU A CA 1
ATOM 5159 C C . GLU A 1 655 ? -22.087 -16.576 55.775 1.00 24.53 655 GLU A C 1
ATOM 5161 O O . GLU A 1 655 ? -21.424 -15.926 56.579 1.00 24.53 655 GLU A O 1
ATOM 5166 N N . LEU A 1 656 ? -23.368 -16.313 55.494 1.00 22.38 656 LEU A N 1
ATOM 5167 C CA . LEU A 1 656 ? -24.380 -15.967 56.499 1.00 22.38 656 LEU A CA 1
ATOM 5168 C C . LEU A 1 656 ? -25.780 -16.058 55.865 1.00 22.38 656 LEU A C 1
ATOM 5170 O O . LEU A 1 656 ? -26.119 -15.330 54.933 1.00 22.38 656 LEU A O 1
ATOM 5174 N N . GLU A 1 657 ? -26.572 -16.999 56.382 1.00 22.33 657 GLU A N 1
ATOM 5175 C CA . GLU A 1 657 ? -28.025 -17.091 56.224 1.00 22.33 657 GLU A CA 1
ATOM 5176 C C . GLU A 1 657 ? -28.720 -15.789 56.659 1.00 22.33 657 GLU A C 1
ATOM 5178 O O . GLU A 1 657 ? -28.243 -15.135 57.580 1.00 22.33 657 GLU A O 1
ATOM 5183 N N . ILE A 1 658 ? -29.875 -15.468 56.054 1.00 23.81 658 ILE A N 1
ATOM 5184 C CA . ILE A 1 658 ? -31.087 -14.931 56.713 1.00 23.81 658 ILE A CA 1
ATOM 5185 C C . ILE A 1 658 ? -32.268 -14.976 55.711 1.00 23.81 658 ILE A C 1
ATOM 5187 O O . ILE A 1 658 ? -32.330 -14.244 54.730 1.00 23.81 658 ILE A O 1
ATOM 5191 N N . GLU A 1 659 ? -33.160 -15.933 55.981 1.00 22.47 659 GLU A N 1
ATOM 5192 C CA . GLU A 1 659 ? -34.633 -15.889 56.013 1.00 22.47 659 GLU A CA 1
ATOM 5193 C C . GLU A 1 659 ? -35.533 -15.238 54.922 1.00 22.47 659 GLU A C 1
ATOM 5195 O O . GLU A 1 659 ? -35.495 -14.046 54.637 1.00 22.47 659 GLU A O 1
ATOM 5200 N N . ARG A 1 660 ? -36.562 -16.051 54.592 1.00 23.08 660 ARG A N 1
ATOM 5201 C CA . ARG A 1 660 ? -38.025 -15.771 54.532 1.00 23.08 660 ARG A CA 1
ATOM 5202 C C . ARG A 1 660 ? -38.730 -15.535 53.188 1.00 23.08 660 ARG A C 1
ATOM 5204 O O . ARG A 1 660 ? -38.837 -14.437 52.666 1.00 23.08 660 ARG A O 1
ATOM 5211 N N . SER A 1 661 ? -39.376 -16.624 52.758 1.00 22.22 661 SER A N 1
ATOM 5212 C CA . SER A 1 661 ? -40.828 -16.806 52.549 1.00 22.22 661 SER A CA 1
ATOM 5213 C C . SER A 1 661 ? -41.688 -15.599 52.136 1.00 22.22 661 SER A C 1
ATOM 5215 O O . SER A 1 661 ? -41.838 -14.650 52.900 1.00 22.22 661 SER A O 1
ATOM 5217 N N . THR A 1 662 ? -42.472 -15.748 51.064 1.00 25.23 662 THR A N 1
ATOM 5218 C CA . THR A 1 662 ? -43.943 -15.905 51.156 1.00 25.23 662 THR A CA 1
ATOM 5219 C C . THR A 1 662 ? -44.587 -16.193 49.793 1.00 25.23 662 THR A C 1
ATOM 5221 O O . THR A 1 662 ? -44.160 -15.745 48.737 1.00 25.23 662 THR A O 1
ATOM 5224 N N . THR A 1 663 ? -45.624 -17.016 49.877 1.00 24.66 663 THR A N 1
ATOM 5225 C CA . THR A 1 663 ? -46.561 -17.564 48.886 1.00 24.66 663 THR A CA 1
ATOM 5226 C C . THR A 1 663 ? -47.651 -16.590 48.411 1.00 24.66 663 THR A C 1
ATOM 5228 O O . THR A 1 663 ? -48.140 -15.832 49.240 1.00 24.66 663 THR A O 1
ATOM 5231 N N . ALA A 1 664 ? -48.133 -16.744 47.159 1.00 25.09 664 ALA A N 1
ATOM 5232 C CA . ALA A 1 664 ? -49.555 -16.771 46.697 1.00 25.09 664 ALA A CA 1
ATOM 5233 C C . ALA A 1 664 ? -49.643 -16.409 45.186 1.00 25.09 664 ALA A C 1
ATOM 5235 O O . ALA A 1 664 ? -49.189 -15.347 44.787 1.00 25.09 664 ALA A O 1
ATOM 5236 N N . LYS A 1 665 ? -49.963 -17.334 44.264 1.00 25.06 665 LYS A N 1
ATOM 5237 C CA . LYS A 1 665 ? -51.284 -17.810 43.759 1.00 25.06 665 LYS A CA 1
ATOM 5238 C C . LYS A 1 665 ? -52.108 -16.833 42.879 1.00 25.06 665 LYS A C 1
ATOM 5240 O O . LYS A 1 665 ? -52.673 -15.884 43.399 1.00 25.06 665 LYS A O 1
ATOM 5245 N N . SER A 1 666 ? -52.303 -17.268 41.614 1.00 22.88 666 SER A N 1
ATOM 5246 C CA . SER A 1 666 ? -53.506 -17.184 40.728 1.00 22.88 666 SER A CA 1
ATOM 5247 C C . SER A 1 666 ? -53.994 -15.789 40.264 1.00 22.88 666 SER A C 1
ATOM 5249 O O . SER A 1 666 ? -53.923 -14.850 41.032 1.00 22.88 666 SER A O 1
ATOM 5251 N N . THR A 1 667 ? -54.552 -15.521 39.070 1.00 25.58 667 THR A N 1
ATOM 5252 C CA . THR A 1 667 ? -55.190 -16.331 38.005 1.00 25.58 667 THR A CA 1
ATOM 5253 C C . THR A 1 667 ? -55.438 -15.460 36.748 1.00 25.58 667 THR A C 1
ATOM 5255 O O . THR A 1 667 ? -55.514 -14.242 36.846 1.00 25.58 667 THR A O 1
ATOM 5258 N N . ASN A 1 668 ? -55.616 -16.130 35.601 1.00 25.23 668 ASN A N 1
ATOM 5259 C CA . ASN A 1 668 ? -56.133 -15.721 34.275 1.00 25.23 668 ASN A CA 1
ATOM 5260 C C . ASN A 1 668 ? -57.103 -14.519 34.159 1.00 25.23 668 ASN A C 1
ATOM 5262 O O . ASN A 1 668 ? -58.058 -14.454 34.922 1.00 25.23 668 ASN A O 1
ATOM 5266 N N . MET A 1 669 ? -57.027 -13.767 33.040 1.00 23.70 669 MET A N 1
ATOM 5267 C CA . MET A 1 669 ? -58.084 -13.740 31.995 1.00 23.70 669 MET A CA 1
ATOM 5268 C C . MET A 1 669 ? -57.668 -12.988 30.710 1.00 23.70 669 MET A C 1
ATOM 5270 O O . MET A 1 669 ? -56.946 -11.999 30.755 1.00 23.70 669 MET A O 1
ATOM 5274 N N . LYS A 1 670 ? -58.137 -13.496 29.559 1.00 24.55 670 LYS A N 1
ATOM 5275 C CA . LYS A 1 670 ? -57.939 -13.005 28.180 1.00 24.55 670 LYS A CA 1
ATOM 5276 C C . LYS A 1 670 ? -59.171 -12.237 27.658 1.00 24.55 670 LYS A C 1
ATOM 5278 O O . LYS A 1 670 ? -60.277 -12.456 28.142 1.00 24.55 670 LYS A O 1
ATOM 5283 N N . SER A 1 671 ? -58.946 -11.559 26.521 1.00 24.52 671 SER A N 1
ATOM 5284 C CA . SER A 1 671 ? -59.852 -11.308 25.369 1.00 24.52 671 SER A CA 1
ATOM 5285 C C . SER A 1 671 ? -60.366 -9.857 25.229 1.00 24.52 671 SER A C 1
ATOM 5287 O O . SER A 1 671 ? -60.891 -9.303 26.184 1.00 24.52 671 SER A O 1
ATOM 5289 N N . THR A 1 672 ? -59.948 -9.149 24.156 1.00 26.48 672 THR A N 1
ATOM 5290 C CA . THR A 1 672 ? -60.674 -8.836 22.877 1.00 26.48 672 THR A CA 1
ATOM 5291 C C . THR A 1 672 ? -61.622 -7.631 23.024 1.00 26.48 672 THR A C 1
ATOM 5293 O O . THR A 1 672 ? -62.302 -7.555 24.031 1.00 26.48 672 THR A O 1
ATOM 5296 N N . SER A 1 673 ? -61.804 -6.659 22.118 1.00 25.17 673 SER A N 1
ATOM 5297 C CA . SER A 1 673 ? -61.422 -6.411 20.712 1.00 25.17 673 SER A CA 1
ATOM 5298 C C . SER A 1 673 ? -62.123 -5.109 20.223 1.00 25.17 673 SER A C 1
ATOM 5300 O O . SER A 1 673 ? -63.020 -4.645 20.920 1.00 25.17 673 SER A O 1
ATOM 5302 N N . LEU A 1 674 ? -61.845 -4.675 18.972 1.00 24.80 674 LEU A N 1
ATOM 5303 C CA . LEU A 1 674 ? -62.668 -3.804 18.076 1.00 24.80 674 LEU A CA 1
ATOM 5304 C C . LEU A 1 674 ? -62.559 -2.275 18.354 1.00 24.80 674 LEU A C 1
ATOM 5306 O O . LEU A 1 674 ? -62.474 -1.880 19.505 1.00 24.80 674 LEU A O 1
ATOM 5310 N N . LEU A 1 675 ? -62.584 -1.321 17.407 1.00 23.59 675 LEU A N 1
ATOM 5311 C CA . LEU A 1 675 ? -62.732 -1.266 15.940 1.00 23.59 675 LEU A CA 1
ATOM 5312 C C . LEU A 1 675 ? -62.451 0.192 15.464 1.00 23.59 675 LEU A C 1
ATOM 5314 O O . LEU A 1 675 ? -62.768 1.100 16.222 1.00 23.59 675 LEU A O 1
ATOM 5318 N N . ASN A 1 676 ? -62.012 0.365 14.200 1.00 24.89 676 ASN A N 1
ATOM 5319 C CA . ASN A 1 676 ? -62.437 1.359 13.169 1.00 24.89 676 ASN A CA 1
ATOM 5320 C C . ASN A 1 676 ? -62.462 2.889 13.463 1.00 24.89 676 ASN A C 1
ATOM 5322 O O . ASN A 1 676 ? -62.800 3.315 14.551 1.00 24.89 676 ASN A O 1
ATOM 5326 N N . SER A 1 677 ? -62.269 3.835 12.529 1.00 25.56 677 SER A N 1
ATOM 5327 C CA . SER A 1 677 ? -61.983 3.872 11.080 1.00 25.56 677 SER A CA 1
ATOM 5328 C C . SER A 1 677 ? -61.781 5.343 10.639 1.00 25.56 677 SER A C 1
ATOM 5330 O O . SER A 1 677 ? -62.467 6.211 11.162 1.00 25.56 677 SER A O 1
ATOM 5332 N N . LEU A 1 678 ? -60.917 5.556 9.630 1.00 23.39 678 LEU A N 1
ATOM 5333 C CA . LEU A 1 678 ? -60.967 6.514 8.491 1.00 23.39 678 LEU A CA 1
ATOM 5334 C C . LEU A 1 678 ? -61.354 8.007 8.667 1.00 23.39 678 LEU A C 1
ATOM 5336 O O . LEU A 1 678 ? -62.448 8.311 9.121 1.00 23.39 678 LEU A O 1
ATOM 5340 N N . VAL A 1 679 ? -60.549 8.909 8.064 1.00 25.98 679 VAL A N 1
ATOM 5341 C CA . VAL A 1 679 ? -60.902 9.778 6.899 1.00 25.98 679 VAL A CA 1
ATOM 5342 C C . VAL A 1 679 ? -59.658 10.544 6.380 1.00 25.98 679 VAL A C 1
ATOM 5344 O O . VAL A 1 679 ? -58.833 11.017 7.155 1.00 25.98 679 VAL A O 1
ATOM 5347 N N . LEU A 1 680 ? -59.539 10.618 5.045 1.00 23.19 680 LEU A N 1
ATOM 5348 C CA . LEU A 1 680 ? -58.536 11.322 4.228 1.00 23.19 680 LEU A CA 1
ATOM 5349 C C . LEU A 1 680 ? -58.702 12.862 4.238 1.00 23.19 680 LEU A C 1
ATOM 5351 O O . LEU A 1 680 ? -59.832 13.337 4.286 1.00 23.19 680 LEU A O 1
ATOM 5355 N N . ILE A 1 681 ? -57.618 13.623 3.998 1.00 25.08 681 ILE A N 1
ATOM 5356 C CA . ILE A 1 681 ? -57.365 14.474 2.798 1.00 25.08 681 ILE A CA 1
ATOM 5357 C C . ILE A 1 681 ? -56.064 15.293 2.985 1.00 25.08 681 ILE A C 1
ATOM 5359 O O . ILE A 1 681 ? -55.602 15.536 4.092 1.00 25.08 681 ILE A O 1
ATOM 5363 N N . ALA A 1 682 ? -55.448 15.608 1.848 1.00 24.16 682 ALA A N 1
ATOM 5364 C CA . ALA A 1 682 ? -54.063 15.956 1.577 1.00 24.16 682 ALA A CA 1
ATOM 5365 C C . ALA A 1 682 ? -53.568 17.379 1.929 1.00 24.16 682 ALA A C 1
ATOM 5367 O O . ALA A 1 682 ? -54.341 18.327 1.990 1.00 24.16 682 ALA A O 1
ATOM 5368 N N . ALA A 1 683 ? -52.227 17.469 1.927 1.00 23.80 683 ALA A N 1
ATOM 5369 C CA . ALA A 1 683 ? -51.365 18.523 1.368 1.00 23.80 683 ALA A CA 1
ATOM 5370 C C . ALA A 1 683 ? -50.536 19.400 2.338 1.00 23.80 683 ALA A C 1
ATOM 5372 O O . ALA A 1 683 ? -51.039 20.007 3.273 1.00 23.80 683 ALA A O 1
ATOM 5373 N N . SER A 1 684 ? -49.249 19.489 1.964 1.00 24.45 684 SER A N 1
ATOM 5374 C CA . SER A 1 684 ? -48.193 20.473 2.273 1.00 24.45 684 SER A CA 1
ATOM 5375 C C . SER A 1 684 ? -47.548 20.533 3.670 1.00 24.45 684 SER A C 1
ATOM 5377 O O . SER A 1 684 ? -48.097 21.095 4.602 1.00 24.45 684 SER A O 1
ATOM 5379 N N . LEU A 1 685 ? -46.307 20.021 3.692 1.00 24.73 685 LEU A N 1
ATOM 5380 C CA . LEU A 1 685 ? -45.047 20.611 4.185 1.00 24.73 685 LEU A CA 1
ATOM 5381 C C . LEU A 1 685 ? -44.962 21.251 5.590 1.00 24.73 685 LEU A C 1
ATOM 5383 O O . LEU A 1 685 ? -45.643 22.215 5.916 1.00 24.73 685 LEU A O 1
ATOM 5387 N N . SER A 1 686 ? -43.896 20.808 6.275 1.00 27.17 686 SER A N 1
ATOM 5388 C CA . SER A 1 686 ? -43.182 21.367 7.441 1.00 27.17 686 SER A CA 1
ATOM 5389 C C . SER A 1 686 ? -43.805 21.228 8.839 1.00 27.17 686 SER A C 1
ATOM 5391 O O . SER A 1 686 ? -44.970 21.514 9.057 1.00 27.17 686 SER A O 1
ATOM 5393 N N . GLU A 1 687 ? -42.925 20.841 9.777 1.00 27.41 687 GLU A N 1
ATOM 5394 C CA . GLU A 1 687 ? -43.056 20.764 11.245 1.00 27.41 687 GLU A CA 1
ATOM 5395 C C . GLU A 1 687 ? -43.567 19.440 11.849 1.00 27.41 687 GLU A C 1
ATOM 5397 O O . GLU A 1 687 ? -44.730 19.263 12.199 1.00 27.41 687 GLU A O 1
ATOM 5402 N N . ILE A 1 688 ? -42.626 18.510 12.079 1.00 25.72 688 ILE A N 1
ATOM 5403 C CA . ILE A 1 688 ? -42.787 17.442 13.076 1.00 25.72 688 ILE A CA 1
ATOM 5404 C C . ILE A 1 688 ? -42.595 18.077 14.457 1.00 25.72 688 ILE A C 1
ATOM 5406 O O . ILE A 1 688 ? -41.475 18.326 14.901 1.00 25.72 688 ILE A O 1
ATOM 5410 N N . THR A 1 689 ? -43.708 18.335 15.134 1.00 27.39 689 THR A N 1
ATOM 5411 C CA . THR A 1 689 ? -43.758 18.559 16.578 1.00 27.39 689 THR A CA 1
ATOM 5412 C C . THR A 1 689 ? -43.667 17.211 17.293 1.00 27.39 689 THR A C 1
ATOM 5414 O O . THR A 1 689 ? -44.417 16.276 17.012 1.00 27.39 689 THR A O 1
ATOM 5417 N N . LEU A 1 690 ? -42.710 17.100 18.219 1.00 27.53 690 LEU A N 1
ATOM 5418 C CA . LEU A 1 690 ? -42.586 15.971 19.137 1.00 27.53 690 LEU A CA 1
ATOM 5419 C C . LEU A 1 690 ? -43.839 15.868 20.017 1.00 27.53 690 LEU A C 1
ATOM 5421 O O . LEU A 1 690 ? -44.123 16.776 20.797 1.00 27.53 690 LEU A O 1
ATOM 5425 N N . VAL A 1 691 ? -44.518 14.720 19.978 1.00 28.11 691 VAL A N 1
ATOM 5426 C CA . VAL A 1 691 ? -45.417 14.292 21.056 1.00 28.11 691 VAL A CA 1
ATOM 5427 C C . VAL A 1 691 ? -44.873 13.005 21.664 1.00 28.11 691 VAL A C 1
ATOM 5429 O O . VAL A 1 691 ? -44.708 11.983 21.003 1.00 28.11 691 VAL A O 1
ATOM 5432 N N . ASN A 1 692 ? -44.573 13.123 22.955 1.00 29.45 692 ASN A N 1
ATOM 5433 C CA . ASN A 1 692 ? -44.102 12.098 23.872 1.00 29.45 692 ASN A CA 1
ATOM 5434 C C . ASN A 1 692 ? -44.970 10.832 23.849 1.00 29.45 692 ASN A C 1
ATOM 5436 O O . ASN A 1 692 ? -46.156 10.885 24.171 1.00 29.45 692 ASN A O 1
ATOM 5440 N N . ALA A 1 693 ? -44.338 9.681 23.612 1.00 28.64 693 ALA A N 1
ATOM 5441 C CA . ALA A 1 693 ? -44.853 8.382 24.026 1.00 28.64 693 ALA A CA 1
ATOM 5442 C C . ALA A 1 693 ? -44.014 7.873 25.207 1.00 28.64 693 ALA A C 1
ATOM 5444 O O . ALA A 1 693 ? -42.833 7.552 25.084 1.00 28.64 693 ALA A O 1
ATOM 5445 N N . SER A 1 694 ? -44.639 7.844 26.379 1.00 30.70 694 SER A N 1
ATOM 5446 C CA . SER A 1 694 ? -44.115 7.289 27.624 1.00 30.70 694 SER A CA 1
ATOM 5447 C C . SER A 1 694 ? -43.950 5.769 27.528 1.00 30.70 694 SER A C 1
ATOM 5449 O O . SER A 1 694 ? -44.940 5.040 27.488 1.00 30.70 694 SER A O 1
ATOM 5451 N N . ILE A 1 695 ? -42.698 5.304 27.543 1.00 30.59 695 ILE A N 1
ATOM 5452 C CA . ILE A 1 695 ? -42.309 3.888 27.653 1.00 30.59 695 ILE A CA 1
ATOM 5453 C C . ILE A 1 695 ? -41.853 3.604 29.104 1.00 30.59 695 ILE A C 1
ATOM 5455 O O . ILE A 1 695 ? -41.237 4.478 29.723 1.00 30.59 695 ILE A O 1
ATOM 5459 N N . PRO A 1 696 ? -42.171 2.431 29.694 1.00 29.16 696 PRO A N 1
ATOM 5460 C CA . PRO A 1 696 ? -42.017 2.181 31.127 1.00 29.16 696 PRO A CA 1
ATOM 5461 C C . PRO A 1 696 ? -40.556 2.162 31.593 1.00 29.16 696 PRO A C 1
ATOM 5463 O O . PRO A 1 696 ? -39.680 1.585 30.952 1.00 29.16 696 PRO A O 1
ATOM 5466 N N . ARG A 1 697 ? -40.318 2.759 32.768 1.00 36.12 697 ARG A N 1
ATOM 5467 C CA . ARG A 1 697 ? -39.054 2.713 33.518 1.00 36.12 697 ARG A CA 1
ATOM 5468 C C . ARG A 1 697 ? -38.707 1.271 33.884 1.00 36.12 697 ARG A C 1
ATOM 5470 O O . ARG A 1 697 ? -39.503 0.612 34.548 1.00 36.12 697 ARG A O 1
ATOM 5477 N N . GLY A 1 698 ? -37.500 0.824 33.537 1.00 37.44 698 GLY A N 1
ATOM 5478 C CA . GLY A 1 698 ? -37.033 -0.483 33.992 1.00 37.44 698 GLY A CA 1
ATOM 5479 C C . GLY A 1 698 ? -35.709 -1.014 33.450 1.00 37.44 698 GLY A C 1
ATOM 5480 O O . GLY A 1 698 ? -35.524 -2.217 33.510 1.00 37.44 698 GLY A O 1
ATOM 5481 N N . LEU A 1 699 ? -34.786 -0.188 32.948 1.00 27.20 699 LEU A N 1
ATOM 5482 C CA . LEU A 1 699 ? -33.382 -0.587 32.786 1.00 27.20 699 LEU A CA 1
ATOM 5483 C C . LEU A 1 699 ? -32.493 0.634 33.040 1.00 27.20 699 LEU A C 1
ATOM 5485 O O . LEU A 1 699 ? -32.513 1.597 32.275 1.00 27.20 699 LEU A O 1
ATOM 5489 N N . ASN A 1 700 ? -31.732 0.611 34.137 1.00 30.70 700 ASN A N 1
ATOM 5490 C CA . ASN A 1 700 ? -30.668 1.581 34.393 1.00 30.70 700 ASN A CA 1
ATOM 5491 C C . ASN A 1 700 ? -29.534 1.342 33.385 1.00 30.70 700 ASN A C 1
ATOM 5493 O O . ASN A 1 700 ? -28.573 0.629 33.660 1.00 30.70 700 ASN A O 1
ATOM 5497 N N . LEU A 1 701 ? -29.662 1.948 32.206 1.00 30.19 701 LEU A N 1
ATOM 5498 C CA . LEU A 1 701 ? -28.538 2.255 31.333 1.00 30.19 701 LEU A CA 1
ATOM 5499 C C . LEU A 1 701 ? -27.623 3.219 32.096 1.00 30.19 701 LEU A C 1
ATOM 5501 O O . LEU A 1 701 ? -28.052 4.307 32.482 1.00 30.19 701 LEU A O 1
ATOM 5505 N N . PHE A 1 702 ? -26.372 2.827 32.336 1.00 30.86 702 PHE A N 1
ATOM 5506 C CA . PHE A 1 702 ? -25.345 3.745 32.822 1.00 30.86 702 PHE A CA 1
ATOM 5507 C C . PHE A 1 702 ? -25.225 4.906 31.821 1.00 30.86 702 PHE A C 1
ATOM 5509 O O . PHE A 1 702 ? -24.645 4.748 30.748 1.00 30.86 702 PHE A O 1
ATOM 5516 N N . LYS A 1 703 ? -25.810 6.068 32.146 1.00 30.16 703 LYS A N 1
ATOM 5517 C CA . LYS A 1 703 ? -25.603 7.312 31.394 1.00 30.16 703 LYS A CA 1
ATOM 5518 C C . LYS A 1 703 ? -24.098 7.590 31.347 1.00 30.16 703 LYS A C 1
ATOM 5520 O O . LYS A 1 703 ? -23.472 7.699 32.401 1.00 30.16 703 LYS A O 1
ATOM 5525 N N . ARG A 1 704 ? -23.517 7.705 30.145 1.00 40.16 704 ARG A N 1
ATOM 5526 C CA . ARG A 1 704 ? -22.190 8.324 29.980 1.00 40.16 704 ARG A CA 1
ATOM 5527 C C . ARG A 1 704 ? -22.279 9.730 30.605 1.00 40.16 704 ARG A C 1
ATOM 5529 O O . ARG A 1 704 ? -23.258 10.429 30.361 1.00 40.16 704 ARG A O 1
ATOM 5536 N N . LYS A 1 705 ? -21.331 10.097 31.475 1.00 58.38 705 LYS A N 1
ATOM 5537 C CA . LYS A 1 705 ? -21.259 11.441 32.074 1.00 58.38 705 LYS A CA 1
ATOM 5538 C C . LYS A 1 705 ? -20.918 12.414 30.942 1.00 58.38 705 LYS A C 1
ATOM 5540 O O . LYS A 1 705 ? -19.875 12.240 30.319 1.00 58.38 705 LYS A O 1
ATOM 5545 N N . ASP A 1 706 ? -21.792 13.374 30.650 1.00 75.94 706 ASP A N 1
ATOM 5546 C CA . ASP A 1 706 ? -21.527 14.388 29.623 1.00 75.94 706 ASP A CA 1
ATOM 5547 C C . ASP A 1 706 ? -20.215 15.131 29.937 1.00 75.94 706 ASP A C 1
ATOM 5549 O O . ASP A 1 706 ? -19.902 15.378 31.107 1.00 75.94 706 ASP A O 1
ATOM 5553 N N . VAL A 1 707 ? -19.429 15.451 28.902 1.00 85.50 707 VAL A N 1
ATOM 5554 C CA . VAL A 1 707 ? -18.192 16.241 29.038 1.00 85.50 707 VAL A CA 1
ATOM 5555 C C . VAL A 1 707 ? -18.534 17.587 29.679 1.00 85.50 707 VAL A C 1
ATOM 5557 O O . VAL A 1 707 ? -19.450 18.276 29.224 1.00 85.50 707 VAL A O 1
ATOM 5560 N N . TRP A 1 708 ? -17.801 17.963 30.730 1.00 94.31 708 TRP A N 1
ATOM 5561 C CA . TRP A 1 708 ? -18.031 19.221 31.434 1.00 94.31 708 TRP A CA 1
ATOM 5562 C C . TRP A 1 708 ? -17.733 20.421 30.528 1.00 94.31 708 TRP A C 1
ATOM 5564 O O . TRP A 1 708 ? -16.668 20.509 29.921 1.00 94.31 708 TRP A O 1
ATOM 5574 N N . LYS A 1 709 ? -18.686 21.352 30.445 1.00 93.00 709 LYS A N 1
ATOM 5575 C CA . LYS A 1 709 ? -18.552 22.619 29.723 1.00 93.00 709 LYS A CA 1
ATOM 5576 C C . LYS A 1 709 ? -18.727 23.755 30.732 1.00 93.00 709 LYS A C 1
ATOM 5578 O O . LYS A 1 709 ? -19.859 23.985 31.154 1.00 93.00 709 LYS A O 1
ATOM 5583 N N . PRO A 1 710 ? -17.641 24.400 31.185 1.00 93.69 710 PRO A N 1
ATOM 5584 C CA . PRO A 1 710 ? -17.742 25.484 32.152 1.00 93.69 710 PRO A CA 1
ATOM 5585 C C . PRO A 1 710 ? -18.335 26.740 31.502 1.00 93.69 710 PRO A C 1
ATOM 5587 O O . PRO A 1 710 ? -18.075 27.018 30.334 1.00 93.69 710 PRO A O 1
ATOM 5590 N N . GLU A 1 711 ? -19.126 27.501 32.257 1.00 94.75 711 GLU A N 1
ATOM 5591 C CA . GLU A 1 711 ? -19.805 28.705 31.764 1.00 94.75 711 GLU A CA 1
ATOM 5592 C C . GLU A 1 711 ? -19.037 29.980 32.143 1.00 94.75 711 GLU A C 1
ATOM 5594 O O . GLU A 1 711 ? -18.428 30.063 33.216 1.00 94.75 711 GLU A O 1
ATOM 5599 N N . VAL A 1 712 ? -19.091 31.001 31.284 1.00 97.31 712 VAL A N 1
ATOM 5600 C CA . VAL A 1 712 ? -18.539 32.337 31.570 1.00 97.31 712 VAL A CA 1
ATOM 5601 C C . VAL A 1 712 ? -19.129 32.899 32.870 1.00 97.31 712 VAL A C 1
ATOM 5603 O O . VAL A 1 712 ? -20.330 32.806 33.108 1.00 97.31 712 VAL A O 1
ATOM 5606 N N . GLY A 1 713 ? -18.280 33.483 33.722 1.00 94.50 713 GLY A N 1
ATOM 5607 C CA . GLY A 1 713 ? -18.686 34.051 35.012 1.00 94.50 713 GLY A CA 1
ATOM 5608 C C . GLY A 1 713 ? -18.897 33.031 36.140 1.00 94.50 713 GLY A C 1
ATOM 5609 O O . GLY A 1 713 ? -19.319 33.413 37.232 1.00 94.50 713 GLY A O 1
ATOM 5610 N N . THR A 1 714 ? -18.595 31.744 35.919 1.00 95.75 714 THR A N 1
ATOM 5611 C CA . THR A 1 714 ? -18.700 30.711 36.963 1.00 95.75 714 THR A CA 1
ATOM 5612 C C . THR A 1 714 ? -17.782 31.037 38.156 1.00 95.75 714 THR A C 1
ATOM 5614 O O . THR A 1 714 ? -16.572 31.181 37.960 1.00 95.75 714 THR A O 1
ATOM 5617 N N . PRO A 1 715 ? -18.296 31.130 39.401 1.00 96.19 715 PRO A N 1
ATOM 5618 C CA . PRO A 1 715 ? -17.460 31.318 40.584 1.00 96.19 715 PRO A CA 1
ATOM 5619 C C . PRO A 1 715 ? -16.571 30.101 40.839 1.00 96.19 715 PRO A C 1
ATOM 5621 O O . PRO A 1 715 ? -16.984 28.957 40.633 1.00 96.19 715 PRO A O 1
ATOM 5624 N N . TRP A 1 716 ? -15.364 30.334 41.342 1.00 98.12 716 TRP A N 1
ATOM 5625 C CA . TRP A 1 716 ? -14.367 29.278 41.479 1.00 98.12 716 TRP A CA 1
ATOM 5626 C C . TRP A 1 716 ? -13.478 29.460 42.708 1.00 98.12 716 TRP A C 1
ATOM 5628 O O . TRP A 1 716 ? -13.506 30.491 43.384 1.00 98.12 716 TRP A O 1
ATOM 5638 N N . GLN A 1 717 ? -12.715 28.430 43.039 1.00 97.56 717 GLN A N 1
ATOM 5639 C CA . GLN A 1 717 ? -11.702 28.455 44.084 1.00 97.56 717 GLN A CA 1
ATOM 5640 C C . GLN A 1 717 ? -10.484 27.668 43.613 1.00 97.56 717 GLN A C 1
ATOM 5642 O O . GLN A 1 717 ? -10.640 26.634 42.977 1.00 97.56 717 GLN A O 1
ATOM 5647 N N . ILE A 1 718 ? -9.297 28.121 44.006 1.00 97.62 718 ILE A N 1
ATOM 5648 C CA . ILE A 1 718 ? -8.028 27.435 43.772 1.00 97.62 718 ILE A CA 1
ATOM 5649 C C . ILE A 1 718 ? -7.284 27.237 45.097 1.00 97.62 718 ILE A C 1
ATOM 5651 O O . ILE A 1 718 ? -7.145 28.180 45.886 1.00 97.62 718 ILE A O 1
ATOM 5655 N N . ILE A 1 719 ? -6.844 26.006 45.370 1.00 96.81 719 ILE A N 1
ATOM 5656 C CA . ILE A 1 719 ? -6.072 25.644 46.567 1.00 96.81 719 ILE A CA 1
ATOM 5657 C C . ILE A 1 719 ? -4.970 24.659 46.175 1.00 96.81 719 ILE A C 1
ATOM 5659 O O . ILE A 1 719 ? -5.241 23.481 45.936 1.00 96.81 719 ILE A O 1
ATOM 5663 N N . LEU A 1 720 ? -3.725 25.137 46.161 1.00 94.81 720 LEU A N 1
ATOM 5664 C CA . LEU A 1 720 ? -2.564 24.338 45.756 1.00 94.81 720 LEU A CA 1
ATOM 5665 C C . LEU A 1 720 ? -1.612 24.017 46.917 1.00 94.81 720 LEU A C 1
ATOM 5667 O O . LEU A 1 720 ? -0.979 22.968 46.909 1.00 94.81 720 LEU A O 1
ATOM 5671 N N . SER A 1 721 ? -1.537 24.863 47.952 1.00 91.62 721 SER A N 1
ATOM 5672 C CA . SER A 1 721 ? -0.593 24.657 49.070 1.00 91.62 721 SER A CA 1
ATOM 5673 C C . SER A 1 721 ? -1.116 23.818 50.235 1.00 91.62 721 SER A C 1
ATOM 5675 O O . SER A 1 721 ? -0.355 23.516 51.156 1.00 91.62 721 SER A O 1
ATOM 5677 N N . GLU A 1 722 ? -2.397 23.440 50.245 1.00 92.62 722 GLU A N 1
ATOM 5678 C CA . GLU A 1 722 ? -2.961 22.581 51.290 1.00 92.62 722 GLU A CA 1
ATOM 5679 C C . GLU A 1 722 ? -3.972 21.568 50.739 1.00 92.62 722 GLU A C 1
ATOM 5681 O O . GLU A 1 722 ? -4.659 21.804 49.746 1.00 92.62 722 GLU A O 1
ATOM 5686 N N . VAL A 1 723 ? -4.085 20.422 51.415 1.00 92.25 723 VAL A N 1
ATOM 5687 C CA . VAL A 1 723 ? -5.075 19.386 51.089 1.00 92.25 723 VAL A CA 1
ATOM 5688 C C . VAL A 1 723 ? -6.457 19.825 51.562 1.00 92.25 723 VAL A C 1
ATOM 5690 O O . VAL A 1 723 ? -6.646 20.169 52.733 1.00 92.25 723 VAL A O 1
ATOM 5693 N N . VAL A 1 724 ? -7.461 19.727 50.688 1.00 92.25 724 VAL A N 1
ATOM 5694 C CA . VAL A 1 724 ? -8.844 20.048 51.058 1.00 92.25 724 VAL A CA 1
ATOM 5695 C C . VAL A 1 724 ? -9.386 19.011 52.041 1.00 92.25 724 VAL A C 1
ATOM 5697 O O . VAL A 1 724 ? -9.431 17.807 51.769 1.00 92.25 724 VAL A O 1
ATOM 5700 N N . THR A 1 725 ? -9.846 19.492 53.196 1.00 89.25 725 THR A N 1
ATOM 5701 C CA . THR A 1 725 ? -10.497 18.677 54.227 1.00 89.25 725 THR A CA 1
ATOM 5702 C C . THR A 1 725 ? -12.006 18.887 54.191 1.00 89.25 725 THR A C 1
ATOM 5704 O O . THR A 1 725 ? -12.496 20.014 54.180 1.00 89.25 725 THR A O 1
ATOM 5707 N N . LEU A 1 726 ? -12.763 17.788 54.154 1.00 89.56 726 LEU A N 1
ATOM 5708 C CA . LEU A 1 726 ? -14.222 17.859 54.120 1.00 89.56 726 LEU A CA 1
ATOM 5709 C C . LEU A 1 726 ? -14.764 18.238 55.510 1.00 89.56 726 LEU A C 1
ATOM 5711 O O . LEU A 1 726 ? -14.420 17.574 56.493 1.00 89.56 726 LEU A O 1
ATOM 5715 N N . PRO A 1 727 ? -15.623 19.264 55.620 1.00 88.94 727 PRO A N 1
ATOM 5716 C CA . PRO A 1 727 ? -16.228 19.651 56.888 1.00 88.94 727 PRO A CA 1
ATOM 5717 C C . PRO A 1 727 ? -17.235 18.601 57.380 1.00 88.94 727 PRO A C 1
ATOM 5719 O O . PRO A 1 727 ? -17.680 17.715 56.641 1.00 88.94 727 PRO A O 1
ATOM 5722 N N . LYS A 1 728 ? -17.645 18.715 58.651 1.00 80.25 728 LYS A N 1
ATOM 5723 C CA . LYS A 1 728 ? -18.755 17.910 59.186 1.00 80.25 728 LYS A CA 1
ATOM 5724 C C . LYS A 1 728 ? -20.008 18.148 58.327 1.00 80.25 728 LYS A C 1
ATOM 5726 O O . LYS A 1 728 ? -20.434 19.287 58.149 1.00 80.25 728 LYS A O 1
ATOM 5731 N N . GLY A 1 729 ? -20.578 17.066 57.795 1.00 79.94 729 GLY A N 1
ATOM 5732 C CA . GLY A 1 729 ? -21.703 17.107 56.850 1.00 79.94 729 GLY A CA 1
ATOM 5733 C C . GLY A 1 729 ? -21.327 16.923 55.372 1.00 79.94 729 GLY A C 1
ATOM 5734 O O . GLY A 1 729 ? -22.222 16.839 54.541 1.00 79.94 729 GLY A O 1
ATOM 5735 N N . GLY A 1 730 ? -20.039 16.769 55.040 1.00 87.50 730 GLY A N 1
ATOM 5736 C CA . GLY A 1 730 ? -19.582 16.409 53.692 1.00 87.50 730 GLY A CA 1
ATOM 5737 C C . GLY A 1 730 ? -19.257 17.609 52.797 1.00 87.50 730 GLY A C 1
ATOM 5738 O O . GLY A 1 730 ? -19.218 18.751 53.249 1.00 87.50 730 GLY A O 1
ATOM 5739 N N . ALA A 1 731 ? -18.988 17.344 51.515 1.00 87.62 731 ALA A N 1
ATOM 5740 C CA . ALA A 1 731 ? -18.478 18.351 50.582 1.00 87.62 731 ALA A CA 1
ATOM 5741 C C . ALA A 1 731 ? -19.482 19.466 50.230 1.00 87.62 731 ALA A C 1
ATOM 5743 O O . ALA A 1 731 ? -19.064 20.547 49.830 1.00 87.62 731 ALA A O 1
ATOM 5744 N N . GLY A 1 732 ? -20.785 19.247 50.437 1.00 87.19 732 GLY A N 1
ATOM 5745 C CA . GLY A 1 732 ? -21.813 20.283 50.274 1.00 87.19 732 GLY A CA 1
ATOM 5746 C C . GLY A 1 732 ? -21.718 21.432 51.286 1.00 87.19 732 GLY A C 1
ATOM 5747 O O . GLY A 1 732 ? -22.312 22.476 51.064 1.00 87.19 732 GLY A O 1
ATOM 5748 N N . ASN A 1 733 ? -20.947 21.264 52.367 1.00 89.56 733 ASN A N 1
ATOM 5749 C CA . ASN A 1 733 ? -20.720 22.296 53.384 1.00 89.56 733 ASN A CA 1
ATOM 5750 C C . ASN A 1 733 ? -19.357 22.996 53.228 1.00 89.56 733 ASN A C 1
ATOM 5752 O O . ASN A 1 733 ? -18.904 23.667 54.160 1.00 89.56 733 ASN A O 1
ATOM 5756 N N . LEU A 1 734 ? -18.657 22.793 52.104 1.00 91.25 734 LEU A N 1
ATOM 5757 C CA . LEU A 1 734 ? -17.404 23.497 51.833 1.00 91.25 734 LEU A CA 1
ATOM 5758 C C . LEU A 1 734 ? -17.642 25.010 51.809 1.00 91.25 734 LEU A C 1
ATOM 5760 O O . LEU A 1 734 ? -18.639 25.493 51.281 1.00 91.25 734 LEU A O 1
ATOM 5764 N N . SER A 1 735 ? -16.708 25.749 52.403 1.00 88.81 735 SER A N 1
ATOM 5765 C CA . SER A 1 735 ? -16.721 27.207 52.422 1.00 88.81 735 SER A CA 1
ATOM 5766 C C . SER A 1 735 ? -15.436 27.711 51.766 1.00 88.81 735 SER A C 1
ATOM 5768 O O . SER A 1 735 ? -14.354 27.315 52.212 1.00 88.81 735 SER A O 1
ATOM 5770 N N . PRO A 1 736 ? -15.520 28.555 50.725 1.00 92.25 736 PRO A N 1
ATOM 5771 C CA . PRO A 1 736 ? -16.740 29.104 50.114 1.00 92.25 736 PRO A CA 1
ATOM 5772 C C . PRO A 1 736 ? -17.538 28.065 49.304 1.00 92.25 736 PRO A C 1
ATOM 5774 O O . PRO A 1 736 ? -16.971 27.110 48.785 1.00 92.25 736 PRO A O 1
ATOM 5777 N N . ASP A 1 737 ? -18.849 28.269 49.167 1.00 93.12 737 ASP A N 1
ATOM 5778 C CA . ASP A 1 737 ? -19.723 27.390 48.380 1.00 93.12 737 ASP A CA 1
ATOM 5779 C C . ASP A 1 737 ? -19.686 27.768 46.888 1.00 93.12 737 ASP A C 1
ATOM 5781 O O . ASP A 1 737 ? -20.539 28.497 46.388 1.00 93.12 737 ASP A O 1
ATOM 5785 N N . VAL A 1 738 ? -18.659 27.305 46.170 1.00 96.25 738 VAL A N 1
ATOM 5786 C CA . VAL A 1 738 ? -18.475 27.562 44.727 1.00 96.25 738 VAL A CA 1
ATOM 5787 C C . VAL A 1 738 ? -18.550 26.272 43.913 1.00 96.25 738 VAL A C 1
ATOM 5789 O O . VAL A 1 738 ? -18.239 25.211 44.461 1.00 96.25 738 VAL A O 1
ATOM 5792 N N . PRO A 1 739 ? -19.001 26.306 42.646 1.00 95.88 739 PRO A N 1
ATOM 5793 C CA . PRO A 1 739 ? -19.144 25.111 41.812 1.00 95.88 739 PRO A CA 1
ATOM 5794 C C . PRO A 1 739 ? -17.817 24.559 41.277 1.00 95.88 739 PRO A C 1
ATOM 5796 O O . PRO A 1 739 ? -17.749 23.357 41.045 1.00 95.88 739 PRO A O 1
ATOM 5799 N N . VAL A 1 740 ? -16.776 25.381 41.107 1.00 98.12 740 VAL A N 1
ATOM 5800 C CA . VAL A 1 740 ? -15.498 24.973 40.490 1.00 98.12 740 VAL A CA 1
ATOM 5801 C C . VAL A 1 740 ? -14.353 25.059 41.490 1.00 98.12 740 VAL A C 1
ATOM 5803 O O . VAL A 1 740 ? -14.204 26.070 42.176 1.00 98.12 740 VAL A O 1
ATOM 5806 N N . TRP A 1 741 ? -13.551 23.999 41.564 1.00 98.00 741 TRP A N 1
ATOM 5807 C CA . TRP A 1 741 ? -12.413 23.884 42.472 1.00 98.00 741 TRP A CA 1
ATOM 5808 C C . TRP A 1 741 ? -11.176 23.401 41.731 1.00 98.00 741 TRP A C 1
ATOM 5810 O O . TRP A 1 741 ? -11.191 22.297 41.201 1.00 98.00 741 TRP A O 1
ATOM 5820 N N . ASP A 1 742 ? -10.115 24.192 41.743 1.00 98.19 742 ASP A N 1
ATOM 5821 C CA . ASP A 1 742 ? -8.812 23.845 41.194 1.00 98.19 742 ASP A CA 1
ATOM 5822 C C . ASP A 1 742 ? -7.844 23.440 42.311 1.00 98.19 742 ASP A C 1
ATOM 5824 O O . ASP A 1 742 ? -7.598 24.205 43.249 1.00 98.19 742 ASP A O 1
ATOM 5828 N N . LEU A 1 743 ? -7.388 22.190 42.268 1.00 98.00 743 LEU A N 1
ATOM 5829 C CA . LEU A 1 743 ? -6.713 21.513 43.372 1.00 98.00 743 LEU A CA 1
ATOM 5830 C C . LEU A 1 743 ? -5.436 20.824 42.898 1.00 98.00 743 LEU A C 1
ATOM 5832 O O . LEU A 1 743 ? -5.431 20.187 41.846 1.00 98.00 743 LEU A O 1
ATOM 5836 N N . ASP A 1 744 ? -4.392 20.834 43.733 1.00 97.00 744 ASP A N 1
ATOM 5837 C CA . ASP A 1 744 ? -3.155 20.103 43.431 1.00 97.00 744 ASP A CA 1
ATOM 5838 C C . ASP A 1 744 ? -3.433 18.604 43.217 1.00 97.00 744 ASP A C 1
ATOM 5840 O O . ASP A 1 744 ? -4.007 17.912 44.079 1.00 97.00 744 ASP A O 1
ATOM 5844 N N . LEU A 1 745 ? -3.006 18.115 42.048 1.00 96.94 745 LEU A N 1
ATOM 5845 C CA . LEU A 1 745 ? -3.204 16.750 41.584 1.00 96.94 745 LEU A CA 1
ATOM 5846 C C . LEU A 1 745 ? -2.569 15.717 42.507 1.00 96.94 745 LEU A C 1
ATOM 5848 O O . LEU A 1 745 ? -3.090 14.608 42.611 1.00 96.94 745 LEU A O 1
ATOM 5852 N N . PHE A 1 746 ? -1.427 15.990 43.124 1.00 94.75 746 PHE A N 1
ATOM 5853 C CA . PHE A 1 746 ? -0.654 14.993 43.859 1.00 94.75 746 PHE A CA 1
ATOM 5854 C C . PHE A 1 746 ? -1.139 14.865 45.300 1.00 94.75 746 PHE A C 1
ATOM 5856 O O . PHE A 1 746 ? -1.327 13.738 45.774 1.00 94.75 746 PHE A O 1
ATOM 5863 N N . GLU A 1 747 ? -1.450 15.988 45.940 1.00 92.19 747 GLU A N 1
ATOM 5864 C CA . GLU A 1 747 ? -1.782 16.057 47.364 1.00 92.19 747 GLU A CA 1
ATOM 5865 C C . GLU A 1 747 ? -3.224 15.608 47.674 1.00 92.19 747 GLU A C 1
ATOM 5867 O O . GLU A 1 747 ? -3.493 14.944 48.683 1.00 92.19 747 GLU A O 1
ATOM 5872 N N . ASN A 1 748 ? -4.182 15.893 46.785 1.00 93.62 748 ASN A N 1
ATOM 5873 C CA . ASN A 1 748 ? -5.598 15.615 47.046 1.00 93.62 748 ASN A CA 1
ATOM 5874 C C . ASN A 1 748 ? -5.991 14.165 46.717 1.00 93.62 748 ASN A C 1
ATOM 5876 O O . ASN A 1 748 ? -5.654 13.610 45.671 1.00 93.62 748 ASN A O 1
ATOM 5880 N N . LYS A 1 749 ? -6.731 13.504 47.615 1.00 93.88 749 LYS A N 1
ATOM 5881 C CA . LYS A 1 749 ? -7.126 12.091 47.456 1.00 93.88 749 LYS A CA 1
ATOM 5882 C C . LYS A 1 749 ? -8.375 11.942 46.584 1.00 93.88 749 LYS A C 1
ATOM 5884 O O . LYS A 1 749 ? -9.313 12.729 46.691 1.00 93.88 749 LYS A O 1
ATOM 5889 N N . LYS A 1 750 ? -8.457 10.824 45.849 1.00 95.19 750 LYS A N 1
ATOM 5890 C CA . LYS A 1 750 ? -9.649 10.400 45.082 1.00 95.19 750 LYS A CA 1
ATOM 5891 C C . LYS A 1 750 ? -10.947 10.478 45.894 1.00 95.19 750 LYS A C 1
ATOM 5893 O O . LYS A 1 750 ? -11.978 10.885 45.372 1.00 95.19 750 LYS A O 1
ATOM 5898 N N . SER A 1 751 ? -10.906 10.102 47.175 1.00 94.06 751 SER A N 1
ATOM 5899 C CA . SER A 1 751 ? -12.071 10.138 48.068 1.00 94.06 751 SER A CA 1
ATOM 5900 C C . SER A 1 751 ? -12.623 11.550 48.278 1.00 94.06 751 SER A C 1
ATOM 5902 O O . SER A 1 751 ? -13.838 11.718 48.331 1.00 94.06 751 SER A O 1
ATOM 5904 N N . THR A 1 752 ? -11.747 12.555 48.375 1.00 94.69 752 THR A N 1
ATOM 5905 C CA . THR A 1 752 ? -12.137 13.963 48.528 1.00 94.69 752 THR A CA 1
ATOM 5906 C C . THR A 1 752 ? -12.789 14.464 47.244 1.00 94.69 752 THR A C 1
ATOM 5908 O O . THR A 1 752 ? -13.913 14.955 47.286 1.00 94.69 752 THR A O 1
ATOM 5911 N N . ILE A 1 753 ? -12.139 14.229 46.100 1.00 95.94 753 ILE A N 1
ATOM 5912 C CA . ILE A 1 753 ? -12.630 14.627 44.771 1.00 95.94 753 ILE A CA 1
ATOM 5913 C C . ILE A 1 753 ? -13.991 13.981 44.482 1.00 95.94 753 ILE A C 1
ATOM 5915 O O . ILE A 1 753 ? -14.957 14.664 44.150 1.00 95.94 753 ILE A O 1
ATOM 5919 N N . SER A 1 754 ? -14.116 12.677 44.739 1.00 93.00 754 SER A N 1
ATOM 5920 C CA . SER A 1 754 ? -15.378 11.946 44.574 1.00 93.00 754 SER A CA 1
ATOM 5921 C C . SER A 1 754 ? -16.501 12.491 45.465 1.00 93.00 754 SER A C 1
ATOM 5923 O O . SER A 1 754 ? -17.663 12.487 45.063 1.00 93.00 754 SER A O 1
ATOM 5925 N N . ALA A 1 755 ? -16.190 12.935 46.688 1.00 93.31 755 ALA A N 1
ATOM 5926 C CA . ALA A 1 755 ? -17.182 13.536 47.576 1.00 93.31 755 ALA A CA 1
ATOM 5927 C C . ALA A 1 755 ? -17.636 14.912 47.068 1.00 93.31 755 ALA A C 1
ATOM 5929 O O . ALA A 1 755 ? -18.832 15.192 47.086 1.00 93.31 755 ALA A O 1
ATOM 5930 N N . MET A 1 756 ? -16.706 15.732 46.569 1.00 94.88 756 MET A N 1
ATOM 5931 C CA . MET A 1 756 ? -16.998 17.038 45.968 1.00 94.88 756 MET A CA 1
ATOM 5932 C C . MET A 1 756 ? -17.896 16.903 44.737 1.00 94.88 756 MET A C 1
ATOM 5934 O O . MET A 1 756 ? -18.942 17.549 44.669 1.00 94.88 756 MET A O 1
ATOM 5938 N N . GLN A 1 757 ? -17.578 15.977 43.833 1.00 93.06 757 GLN A N 1
ATOM 5939 C CA . GLN A 1 757 ? -18.399 15.716 42.647 1.00 93.06 757 GLN A CA 1
ATOM 5940 C C . GLN A 1 757 ? -19.805 15.220 42.979 1.00 93.06 757 GLN A C 1
ATOM 5942 O O . GLN A 1 757 ? -20.780 15.654 42.368 1.00 93.06 757 GLN A O 1
ATOM 5947 N N . LYS A 1 758 ? -19.947 14.361 43.997 1.00 92.31 758 LYS A N 1
ATOM 5948 C CA . LYS A 1 758 ? -21.268 13.927 44.487 1.00 92.31 758 LYS A CA 1
ATOM 5949 C C . LYS A 1 758 ? -22.096 15.071 45.075 1.00 92.31 758 LYS A C 1
ATOM 5951 O O . LYS A 1 758 ? -23.316 14.961 45.118 1.00 92.31 758 LYS A O 1
ATOM 5956 N N . SER A 1 759 ? -21.454 16.150 45.519 1.00 92.12 759 SER A N 1
ATOM 5957 C CA . SER A 1 759 ? -22.106 17.379 45.982 1.00 92.12 759 SER A CA 1
ATOM 5958 C C . SER A 1 759 ? -22.272 18.431 44.877 1.00 92.12 759 SER A C 1
ATOM 5960 O O . SER A 1 759 ? -22.547 19.586 45.185 1.00 92.12 759 SER A O 1
ATOM 5962 N N . GLY A 1 760 ? -22.122 18.051 43.603 1.00 92.38 760 GLY A N 1
ATOM 5963 C CA . GLY A 1 760 ? -22.346 18.940 42.459 1.00 92.38 760 GLY A CA 1
ATOM 5964 C C . GLY A 1 760 ? -21.194 19.905 42.171 1.00 92.38 760 GLY A C 1
ATOM 5965 O O . GLY A 1 760 ? -21.416 20.936 41.545 1.00 92.38 760 GLY A O 1
ATOM 5966 N N . LYS A 1 761 ? -19.980 19.610 42.654 1.00 94.94 761 LYS A N 1
ATOM 5967 C CA . LYS A 1 761 ? -18.776 20.408 42.378 1.00 94.94 761 LYS A CA 1
ATOM 5968 C C . LYS A 1 761 ? -17.982 19.819 41.218 1.00 94.94 761 LYS A C 1
ATOM 5970 O O . LYS A 1 761 ? -17.841 18.602 41.137 1.00 94.94 761 LYS A O 1
ATOM 5975 N N . HIS A 1 762 ? -17.412 20.674 40.382 1.00 96.81 762 HIS A N 1
ATOM 5976 C CA . HIS A 1 762 ? -16.437 20.296 39.367 1.00 96.81 762 HIS A CA 1
ATOM 5977 C C . HIS A 1 762 ? -15.023 20.514 39.894 1.00 96.81 762 HIS A C 1
ATOM 5979 O O . HIS A 1 762 ? -14.734 21.558 40.484 1.00 96.81 762 HIS A O 1
ATOM 5985 N N . VAL A 1 763 ? -14.157 19.520 39.701 1.00 97.94 763 VAL A N 1
ATOM 5986 C CA . VAL A 1 763 ? -12.768 19.563 40.169 1.00 97.94 763 VAL A CA 1
ATOM 5987 C C . VAL A 1 763 ? -11.809 19.632 38.986 1.00 97.94 763 VAL A C 1
ATOM 5989 O O . VAL A 1 763 ? -11.773 18.720 38.161 1.00 97.94 763 VAL A O 1
ATOM 5992 N N . ILE A 1 764 ? -11.017 20.698 38.939 1.00 98.62 764 ILE A N 1
ATOM 5993 C CA . ILE A 1 764 ? -9.860 20.872 38.065 1.00 98.62 764 ILE A CA 1
ATOM 5994 C C . ILE A 1 764 ? -8.631 20.368 38.833 1.00 98.62 764 ILE A C 1
ATOM 5996 O O . ILE A 1 764 ? -8.496 20.625 40.030 1.00 98.62 764 ILE A O 1
ATOM 6000 N N . CYS A 1 765 ? -7.781 19.583 38.178 1.00 98.44 765 CYS A N 1
ATOM 6001 C CA . CYS A 1 765 ? -6.574 19.038 38.787 1.00 98.44 765 CYS A CA 1
ATOM 6002 C C . CYS A 1 765 ? -5.325 19.707 38.222 1.00 98.44 765 CYS A C 1
ATOM 6004 O O . CYS A 1 765 ? -4.977 19.504 37.057 1.00 98.44 765 CYS A O 1
ATOM 6006 N N . TYR A 1 766 ? -4.663 20.463 39.091 1.00 98.25 766 TYR A N 1
ATOM 6007 C CA . TYR A 1 766 ? -3.457 21.230 38.823 1.00 98.25 766 TYR A CA 1
ATOM 6008 C C . TYR A 1 766 ? -2.198 20.368 38.842 1.00 98.25 766 TYR A C 1
ATOM 6010 O O . TYR A 1 766 ? -2.000 19.559 39.756 1.00 98.25 766 TYR A O 1
ATOM 6018 N N . PHE A 1 767 ? -1.308 20.600 37.882 1.00 97.94 767 PHE A N 1
ATOM 6019 C CA . PHE A 1 767 ? 0.089 20.174 37.932 1.00 97.94 767 PHE A CA 1
ATOM 6020 C C . PHE A 1 767 ? 0.939 21.057 37.017 1.00 97.94 767 PHE A C 1
ATOM 6022 O O . PHE A 1 767 ? 0.453 21.525 35.992 1.00 97.94 767 PHE A O 1
ATOM 6029 N N . SER A 1 768 ? 2.231 21.215 37.314 1.00 96.50 768 SER A N 1
ATOM 6030 C CA . SER A 1 768 ? 3.128 21.864 36.357 1.00 96.50 768 SER A CA 1
ATOM 6031 C C . SER A 1 768 ? 3.373 20.981 35.135 1.00 96.50 768 SER A C 1
ATOM 6033 O O . SER A 1 768 ? 3.764 19.817 35.272 1.00 96.50 768 SER A O 1
ATOM 6035 N N . ALA A 1 769 ? 3.128 21.517 33.940 1.00 97.31 769 ALA A N 1
ATOM 6036 C CA . ALA A 1 769 ? 3.363 20.816 32.683 1.00 97.31 769 ALA A CA 1
ATOM 6037 C C . ALA A 1 769 ? 4.583 21.346 31.925 1.00 97.31 769 ALA A C 1
ATOM 6039 O O . ALA A 1 769 ? 5.217 20.581 31.195 1.00 97.31 769 ALA A O 1
ATOM 6040 N N . GLY A 1 770 ? 4.912 22.629 32.089 1.00 96.88 770 GLY A N 1
ATOM 6041 C CA . GLY A 1 770 ? 6.089 23.259 31.488 1.00 96.88 770 GLY A CA 1
ATOM 6042 C C . GLY A 1 770 ? 7.325 23.322 32.388 1.00 96.88 770 GLY A C 1
ATOM 6043 O O . GLY A 1 770 ? 8.383 23.749 31.922 1.00 96.88 770 GLY A O 1
ATOM 6044 N N . SER A 1 771 ? 7.246 22.841 33.635 1.00 97.44 771 SER A N 1
ATOM 6045 C CA . SER A 1 771 ? 8.406 22.734 34.529 1.00 97.44 771 SER A CA 1
ATOM 6046 C C . SER A 1 771 ? 8.550 21.364 35.206 1.00 97.44 771 SER A C 1
ATOM 6048 O O . SER A 1 771 ? 7.617 20.568 35.334 1.00 97.44 771 SER A O 1
ATOM 6050 N N . TRP A 1 772 ? 9.779 21.098 35.628 1.00 97.69 772 TRP A N 1
ATOM 6051 C CA . TRP A 1 772 ? 10.206 20.024 36.506 1.00 97.69 772 TRP A CA 1
ATOM 6052 C C . TRP A 1 772 ? 10.306 20.559 37.931 1.00 97.69 772 TRP A C 1
ATOM 6054 O O . TRP A 1 772 ? 10.856 21.637 38.132 1.00 97.69 772 TRP A O 1
ATOM 6064 N N . GLU A 1 773 ? 9.850 19.782 38.913 1.00 95.44 773 GLU A N 1
ATOM 6065 C CA . GLU A 1 773 ? 9.798 20.159 40.331 1.00 95.44 773 GLU A CA 1
ATOM 6066 C C . GLU A 1 773 ? 10.604 19.148 41.171 1.00 95.44 773 GLU A C 1
ATOM 6068 O O . GLU A 1 773 ? 10.280 17.952 41.193 1.00 95.44 773 GLU A O 1
ATOM 6073 N N . ASN A 1 774 ? 11.631 19.598 41.903 1.00 94.88 774 ASN A N 1
ATOM 6074 C CA . ASN A 1 774 ? 12.581 18.698 42.581 1.00 94.88 774 ASN A CA 1
ATOM 6075 C C . ASN A 1 774 ? 12.002 17.886 43.758 1.00 94.88 774 ASN A C 1
ATOM 6077 O O . ASN A 1 774 ? 12.671 16.994 44.287 1.00 94.88 774 ASN A O 1
ATOM 6081 N N . TRP A 1 775 ? 10.774 18.183 44.179 1.00 93.94 775 TRP A N 1
ATOM 6082 C CA . TRP A 1 775 ? 10.084 17.509 45.280 1.00 93.94 775 TRP A CA 1
ATOM 6083 C C . TRP A 1 775 ? 9.017 16.518 44.802 1.00 93.94 775 TRP A C 1
ATOM 6085 O O . TRP A 1 775 ? 8.497 15.740 45.610 1.00 93.94 775 TRP A O 1
ATOM 6095 N N . ARG A 1 776 ? 8.667 16.510 43.507 1.00 93.50 776 ARG A N 1
ATOM 6096 C CA . ARG A 1 776 ? 7.671 15.570 42.977 1.00 93.50 776 ARG A CA 1
ATOM 6097 C C . ARG A 1 776 ? 8.262 14.171 42.870 1.00 93.50 776 ARG A C 1
ATOM 6099 O O . ARG A 1 776 ? 9.436 13.970 42.572 1.00 93.50 776 ARG A O 1
ATOM 6106 N N . LYS A 1 777 ? 7.422 13.161 43.102 1.00 92.06 777 LYS A N 1
ATOM 6107 C CA . LYS A 1 777 ? 7.848 11.749 43.086 1.00 92.06 777 LYS A CA 1
ATOM 6108 C C . LYS A 1 777 ? 8.331 11.280 41.714 1.00 92.06 777 LYS A C 1
ATOM 6110 O O . LYS A 1 777 ? 9.084 10.317 41.644 1.00 92.06 777 LYS A O 1
ATOM 6115 N N . ASP A 1 778 ? 7.880 11.929 40.647 1.00 93.81 778 ASP A N 1
ATOM 6116 C CA . ASP A 1 778 ? 8.259 11.636 39.268 1.00 93.81 778 ASP A CA 1
ATOM 6117 C C . ASP A 1 778 ? 9.461 12.463 38.782 1.00 93.81 778 ASP A C 1
ATOM 6119 O O . ASP A 1 778 ? 9.840 12.327 37.621 1.00 93.81 778 ASP A O 1
ATOM 6123 N N . LYS A 1 779 ? 10.116 13.254 39.650 1.00 94.62 779 LYS A N 1
ATOM 6124 C CA . LYS A 1 779 ? 11.274 14.090 39.286 1.00 94.62 779 LYS A CA 1
ATOM 6125 C C . LYS A 1 779 ? 12.385 13.309 38.578 1.00 94.62 779 LYS A C 1
ATOM 6127 O O . LYS A 1 779 ? 12.959 13.802 37.617 1.00 94.62 779 LYS A O 1
ATOM 6132 N N . ASP A 1 780 ? 12.647 12.075 39.014 1.00 95.25 780 ASP A N 1
ATOM 6133 C CA . ASP A 1 780 ? 13.726 11.232 38.483 1.00 95.25 780 ASP A CA 1
ATOM 6134 C C . ASP A 1 780 ? 13.340 10.573 37.143 1.00 95.25 780 ASP A C 1
ATOM 6136 O O . ASP A 1 780 ? 14.142 9.864 36.542 1.00 95.25 780 ASP A O 1
ATOM 6140 N N . SER A 1 781 ? 12.105 10.789 36.668 1.00 92.25 781 SER A N 1
ATOM 6141 C CA . SER A 1 781 ? 11.646 10.330 35.350 1.00 92.25 781 SER A CA 1
ATOM 6142 C C . SER A 1 781 ? 11.986 11.308 34.224 1.00 92.25 781 SER A C 1
ATOM 6144 O O . SER A 1 781 ? 11.932 10.913 33.061 1.00 92.25 781 SER A O 1
ATOM 6146 N N . PHE A 1 782 ? 12.309 12.566 34.540 1.00 95.44 782 PHE A N 1
ATOM 6147 C CA . PHE A 1 782 ? 12.661 13.567 33.535 1.00 95.44 782 PHE A CA 1
ATOM 6148 C C . PHE A 1 782 ? 14.118 13.382 33.093 1.00 95.44 782 PHE A C 1
ATOM 6150 O O . PHE A 1 782 ? 15.009 13.357 33.946 1.00 95.44 782 PHE A O 1
ATOM 6157 N N . PRO A 1 783 ? 14.402 13.261 31.783 1.00 92.56 783 PRO A N 1
ATOM 6158 C CA . PRO A 1 783 ? 15.776 13.197 31.305 1.00 92.56 783 PRO A CA 1
ATOM 6159 C C . PRO A 1 783 ? 16.515 14.506 31.582 1.00 92.56 783 PRO A C 1
ATOM 6161 O O . PRO A 1 783 ? 16.016 15.575 31.248 1.00 92.56 783 PRO A O 1
ATOM 6164 N N . GLU A 1 784 ? 17.746 14.423 32.089 1.00 94.31 784 GLU A N 1
ATOM 6165 C CA . GLU A 1 784 ? 18.557 15.615 32.395 1.00 94.31 784 GLU A CA 1
ATOM 6166 C C . GLU A 1 784 ? 18.742 16.534 31.174 1.00 94.31 784 GLU A C 1
ATOM 6168 O O . GLU A 1 784 ? 18.738 17.753 31.305 1.00 94.31 784 GLU A O 1
ATOM 6173 N N . LYS A 1 785 ? 18.836 15.954 29.967 1.00 93.44 785 LYS A N 1
ATOM 6174 C CA . LYS A 1 785 ? 18.949 16.696 28.697 1.00 93.44 785 LYS A CA 1
ATOM 6175 C C . LYS A 1 785 ? 17.724 17.557 28.362 1.00 93.44 785 LYS A C 1
ATOM 6177 O O . LYS A 1 785 ? 17.831 18.450 27.532 1.00 93.44 785 LYS A O 1
ATOM 6182 N N . ASP A 1 786 ? 16.576 17.244 28.956 1.00 96.62 786 ASP A N 1
ATOM 6183 C CA . ASP A 1 786 ? 15.311 17.938 28.723 1.00 96.62 786 ASP A CA 1
ATOM 6184 C C . ASP A 1 786 ? 15.036 18.987 29.807 1.00 96.62 786 ASP A C 1
ATOM 6186 O O . ASP A 1 786 ? 13.984 19.620 29.776 1.00 96.62 786 ASP A O 1
ATOM 6190 N N . LEU A 1 787 ? 15.959 19.178 30.759 1.00 97.31 787 LEU A N 1
ATOM 6191 C CA . LEU A 1 787 ? 15.860 20.191 31.801 1.00 97.31 787 LEU A CA 1
ATOM 6192 C C . LEU A 1 787 ? 16.611 21.459 31.388 1.00 97.31 787 LEU A C 1
ATOM 6194 O O . LEU A 1 787 ? 17.824 21.457 31.178 1.00 97.31 787 LEU A O 1
ATOM 6198 N N . GLY A 1 788 ? 15.881 22.561 31.326 1.00 97.00 788 GLY A N 1
ATOM 6199 C CA . GLY A 1 788 ? 16.377 23.887 31.003 1.00 97.00 788 GLY A CA 1
ATOM 6200 C C . GLY A 1 788 ? 16.899 24.653 32.213 1.00 97.00 788 GLY A C 1
ATOM 6201 O O . GLY A 1 788 ? 17.325 24.080 33.225 1.00 97.00 788 GLY A O 1
ATOM 6202 N N . ASN A 1 789 ? 16.849 25.974 32.093 1.00 97.38 789 ASN A N 1
ATOM 6203 C CA . ASN A 1 789 ? 17.173 26.911 33.157 1.00 97.38 789 ASN A CA 1
ATOM 6204 C C . ASN A 1 789 ? 16.162 26.821 34.308 1.00 97.38 789 ASN A C 1
ATOM 6206 O O . ASN A 1 789 ? 15.025 26.371 34.149 1.00 97.38 789 ASN A O 1
ATOM 6210 N N . THR A 1 790 ? 16.591 27.269 35.482 1.00 96.31 790 THR A N 1
ATOM 6211 C CA . THR A 1 790 ? 15.738 27.410 36.663 1.00 96.31 790 THR A CA 1
ATOM 6212 C C . THR A 1 790 ? 14.658 28.470 36.438 1.00 96.31 790 THR A C 1
ATOM 6214 O O . THR A 1 790 ? 14.940 29.526 35.867 1.00 96.31 790 THR A O 1
ATOM 6217 N N . LEU A 1 791 ? 13.436 28.218 36.915 1.00 93.94 791 LEU A N 1
ATOM 6218 C CA . LEU A 1 791 ? 12.344 29.193 36.839 1.00 93.94 791 LEU A CA 1
ATOM 6219 C C . LEU A 1 791 ? 12.649 30.396 37.741 1.00 93.94 791 LEU A C 1
ATOM 6221 O O . LEU A 1 791 ? 13.033 30.256 38.905 1.00 93.94 791 LEU A O 1
ATOM 6225 N N . SER A 1 792 ? 12.466 31.609 37.217 1.00 88.62 792 SER A N 1
ATOM 6226 C CA . SER A 1 792 ? 12.727 32.830 37.984 1.00 88.62 792 SER A CA 1
ATOM 6227 C C . SER A 1 792 ? 11.818 32.899 39.216 1.00 88.62 792 SER A C 1
ATOM 6229 O O . SER A 1 792 ? 10.597 32.857 39.104 1.00 88.62 792 SER A O 1
ATOM 6231 N N . GLY A 1 793 ? 12.419 32.997 40.405 1.00 84.88 793 GLY A N 1
ATOM 6232 C CA . GLY A 1 793 ? 11.699 32.996 41.685 1.00 84.88 793 GLY A CA 1
ATOM 6233 C C . GLY A 1 793 ? 11.438 31.611 42.290 1.00 84.88 793 GLY A C 1
ATOM 6234 O O . GLY A 1 793 ? 11.088 31.548 43.468 1.00 84.88 793 GLY A O 1
ATOM 6235 N N . TRP A 1 794 ? 11.697 30.528 41.551 1.00 88.44 794 TRP A N 1
ATOM 6236 C CA . TRP A 1 794 ? 11.457 29.142 41.967 1.00 88.44 794 TRP A CA 1
ATOM 6237 C C . TRP A 1 794 ? 12.734 28.302 41.786 1.00 88.44 794 TRP A C 1
ATOM 6239 O O . TRP A 1 794 ? 12.884 27.596 40.791 1.00 88.44 794 TRP A O 1
ATOM 6249 N N . PRO A 1 795 ? 13.695 28.378 42.732 1.00 89.88 795 PRO A N 1
ATOM 6250 C CA . PRO A 1 795 ? 15.019 27.758 42.586 1.00 89.88 795 PRO A CA 1
ATOM 6251 C C . PRO A 1 795 ? 14.986 26.228 42.483 1.00 89.88 795 PRO A C 1
ATOM 6253 O O . PRO A 1 795 ? 15.928 25.615 41.983 1.00 89.88 795 PRO A O 1
ATOM 6256 N N . ASP A 1 796 ? 13.901 25.630 42.964 1.00 92.81 796 ASP A N 1
ATOM 6257 C CA . ASP A 1 796 ? 13.666 24.193 43.004 1.00 92.81 796 ASP A CA 1
ATOM 6258 C C . ASP A 1 796 ? 12.911 23.672 41.761 1.00 92.81 796 ASP A C 1
ATOM 6260 O O . ASP A 1 796 ? 12.606 22.477 41.685 1.00 92.81 796 ASP A O 1
ATOM 6264 N N . GLU A 1 797 ? 12.648 24.546 40.777 1.00 96.50 797 GLU A N 1
ATOM 6265 C CA . GLU A 1 797 ? 12.010 24.214 39.502 1.00 96.50 797 GLU A CA 1
ATOM 6266 C C . GLU A 1 797 ? 12.891 24.540 38.292 1.00 96.50 797 GLU A C 1
ATOM 6268 O O . GLU A 1 797 ? 13.644 25.515 38.287 1.00 96.50 797 GLU A O 1
ATOM 6273 N N . ARG A 1 798 ? 12.777 23.742 37.227 1.00 97.69 798 ARG A N 1
ATOM 6274 C CA . ARG A 1 798 ? 13.473 23.965 35.947 1.00 97.69 798 ARG A CA 1
ATOM 6275 C C . ARG A 1 798 ? 12.507 23.839 34.782 1.00 97.69 798 ARG A C 1
ATOM 6277 O O . ARG A 1 798 ? 11.630 22.984 34.820 1.00 97.69 798 ARG A O 1
ATOM 6284 N N . TRP A 1 799 ? 12.680 24.647 33.741 1.00 98.12 799 TRP A N 1
ATOM 6285 C CA . TRP A 1 799 ? 11.886 24.520 32.517 1.00 98.12 799 TRP A CA 1
ATOM 6286 C C . TRP A 1 799 ? 12.112 23.146 31.893 1.00 98.12 799 TRP A C 1
ATOM 6288 O O . TRP A 1 799 ? 13.208 22.595 32.007 1.00 98.12 799 TRP A O 1
ATOM 6298 N N . VAL A 1 800 ? 11.099 22.584 31.237 1.00 97.94 800 VAL A N 1
ATOM 6299 C CA . VAL A 1 800 ? 11.242 21.295 30.545 1.00 97.94 800 VAL A CA 1
ATOM 6300 C C . VAL A 1 800 ? 11.068 21.440 29.045 1.00 97.94 800 VAL A C 1
ATOM 6302 O O . VAL A 1 800 ? 10.317 22.286 28.566 1.00 97.94 800 VAL A O 1
ATOM 6305 N N . ASN A 1 801 ? 11.750 20.585 28.287 1.00 97.25 801 ASN A N 1
ATOM 6306 C CA . ASN A 1 801 ? 11.592 20.523 26.843 1.00 97.25 801 ASN A CA 1
ATOM 6307 C C . ASN A 1 801 ? 10.223 19.922 26.498 1.00 97.25 801 ASN A C 1
ATOM 6309 O O . ASN A 1 801 ? 10.066 18.705 26.426 1.00 97.25 801 ASN A O 1
ATOM 6313 N N . ILE A 1 802 ? 9.226 20.774 26.270 1.00 95.81 802 ILE A N 1
ATOM 6314 C CA . ILE A 1 802 ? 7.838 20.368 25.993 1.00 95.81 802 ILE A CA 1
ATOM 6315 C C . ILE A 1 802 ? 7.654 19.637 24.650 1.00 95.81 802 ILE A C 1
ATOM 6317 O O . ILE A 1 802 ? 6.623 19.000 24.415 1.00 95.81 802 ILE A O 1
ATOM 6321 N N . SER A 1 803 ? 8.658 19.665 23.774 1.00 88.06 803 SER A N 1
ATOM 6322 C CA . SER A 1 803 ? 8.700 18.868 22.540 1.00 88.06 803 SER A CA 1
ATOM 6323 C C . SER A 1 803 ? 9.353 17.494 22.745 1.00 88.06 803 SER A C 1
ATOM 6325 O O . SER A 1 803 ? 9.281 16.644 21.859 1.00 88.06 803 SER A O 1
ATOM 6327 N N . SER A 1 804 ? 9.916 17.222 23.931 1.00 91.00 804 SER A N 1
ATOM 6328 C CA . SER A 1 804 ? 10.448 15.905 24.290 1.00 91.00 804 SER A CA 1
ATOM 6329 C C . SER A 1 804 ? 9.338 14.874 24.483 1.00 91.00 804 SER A C 1
ATOM 6331 O O . SER A 1 804 ? 8.388 15.065 25.250 1.00 91.00 804 SER A O 1
ATOM 6333 N N . VAL A 1 805 ? 9.515 13.718 23.844 1.00 76.12 805 VAL A N 1
ATOM 6334 C CA . VAL A 1 805 ? 8.649 12.544 24.014 1.00 76.12 805 VAL A CA 1
ATOM 6335 C C . VAL A 1 805 ? 8.630 12.079 25.474 1.00 76.12 805 VAL A C 1
ATOM 6337 O O . VAL A 1 805 ? 7.573 11.724 25.994 1.00 76.12 805 VAL A O 1
ATOM 6340 N N . ALA A 1 806 ? 9.768 12.147 26.174 1.00 82.69 806 ALA A N 1
ATOM 6341 C CA . ALA A 1 806 ? 9.854 11.741 27.575 1.00 82.69 806 ALA A CA 1
ATOM 6342 C C . ALA A 1 806 ? 9.020 12.658 28.481 1.00 82.69 806 ALA A C 1
ATOM 6344 O O . ALA A 1 806 ? 8.255 12.171 29.315 1.00 82.69 806 ALA A O 1
ATOM 6345 N N . VAL A 1 807 ? 9.103 13.975 28.270 1.00 90.00 807 VAL A N 1
ATOM 6346 C CA . VAL A 1 807 ? 8.308 14.970 29.009 1.00 90.00 807 VAL A CA 1
ATOM 6347 C C . VAL A 1 807 ? 6.813 14.779 28.736 1.00 90.00 807 VAL A C 1
ATOM 6349 O O . VAL A 1 807 ? 6.020 14.700 29.677 1.00 90.00 807 VAL A O 1
ATOM 6352 N N . ARG A 1 808 ? 6.419 14.591 27.468 1.00 96.06 808 ARG A N 1
ATOM 6353 C CA . ARG A 1 808 ? 5.023 14.308 27.084 1.00 96.06 808 ARG A CA 1
ATOM 6354 C C . ARG A 1 808 ? 4.495 13.022 27.727 1.00 96.06 808 ARG A C 1
ATOM 6356 O O . ARG A 1 808 ? 3.383 13.014 28.249 1.00 96.06 808 ARG A O 1
ATOM 6363 N N . ALA A 1 809 ? 5.299 11.961 27.795 1.00 80.94 809 ALA A N 1
ATOM 6364 C CA . ALA A 1 809 ? 4.915 10.721 28.470 1.00 80.94 809 ALA A CA 1
ATOM 6365 C C . ALA A 1 809 ? 4.717 10.898 29.989 1.00 80.94 809 ALA A C 1
ATOM 6367 O O . ALA A 1 809 ? 3.823 10.279 30.574 1.00 80.94 809 ALA A O 1
ATOM 6368 N N . ILE A 1 810 ? 5.519 11.747 30.640 1.00 92.94 810 ILE A N 1
ATOM 6369 C CA . ILE A 1 810 ? 5.332 12.089 32.059 1.00 92.94 810 ILE A CA 1
ATOM 6370 C C . ILE A 1 810 ? 4.015 12.847 32.248 1.00 92.94 810 ILE A C 1
ATOM 6372 O O . ILE A 1 810 ? 3.236 12.501 33.138 1.00 92.94 810 ILE A O 1
ATOM 6376 N N . MET A 1 811 ? 3.700 13.797 31.364 1.00 98.25 811 MET A N 1
ATOM 6377 C CA . MET A 1 811 ? 2.420 14.503 31.425 1.00 98.25 811 MET A CA 1
ATOM 6378 C C . MET A 1 811 ? 1.220 13.601 31.177 1.00 98.25 811 MET A C 1
ATOM 6380 O O . MET A 1 811 ? 0.241 13.702 31.911 1.00 98.25 811 MET A O 1
ATOM 6384 N N . ALA A 1 812 ? 1.297 12.657 30.239 1.00 89.56 812 ALA A N 1
ATOM 6385 C CA . ALA A 1 812 ? 0.233 11.672 30.053 1.00 89.56 812 ALA A CA 1
ATOM 6386 C C . ALA A 1 812 ? -0.035 10.865 31.337 1.00 89.56 812 ALA A C 1
ATOM 6388 O O . ALA A 1 812 ? -1.189 10.626 31.697 1.00 89.56 812 ALA A O 1
ATOM 6389 N N . LYS A 1 813 ? 1.013 10.518 32.102 1.00 96.19 813 LYS A N 1
ATOM 6390 C CA . LYS A 1 813 ? 0.860 9.869 33.418 1.00 96.19 813 LYS A CA 1
ATOM 6391 C C . LYS A 1 813 ? 0.195 10.789 34.443 1.00 96.19 813 LYS A C 1
ATOM 6393 O O . LYS A 1 813 ? -0.680 10.323 35.175 1.00 96.19 813 LYS A O 1
ATOM 6398 N N . ARG A 1 814 ? 0.557 12.078 34.485 1.00 98.00 814 ARG A N 1
ATOM 6399 C CA . ARG A 1 814 ? -0.095 13.076 35.356 1.00 98.00 814 ARG A CA 1
ATOM 6400 C C . ARG A 1 814 ? -1.580 13.246 34.990 1.00 98.00 814 ARG A C 1
ATOM 6402 O O . ARG A 1 814 ? -2.439 13.179 35.867 1.00 98.00 814 ARG A O 1
ATOM 6409 N N . ILE A 1 815 ? -1.915 13.323 33.703 1.00 98.19 815 ILE A N 1
ATOM 6410 C CA . ILE A 1 815 ? -3.302 13.412 33.212 1.00 98.19 815 ILE A CA 1
ATOM 6411 C C . ILE A 1 815 ? -4.093 12.145 33.550 1.00 98.19 815 ILE A C 1
ATOM 6413 O O . ILE A 1 815 ? -5.203 12.226 34.079 1.00 98.19 815 ILE A O 1
ATOM 6417 N N . LYS A 1 816 ? -3.514 10.958 33.345 1.00 96.50 816 LYS A N 1
ATOM 6418 C CA . LYS A 1 816 ? -4.144 9.704 33.771 1.00 96.50 816 LYS A CA 1
ATOM 6419 C C . LYS A 1 816 ? -4.367 9.677 35.287 1.00 96.50 816 LYS A C 1
ATOM 6421 O O . LYS A 1 816 ? -5.416 9.231 35.743 1.00 96.50 816 LYS A O 1
ATOM 6426 N N . GLN A 1 817 ? -3.419 10.173 36.081 1.00 97.06 817 GLN A N 1
ATOM 6427 C CA . GLN A 1 817 ? -3.585 10.273 37.530 1.00 97.06 817 GLN A CA 1
ATOM 6428 C C . GLN A 1 817 ? -4.758 11.196 37.900 1.00 97.06 817 GLN A C 1
ATOM 6430 O O . GLN A 1 817 ? -5.497 10.882 38.837 1.00 97.06 817 GLN A O 1
ATOM 6435 N N . ALA A 1 818 ? -4.965 12.296 37.168 1.00 98.00 818 ALA A N 1
ATOM 6436 C CA . ALA A 1 818 ? -6.127 13.169 37.346 1.00 98.00 818 ALA A CA 1
ATOM 6437 C C . ALA A 1 818 ? -7.432 12.407 37.053 1.00 98.00 818 ALA A C 1
ATOM 6439 O O . ALA A 1 818 ? -8.344 12.375 37.885 1.00 98.00 818 ALA A O 1
ATOM 6440 N N . ALA A 1 819 ? -7.479 11.676 35.939 1.00 96.81 819 ALA A N 1
ATOM 6441 C CA . ALA A 1 819 ? -8.614 10.825 35.589 1.00 96.81 819 ALA A CA 1
ATOM 6442 C C . ALA A 1 819 ? -8.897 9.744 36.648 1.00 96.81 819 ALA A C 1
ATOM 6444 O O . ALA A 1 819 ? -10.035 9.571 37.087 1.00 96.81 819 ALA A O 1
ATOM 6445 N N . ASP A 1 820 ? -7.860 9.051 37.126 1.00 94.19 820 ASP A N 1
ATOM 6446 C CA . ASP A 1 820 ? -7.975 7.999 38.140 1.00 94.19 820 ASP A CA 1
ATOM 6447 C C . ASP A 1 820 ? -8.512 8.550 39.470 1.00 94.19 820 ASP A C 1
ATOM 6449 O O . ASP A 1 820 ? -9.244 7.852 40.188 1.00 94.19 820 ASP A O 1
ATOM 6453 N N . LYS A 1 821 ? -8.174 9.804 39.797 1.00 94.94 821 LYS A N 1
ATOM 6454 C CA . LYS A 1 821 ? -8.700 10.547 40.951 1.00 94.94 821 LYS A CA 1
ATOM 6455 C C . LYS A 1 821 ? -10.110 11.102 40.723 1.00 94.94 821 LYS A C 1
ATOM 6457 O O . LYS A 1 821 ? -10.793 11.395 41.706 1.00 94.94 821 LYS A O 1
ATOM 6462 N N . GLY A 1 822 ? -10.565 11.131 39.473 1.00 94.88 822 GLY A N 1
ATOM 6463 C CA . GLY A 1 822 ? -11.914 11.496 39.061 1.00 94.88 822 GLY A CA 1
ATOM 6464 C C . GLY A 1 822 ? -12.080 12.967 38.705 1.00 94.88 822 GLY A C 1
ATOM 6465 O O . GLY A 1 822 ? -13.196 13.448 38.797 1.00 94.88 822 GLY A O 1
ATOM 6466 N N . CYS A 1 823 ? -11.024 13.697 38.350 1.00 97.44 823 CYS A N 1
ATOM 6467 C CA . CYS A 1 823 ? -11.135 15.120 38.013 1.00 97.44 823 CYS A CA 1
ATOM 6468 C C . CYS A 1 823 ? -12.046 15.347 36.785 1.00 97.44 823 CYS A C 1
ATOM 6470 O O . CYS A 1 823 ? -12.234 14.454 35.960 1.00 97.44 823 CYS A O 1
ATOM 6472 N N . ASP A 1 824 ? -12.655 16.529 36.685 1.00 97.62 824 ASP A N 1
ATOM 6473 C CA . ASP A 1 824 ? -13.455 16.960 35.527 1.00 97.62 824 ASP A CA 1
ATOM 6474 C C . ASP A 1 824 ? -12.590 17.655 34.466 1.00 97.62 824 ASP A C 1
ATOM 6476 O O . ASP A 1 824 ? -12.937 17.663 33.283 1.00 97.62 824 ASP A O 1
ATOM 6480 N N . ALA A 1 825 ? -11.468 18.239 34.889 1.00 98.31 825 ALA A N 1
ATOM 6481 C CA . ALA A 1 825 ? -10.529 18.928 34.021 1.00 98.31 825 ALA A CA 1
ATOM 6482 C C . ALA A 1 825 ? -9.097 18.915 34.568 1.00 98.31 825 ALA A C 1
ATOM 6484 O O . ALA A 1 825 ? -8.868 18.560 35.726 1.00 98.31 825 ALA A O 1
ATOM 6485 N N . ILE A 1 826 ? -8.150 19.347 33.736 1.00 98.62 826 ILE A N 1
ATOM 6486 C CA . ILE A 1 826 ? -6.751 19.582 34.113 1.00 98.62 826 ILE A CA 1
ATOM 6487 C C . ILE A 1 826 ? -6.382 21.069 34.001 1.00 98.62 826 ILE A C 1
ATOM 6489 O O . ILE A 1 826 ? -6.868 21.751 33.094 1.00 98.62 826 ILE A O 1
ATOM 6493 N N . ASP A 1 827 ? -5.511 21.528 34.904 1.00 98.31 827 ASP A N 1
ATOM 6494 C CA . ASP A 1 827 ? -4.824 22.829 34.856 1.00 98.31 827 ASP A CA 1
ATOM 6495 C C . ASP A 1 827 ? -3.304 22.600 34.720 1.00 98.31 827 ASP A C 1
ATOM 6497 O O . ASP A 1 827 ? -2.618 22.417 35.730 1.00 98.31 827 ASP A O 1
ATOM 6501 N N . PRO A 1 828 ? -2.783 22.480 33.484 1.00 97.56 828 PRO A N 1
ATOM 6502 C CA . PRO A 1 828 ? -1.355 22.330 33.239 1.00 97.56 828 PRO A CA 1
ATOM 6503 C C . PRO A 1 828 ? -0.655 23.693 33.318 1.00 97.56 828 PRO A C 1
ATOM 6505 O O . PRO A 1 828 ? -0.896 24.565 32.487 1.00 97.56 828 PRO A O 1
ATOM 6508 N N . ASP A 1 829 ? 0.222 23.864 34.305 1.00 96.69 829 ASP A N 1
ATOM 6509 C CA . ASP A 1 829 ? 0.912 25.132 34.572 1.00 96.69 829 ASP A CA 1
ATOM 6510 C C . ASP A 1 829 ? 2.215 25.301 33.773 1.00 96.69 829 ASP A C 1
ATOM 6512 O O . ASP A 1 829 ? 2.763 24.330 33.233 1.00 96.69 829 ASP A O 1
ATOM 6516 N N . ASN A 1 830 ? 2.740 26.531 33.767 1.00 96.31 830 ASN A N 1
ATOM 6517 C CA . ASN A 1 830 ? 4.002 26.939 33.139 1.00 96.31 830 ASN A CA 1
ATOM 6518 C C . ASN A 1 830 ? 4.012 26.771 31.603 1.00 96.31 830 ASN A C 1
ATOM 6520 O O . ASN A 1 830 ? 5.016 26.398 30.997 1.00 96.31 830 ASN A O 1
ATOM 6524 N N . MET A 1 831 ? 2.878 27.028 30.946 1.00 96.25 831 MET A N 1
ATOM 6525 C CA . MET A 1 831 ? 2.704 26.834 29.494 1.00 96.25 831 MET A CA 1
ATOM 6526 C C . MET A 1 831 ? 3.341 27.938 28.628 1.00 96.25 831 MET A C 1
ATOM 6528 O O . MET A 1 831 ? 3.442 27.795 27.407 1.00 96.25 831 MET A O 1
ATOM 6532 N N . ASP A 1 832 ? 3.808 29.016 29.252 1.00 93.81 832 ASP A N 1
ATOM 6533 C CA . ASP A 1 832 ? 4.423 30.216 28.674 1.00 93.81 832 ASP A CA 1
ATOM 6534 C C . ASP A 1 832 ? 5.961 30.149 28.612 1.00 93.81 832 ASP A C 1
ATOM 6536 O O . ASP A 1 832 ? 6.639 31.164 28.440 1.00 93.81 832 ASP A O 1
ATOM 6540 N N . GLY A 1 833 ? 6.541 28.948 28.713 1.00 94.06 833 GLY A N 1
ATOM 6541 C CA . GLY A 1 833 ? 7.995 28.752 28.710 1.00 94.06 833 GLY A CA 1
ATOM 6542 C C . GLY A 1 833 ? 8.721 29.356 27.500 1.00 94.06 833 GLY A C 1
ATOM 6543 O O . GLY A 1 833 ? 9.866 29.781 27.639 1.00 94.06 833 GLY A O 1
ATOM 6544 N N . TYR A 1 834 ? 8.061 29.469 26.340 1.00 94.75 834 TYR A N 1
ATOM 6545 C CA . TYR A 1 834 ? 8.613 30.110 25.134 1.00 94.75 834 TYR A CA 1
ATOM 6546 C C . TYR A 1 834 ? 8.923 31.604 25.313 1.00 94.75 834 TYR A C 1
ATOM 6548 O O . TYR A 1 834 ? 9.836 32.113 24.669 1.00 94.75 834 TYR A O 1
ATOM 6556 N N . ASN A 1 835 ? 8.206 32.300 26.202 1.00 92.00 835 ASN A N 1
ATOM 6557 C CA . ASN A 1 835 ? 8.405 33.726 26.487 1.00 92.00 835 ASN A CA 1
ATOM 6558 C C . ASN A 1 835 ? 9.294 33.963 27.728 1.00 92.00 835 ASN A C 1
ATOM 6560 O O . ASN A 1 835 ? 9.368 35.062 28.273 1.00 92.00 835 ASN A O 1
ATOM 6564 N N . ASN A 1 836 ? 9.978 32.917 28.197 1.00 92.62 836 ASN A N 1
ATOM 6565 C CA . ASN A 1 836 ? 10.854 32.947 29.363 1.00 92.62 836 ASN A CA 1
ATOM 6566 C C . ASN A 1 836 ? 12.294 32.562 28.983 1.00 92.62 836 ASN A C 1
ATOM 6568 O O . ASN A 1 836 ? 12.530 31.891 27.977 1.00 92.62 836 ASN A O 1
ATOM 6572 N N . ASP A 1 837 ? 13.273 32.935 29.816 1.00 92.00 837 ASP A N 1
ATOM 6573 C CA . ASP A 1 837 ? 14.657 32.447 29.694 1.00 92.00 837 ASP A CA 1
ATOM 6574 C C . ASP A 1 837 ? 14.737 30.972 30.118 1.00 92.00 837 ASP A C 1
ATOM 6576 O O . ASP A 1 837 ? 15.107 30.627 31.241 1.00 92.00 837 ASP A O 1
ATOM 6580 N N . ASN A 1 838 ? 14.309 30.096 29.209 1.00 93.75 838 ASN A N 1
ATOM 6581 C CA . ASN A 1 838 ? 14.137 28.674 29.473 1.00 93.75 838 ASN A CA 1
ATOM 6582 C C . ASN A 1 838 ? 15.400 27.834 29.238 1.00 93.75 838 ASN A C 1
ATOM 6584 O O . ASN A 1 838 ? 15.474 26.713 29.730 1.00 93.75 838 ASN A O 1
ATOM 6588 N N . GLY A 1 839 ? 16.402 28.341 28.514 1.00 94.56 839 GLY A N 1
ATOM 6589 C CA . GLY A 1 839 ? 17.638 27.605 28.207 1.00 94.56 839 GLY A CA 1
ATOM 6590 C C . GLY A 1 839 ? 17.489 26.419 27.237 1.00 94.56 839 GLY A C 1
ATOM 6591 O O . GLY A 1 839 ? 18.447 25.678 27.038 1.00 94.56 839 GLY A O 1
ATOM 6592 N N . LEU A 1 840 ? 16.313 26.237 26.630 1.00 93.75 840 LEU A N 1
ATOM 6593 C CA . LEU A 1 840 ? 15.957 25.132 25.728 1.00 93.75 840 LEU A CA 1
ATOM 6594 C C . LEU A 1 840 ? 15.559 25.601 24.320 1.00 93.75 840 LEU A C 1
ATOM 6596 O O . LEU A 1 840 ? 15.434 24.779 23.418 1.00 93.75 840 LEU A O 1
ATOM 6600 N N . GLY A 1 841 ? 15.370 26.909 24.123 1.00 94.19 841 GLY A N 1
ATOM 6601 C CA . GLY A 1 841 ? 14.965 27.478 22.837 1.00 94.19 841 GLY A CA 1
ATOM 6602 C C . GLY A 1 841 ? 13.506 27.194 22.473 1.00 94.19 841 GLY A C 1
ATOM 6603 O O . GLY A 1 841 ? 13.206 27.073 21.290 1.00 94.19 841 GLY A O 1
ATOM 6604 N N . LEU A 1 842 ? 12.620 27.068 23.471 1.00 94.56 842 LEU A N 1
ATOM 6605 C CA . LEU A 1 842 ? 11.191 26.821 23.245 1.00 94.56 842 LEU A CA 1
ATOM 6606 C C . LEU A 1 842 ? 10.540 27.942 22.426 1.00 94.56 842 LEU A C 1
ATOM 6608 O O . LEU A 1 842 ? 10.783 29.121 22.681 1.00 94.56 842 LEU A O 1
ATOM 6612 N N . THR A 1 843 ? 9.677 27.560 21.486 1.00 94.94 843 THR A N 1
ATOM 6613 C CA . THR A 1 843 ? 8.935 28.468 20.601 1.00 94.94 843 THR A CA 1
ATOM 6614 C C . THR A 1 843 ? 7.426 28.438 20.871 1.00 94.94 843 THR A C 1
ATOM 6616 O O . THR A 1 843 ? 6.909 27.521 21.511 1.00 94.94 843 THR A O 1
ATOM 6619 N N . GLU A 1 844 ? 6.686 29.418 20.344 1.00 93.69 844 GLU A N 1
ATOM 6620 C CA . GLU A 1 844 ? 5.213 29.410 20.369 1.00 93.69 844 GLU A CA 1
ATOM 6621 C C . GLU A 1 844 ? 4.632 28.147 19.707 1.00 93.69 844 GLU A C 1
ATOM 6623 O O . GLU A 1 844 ? 3.664 27.569 20.204 1.00 93.69 844 GLU A O 1
ATOM 6628 N N . GLU A 1 845 ? 5.244 27.677 18.613 1.00 91.50 845 GLU A N 1
ATOM 6629 C CA . GLU A 1 845 ? 4.823 26.461 17.908 1.00 91.50 845 GLU A CA 1
ATOM 6630 C C . GLU A 1 845 ? 4.964 25.209 18.785 1.00 91.50 845 GLU A C 1
ATOM 6632 O O . GLU A 1 845 ? 4.076 24.347 18.770 1.00 91.50 845 GLU A O 1
ATOM 6637 N N . ASP A 1 846 ? 6.022 25.135 19.603 1.00 92.56 846 ASP A N 1
ATOM 6638 C CA . ASP A 1 846 ? 6.206 24.059 20.581 1.00 92.56 846 ASP A CA 1
ATOM 6639 C C . ASP A 1 846 ? 5.066 24.054 21.607 1.00 92.56 846 ASP A C 1
ATOM 6641 O O . ASP A 1 846 ? 4.466 23.002 21.854 1.00 92.56 846 ASP A O 1
ATOM 6645 N N . THR A 1 847 ? 4.698 25.223 22.146 1.00 96.50 847 THR A N 1
ATOM 6646 C CA . THR A 1 847 ? 3.569 25.352 23.083 1.00 96.50 847 THR A CA 1
ATOM 6647 C C . THR A 1 847 ? 2.238 25.008 22.421 1.00 96.50 847 THR A C 1
ATOM 6649 O O . THR A 1 847 ? 1.458 24.249 22.996 1.00 96.50 847 THR A O 1
ATOM 6652 N N . ILE A 1 848 ? 1.972 25.467 21.196 1.00 95.31 848 ILE A N 1
ATOM 6653 C CA . ILE A 1 848 ? 0.736 25.133 20.467 1.00 95.31 848 ILE A CA 1
ATOM 6654 C C . ILE A 1 848 ? 0.638 23.616 20.236 1.00 95.31 848 ILE A C 1
ATOM 6656 O O . ILE A 1 848 ? -0.419 23.011 20.447 1.00 95.31 848 ILE A O 1
ATOM 6660 N N . SER A 1 849 ? 1.740 22.981 19.827 1.00 93.19 849 SER A N 1
ATOM 6661 C CA . SER A 1 849 ? 1.839 21.524 19.676 1.00 93.19 849 SER A CA 1
ATOM 6662 C C . SER A 1 849 ? 1.607 20.796 21.003 1.00 93.19 849 SER A C 1
ATOM 6664 O O . SER A 1 849 ? 0.939 19.758 21.053 1.00 93.19 849 SER A O 1
ATOM 6666 N N . TYR A 1 850 ? 2.147 21.334 22.093 1.00 97.06 850 TYR A N 1
ATOM 6667 C CA . TYR A 1 850 ? 2.025 20.749 23.419 1.00 97.06 850 TYR A CA 1
ATOM 6668 C C . TYR A 1 850 ? 0.606 20.869 23.985 1.00 97.06 850 TYR A C 1
ATOM 6670 O O . TYR A 1 850 ? 0.074 19.885 24.492 1.00 97.06 850 TYR A O 1
ATOM 6678 N N . VAL A 1 851 ? -0.067 22.007 23.796 1.00 97.00 851 VAL A N 1
ATOM 6679 C CA . VAL A 1 851 ? -1.471 22.203 24.196 1.00 97.00 851 VAL A CA 1
ATOM 6680 C C . VAL A 1 851 ? -2.405 21.248 23.453 1.00 97.00 851 VAL A C 1
ATOM 6682 O O . VAL A 1 851 ? -3.266 20.625 24.076 1.00 97.00 851 VAL A O 1
ATOM 6685 N N . LYS A 1 852 ? -2.216 21.060 22.139 1.00 94.62 852 LYS A N 1
ATOM 6686 C CA . LYS A 1 852 ? -2.991 20.072 21.364 1.00 94.62 852 LYS A CA 1
ATOM 6687 C C . LYS A 1 852 ? -2.820 18.661 21.923 1.00 94.62 852 LYS A C 1
ATOM 6689 O O . LYS A 1 852 ? -3.801 17.932 22.045 1.00 94.62 852 LYS A O 1
ATOM 6694 N N . PHE A 1 853 ? -1.592 18.301 22.294 1.00 97.25 853 PHE A N 1
ATOM 6695 C CA . PHE A 1 853 ? -1.287 17.021 22.926 1.00 97.25 853 PHE A CA 1
ATOM 6696 C C . PHE A 1 853 ? -1.969 16.868 24.293 1.00 97.25 853 PHE A C 1
ATOM 6698 O O . PHE A 1 853 ? -2.689 15.894 24.494 1.00 97.25 853 PHE A O 1
ATOM 6705 N N . LEU A 1 854 ? -1.797 17.825 25.210 1.00 96.56 854 LEU A N 1
ATOM 6706 C CA . LEU A 1 854 ? -2.371 17.754 26.560 1.00 96.56 854 LEU A CA 1
ATOM 6707 C C . LEU A 1 854 ? -3.908 17.721 26.523 1.00 96.56 854 LEU A C 1
ATOM 6709 O O . LEU A 1 854 ? -4.527 16.951 27.258 1.00 96.56 854 LEU A O 1
ATOM 6713 N N . SER A 1 855 ? -4.523 18.501 25.629 1.00 96.12 855 SER A N 1
ATOM 6714 C CA . SER A 1 855 ? -5.974 18.514 25.431 1.00 96.12 855 SER A CA 1
ATOM 6715 C C . SER A 1 855 ? -6.488 17.177 24.893 1.00 96.12 855 SER A C 1
ATOM 6717 O O . SER A 1 855 ? -7.424 16.601 25.455 1.00 96.12 855 SER A O 1
ATOM 6719 N N . ALA A 1 856 ? -5.842 16.635 23.855 1.00 77.06 856 ALA A N 1
ATOM 6720 C CA . ALA A 1 856 ? -6.187 15.323 23.315 1.00 77.06 856 ALA A CA 1
ATOM 6721 C C . ALA A 1 856 ? -6.003 14.212 24.362 1.00 77.06 856 ALA A C 1
ATOM 6723 O O . ALA A 1 856 ? -6.830 13.304 24.453 1.00 77.06 856 ALA A O 1
ATOM 6724 N N . GLU A 1 857 ? -4.960 14.301 25.191 1.00 92.38 857 GLU A N 1
ATOM 6725 C CA . GLU A 1 857 ? -4.701 13.343 26.263 1.00 92.38 857 GLU A CA 1
ATOM 6726 C C . GLU A 1 857 ? -5.771 13.404 27.363 1.00 92.38 857 GLU A C 1
ATOM 6728 O O . GLU A 1 857 ? -6.265 12.366 27.798 1.00 92.38 857 GLU A O 1
ATOM 6733 N N . ALA A 1 858 ? -6.200 14.601 27.773 1.00 91.31 858 ALA A N 1
ATOM 6734 C CA . ALA A 1 858 ? -7.294 14.776 28.732 1.00 91.31 858 ALA A CA 1
ATOM 6735 C C . ALA A 1 858 ? -8.635 14.249 28.189 1.00 91.31 858 ALA A C 1
ATOM 6737 O O . ALA A 1 858 ? -9.388 13.584 28.913 1.00 91.31 858 ALA A O 1
ATOM 6738 N N . ALA A 1 859 ? -8.906 14.480 26.900 1.00 89.38 859 ALA A N 1
ATOM 6739 C CA . ALA A 1 859 ? -10.143 14.068 26.243 1.00 89.38 859 ALA A CA 1
ATOM 6740 C C . ALA A 1 859 ? -10.352 12.542 26.259 1.00 89.38 859 ALA A C 1
ATOM 6742 O O . ALA A 1 859 ? -11.491 12.089 26.403 1.00 89.38 859 ALA A O 1
ATOM 6743 N N . LYS A 1 860 ? -9.271 11.741 26.223 1.00 87.88 860 LYS A N 1
ATOM 6744 C CA . LYS A 1 860 ? -9.316 10.266 26.361 1.00 87.88 860 LYS A CA 1
ATOM 6745 C C . LYS A 1 860 ? -10.017 9.805 27.641 1.00 87.88 860 LYS A C 1
ATOM 6747 O O . LYS A 1 860 ? -10.583 8.714 27.685 1.00 87.88 860 LYS A O 1
ATOM 6752 N N . TYR A 1 861 ? -10.001 10.642 28.676 1.00 93.06 861 TYR A N 1
ATOM 6753 C CA . TYR A 1 861 ? -10.586 10.359 29.982 1.00 93.06 861 TYR A CA 1
ATOM 6754 C C . TYR A 1 861 ? -11.876 11.146 30.255 1.00 93.06 861 TYR A C 1
ATOM 6756 O O . TYR A 1 861 ? -12.320 11.208 31.401 1.00 93.06 861 TYR A O 1
ATOM 6764 N N . ASN A 1 862 ? -12.498 11.731 29.220 1.00 93.25 862 ASN A N 1
ATOM 6765 C CA . ASN A 1 862 ? -13.692 12.577 29.343 1.00 93.25 862 ASN A CA 1
ATOM 6766 C C . ASN A 1 862 ? -13.466 13.798 30.261 1.00 93.25 862 ASN A C 1
ATOM 6768 O O . ASN A 1 862 ? -14.397 14.261 30.926 1.00 93.25 862 ASN A O 1
ATOM 6772 N N . MET A 1 863 ? -12.224 14.293 30.301 1.00 97.06 863 MET A N 1
ATOM 6773 C CA . MET A 1 863 ? -11.834 15.537 30.961 1.00 97.06 863 MET A CA 1
ATOM 6774 C C . MET A 1 863 ? -11.593 16.623 29.916 1.00 97.06 863 MET A C 1
ATOM 6776 O O . MET A 1 863 ? -11.194 16.335 28.788 1.00 97.06 863 MET A O 1
ATOM 6780 N N . VAL A 1 864 ? -11.806 17.877 30.303 1.00 97.44 864 VAL A N 1
ATOM 6781 C CA . VAL A 1 864 ? -11.407 19.036 29.492 1.00 97.44 864 VAL A CA 1
ATOM 6782 C C . VAL A 1 864 ? -10.100 19.641 30.003 1.00 97.44 864 VAL A C 1
ATOM 6784 O O . VAL A 1 864 ? -9.692 19.401 31.136 1.00 97.44 864 VAL A O 1
ATOM 6787 N N . MET A 1 865 ? -9.427 20.431 29.174 1.00 97.69 865 MET A N 1
ATOM 6788 C CA . MET A 1 865 ? -8.195 21.130 29.546 1.00 97.69 865 MET A CA 1
ATOM 6789 C C . MET A 1 865 ? -8.441 22.637 29.645 1.00 97.69 865 MET A C 1
ATOM 6791 O O . MET A 1 865 ? -9.145 23.201 28.802 1.00 97.69 865 MET A O 1
ATOM 6795 N N . GLY A 1 866 ? -7.845 23.276 30.651 1.00 97.38 866 GLY A N 1
ATOM 6796 C CA . GLY A 1 866 ? -7.658 24.725 30.697 1.00 97.38 866 GLY A CA 1
ATOM 6797 C C . GLY A 1 866 ? -6.325 25.154 30.090 1.00 97.38 866 GLY A C 1
ATOM 6798 O O . GLY A 1 866 ? -5.368 24.382 30.100 1.00 97.38 866 GLY A O 1
ATOM 6799 N N . MET A 1 867 ? -6.251 26.380 29.575 1.00 96.69 867 MET A N 1
ATOM 6800 C CA . MET A 1 867 ? -4.969 27.028 29.280 1.00 96.69 867 MET A CA 1
ATOM 6801 C C . MET A 1 867 ? -4.526 27.859 30.481 1.00 96.69 867 MET A C 1
ATOM 6803 O O . MET A 1 867 ? -5.308 28.699 30.930 1.00 96.69 867 MET A O 1
ATOM 6807 N N . LYS A 1 868 ? -3.299 27.660 30.970 1.00 95.62 868 LYS A N 1
ATOM 6808 C CA . LYS A 1 868 ? -2.725 28.498 32.023 1.00 95.62 868 LYS A CA 1
ATOM 6809 C C . LYS A 1 868 ? -1.749 29.520 31.454 1.00 95.62 868 LYS A C 1
ATOM 6811 O O . LYS A 1 868 ? -0.766 29.129 30.831 1.00 95.62 868 LYS A O 1
ATOM 6816 N N . ASN A 1 869 ? -2.003 30.805 31.696 1.00 93.44 869 ASN A N 1
ATOM 6817 C CA . ASN A 1 869 ? -1.189 31.915 31.179 1.00 93.44 869 ASN A CA 1
ATOM 6818 C C . ASN A 1 869 ? -1.005 31.818 29.643 1.00 93.44 869 ASN A C 1
ATOM 6820 O O . ASN A 1 869 ? -1.948 31.420 28.954 1.00 93.44 869 ASN A O 1
ATOM 6824 N N . ALA A 1 870 ? 0.169 32.189 29.106 1.00 93.31 870 ALA A N 1
ATOM 6825 C CA . ALA A 1 870 ? 0.518 32.084 27.678 1.00 93.31 870 ALA A CA 1
ATOM 6826 C C . ALA A 1 870 ? -0.506 32.758 26.741 1.00 93.31 870 ALA A C 1
ATOM 6828 O O . ALA A 1 870 ? -1.027 32.160 25.795 1.00 93.31 870 ALA A O 1
ATOM 6829 N N . GLY A 1 871 ? -0.822 34.022 27.037 1.00 92.12 871 GLY A N 1
ATOM 6830 C CA . GLY A 1 871 ? -1.843 34.788 26.326 1.00 92.12 871 GLY A CA 1
ATOM 6831 C C . GLY A 1 871 ? -1.545 35.005 24.838 1.00 92.12 871 GLY A C 1
ATOM 6832 O O . GLY A 1 871 ? -2.486 35.115 24.052 1.00 92.12 871 GLY A O 1
ATOM 6833 N N . GLU A 1 872 ? -0.275 35.021 24.425 1.00 93.69 872 GLU A N 1
ATOM 6834 C CA . GLU A 1 872 ? 0.132 35.311 23.042 1.00 93.69 872 GLU A CA 1
ATOM 6835 C C . GLU A 1 872 ? -0.266 34.215 22.041 1.00 93.69 872 GLU A C 1
ATOM 6837 O O . GLU A 1 872 ? -0.446 34.510 20.862 1.00 93.69 872 GLU A O 1
ATOM 6842 N N . VAL A 1 873 ? -0.477 32.974 22.500 1.00 95.75 873 VAL A N 1
ATOM 6843 C CA . VAL A 1 873 ? -0.909 31.844 21.650 1.00 95.75 873 VAL A CA 1
ATOM 6844 C C . VAL A 1 873 ? -2.417 31.564 21.719 1.00 95.75 873 VAL A C 1
ATOM 6846 O O . VAL A 1 873 ? -2.881 30.518 21.251 1.00 95.75 873 VAL A O 1
ATOM 6849 N N . THR A 1 874 ? -3.195 32.470 22.326 1.00 95.56 874 THR A N 1
ATOM 6850 C CA . THR A 1 874 ? -4.631 32.282 22.596 1.00 95.56 874 THR A CA 1
ATOM 6851 C C . THR A 1 874 ? -5.412 31.888 21.348 1.00 95.56 874 THR A C 1
ATOM 6853 O O . THR A 1 874 ? -6.099 30.867 21.372 1.00 95.56 874 THR A O 1
ATOM 6856 N N . ASP A 1 875 ? -5.282 32.620 20.242 1.00 92.00 875 ASP A N 1
ATOM 6857 C CA . ASP A 1 875 ? -6.072 32.375 19.026 1.00 92.00 875 ASP A CA 1
ATOM 6858 C C . ASP A 1 875 ? -5.834 30.972 18.442 1.00 92.00 875 ASP A C 1
ATOM 6860 O O . ASP A 1 875 ? -6.755 30.315 17.946 1.00 92.00 875 ASP A O 1
ATOM 6864 N N . GLN A 1 876 ? -4.598 30.479 18.534 1.00 96.62 876 GLN A N 1
ATOM 6865 C CA . GLN A 1 876 ? -4.177 29.190 17.994 1.00 96.62 876 GLN A CA 1
ATOM 6866 C C . GLN A 1 876 ? -4.624 28.023 18.880 1.00 96.62 876 GLN A C 1
ATOM 6868 O O . GLN A 1 876 ? -4.895 26.932 18.363 1.00 96.62 876 GLN A O 1
ATOM 6873 N N . VAL A 1 877 ? -4.699 28.227 20.201 1.00 96.62 877 VAL A N 1
ATOM 6874 C CA . VAL A 1 877 ? -5.052 27.169 21.163 1.00 96.62 877 VAL A CA 1
ATOM 6875 C C . VAL A 1 877 ? -6.523 27.177 21.576 1.00 96.62 877 VAL A C 1
ATOM 6877 O O . VAL A 1 877 ? -7.028 26.154 22.048 1.00 96.62 877 VAL A O 1
ATOM 6880 N N . LEU A 1 878 ? -7.236 28.282 21.338 1.00 96.62 878 LEU A N 1
ATOM 6881 C CA . LEU A 1 878 ? -8.636 28.483 21.707 1.00 96.62 878 LEU A CA 1
ATOM 6882 C C . LEU A 1 878 ? -9.549 27.306 21.325 1.00 96.62 878 LEU A C 1
ATOM 6884 O O . LEU A 1 878 ? -10.373 26.939 22.161 1.00 96.62 878 LEU A O 1
ATOM 6888 N N . PRO A 1 879 ? -9.440 26.646 20.151 1.00 96.62 879 PRO A N 1
ATOM 6889 C CA . PRO A 1 879 ? -10.296 25.503 19.813 1.00 96.62 879 PRO A CA 1
ATOM 6890 C C . PRO A 1 879 ? -10.105 24.263 20.700 1.00 96.62 879 PRO A C 1
ATOM 6892 O O . PRO A 1 879 ? -11.013 23.437 20.776 1.00 96.62 879 PRO A O 1
ATOM 6895 N N . TYR A 1 880 ? -8.957 24.129 21.368 1.00 95.31 880 TYR A N 1
ATOM 6896 C CA . TYR A 1 880 ? -8.547 22.902 22.061 1.00 95.31 880 TYR A CA 1
ATOM 6897 C C . TYR A 1 880 ? -8.771 22.946 23.576 1.00 95.31 880 TYR A C 1
ATOM 6899 O O . TYR A 1 880 ? -8.786 21.900 24.215 1.00 95.31 880 TYR A O 1
ATOM 6907 N N . VAL A 1 881 ? -8.972 24.120 24.169 1.00 97.19 881 VAL A N 1
ATOM 6908 C CA . VAL A 1 881 ? -9.173 24.267 25.622 1.00 97.19 881 VAL A CA 1
ATOM 6909 C C . VAL A 1 881 ? -10.609 24.678 25.945 1.00 97.19 881 VAL A C 1
ATOM 6911 O O . VAL A 1 881 ? -11.297 25.267 25.112 1.00 97.19 881 VAL A O 1
ATOM 6914 N N . ALA A 1 882 ? -11.106 24.349 27.136 1.00 97.62 882 ALA A N 1
ATOM 6915 C CA . ALA A 1 882 ? -12.480 24.644 27.558 1.00 97.62 882 ALA A CA 1
ATOM 6916 C C . ALA A 1 882 ? -12.607 25.912 28.416 1.00 97.62 882 ALA A C 1
ATOM 6918 O O . ALA A 1 882 ? -13.706 26.442 28.553 1.00 97.62 882 ALA A O 1
ATOM 6919 N N . PHE A 1 883 ? -11.502 26.384 28.987 1.00 98.38 883 PHE A N 1
ATOM 6920 C CA . PHE A 1 883 ? -11.406 27.581 29.821 1.00 98.38 883 PHE A CA 1
ATOM 6921 C C . PHE A 1 883 ? -9.952 28.072 29.845 1.00 98.38 883 PHE A C 1
ATOM 6923 O O . PHE A 1 883 ? -9.056 27.389 29.343 1.00 98.38 883 PHE A O 1
ATOM 6930 N N . CYS A 1 884 ? -9.713 29.230 30.451 1.00 98.06 884 CYS A N 1
ATOM 6931 C CA . CYS A 1 884 ? -8.373 29.722 30.755 1.00 98.06 884 CYS A CA 1
ATOM 6932 C C . CYS A 1 884 ? -8.249 30.029 32.251 1.00 98.06 884 CYS A C 1
ATOM 6934 O O . CYS A 1 884 ? -9.201 30.516 32.860 1.00 98.06 884 CYS A O 1
ATOM 6936 N N . ILE A 1 885 ? -7.089 29.744 32.837 1.00 98.12 885 ILE A N 1
ATOM 6937 C CA . ILE A 1 885 ? -6.666 30.263 34.135 1.00 98.12 885 ILE A CA 1
ATOM 6938 C C . ILE A 1 885 ? -5.519 31.243 33.877 1.00 98.12 885 ILE A C 1
ATOM 6940 O O . ILE A 1 885 ? -4.523 30.895 33.255 1.00 98.12 885 ILE A O 1
ATOM 6944 N N . ASN A 1 886 ? -5.653 32.482 34.334 1.00 95.00 886 ASN A N 1
ATOM 6945 C CA . ASN A 1 886 ? -4.622 33.503 34.164 1.00 95.00 886 ASN A CA 1
ATOM 6946 C C . ASN A 1 886 ? -4.237 34.100 35.517 1.00 95.00 886 ASN A C 1
ATOM 6948 O O . ASN A 1 886 ? -5.092 34.366 36.367 1.00 95.00 886 ASN A O 1
ATOM 6952 N N . GLU A 1 887 ? -2.952 34.389 35.675 1.00 94.25 887 GLU A N 1
ATOM 6953 C CA . GLU A 1 887 ? -2.413 35.021 36.865 1.00 94.25 887 GLU A CA 1
ATOM 6954 C C . GLU A 1 887 ? -1.903 36.431 36.573 1.00 94.25 887 GLU A C 1
ATOM 6956 O O . GLU A 1 887 ? -1.077 36.660 35.700 1.00 94.25 887 GLU A O 1
ATOM 6961 N N . SER A 1 888 ? -2.359 37.396 37.371 1.00 93.88 888 SER A N 1
ATOM 6962 C CA . SER A 1 888 ? -1.828 38.761 37.425 1.00 93.88 888 SER A CA 1
ATOM 6963 C C . SER A 1 888 ? -1.913 39.573 36.125 1.00 93.88 888 SER A C 1
ATOM 6965 O O . SER A 1 888 ? -1.154 40.537 35.970 1.00 93.88 888 SER A O 1
ATOM 6967 N N . CYS A 1 889 ? -2.844 39.274 35.206 1.00 94.81 889 CYS A N 1
ATOM 6968 C CA . CYS A 1 889 ? -2.954 40.059 33.971 1.00 94.81 889 CYS A CA 1
ATOM 6969 C C . CYS A 1 889 ? -3.209 41.552 34.228 1.00 94.81 889 CYS A C 1
ATOM 6971 O O . CYS A 1 889 ? -2.803 42.388 33.420 1.00 94.81 889 CYS A O 1
ATOM 6973 N N . ILE A 1 890 ? -3.848 41.924 35.350 1.00 94.62 890 ILE A N 1
ATOM 6974 C CA . ILE A 1 890 ? -4.107 43.331 35.707 1.00 94.62 890 ILE A CA 1
ATOM 6975 C C . ILE A 1 890 ? -2.808 44.009 36.149 1.00 94.62 890 ILE A C 1
ATOM 6977 O O . ILE A 1 890 ? -2.595 45.198 35.892 1.00 94.62 890 ILE A O 1
ATOM 6981 N N . GLN A 1 891 ? -1.930 43.272 36.834 1.00 91.88 891 GLN A N 1
ATOM 6982 C CA . GLN A 1 891 ? -0.611 43.767 37.217 1.00 91.88 891 GLN A CA 1
ATOM 6983 C C . GLN A 1 891 ? 0.275 43.991 35.987 1.00 91.88 891 GLN A C 1
ATOM 6985 O O . GLN A 1 891 ? 0.958 45.016 35.926 1.00 91.88 891 GLN A O 1
ATOM 6990 N N . TYR A 1 892 ? 0.239 43.066 35.025 1.00 90.31 892 TYR A N 1
ATOM 6991 C CA . TYR A 1 892 ? 1.075 43.096 33.822 1.00 90.31 892 TYR A CA 1
ATOM 6992 C C . TYR A 1 892 ? 0.437 43.824 32.629 1.00 90.31 892 TYR A C 1
ATOM 6994 O O . TYR A 1 892 ? 1.114 44.096 31.646 1.00 90.31 892 TYR A O 1
ATOM 7002 N N . SER A 1 893 ? -0.818 44.269 32.760 1.00 91.38 893 SER A N 1
ATOM 7003 C CA . SER A 1 893 ? -1.579 44.968 31.709 1.00 91.38 893 SER A CA 1
ATOM 7004 C C . SER A 1 893 ? -1.753 44.143 30.425 1.00 91.38 893 SER A C 1
ATOM 7006 O O . SER A 1 893 ? -1.680 44.682 29.325 1.00 91.38 893 SER A O 1
ATOM 7008 N N . GLU A 1 894 ? -2.017 42.846 30.577 1.00 92.62 894 GLU A N 1
ATOM 7009 C CA . GLU A 1 894 ? -2.108 41.864 29.482 1.00 92.62 894 GLU A CA 1
ATOM 7010 C C . GLU A 1 894 ? -3.480 41.164 29.402 1.00 92.62 894 GLU A C 1
ATOM 7012 O O . GLU A 1 894 ? -3.650 40.194 28.671 1.00 92.62 894 GLU A O 1
ATOM 7017 N N . CYS A 1 895 ? -4.488 41.644 30.144 1.00 94.19 895 CYS A N 1
ATOM 7018 C CA . CYS A 1 895 ? -5.797 40.980 30.215 1.00 94.19 895 CYS A CA 1
ATOM 7019 C C . CYS A 1 895 ? -6.519 40.880 28.862 1.00 94.19 895 CYS A C 1
ATOM 7021 O O . CYS A 1 895 ? -7.277 39.934 28.654 1.00 94.19 895 CYS A O 1
ATOM 7023 N N . ASP A 1 896 ? -6.263 41.818 27.943 1.00 93.38 896 ASP A N 1
ATOM 7024 C CA . ASP A 1 896 ? -6.854 41.824 26.598 1.00 93.38 896 ASP A CA 1
ATOM 7025 C C . ASP A 1 896 ? -6.481 40.554 25.796 1.00 93.38 896 ASP A C 1
ATOM 7027 O O . ASP A 1 896 ? -7.273 40.120 24.964 1.00 93.38 896 ASP A O 1
ATOM 7031 N N . LEU A 1 897 ? -5.343 39.900 26.090 1.00 94.44 897 LEU A N 1
ATOM 7032 C CA . LEU A 1 897 ? -4.931 38.646 25.435 1.00 94.44 897 LEU A CA 1
ATOM 7033 C C . LEU A 1 897 ? -5.884 37.475 25.719 1.00 94.44 897 LEU A C 1
ATOM 7035 O O . LEU A 1 897 ? -5.942 36.527 24.944 1.00 94.44 897 LEU A O 1
ATOM 7039 N N . TYR A 1 898 ? -6.649 37.540 26.812 1.00 95.94 898 TYR A N 1
ATOM 7040 C CA . TYR A 1 898 ? -7.532 36.458 27.256 1.00 95.94 898 TYR A CA 1
ATOM 7041 C C . TYR A 1 898 ? -9.018 36.738 26.971 1.00 95.94 898 TYR A C 1
ATOM 7043 O O . TYR A 1 898 ? -9.862 35.861 27.167 1.00 95.94 898 TYR A O 1
ATOM 7051 N N . ALA A 1 899 ? -9.359 37.928 26.465 1.00 91.44 899 ALA A N 1
ATOM 7052 C CA . ALA A 1 899 ? -10.720 38.265 26.043 1.00 91.44 899 ALA A CA 1
ATOM 7053 C C . ALA A 1 899 ? -11.323 37.290 24.999 1.00 91.44 899 ALA A C 1
ATOM 7055 O O . ALA A 1 899 ? -12.507 36.964 25.143 1.00 91.44 899 ALA A O 1
ATOM 7056 N N . PRO A 1 900 ? -10.557 36.728 24.032 1.00 96.06 900 PRO A N 1
ATOM 7057 C CA . PRO A 1 900 ? -11.099 35.773 23.058 1.00 96.06 900 PRO A CA 1
ATOM 7058 C C . PRO A 1 900 ? -11.751 34.527 23.680 1.00 96.06 900 PRO A C 1
ATOM 7060 O O . PRO A 1 900 ? -12.677 33.955 23.102 1.00 96.06 900 PRO A O 1
ATOM 7063 N N . TYR A 1 901 ? -11.332 34.110 24.884 1.00 97.62 901 TYR A N 1
ATOM 7064 C CA . TYR A 1 901 ? -11.994 33.015 25.601 1.00 97.62 901 TYR A CA 1
ATOM 7065 C C . TYR A 1 901 ? -13.438 33.373 25.965 1.00 97.62 901 TYR A C 1
ATOM 7067 O O . TYR A 1 901 ? -14.347 32.581 25.708 1.00 97.62 901 TYR A O 1
ATOM 7075 N N . ILE A 1 902 ? -13.664 34.580 26.492 1.00 97.25 902 ILE A N 1
ATOM 7076 C CA . ILE A 1 902 ? -14.999 35.068 26.862 1.00 97.25 902 ILE A CA 1
ATOM 7077 C C . ILE A 1 902 ? -15.892 35.179 25.626 1.00 97.25 902 ILE A C 1
ATOM 7079 O O . ILE A 1 902 ? -17.038 34.728 25.656 1.00 97.25 902 ILE A O 1
ATOM 7083 N N . GLU A 1 903 ? -15.361 35.715 24.527 1.00 94.81 903 GLU A N 1
ATOM 7084 C CA . GLU A 1 903 ? -16.074 35.832 23.248 1.00 94.81 903 GLU A CA 1
ATOM 7085 C C . GLU A 1 903 ? -16.490 34.463 22.688 1.00 94.81 903 GLU A C 1
ATOM 7087 O O . GLU A 1 903 ? -17.579 34.318 22.131 1.00 94.81 903 GLU A O 1
ATOM 7092 N N . ALA A 1 904 ? -15.669 33.431 22.910 1.00 95.69 904 ALA A N 1
ATOM 7093 C CA . ALA A 1 904 ? -15.970 32.045 22.557 1.00 95.69 904 ALA A CA 1
ATOM 7094 C C . ALA A 1 904 ? -16.887 31.319 23.564 1.00 95.69 904 ALA A C 1
ATOM 7096 O O . ALA A 1 904 ? -17.125 30.116 23.418 1.00 95.69 904 ALA A O 1
ATOM 7097 N N . GLY A 1 905 ? -17.392 32.010 24.591 1.00 96.81 905 GLY A N 1
ATOM 7098 C CA . GLY A 1 905 ? -18.245 31.430 25.630 1.00 96.81 905 GLY A CA 1
ATOM 7099 C C . GLY A 1 905 ? -17.500 30.534 26.624 1.00 96.81 905 GLY A C 1
ATOM 7100 O O . GLY A 1 905 ? -18.124 29.675 27.247 1.00 96.81 905 GLY A O 1
ATOM 7101 N N . LYS A 1 906 ? -16.183 30.715 26.776 1.00 97.94 906 LYS A N 1
ATOM 7102 C CA . LYS A 1 906 ? -15.309 29.954 27.680 1.00 97.94 906 LYS A CA 1
ATOM 7103 C C . LYS A 1 906 ? -14.871 30.841 28.852 1.00 97.94 906 LYS A C 1
ATOM 7105 O O . LYS A 1 906 ? -14.442 31.970 28.624 1.00 97.94 906 LYS A O 1
ATOM 7110 N N . PRO A 1 907 ? -14.969 30.386 30.112 1.00 98.12 907 PRO A N 1
ATOM 7111 C CA . PRO A 1 907 ? -14.606 31.223 31.246 1.00 98.12 907 PRO A CA 1
ATOM 7112 C C . PRO A 1 907 ? -13.103 31.478 31.320 1.00 98.12 907 PRO A C 1
ATOM 7114 O O . PRO A 1 907 ? -12.290 30.598 31.031 1.00 98.12 907 PRO A O 1
ATOM 7117 N N . VAL A 1 908 ? -12.763 32.673 31.802 1.00 98.31 908 VAL A N 1
ATOM 7118 C CA . VAL A 1 908 ? -11.423 33.021 32.276 1.00 98.31 908 VAL A CA 1
ATOM 7119 C C . VAL A 1 908 ? -11.462 33.122 33.797 1.00 98.31 908 VAL A C 1
ATOM 7121 O O . VAL A 1 908 ? -12.158 33.964 34.371 1.00 98.31 908 VAL A O 1
ATOM 7124 N N . PHE A 1 909 ? -10.722 32.238 34.447 1.00 98.38 909 PHE A N 1
ATOM 7125 C CA . PHE A 1 909 ? -10.514 32.160 35.883 1.00 98.38 909 PHE A CA 1
ATOM 7126 C C . PHE A 1 909 ? -9.252 32.965 36.235 1.00 98.38 909 PHE A C 1
ATOM 7128 O O . PHE A 1 909 ? -8.132 32.487 36.081 1.00 98.38 909 PHE A O 1
ATOM 7135 N N . ASN A 1 910 ? -9.416 34.219 36.661 1.00 98.06 910 ASN A N 1
ATOM 7136 C CA . ASN A 1 910 ? -8.293 35.136 36.896 1.00 98.06 910 ASN A CA 1
ATOM 7137 C C . ASN A 1 910 ? -7.927 35.238 38.386 1.00 98.06 910 ASN A C 1
ATOM 7139 O O . ASN A 1 910 ? -8.811 35.326 39.246 1.00 98.06 910 ASN A O 1
ATOM 7143 N N . ILE A 1 911 ? -6.623 35.256 38.674 1.00 98.12 911 ILE A N 1
ATOM 7144 C CA . ILE A 1 911 ? -6.060 35.385 40.022 1.00 98.12 911 ILE A CA 1
ATOM 7145 C C . ILE A 1 911 ? -5.199 36.647 40.124 1.00 98.12 911 ILE A C 1
ATOM 7147 O O . ILE A 1 911 ? -4.318 36.866 39.301 1.00 98.12 911 ILE A O 1
ATOM 7151 N N . GLU A 1 912 ? -5.386 37.442 41.180 1.00 97.44 912 GLU A N 1
ATOM 7152 C CA . GLU A 1 912 ? -4.552 38.617 41.472 1.00 97.44 912 GLU A CA 1
ATOM 7153 C C . GLU A 1 912 ? -3.918 38.555 42.872 1.00 97.44 912 GLU A C 1
ATOM 7155 O O . GLU A 1 912 ? -4.571 38.186 43.858 1.00 97.44 912 GLU A O 1
ATOM 7160 N N . TYR A 1 913 ? -2.655 38.995 42.974 1.00 96.38 913 TYR A N 1
ATOM 7161 C CA . TYR A 1 913 ? -1.817 38.892 44.182 1.00 96.38 913 TYR A CA 1
ATOM 7162 C C . TYR A 1 913 ? -1.362 40.258 44.736 1.00 96.38 913 TYR A C 1
ATOM 7164 O O . TYR A 1 913 ? -0.168 40.576 44.752 1.00 96.38 913 TYR A O 1
ATOM 7172 N N . PRO A 1 914 ? -2.267 41.114 45.244 1.00 94.50 914 PRO A N 1
ATOM 7173 C CA . PRO A 1 914 ? -1.864 42.386 45.830 1.00 94.50 914 PRO A CA 1
ATOM 7174 C C . PRO A 1 914 ? -0.970 42.152 47.056 1.00 94.50 914 PRO A C 1
ATOM 7176 O O . PRO A 1 914 ? -1.304 41.362 47.940 1.00 94.50 914 PRO A O 1
ATOM 7179 N N . LYS A 1 915 ? 0.123 42.921 47.177 1.00 87.44 915 LYS A N 1
ATOM 7180 C CA . LYS A 1 915 ? 1.133 42.802 48.257 1.00 87.44 915 LYS A CA 1
ATOM 7181 C C . LYS A 1 915 ? 0.565 42.773 49.687 1.00 87.44 915 LYS A C 1
ATOM 7183 O O . LYS A 1 915 ? 1.239 42.315 50.601 1.00 87.44 915 LYS A O 1
ATOM 7188 N N . GLY A 1 916 ? -0.641 43.303 49.902 1.00 85.50 916 GLY A N 1
ATOM 7189 C CA . GLY A 1 916 ? -1.311 43.325 51.203 1.00 85.50 916 GLY A CA 1
ATOM 7190 C C . GLY A 1 916 ? -2.094 42.059 51.569 1.00 85.50 916 GLY A C 1
ATOM 7191 O O . GLY A 1 916 ? -2.561 41.983 52.702 1.00 85.50 916 GLY A O 1
ATOM 7192 N N . ALA A 1 917 ? -2.285 41.087 50.668 1.00 91.69 917 ALA A N 1
ATOM 7193 C CA . ALA A 1 917 ? -3.075 39.882 50.945 1.00 91.69 917 ALA A CA 1
ATOM 7194 C C . ALA A 1 917 ? -2.522 39.106 52.169 1.00 91.69 917 ALA A C 1
ATOM 7196 O O . ALA A 1 917 ? -1.313 38.898 52.263 1.00 91.69 917 ALA A O 1
ATOM 7197 N N . PRO A 1 918 ? -3.364 38.694 53.144 1.00 91.12 918 PRO A N 1
ATOM 7198 C CA . PRO A 1 918 ? -4.831 38.675 53.116 1.00 91.12 918 PRO A CA 1
ATOM 7199 C C . PRO A 1 918 ? -5.510 39.991 53.563 1.00 91.12 918 PRO A C 1
ATOM 7201 O O . PRO A 1 918 ? -6.729 40.124 53.489 1.00 91.12 918 PRO A O 1
ATOM 7204 N N . LYS A 1 919 ? -4.749 40.989 54.025 1.00 93.81 919 LYS A N 1
ATOM 7205 C CA . LYS A 1 919 ? -5.231 42.325 54.432 1.00 93.81 919 LYS A CA 1
ATOM 7206 C C . LYS A 1 919 ? -5.247 43.295 53.242 1.00 93.81 919 LYS A C 1
ATOM 7208 O O . LYS A 1 919 ? -4.527 44.293 53.209 1.00 93.81 919 LYS A O 1
ATOM 7213 N N . VAL A 1 920 ? -6.066 42.982 52.242 1.00 94.19 920 VAL A N 1
ATOM 7214 C CA . VAL A 1 920 ? -6.164 43.758 50.995 1.00 94.19 920 VAL A CA 1
ATOM 7215 C C . VAL A 1 920 ? -6.769 45.139 51.264 1.00 94.19 920 VAL A C 1
ATOM 7217 O O . VAL A 1 920 ? -7.823 45.251 51.893 1.00 94.19 920 VAL A O 1
ATOM 7220 N N . LYS A 1 921 ? -6.123 46.207 50.777 1.00 94.06 921 LYS A N 1
ATOM 7221 C CA . LYS A 1 921 ? -6.669 47.567 50.884 1.00 94.06 921 LYS A CA 1
ATOM 7222 C C . LYS A 1 921 ? -7.940 47.686 50.045 1.00 94.06 921 LYS A C 1
ATOM 7224 O O . LYS A 1 921 ? -8.005 47.170 48.932 1.00 94.06 921 LYS A O 1
ATOM 7229 N N . ALA A 1 922 ? -8.921 48.449 50.528 1.00 93.56 922 ALA A N 1
ATOM 7230 C CA . ALA A 1 922 ? -10.166 48.688 49.792 1.00 93.56 922 ALA A CA 1
ATOM 7231 C C . ALA A 1 922 ? -9.927 49.300 48.396 1.00 93.56 922 ALA A C 1
ATOM 7233 O O . ALA A 1 922 ? -10.647 48.977 47.455 1.00 93.56 922 ALA A O 1
ATOM 7234 N N . SER A 1 923 ? -8.892 50.137 48.245 1.00 92.44 923 SER A N 1
ATOM 7235 C CA . SER A 1 923 ? -8.468 50.699 46.955 1.00 92.44 923 SER A CA 1
ATOM 7236 C C . SER A 1 923 ? -7.984 49.632 45.976 1.00 92.44 923 SER A C 1
ATOM 7238 O O . SER A 1 923 ? -8.357 49.667 44.807 1.00 92.44 923 SER A O 1
ATOM 7240 N N . ASP A 1 924 ? -7.194 48.673 46.458 1.00 92.31 924 ASP A N 1
ATOM 7241 C CA . ASP A 1 924 ? -6.602 47.620 45.632 1.00 92.31 924 ASP A CA 1
ATOM 7242 C C . ASP A 1 924 ? -7.691 46.632 45.211 1.00 92.31 924 ASP A C 1
ATOM 7244 O O . ASP A 1 924 ? -7.802 46.314 44.029 1.00 92.31 924 ASP A O 1
ATOM 7248 N N . LYS A 1 925 ? -8.587 46.260 46.144 1.00 95.06 925 LYS A N 1
ATOM 7249 C CA . LYS A 1 925 ? -9.786 45.473 45.822 1.00 95.06 925 LYS A CA 1
ATOM 7250 C C . LYS A 1 925 ? -10.635 46.179 44.763 1.00 95.06 925 LYS A C 1
ATOM 7252 O O . LYS A 1 925 ? -11.013 45.563 43.776 1.00 95.06 925 LYS A O 1
ATOM 7257 N N . LYS A 1 926 ? -10.918 47.475 44.939 1.00 94.31 926 LYS A N 1
ATOM 7258 C CA . LYS A 1 926 ? -11.712 48.251 43.975 1.00 94.31 926 LYS A CA 1
ATOM 7259 C C . LYS A 1 926 ? -11.045 48.305 42.596 1.00 94.31 926 LYS A C 1
ATOM 7261 O O . LYS A 1 926 ? -11.750 48.226 41.598 1.00 94.31 926 LYS A O 1
ATOM 7266 N N . LYS A 1 927 ? -9.715 48.431 42.536 1.00 94.00 927 LYS A N 1
ATOM 7267 C CA . LYS A 1 927 ? -8.952 48.441 41.280 1.00 94.00 927 LYS A CA 1
ATOM 7268 C C . LYS A 1 927 ? -9.031 47.090 40.561 1.00 94.00 927 LYS A C 1
ATOM 7270 O O . LYS A 1 927 ? -9.320 47.079 39.374 1.00 94.00 927 LYS A O 1
ATOM 7275 N N . ILE A 1 928 ? -8.819 45.985 41.278 1.00 95.50 928 ILE A N 1
ATOM 7276 C CA . ILE A 1 928 ? -8.851 44.618 40.726 1.00 95.50 928 ILE A CA 1
ATOM 7277 C C . ILE A 1 928 ? -10.271 44.225 40.278 1.00 95.50 928 ILE A C 1
ATOM 7279 O O . ILE A 1 928 ? -10.472 43.697 39.186 1.00 95.50 928 ILE A O 1
ATOM 7283 N N . CYS A 1 929 ? -11.283 44.535 41.093 1.00 95.12 929 CYS A N 1
ATOM 7284 C CA . CYS A 1 929 ? -12.674 44.189 40.792 1.00 95.12 929 CYS A CA 1
ATOM 7285 C C . CYS A 1 929 ? -13.353 45.135 39.786 1.00 95.12 929 CYS A C 1
ATOM 7287 O O . CYS A 1 929 ? -14.479 44.873 39.376 1.00 95.12 929 CYS A O 1
ATOM 7289 N N . SER A 1 930 ? -12.690 46.216 39.369 1.00 94.06 930 SER A N 1
ATOM 7290 C CA . SER A 1 930 ? -13.136 47.067 38.256 1.00 94.06 930 SER A CA 1
ATOM 7291 C C . SER A 1 930 ? -13.064 46.308 36.923 1.00 94.06 930 SER A C 1
ATOM 7293 O O . SER A 1 930 ? -12.333 45.332 36.819 1.00 94.06 930 SER A O 1
ATOM 7295 N N . THR A 1 931 ? -13.765 46.771 35.890 1.00 91.75 931 THR A N 1
ATOM 7296 C CA . THR A 1 931 ? -13.542 46.369 34.480 1.00 91.75 931 THR A CA 1
ATOM 7297 C C . THR A 1 931 ? -12.920 47.498 33.649 1.00 91.75 931 THR A C 1
ATOM 7299 O O . THR A 1 931 ? -12.800 47.433 32.432 1.00 91.75 931 THR A O 1
ATOM 7302 N N . THR A 1 932 ? -12.508 48.578 34.316 1.00 89.44 932 THR A N 1
ATOM 7303 C CA . THR A 1 932 ? -11.915 49.774 33.705 1.00 89.44 932 THR A CA 1
ATOM 7304 C C . THR A 1 932 ? -10.557 50.097 34.324 1.00 89.44 932 THR A C 1
ATOM 7306 O O . THR A 1 932 ? -10.210 49.612 35.408 1.00 89.44 932 THR A O 1
ATOM 7309 N N . GLY A 1 933 ? -9.785 50.958 33.658 1.00 90.44 933 GLY A N 1
ATOM 7310 C CA . GLY A 1 933 ? -8.434 51.312 34.090 1.00 90.44 933 GLY A CA 1
ATOM 7311 C C . GLY A 1 933 ? -7.474 50.143 33.878 1.00 90.44 933 GLY A C 1
ATOM 7312 O O . GLY A 1 933 ? -7.447 49.571 32.798 1.00 90.44 933 GLY A O 1
ATOM 7313 N N . ALA A 1 934 ? -6.712 49.773 34.909 1.00 85.81 934 ALA A N 1
ATOM 7314 C CA . ALA A 1 934 ? -5.773 48.647 34.826 1.00 85.81 934 ALA A CA 1
ATOM 7315 C C . ALA A 1 934 ? -6.462 47.286 34.618 1.00 85.81 934 ALA A C 1
ATOM 7317 O O . ALA A 1 934 ? -5.823 46.353 34.161 1.00 85.81 934 ALA A O 1
ATOM 7318 N N . ALA A 1 935 ? -7.749 47.177 34.962 1.00 91.62 935 ALA A N 1
ATOM 7319 C CA . ALA A 1 935 ? -8.542 45.959 34.804 1.00 91.62 935 ALA A CA 1
ATOM 7320 C C . ALA A 1 935 ? -9.382 45.952 33.512 1.00 91.62 935 ALA A C 1
ATOM 7322 O O . ALA A 1 935 ? -10.347 45.192 33.399 1.00 91.62 935 ALA A O 1
ATOM 7323 N N . LYS A 1 936 ? -9.066 46.840 32.561 1.00 91.75 936 LYS A N 1
ATOM 7324 C CA . LYS A 1 936 ? -9.666 46.824 31.224 1.00 91.75 936 LYS A CA 1
ATOM 7325 C C . LYS A 1 936 ? -9.403 45.461 30.562 1.00 91.75 936 LYS A C 1
ATOM 7327 O O . LYS A 1 936 ? -8.332 44.898 30.764 1.00 91.75 936 LYS A O 1
ATOM 7332 N N . GLY A 1 937 ? -10.394 44.933 29.843 1.00 88.56 937 GLY A N 1
ATOM 7333 C CA . GLY A 1 937 ? -10.310 43.619 29.191 1.00 88.56 937 GLY A CA 1
ATOM 7334 C C . GLY A 1 937 ? -10.761 42.445 30.061 1.00 88.56 937 GLY A C 1
ATOM 7335 O O . GLY A 1 937 ? -10.794 41.318 29.589 1.00 88.56 937 GLY A O 1
ATOM 7336 N N . THR A 1 938 ? -11.145 42.691 31.321 1.00 95.00 938 THR A N 1
ATOM 7337 C CA . THR A 1 938 ? -11.593 41.636 32.255 1.00 95.00 938 THR A CA 1
ATOM 7338 C C . THR A 1 938 ? -13.114 41.456 32.311 1.00 95.00 938 THR A C 1
ATOM 7340 O O . THR A 1 938 ? -13.636 40.858 33.257 1.00 95.00 938 THR A O 1
ATOM 7343 N N . ASP A 1 939 ? -13.852 41.999 31.339 1.00 93.56 939 ASP A N 1
ATOM 7344 C CA . ASP A 1 939 ? -15.304 41.835 31.258 1.00 93.56 939 ASP A CA 1
ATOM 7345 C C . ASP A 1 939 ? -15.653 40.341 31.123 1.00 93.56 939 ASP A C 1
ATOM 7347 O O . ASP A 1 939 ? -15.192 39.655 30.217 1.00 93.56 939 ASP A O 1
ATOM 7351 N N . GLY A 1 940 ? -16.444 39.816 32.065 1.00 94.44 940 GLY A N 1
ATOM 7352 C CA . GLY A 1 940 ? -16.816 38.395 32.115 1.00 94.44 940 GLY A CA 1
ATOM 7353 C C . GLY A 1 940 ? -15.816 37.464 32.820 1.00 94.44 940 GLY A C 1
ATOM 7354 O O . GLY A 1 940 ? -16.120 36.280 32.977 1.00 94.44 940 GLY A O 1
ATOM 7355 N N . PHE A 1 941 ? -14.663 37.961 33.289 1.00 97.38 941 PHE A N 1
ATOM 7356 C CA . PHE A 1 941 ? -13.690 37.140 34.023 1.00 97.38 941 PHE A CA 1
ATOM 7357 C C . PHE A 1 941 ? -14.194 36.824 35.436 1.00 97.38 941 PHE A C 1
ATOM 7359 O O . PHE A 1 941 ? -14.676 37.702 36.159 1.00 97.38 941 PHE A O 1
ATOM 7366 N N . SER A 1 942 ? -13.984 35.586 35.878 1.00 97.81 942 SER A N 1
ATOM 7367 C CA . SER A 1 942 ? -14.203 35.166 37.262 1.00 97.81 942 SER A CA 1
ATOM 7368 C C . SER A 1 942 ? -12.956 35.473 38.092 1.00 97.81 942 SER A C 1
ATOM 7370 O O . SER A 1 942 ? -12.003 34.694 38.101 1.00 97.81 942 SER A O 1
ATOM 7372 N N . LYS A 1 943 ? -12.944 36.620 38.780 1.00 97.25 943 LYS A N 1
ATOM 7373 C CA . LYS A 1 943 ? -11.750 37.154 39.458 1.00 97.25 943 LYS A CA 1
ATOM 7374 C C . LYS A 1 943 ? -11.690 36.795 40.940 1.00 97.25 943 LYS A C 1
ATOM 7376 O O . LYS A 1 943 ? -12.615 37.084 41.704 1.00 97.25 943 LYS A O 1
ATOM 7381 N N . VAL A 1 944 ? -10.555 36.247 41.365 1.00 97.94 944 VAL A N 1
ATOM 7382 C CA . VAL A 1 944 ? -10.242 35.999 42.775 1.00 97.94 944 VAL A CA 1
ATOM 7383 C C . VAL A 1 944 ? -8.962 36.711 43.189 1.00 97.94 944 VAL A C 1
ATOM 7385 O O . VAL A 1 944 ? -7.972 36.751 42.467 1.00 97.94 944 VAL A O 1
ATOM 7388 N N . ILE A 1 945 ? -8.966 37.261 44.398 1.00 98.00 945 ILE A N 1
ATOM 7389 C CA . ILE A 1 945 ? -7.774 37.814 45.032 1.00 98.00 945 ILE A CA 1
ATOM 7390 C C . ILE A 1 945 ? -7.233 36.770 46.004 1.00 98.00 945 ILE A C 1
ATOM 7392 O O . ILE A 1 945 ? -7.954 36.306 46.897 1.00 98.00 945 ILE A O 1
ATOM 7396 N N . LYS A 1 946 ? -5.959 36.413 45.837 1.00 97.31 946 LYS A N 1
ATOM 7397 C CA . LYS A 1 946 ? -5.293 35.337 46.579 1.00 97.31 946 LYS A CA 1
ATOM 7398 C C . LYS A 1 946 ? -3.991 35.826 47.212 1.00 97.31 946 LYS A C 1
ATOM 7400 O O . LYS A 1 946 ? -3.496 36.919 46.942 1.00 97.31 946 LYS A O 1
ATOM 7405 N N . LYS A 1 947 ? -3.448 35.012 48.114 1.00 95.06 947 LYS A N 1
ATOM 7406 C CA . LYS A 1 947 ? -2.034 35.084 48.499 1.00 95.06 947 LYS A CA 1
ATOM 7407 C C . LYS A 1 947 ? -1.229 34.271 47.488 1.00 95.06 947 LYS A C 1
ATOM 7409 O O . LYS A 1 947 ? -1.757 33.289 46.977 1.00 95.06 947 LYS A O 1
ATOM 7414 N N . MET A 1 948 ? 0.038 34.629 47.282 1.00 90.00 948 MET A N 1
ATOM 7415 C CA . MET A 1 948 ? 0.918 33.938 46.326 1.00 90.00 948 MET A CA 1
ATOM 7416 C C . MET A 1 948 ? 1.039 32.427 46.597 1.00 90.00 948 MET A C 1
ATOM 7418 O O . MET A 1 948 ? 1.228 31.647 45.683 1.00 90.00 948 MET A O 1
ATOM 7422 N N . ASN A 1 949 ? 0.882 31.988 47.850 1.00 89.31 949 ASN A N 1
ATOM 7423 C CA . ASN A 1 949 ? 0.938 30.569 48.200 1.00 89.31 949 ASN A CA 1
ATOM 7424 C C . ASN A 1 949 ? -0.353 29.787 47.889 1.00 89.31 949 ASN A C 1
ATOM 7426 O O . ASN A 1 949 ? -0.393 28.598 48.176 1.00 89.31 949 ASN A O 1
ATOM 7430 N N . LEU A 1 950 ? -1.422 30.420 47.392 1.00 94.81 950 LEU A N 1
ATOM 7431 C CA . LEU A 1 950 ? -2.655 29.740 46.966 1.00 94.81 950 LEU A CA 1
ATOM 7432 C C . LEU A 1 950 ? -3.248 28.765 48.007 1.00 94.81 950 LEU A C 1
ATOM 7434 O O . LEU A 1 950 ? -3.600 27.632 47.689 1.00 94.81 950 LEU A O 1
ATOM 7438 N N . ASP A 1 951 ? -3.354 29.191 49.269 1.00 94.62 951 ASP A N 1
ATOM 7439 C CA . ASP A 1 951 ? -4.065 28.430 50.314 1.00 94.62 951 ASP A CA 1
ATOM 7440 C C . ASP A 1 951 ? -5.586 28.673 50.277 1.00 94.62 951 ASP A C 1
ATOM 7442 O O . ASP A 1 951 ? -6.086 29.331 49.371 1.00 94.62 951 ASP A O 1
ATOM 7446 N N . LYS A 1 952 ? -6.369 28.190 51.249 1.00 94.56 952 LYS A N 1
ATOM 7447 C CA . LYS A 1 952 ? -7.838 28.363 51.276 1.00 94.56 952 LYS A CA 1
ATOM 7448 C C . LYS A 1 952 ? -8.332 29.805 51.348 1.00 94.56 952 LYS A C 1
ATOM 7450 O O . LYS A 1 952 ? -9.524 30.039 51.143 1.00 94.56 952 LYS A O 1
ATOM 7455 N N . TRP A 1 953 ? -7.482 30.776 51.691 1.00 96.12 953 TRP A N 1
ATOM 7456 C CA . TRP A 1 953 ? -7.925 32.164 51.762 1.00 96.12 953 TRP A CA 1
ATOM 7457 C C . TRP A 1 953 ? -8.258 32.677 50.360 1.00 96.12 953 TRP A C 1
ATOM 7459 O O . TRP A 1 953 ? -7.481 32.506 49.422 1.00 96.12 953 TRP A O 1
ATOM 7469 N N . VAL A 1 954 ? -9.412 33.319 50.212 1.00 96.62 954 VAL A N 1
ATOM 7470 C CA . VAL A 1 954 ? -9.849 33.933 48.958 1.00 96.62 954 VAL A CA 1
ATOM 7471 C C . VAL A 1 954 ? -10.669 35.179 49.252 1.00 96.62 954 VAL A C 1
ATOM 7473 O O . VAL A 1 954 ? -11.417 35.236 50.231 1.00 96.62 954 VAL A O 1
ATOM 7476 N N . LEU A 1 955 ? -10.537 36.180 48.391 1.00 96.88 955 LEU A N 1
ATOM 7477 C CA . LEU A 1 955 ? -11.385 37.358 48.384 1.00 96.88 955 LEU A CA 1
ATOM 7478 C C . LEU A 1 955 ? -11.955 37.543 46.978 1.00 96.88 955 LEU A C 1
ATOM 7480 O O . LEU A 1 955 ? -11.213 37.782 46.033 1.00 96.88 955 LEU A O 1
ATOM 7484 N N . TYR A 1 956 ? -13.276 37.446 46.859 1.00 95.44 956 TYR A N 1
ATOM 7485 C CA . TYR A 1 956 ? -13.976 37.552 45.581 1.00 95.44 956 TYR A CA 1
ATOM 7486 C C . TYR A 1 956 ? -14.202 39.004 45.147 1.00 95.44 956 TYR A C 1
ATOM 7488 O O . TYR A 1 956 ? -14.462 39.894 45.983 1.00 95.44 956 TYR A O 1
ATOM 7496 N N . CYS A 1 957 ? -14.103 39.191 43.833 1.00 92.06 957 CYS A N 1
ATOM 7497 C CA . CYS A 1 957 ? -14.862 40.171 43.075 1.00 92.06 957 CYS A CA 1
ATOM 7498 C C . CYS A 1 957 ? -16.213 39.533 42.700 1.00 92.06 957 CYS A C 1
ATOM 7500 O O . CYS A 1 957 ? -17.202 40.281 42.764 1.00 92.06 957 CYS A O 1
#

InterPro domains:
  IPR002937 Amine oxidase [PF01593] (89-559)
  IPR004352 Glycoside-hydrolase family GH114, TIM-barrel domain [PF03537] (716-953)
  IPR013785 Aldolase-type TIM barrel [G3DSA:3.20.20.70] (730-954)
  IPR017853 Glycoside hydrolase superfamily [SSF51445] (730-957)
  IPR036188 FAD/NAD(P)-binding domain superfamily [G3DSA:3.50.50.60] (75-162)
  IPR036188 FAD/NAD(P)-binding domain superfamily [SSF51905] (80-560)

Organism: Fusarium heterosporum (NCBI:txid42747)

Solvent-accessible surface area (backbone atoms only — not comparable to full-atom values): 53947 Å² total; per-residue (Å²): 139,85,80,90,84,88,86,87,80,91,74,78,92,72,71,94,78,73,80,75,57,74,65,57,57,51,52,48,50,50,50,51,48,53,53,50,54,51,51,53,42,64,72,65,73,55,97,67,65,98,81,62,76,79,76,79,84,73,85,67,58,103,68,74,62,100,63,76,64,89,60,76,85,54,77,77,55,83,61,35,34,37,29,38,30,43,22,60,23,30,38,50,41,49,43,52,35,39,71,65,46,39,72,51,54,48,36,30,18,55,45,86,65,79,10,62,62,32,28,46,47,68,56,81,92,49,93,67,24,89,69,47,50,51,46,78,40,50,61,73,46,53,65,35,62,77,32,38,54,45,53,46,50,38,60,79,67,69,51,59,70,41,65,36,38,64,75,42,90,26,39,72,41,44,42,33,34,97,94,32,69,87,53,70,61,65,31,61,73,53,51,68,72,45,44,67,58,47,56,42,35,74,74,41,46,69,63,41,50,49,50,40,39,74,44,71,56,24,67,22,19,36,48,55,43,50,35,69,78,38,75,82,58,51,70,67,61,51,46,38,25,30,68,42,71,54,47,58,70,55,41,69,21,14,26,54,52,56,51,40,56,52,43,56,57,57,63,29,62,96,42,61,31,28,28,46,67,95,31,35,32,54,58,38,52,51,43,50,50,46,30,39,36,35,70,70,39,74,92,35,62,52,64,47,62,78,40,57,43,27,29,72,48,32,38,24,60,37,80,88,79,72,25,31,36,41,30,35,36,47,86,93,47,77,50,76,47,74,21,50,28,35,42,38,36,51,41,45,55,43,57,58,72,27,49,44,75,52,37,47,76,34,49,51,58,72,73,48,30,50,34,51,58,45,34,40,73,60,61,30,55,35,32,33,19,39,32,34,40,33,24,58,40,47,78,66,60,72,41,25,74,71,29,88,82,72,45,77,46,22,11,50,21,48,36,79,49,77,38,31,22,34,44,44,50,52,63,80,80,67,78,29,38,33,52,35,35,57,18,50,23,35,42,56,42,8,53,60,50,34,71,39,57,74,67,65,93,79,43,80,79,52,83,82,36,57,47,51,51,53,40,41,56,47,52,31,69,61,37,28,84,84,41,72,77,50,38,58,70,47,51,61,71,32,54,72,49,58,53,71,50,33,30,57,73,35,84,74,35,56,25,56,34,45,50,42,40,47,33,36,70,52,68,29,48,41,71,54,72,48,70,26,48,91,65,25,33,34,60,34,18,23,74,64,33,86,46,44,78,38,70,23,15,12,46,50,19,28,50,54,49,51,46,53,49,31,54,66,70,66,38,59,68,58,42,52,52,45,42,53,28,76,89,28,46,26,94,74,60,52,38,70,71,65,39,76,48,58,77,21,58,67,38,83,78,44,47,65,61,52,74,74,73,72,71,84,71,96,68,95,68,98,70,87,82,63,68,62,62,57,52,65,75,64,44,77,83,64,64,83,68,82,84,80,82,83,82,75,89,78,89,75,89,79,88,80,90,83,89,82,87,87,88,85,84,88,82,89,89,87,82,90,82,90,78,90,78,90,86,89,87,89,86,82,84,88,82,90,75,90,76,91,77,91,73,84,90,84,74,90,70,82,74,78,80,75,68,72,77,60,52,58,53,53,54,65,48,60,27,60,67,54,68,84,75,71,43,90,87,36,45,72,58,42,83,78,86,51,47,33,37,36,32,33,49,83,75,47,51,41,70,55,49,51,41,29,43,75,51,69,30,45,36,30,27,32,47,66,64,25,42,46,45,76,83,48,92,62,46,87,69,57,57,74,92,40,51,34,31,56,40,88,96,36,87,62,26,24,26,42,40,62,80,37,68,66,51,46,53,52,47,51,52,54,47,48,50,32,43,77,30,58,37,43,25,36,38,43,30,56,51,38,46,46,84,47,84,27,78,69,82,54,40,68,67,46,41,51,55,37,50,51,48,55,22,54,58,29,44,78,62,59,19,37,22,36,41,30,54,46,43,91,53,32,84,81,41,51,88,57,36,52,32,35,38,38,70,37,32,51,82,70,68,49,30,59,47,54,37,65,41,48,78,72,53,15,21,36,44,34,39,37,64,59,94,46,46,92,66,61,49,71,68,56,52,52,46,64,60,33,56,51,78,64,16,38,48,43,72,60,46,27,47,37,38,32,44,91,66,29,37,89,64,74,44,82,100

Nearest PDB structures (foldseek):
  7d4d-assembly1_A-2  TM=8.749E-01  e=1.356E-45  Trichoderma viride
  9enj-assembly1_B  TM=8.271E-01  e=4.345E-36  Hebeloma cylindrosporum
  6ojb-assembly1_A  TM=9.272E-01  e=1.084E-29  Aspergillus fumigatus Af293
  9enh-assembly2_C  TM=8.272E-01  e=4.042E-35  Hebeloma cylindrosporum
  9eni-assembly1_A  TM=7.860E-01  e=5.631E-36  Hebeloma cylindrosporum

Foldseek 3Di:
DDDDDDDDDDDDDDDPPDDDPPVVVVVVVVVVVLVVVLVVCVVVPPPDDSPDDDPPDDDDDLDDDPDDDLCPVPDADPFAEEEEAQALLSLLLLLLCLLLNNFRYAYEAQAQDGHVQQDKDADPDDPLEQQRIDRPHDFKAFPFLLRLLVVLLCVVLVFAKDFAPAALVFPPAWEAEPLDGPDAQDLVVVCVVCVVLLVVCVVPVLVSLLVCLQDQQLQAQQLRNVCVVPVVDDPVNVVSNCQRQHAPPNSQFGNLLSSLVVSVVVRRVVTTMIGTDVGRVVSSVSSQVLQQQLVNNVVRRHGHHYDYSWQFAEWAQDPVVRWIWTWTDRPPDIDIDTGQAYEYAFALLSVLRHHYVRQLPFLDDPLSSVLQNCCSVPQDFKKKKWKKFKFQFPVRQVRCPPRPPSRRWWYWYAYPALLGIKTTHPDDPDGTIDMTRLHIHMHPSLVVLVVQDDDCVVPFFDCPRSSNVSSLVVVCSGPCVVPVVSHSVVVSNGTDGMDMDMPCVDSRHNHRKGGGGRSCSNRRLLSLLDCTSQLHYHYAALNNASNMSDSSSRLVRSLLSVLLSCLLVVVVSSNVSCCCGSSQPHPPGGRPQPDQCNSCVSPPLSNLLCVQVPDDDPDDDDDPPPSVVVSSVVPLVSPPPDDDDDPDDDDDDDDDDDDDDDDDDDDDDDDYDDDDDDDDDDDDDDDDDDDDDDDDDDDPDPDDDAQDFDFFQFAEAEAEQDEDDADPPFLCPDPPRGQEYEYALPRYALVNCVRNVVNNHAYAYEDALQKQAQPDPCNVQADPVQWFDADVPHNRMTGGNLLDSSSLVVLLVSLVSCLVSPHSAYEHPPLQCCVDRRRNNDHLVSSLVSLQSNLVSNVSSSHFYEAEANLVCCVSNVVRGSAYEYEACLVVLNLLSRLVCVVVRHEYAYEYADPCPPNDDPVRVCSCPDCDDSNPNCVSYFYWYDHPNRHRDIDGD

Sequence (957 aa):
MAIRAEHHLAIPHLDSSVEVPPGLRIAYAQHILDKHLRNLRAILEDDVSHSDPLPPKRLGSPLSDGSEDPFSQVAEYKGRIAIVGAGATGLYLAMMLKYLKISNVDIYEASDRIGGRCYTYNFPDDQECPHNYYDIGAMRIPQIPAMKSTLNLIKELDLPRAKYVLDAGCEPQMHYYSNSTSEAPSGKPYEKRIKDIINGLGKNWNQEFATLVAGDSDNYSTRAWLMHKDPKLTYEQTEEAESAETSTGLFDQAFLESLCDYSDFQAAKGKDWWRLEGGMSIVTDKMNQCIEDPKWIPHNPVSLKVKTKATVVSMGENKKDDKIEVTVSEGTTMRTETYDMVFNTTAMGPLQRMDIQGLVSGFGPPAIQKKILTGIRALSYDRACKVAIKFKTRWWKGMYQSSKDHVTIGGVSSTDLCVSNVVYPSWDDGDKPAVLMVSYSWAQDATRMGSLIPDYSKQDPSIDDTVVAQSFQDLVKLWSKSDPAITVEFLKKQYVTHHAYAWSHDPYTGGAFALFGPGQFKYVYPEFQHILCGGKFAICGEALSPHHAWISGALDSGYLTLVRWLVHLGDHHRVEALKKSWFGGGKDEHAAEFDEVLMYWPDPNLAQCQEWAGTSSPDGNQEFSLRFFQVAAACPYINDARGMILIRSETNQHELEIERSTTAKSTNMKSTSLLNSLVLIAASLSEITLVNASIPRGLNLFKRKDVWKPEVGTPWQIILSEVVTLPKGGAGNLSPDVPVWDLDLFENKKSTISAMQKSGKHVICYFSAGSWENWRKDKDSFPEKDLGNTLSGWPDERWVNISSVAVRAIMAKRIKQAADKGCDAIDPDNMDGYNNDNGLGLTEEDTISYVKFLSAEAAKYNMVMGMKNAGEVTDQVLPYVAFCINESCIQYSECDLYAPYIEAGKPVFNIEYPKGAPKVKASDKKKICSTTGAAKGTDGFSKVIKKMNLDKWVLYC

pLDDT: mean 81.55, std 23.99, range [22.22, 98.94]

Mean predicted aligned error: 18.41 Å

Secondary structure (DSSP, 8-state):
---------------TT-PPPHHHHHHHHHHHHHHHHHHHHHHTT----TTPPPPP-PPP-S--S----TTSSSPPP---EEEE--BHHHHHHHHHHHHTT---EEEE-SSSSSBTT--EEEPSP-TT-TT-EEESS---EESSGGGHHHHHHHHHTT--EEEE-S--SSTT--EEBTTBSS-----HHHHHHHHHHHHHHTT-HHHHHHHHHHSSGGGSBHHHHHHHH-TT--HHHHHHHHHHHS-TTGGGSBHHHHHHHHHHHHHTTTS-EEEETT-THHHHHHHHHHHH-TTTSTTS-----EETT-EEEEEEEETTTTEEEEEEEETTEEEEEEESEEEE-S-HHHHHHSEEEETGGGG-SHHHHHHHHHHHHHS-EE-EEEEEEEESS-GGGGGGGG-SS---S--EEEESSTT-EEE--SS--TTS-EEEEEEEEEHHHHHHHHTT---TTTS---TT-HHHHHHHHHHHHHHTTT-TT--HHHHHHHEEEEEEEEGGG-TTTSSSEE-PPTTHHHHTHHHHTSPBTTTTEEE-SGGGSSSTTSHHHHHHHHHHHHHHHHHHTT-HHHHHHHHHSTTTTGGG---TT--HHHHTTT-TTTGGGSTTT----SS----TTSSHHHHHTT-TTSTTS-----------------------------------------------------PPP-----PPPPPP-PPTT--EEEE-SSPPPPPTT-GGG-SS--SEEEEETTTS-HHHHHHHHHTT-EEEEEEESSEEETTSTTGGGS-GGGEEEEETTEEEEEEE-TT-HHHHHHHHHHHHHHHHHT-SEEEEE-TTGGGS--SS---HHHHHHHHHHHHHHHHTTT-EEEEES-GGGHHHHTTT-SEEEEESHHHHT-GGGGHHHHHTT--EEEEE--TTTTS--HHHHHHHH-SSGGGTT-TT-EEEE--TT--S--EE-

Radius of gyration: 36.57 Å; Cα contacts (8 Å, |Δi|>4): 1653; chains: 1; bounding box: 116×102×103 Å